Protein 8PK6 (pdb70)

Nearest PDB structures (foldseek):
  8pk6-assembly3_E  TM=1.004E+00  e=4.685E-48  Homo sapiens
  8pk6-assembly1_A  TM=9.580E-01  e=3.543E-36  Homo sapiens
  8pk5-assembly1_A  TM=9.611E-01  e=3.142E-36  Homo sapiens
  6sn1-assembly1_A  TM=9.595E-01  e=9.271E-36  Homo sapiens
  9fa4-assembly1_A  TM=9.586E-01  e=7.289E-36  Homo sapiens

Solvent-accessible surface area: 36187 Å² total; per-residue (Å²): 76,94,128,71,63,15,16,35,8,3,1,0,0,1,0,0,0,10,0,23,68,2,20,111,123,72,28,22,55,71,7,18,72,9,4,20,50,2,5,109,15,0,19,53,24,31,74,117,84,2,15,0,3,18,0,2,0,36,54,18,37,66,11,4,2,9,13,19,83,55,1,22,72,32,106,64,7,85,18,0,32,81,34,27,33,106,5,65,109,217,38,72,103,105,95,17,0,3,0,26,0,4,4,13,0,1,55,9,3,0,42,50,0,60,81,3,91,90,23,89,98,158,77,86,118,42,83,127,44,28,3,4,40,2,4,2,0,0,0,12,29,7,78,35,35,37,12,10,127,19,3,22,72,0,4,56,57,4,5,94,39,16,9,103,51,4,50,133,23,115,115,32,15,86,3,88,44,0,19,1,0,10,4,7,11,54,65,146,88,164,11,58,80,112,71,108,115,111,59,24,125,34,2,20,3,14,8,13,23,21,122,47,41,169,77,9,7,75,66,5,23,70,4,0,37,90,3,12,94,68,132,110,70,83,68,21,78,63,1,14,131,81,8,35,132,69,18,108,129,55,65,163,37,93,43,29,27,23,6,2,0,4,0,3,0,0,0,20,11,30,74,0,31,80,14,50,180,102,136,78,58,29,3,13,59,23,0,20,117,14,3,18,65,6,11,117,53,10,93,93,92,68,55,127,17,20,10,9,8,4,2,1,0,36,67,26,62,74,94,38,26,44,16,43,86,147,65,24,73,27,121,106,14,104,64,40,6,71,87,54,18,110,1,81,112,95,44,89,110,114,79,35,18,15,62,0,8,9,8,0,1,69,10,3,6,110,61,0,59,79,22,96,100,34,96,69,132,77,62,176,40,90,70,206,16,25,21,63,4,8,3,5,0,8,14,34,9,77,25,17,44,28,13,13,30,10,1,66,3,5,25,90,0,2,126,72,8,50,160,56,34,81,104,51,110,167,19,22,22,7,99,87,0,18,1,1,11,12,10,2,40,9,78,60,88,55,32,89,4,18,57,1,17,73,10,80,41,14,119,22,0,29,0,27,4,18,29,20,10,4,33,196,96,8,43,77,73,11,57,102,11,3,105,93,5,64,127,147,56,112,59,26,10,114,35,20,158,149,14,18,152,80,17,144,61,63,180,156,70,95,64,39,40,24,26,6,0,5,0,3,0,0,9,17,5,21,61,80,74,28,31,60,51,4,21,92,6,8,36,66,7,16,119,25,20,26,74,16,62,97,109,41,10,9,5,4,12,1,2,0,28,60,36,40,83,92,36,6,43,11,61,71,138,40,23,65,52,114,67,17,66,67,28,29,78,86,28,29,104,30,90,63,90,89,41,77,104,39,27,15,9,2,23,0,6,11,23,0,1,66,16,0,0,105,42,4,57,67,9,92,120,33,78,112,147,56,86,118,55,50,151,189,37,10,1,100,0,20,6,8,0,11,13,32,9,123,32,42,53,28,12,158,25,10,29,70,0,6,34,94,2,4,95,21,8,23,106,46,6,72,107,42,93,116,55,35,50,2,70,27,5,53,4,13,9,18,8,15,42,63,108,68,134,42,156,9,35,62,150,89,130,112,114,51,19,143,41,2,35,4,52,19,42,9,9,91,17,34,162,60,13,45,77,49,20,46,82,24,11,51,91,18,35,131,114,83,75,58,68,45,19,108,55,26,28,129,114,14,18,128,96,7,119,69,62,59,139,133,106

GO terms:
  GO:0005737 cytoplasm (C, IDA)
  GO:0051642 centrosome localization (P, IMP)
  GO:0090435 protein localization to nuclear envelope (P, IMP)
  GO:0007052 mitotic spindle organization (P, IMP)
  GO:0005634 nucleus (C, IDA)
  GO:0032039 integrator complex (C, IDA)
  GO:0160232 INTAC complex (C, IDA)
  GO:0160240 RNA polymerase II transcription initiation surveillance (P, IDA)
  GO:0140297 DNA-binding transcription factor binding (F, IDA)
  GO:0016180 snRNA processing (P, IMP)
  GO:0005654 nucleoplasm (C, TAS)
  GO:0005515 protein binding (F, IPI)
  GO:0005654 nucleoplasm (C, IDA)
  GO:0016604 nuclear body (C, IDA)
  GO:0034243 regulation of transcription elongation by RNA polymerase II (P, IDA)
  GO:0007346 regulation of mitotic cell cycle (P, IMP)

Organism: Homo sapiens (NCBI:txid9606)

Sequence (759 aa):
LEMKIFSESHKTVFVVDHCPYMAESSLWTCSVESSMEYCRIMYDIFPFKKLVNFIVSDSGAHVLNSWTQEDQNLQELMAALAAVGPPNPRADPECCSILHGLVAAVETLCKITEYQHEARTLLMENAERVGNRGRIICITNAKSDSHVRMLEDCVQETIHEHNKLAANSDHLMQIQKCELVLIHTYPVGLVSDRSKKELSPVLTSEVHSVRAGRHLATKLNILVQQHFDEDRLERLQEILRKFLYLEREFRQMKIFSESHKTVFVVDHCPYMAESCRQHSKSLWTCSVESSMEYCRIMYDIFPFKKLVNFIVSDSGAHVLNSWTQEDQNLQELMAALAAVGPPNPRADPECSILHGLVAAVETLCKITEYQHEARTLLMENAERVGNRGRIICITNAKSDSHVRMLEDCVQETIHEHNKLAANSDHLMQIQKCELVLIHTYPVGEDSLVSDRSKKELSPVLTSEVHSVRAGRHLATKLNILVQQHFDRLERLQEILRKFLYLEREFRQMKIFSESHKTVFVVDHCPYMSLWTCSVESSMEYCRIMYDIFPFKKLVNFIVSDSGAHVLNSWTQEDQNLQELMAALAAVGPPNPRADPECCSILHGLVAAVETLCKITEYQHEARTLLMENAERVGNRGRIICITNAKSDSHVRMLEDCVQETIHEHNKLAANSDHLMQIQKCELVLIHTYPGEDSLVSDRSKKELSPVLTSEVHSVRAGRHLATKLNILVQQHFDEDRLERLQEILRKFLYLEREFRQIT

InterPro domains:
  IPR019355 Cell cycle regulator Mat89Bb [PF10221] (5-692)
  IPR019355 Cell cycle regulator Mat89Bb [PTHR12955] (3-706)

Radius of gyration: 32.18 Å; Cα contacts (8 Å, |Δi|>4): 1326; chains: 6; bounding box: 63×97×80 Å

B-factor: mean 192.71, std 49.73, range [68.37, 444.1]

Structure (mmCIF, N/CA/C/O backbone):
data_8PK6
#
_entry.id   8PK6
#
_cell.length_a   126.997
_cell.length_b   188.103
_cell.length_c   52.757
_cell.angle_alpha   90.000
_cell.angle_beta   90.000
_cell.angle_gamma   90.000
#
_symmetry.space_group_name_H-M   'P 21 21 2'
#
loop_
_entity.id
_entity.type
_entity.pdbx_description
1 polymer 'Integrator complex subunit 13'
2 polymer 'Zinc finger protein 655'
#
loop_
_atom_site.group_PDB
_atom_site.id
_atom_site.type_symbol
_atom_site.label_atom_id
_atom_site.label_alt_id
_atom_site.label_comp_id
_atom_site.label_asym_id
_atom_site.label_entity_id
_atom_site.label_seq_id
_atom_site.pdbx_PDB_ins_code
_atom_site.Cartn_x
_atom_site.Cartn_y
_atom_site.Cartn_z
_atom_site.occupancy
_atom_site.B_iso_or_equiv
_atom_site.auth_seq_id
_atom_site.auth_comp_id
_atom_site.auth_asym_id
_atom_site.auth_atom_id
_atom_site.pdbx_PDB_model_num
ATOM 1 N N . LEU A 1 5 ? 4.51981 43.79554 25.12323 1.000 138.80586 -1 LEU A N 1
ATOM 2 C CA . LEU A 1 5 ? 3.94836 44.60139 24.05078 1.000 152.97193 -1 LEU A CA 1
ATOM 3 C C . LEU A 1 5 ? 5.02481 45.05557 23.07091 1.000 180.22110 -1 LEU A C 1
ATOM 4 O O . LEU A 1 5 ? 4.75131 45.81942 22.14391 1.000 196.43312 -1 LEU A O 1
ATOM 6 N N . GLU A 1 6 ? 6.25510 44.58513 23.28178 1.000 194.32739 0 GLU A N 1
ATOM 7 C CA . GLU A 1 6 ? 7.36622 44.88482 22.37840 1.000 209.67723 0 GLU A CA 1
ATOM 8 C C . GLU A 1 6 ? 7.20895 44.01953 21.13106 1.000 208.78658 0 GLU A C 1
ATOM 9 O O . GLU A 1 6 ? 7.81775 42.95718 20.98105 1.000 198.19629 0 GLU A O 1
ATOM 15 N N . MET A 1 7 ? 6.36859 44.49691 20.21358 1.000 212.67390 1 MET A N 1
ATOM 16 C CA . MET A 1 7 ? 6.06793 43.77356 18.98345 1.000 196.45100 1 MET A CA 1
ATOM 17 C C . MET A 1 7 ? 7.23656 43.73598 18.00464 1.000 202.06964 1 MET A C 1
ATOM 18 O O . MET A 1 7 ? 7.09182 43.15029 16.92554 1.000 190.75462 1 MET A O 1
ATOM 23 N N . LYS A 1 8 ? 8.37819 44.33319 18.34506 1.000 238.24530 2 LYS A N 1
ATOM 24 C CA . LYS A 1 8 ? 9.51240 44.41500 17.43262 1.000 240.19331 2 LYS A CA 1
ATOM 25 C C . LYS A 1 8 ? 10.11871 43.04328 17.15736 1.000 226.24714 2 LYS A C 1
ATOM 26 O O . LYS A 1 8 ? 9.86262 42.44245 16.10798 1.000 245.83506 2 LYS A O 1
ATOM 28 N N . ILE A 1 9 ? 10.93046 42.54477 18.09445 1.000 170.76475 3 ILE A N 1
ATOM 29 C CA . ILE A 1 9 ? 11.57700 41.24802 17.92353 1.000 114.42525 3 ILE A CA 1
ATOM 30 C C . ILE A 1 9 ? 10.57170 40.10401 17.96149 1.000 140.67180 3 ILE A C 1
ATOM 31 O O . ILE A 1 9 ? 10.82830 39.03769 17.39104 1.000 172.96400 3 ILE A O 1
ATOM 36 N N . PHE A 1 10 ? 9.39803 40.31931 18.55556 1.000 145.11550 4 PHE A N 1
ATOM 37 C CA . PHE A 1 10 ? 8.38724 39.27913 18.69384 1.000 140.65966 4 PHE A CA 1
ATOM 38 C C . PHE A 1 10 ? 7.39950 39.26100 17.52831 1.000 158.58645 4 PHE A C 1
ATOM 39 O O . PHE A 1 10 ? 6.22703 38.90164 17.70910 1.000 160.99964 4 PHE A O 1
ATOM 47 N N . SER A 1 11 ? 7.85439 39.62715 16.33212 1.000 155.24716 5 SER A N 1
ATOM 48 C CA . SER A 1 11 ? 7.03706 39.54927 15.13488 1.000 157.71174 5 SER A CA 1
ATOM 49 C C . SER A 1 11 ? 6.94505 38.11074 14.63193 1.000 172.75477 5 SER A C 1
ATOM 50 O O . SER A 1 11 ? 7.69045 37.22350 15.05740 1.000 164.96281 5 SER A O 1
ATOM 53 N N . GLU A 1 12 ? 5.99317 37.88355 13.72146 1.000 163.08630 6 GLU A N 1
ATOM 54 C CA . GLU A 1 12 ? 5.87482 36.57741 13.07759 1.000 125.57202 6 GLU A CA 1
ATOM 55 C C . GLU A 1 12 ? 7.15267 36.17458 12.34830 1.000 142.40758 6 GLU A C 1
ATOM 56 O O . GLU A 1 12 ? 7.38662 34.98177 12.13492 1.000 172.27523 6 GLU A O 1
ATOM 62 N N . SER A 1 13 ? 7.97445 37.14555 11.93444 1.000 151.57702 7 SER A N 1
ATOM 63 C CA . SER A 1 13 ? 9.23982 36.81347 11.28291 1.000 163.69912 7 SER A CA 1
ATOM 64 C C . SER A 1 13 ? 10.20121 36.11800 12.23213 1.000 134.91071 7 SER A C 1
ATOM 65 O O . SER A 1 13 ? 11.06768 35.35400 11.78643 1.000 142.45250 7 SER A O 1
ATOM 68 N N . HIS A 1 14 ? 10.08119 36.38983 13.53214 1.000 84.00048 8 HIS A N 1
ATOM 69 C CA . HIS A 1 14 ? 10.93753 35.72774 14.50636 1.000 137.44759 8 HIS A CA 1
ATOM 70 C C . HIS A 1 14 ? 10.72227 34.22385 14.50256 1.000 155.09852 8 HIS A C 1
ATOM 71 O O . HIS A 1 14 ? 11.64826 33.46277 14.80481 1.000 132.97993 8 HIS A O 1
ATOM 78 N N . LYS A 1 15 ? 9.51766 33.77856 14.16084 1.000 142.75368 9 LYS A N 1
ATOM 79 C CA . LYS A 1 15 ? 9.17722 32.36236 14.13307 1.000 83.15465 9 LYS A CA 1
ATOM 80 C C . LYS A 1 15 ? 8.72045 32.03359 12.72072 1.000 106.04362 9 LYS A C 1
ATOM 81 O O . LYS A 1 15 ? 7.61847 32.41978 12.31906 1.000 110.91227 9 LYS A O 1
ATOM 87 N N . THR A 1 16 ? 9.52494 31.28209 11.97843 1.000 115.42558 10 THR A N 1
ATOM 88 C CA . THR A 1 16 ? 9.12585 30.85779 10.64543 1.000 124.32401 10 THR A CA 1
ATOM 89 C C . THR A 1 16 ? 9.13672 29.34140 10.57048 1.000 143.81312 10 THR A C 1
ATOM 90 O O . THR A 1 16 ? 10.12954 28.70186 10.93201 1.000 155.04390 10 THR A O 1
ATOM 94 N N . VAL A 1 17 ? 8.03360 28.77741 10.09545 1.000 154.36485 11 VAL A N 1
ATOM 95 C CA . VAL A 1 17 ? 7.88206 27.34358 9.91718 1.000 112.33216 11 VAL A CA 1
ATOM 96 C C . VAL A 1 17 ? 7.83748 27.07727 8.42706 1.000 100.95850 11 VAL A C 1
ATOM 97 O O . VAL A 1 17 ? 7.16498 27.80202 7.68496 1.000 120.41842 11 VAL A O 1
ATOM 101 N N . PHE A 1 18 ? 8.55883 26.05906 7.98503 1.000 135.04879 12 PHE A N 1
ATOM 102 C CA . PHE A 1 18 ? 8.44074 25.57716 6.62173 1.000 121.18085 12 PHE A CA 1
ATOM 103 C C . PHE A 1 18 ? 7.96442 24.13484 6.64807 1.000 142.29746 12 PHE A C 1
ATOM 104 O O . PHE A 1 18 ? 8.59585 23.27721 7.27546 1.000 130.55386 12 PHE A O 1
ATOM 112 N N . VAL A 1 19 ? 6.86191 23.87048 5.95846 1.000 138.82671 13 VAL A N 1
ATOM 113 C CA . VAL A 1 19 ? 6.29106 22.54036 5.85775 1.000 99.26576 13 VAL A CA 1
ATOM 114 C C . VAL A 1 19 ? 6.14360 22.26145 4.37244 1.000 124.66254 13 VAL A C 1
ATOM 115 O O . VAL A 1 19 ? 5.47408 23.01845 3.65701 1.000 172.58707 13 VAL A O 1
ATOM 119 N N . VAL A 1 20 ? 6.79385 21.20757 3.90452 1.000 102.81788 14 VAL A N 1
ATOM 120 C CA . VAL A 1 20 ? 6.74440 20.80550 2.50853 1.000 130.65774 14 VAL A CA 1
ATOM 121 C C . VAL A 1 20 ? 6.38393 19.33222 2.49083 1.000 136.07509 14 VAL A C 1
ATOM 122 O O . VAL A 1 20 ? 6.93674 18.54462 3.26566 1.000 167.76684 14 VAL A O 1
ATOM 126 N N . ASP A 1 21 ? 5.47238 18.95267 1.60519 1.000 95.27764 15 ASP A N 1
ATOM 127 C CA . ASP A 1 21 ? 5.06974 17.55807 1.51108 1.000 135.64432 15 ASP A CA 1
ATOM 128 C C . ASP A 1 21 ? 6.07128 16.78961 0.65872 1.000 135.08415 15 ASP A C 1
ATOM 129 O O . ASP A 1 21 ? 6.27174 17.10629 -0.51799 1.000 106.79848 15 ASP A O 1
ATOM 134 N N . HIS A 1 22 ? 6.72057 15.79935 1.26984 1.000 160.90245 16 HIS A N 1
ATOM 135 C CA . HIS A 1 22 ? 7.51656 14.80870 0.56427 1.000 140.11781 16 HIS A CA 1
ATOM 136 C C . HIS A 1 22 ? 6.69007 13.57901 0.20152 1.000 120.39708 16 HIS A C 1
ATOM 137 O O . HIS A 1 22 ? 7.24749 12.50043 -0.01191 1.000 150.69628 16 HIS A O 1
ATOM 144 N N . CYS A 1 23 ? 5.36865 13.71603 0.18198 1.000 120.38744 17 CYS A N 1
ATOM 145 C CA . CYS A 1 23 ? 4.49014 12.66320 -0.29400 1.000 143.62639 17 CYS A CA 1
ATOM 146 C C . CYS A 1 23 ? 4.64167 12.47252 -1.80244 1.000 176.35201 17 CYS A C 1
ATOM 147 O O . CYS A 1 23 ? 4.90406 13.43075 -2.53432 1.000 196.15785 17 CYS A O 1
ATOM 150 N N . PRO A 1 24 ? 4.48316 11.23760 -2.29257 1.000 178.63637 18 PRO A N 1
ATOM 151 C CA . PRO A 1 24 ? 4.97389 10.90891 -3.64282 1.000 162.83304 18 PRO A CA 1
ATOM 152 C C . PRO A 1 24 ? 4.29577 11.68034 -4.76270 1.000 154.82767 18 PRO A C 1
ATOM 153 O O . PRO A 1 24 ? 4.83304 11.69415 -5.88016 1.000 155.05904 18 PRO A O 1
ATOM 157 N N . TYR A 1 25 ? 3.17820 12.36588 -4.50419 1.000 136.07805 19 TYR A N 1
ATOM 158 C CA . TYR A 1 25 ? 2.57591 13.15557 -5.56799 1.000 138.48466 19 TYR A CA 1
ATOM 159 C C . TYR A 1 25 ? 3.35928 14.43132 -5.82743 1.000 148.19522 19 TYR A C 1
ATOM 160 O O . TYR A 1 25 ? 3.07971 15.13035 -6.80865 1.000 163.09518 19 TYR A O 1
ATOM 169 N N . MET A 1 26 ? 4.32535 14.74511 -4.96647 1.000 135.29833 20 MET A N 1
ATOM 170 C CA . MET A 1 26 ? 5.29365 15.80206 -5.19873 1.000 105.97011 20 MET A CA 1
ATOM 171 C C . MET A 1 26 ? 6.51841 15.30232 -5.94652 1.000 169.40721 20 MET A C 1
ATOM 172 O O . MET A 1 26 ? 7.49243 16.04874 -6.08631 1.000 172.77192 20 MET A O 1
ATOM 177 N N . ALA A 1 27 ? 6.49618 14.05244 -6.41105 1.000 250.04900 21 ALA A N 1
ATOM 178 C CA . ALA A 1 27 ? 7.50809 13.55741 -7.33485 1.000 264.63768 21 ALA A CA 1
ATOM 179 C C . ALA A 1 27 ? 6.83717 13.14413 -8.63766 1.000 268.30355 21 ALA A C 1
ATOM 180 O O . ALA A 1 27 ? 7.04305 12.03354 -9.13191 1.000 290.71867 21 ALA A O 1
ATOM 182 N N . GLU A 1 28 ? 6.04176 14.04859 -9.20526 1.000 230.78133 22 GLU A N 1
ATOM 183 C CA . GLU A 1 28 ? 5.16605 13.68327 -10.31315 1.000 214.04867 22 GLU A CA 1
ATOM 184 C C . GLU A 1 28 ? 5.95368 13.41552 -11.59092 1.000 219.61828 22 GLU A C 1
ATOM 185 O O . GLU A 1 28 ? 5.93443 12.30079 -12.12098 1.000 225.98912 22 GLU A O 1
ATOM 191 N N . SER A 1 29 ? 6.64243 14.42421 -12.10962 1.000 224.78252 23 SER A N 1
ATOM 192 C CA . SER A 1 29 ? 7.30169 14.28063 -13.40188 1.000 233.05599 23 SER A CA 1
ATOM 193 C C . SER A 1 29 ? 8.73438 14.79901 -13.38673 1.000 230.88322 23 SER A C 1
ATOM 194 O O . SER A 1 29 ? 9.31876 15.04066 -14.44286 1.000 221.55493 23 SER A O 1
ATOM 197 N N . SER A 1 36 ? 10.35791 15.15186 -8.28915 1.000 194.51518 30 SER A N 1
ATOM 198 C CA . SER A 1 36 ? 11.26866 16.24940 -8.00799 1.000 199.44169 30 SER A CA 1
ATOM 199 C C . SER A 1 36 ? 10.57219 17.61055 -7.94395 1.000 199.73381 30 SER A C 1
ATOM 200 O O . SER A 1 36 ? 11.21030 18.64992 -7.77686 1.000 208.10081 30 SER A O 1
ATOM 203 N N . LEU A 1 37 ? 9.25085 17.62376 -8.08319 1.000 190.11071 31 LEU A N 1
ATOM 204 C CA . LEU A 1 37 ? 8.51809 18.86976 -7.88092 1.000 173.71110 31 LEU A CA 1
ATOM 205 C C . LEU A 1 37 ? 8.78019 19.40039 -6.47679 1.000 192.16296 31 LEU A C 1
ATOM 206 O O . LEU A 1 37 ? 8.92917 20.61387 -6.26115 1.000 196.13914 31 LEU A O 1
ATOM 211 N N . TRP A 1 38 ? 8.83029 18.48942 -5.50096 1.000 205.80731 32 TRP A N 1
ATOM 212 C CA . TRP A 1 38 ? 9.21372 18.86962 -4.15105 1.000 221.24867 32 TRP A CA 1
ATOM 213 C C . TRP A 1 38 ? 10.60131 19.48638 -4.15017 1.000 235.44495 32 TRP A C 1
ATOM 214 O O . TRP A 1 38 ? 10.85082 20.41293 -3.38239 1.000 239.22181 32 TRP A O 1
ATOM 225 N N . THR A 1 39 ? 11.51037 18.99353 -5.00737 1.000 244.48652 33 THR A N 1
ATOM 226 C CA . THR A 1 39 ? 12.85710 19.56995 -5.12083 1.000 240.37093 33 THR A CA 1
ATOM 227 C C . THR A 1 39 ? 12.80074 21.04517 -5.49041 1.000 222.03106 33 THR A C 1
ATOM 228 O O . THR A 1 39 ? 13.54117 21.86491 -4.93597 1.000 222.34387 33 THR A O 1
ATOM 232 N N . CYS A 1 40 ? 11.95526 21.38694 -6.46044 1.000 185.50979 34 CYS A N 1
ATOM 233 C CA . CYS A 1 40 ? 11.75101 22.78053 -6.84608 1.000 187.84896 34 CYS A CA 1
ATOM 234 C C . CYS A 1 40 ? 11.23868 23.59627 -5.66640 1.000 186.81448 34 CYS A C 1
ATOM 235 O O . CYS A 1 40 ? 11.68864 24.73378 -5.41886 1.000 184.63625 34 CYS A O 1
ATOM 238 N N . SER A 1 41 ? 10.25326 23.04005 -4.95541 1.000 195.94955 35 SER A N 1
ATOM 239 C CA . SER A 1 41 ? 9.72303 23.71823 -3.77664 1.000 193.74638 35 SER A CA 1
ATOM 240 C C . SER A 1 41 ? 10.82320 23.93150 -2.74554 1.000 167.96258 35 SER A C 1
ATOM 241 O O . SER A 1 41 ? 10.86585 24.96388 -2.06001 1.000 128.92197 35 SER A O 1
ATOM 244 N N . VAL A 1 42 ? 11.71247 22.94634 -2.62644 1.000 191.11794 36 VAL A N 1
ATOM 245 C CA . VAL A 1 42 ? 12.86855 23.03645 -1.74506 1.000 195.27508 36 VAL A CA 1
ATOM 246 C C . VAL A 1 42 ? 13.76125 24.18319 -2.17216 1.000 198.78868 36 VAL A C 1
ATOM 247 O O . VAL A 1 42 ? 14.24441 24.94905 -1.33709 1.000 185.00193 36 VAL A O 1
ATOM 251 N N . GLU A 1 43 ? 13.98866 24.32567 -3.47691 1.000 219.32159 37 GLU A N 1
ATOM 252 C CA . GLU A 1 43 ? 14.82609 25.42185 -3.95371 1.000 216.68510 37 GLU A CA 1
ATOM 253 C C . GLU A 1 43 ? 14.24222 26.77023 -3.53919 1.000 183.91950 37 GLU A C 1
ATOM 254 O O . GLU A 1 43 ? 14.94339 27.62332 -2.97052 1.000 188.84679 37 GLU A O 1
ATOM 260 N N . SER A 1 44 ? 12.93689 26.95421 -3.76011 1.000 143.91953 38 SER A N 1
ATOM 261 C CA . SER A 1 44 ? 12.31550 28.23798 -3.42446 1.000 150.44602 38 SER A CA 1
ATOM 262 C C . SER A 1 44 ? 12.33504 28.49699 -1.91336 1.000 171.01894 38 SER A C 1
ATOM 263 O O . SER A 1 44 ? 12.71430 29.58992 -1.45291 1.000 166.16174 38 SER A O 1
ATOM 266 N N . SER A 1 45 ? 11.93294 27.49913 -1.12215 1.000 178.90936 39 SER A N 1
ATOM 267 C CA . SER A 1 45 ? 11.90844 27.67006 0.32653 1.000 164.46702 39 SER A CA 1
ATOM 268 C C . SER A 1 45 ? 13.30423 27.90810 0.88127 1.000 152.37607 39 SER A C 1
ATOM 269 O O . SER A 1 45 ? 13.48467 28.70024 1.81388 1.000 155.17704 39 SER A O 1
ATOM 272 N N . MET A 1 46 ? 14.30337 27.22787 0.32199 1.000 155.90502 40 MET A N 1
ATOM 273 C CA . MET A 1 46 ? 15.67776 27.44306 0.73873 1.000 172.03197 40 MET A CA 1
ATOM 274 C C . MET A 1 46 ? 16.11376 28.86607 0.44764 1.000 197.01486 40 MET A C 1
ATOM 275 O O . MET A 1 46 ? 16.84620 29.45684 1.24054 1.000 211.51820 40 MET A O 1
ATOM 280 N N . GLU A 1 47 ? 15.66783 29.44032 -0.67194 1.000 187.39844 41 GLU A N 1
ATOM 281 C CA . GLU A 1 47 ? 16.01609 30.83428 -0.94268 1.000 149.13699 41 GLU A CA 1
ATOM 282 C C . GLU A 1 47 ? 15.39479 31.77147 0.08809 1.000 141.65022 41 GLU A C 1
ATOM 283 O O . GLU A 1 47 ? 16.05199 32.71306 0.56615 1.000 162.76018 41 GLU A O 1
ATOM 289 N N . TYR A 1 48 ? 14.12380 31.53433 0.43319 1.000 116.90067 42 TYR A N 1
ATOM 290 C CA . TYR A 1 48 ? 13.49900 32.31880 1.49857 1.000 116.33434 42 TYR A CA 1
ATOM 291 C C . TYR A 1 48 ? 14.31547 32.21621 2.78683 1.000 133.63290 42 TYR A C 1
ATOM 292 O O . TYR A 1 48 ? 14.57948 33.23142 3.45707 1.000 120.08161 42 TYR A O 1
ATOM 301 N N . CYS A 1 49 ? 14.73400 30.99093 3.13775 1.000 217.66008 43 CYS A N 1
ATOM 302 C CA . CYS A 1 49 ? 15.48938 30.77397 4.36945 1.000 241.51691 43 CYS A CA 1
ATOM 303 C C . CYS A 1 49 ? 16.85778 31.44150 4.30934 1.000 224.54178 43 CYS A C 1
ATOM 304 O O . CYS A 1 49 ? 17.36456 31.92351 5.33151 1.000 241.66128 43 CYS A O 1
ATOM 307 N N . ARG A 1 50 ? 17.47786 31.45926 3.12696 1.000 182.36925 44 ARG A N 1
ATOM 308 C CA . ARG A 1 50 ? 18.69959 32.23162 2.94310 1.000 167.19661 44 ARG A CA 1
ATOM 309 C C . ARG A 1 50 ? 18.46935 33.68084 3.34308 1.000 164.73175 44 ARG A C 1
ATOM 310 O O . ARG A 1 50 ? 19.20165 34.23459 4.17377 1.000 179.27965 44 ARG A O 1
ATOM 318 N N . ILE A 1 51 ? 17.46259 34.31289 2.72673 1.000 154.89141 45 ILE A N 1
ATOM 319 C CA . ILE A 1 51 ? 17.19441 35.73107 2.96687 1.000 175.57855 45 ILE A CA 1
ATOM 320 C C . ILE A 1 51 ? 17.04184 36.00428 4.45799 1.000 151.72762 45 ILE A C 1
ATOM 321 O O . ILE A 1 51 ? 17.64820 36.94180 4.99998 1.000 147.33448 45 ILE A O 1
ATOM 326 N N . MET A 1 52 ? 16.22778 35.19292 5.14049 1.000 147.28749 46 MET A N 1
ATOM 327 C CA . MET A 1 52 ? 15.90812 35.49497 6.53675 1.000 156.15398 46 MET A CA 1
ATOM 328 C C . MET A 1 52 ? 17.15919 35.51799 7.41379 1.000 165.32297 46 MET A C 1
ATOM 329 O O . MET A 1 52 ? 17.35364 36.44074 8.21532 1.000 184.06688 46 MET A O 1
ATOM 334 N N . TYR A 1 53 ? 18.02619 34.51552 7.27380 1.000 169.13009 47 TYR A N 1
ATOM 335 C CA . TYR A 1 53 ? 19.23484 34.49604 8.08970 1.000 179.77069 47 TYR A CA 1
ATOM 336 C C . TYR A 1 53 ? 20.21161 35.58184 7.66993 1.000 177.38385 47 TYR A C 1
ATOM 337 O O . TYR A 1 53 ? 20.94115 36.11670 8.51663 1.000 171.58226 47 TYR A O 1
ATOM 346 N N . ASP A 1 54 ? 20.25434 35.92009 6.37734 1.000 168.88792 48 ASP A N 1
ATOM 347 C CA . ASP A 1 54 ? 21.25029 36.89925 5.95767 1.000 183.27525 48 ASP A CA 1
ATOM 348 C C . ASP A 1 54 ? 20.90808 38.28781 6.47433 1.000 185.56757 48 ASP A C 1
ATOM 349 O O . ASP A 1 54 ? 21.77598 38.98556 7.01426 1.000 155.27920 48 ASP A O 1
ATOM 354 N N . ILE A 1 55 ? 19.64346 38.69085 6.35760 1.000 183.29951 49 ILE A N 1
ATOM 355 C CA . ILE A 1 55 ? 19.24509 40.01278 6.83876 1.000 176.32122 49 ILE A CA 1
ATOM 356 C C . ILE A 1 55 ? 19.31173 40.08731 8.35860 1.000 191.29558 49 ILE A C 1
ATOM 357 O O . ILE A 1 55 ? 19.83991 41.04986 8.92840 1.000 216.50108 49 ILE A O 1
ATOM 362 N N . PHE A 1 56 ? 18.77215 39.07646 9.03714 1.000 176.50222 50 PHE A N 1
ATOM 363 C CA . PHE A 1 56 ? 18.57806 39.09063 10.48263 1.000 169.62681 50 PHE A CA 1
ATOM 364 C C . PHE A 1 56 ? 19.38558 37.91750 11.02194 1.000 180.52349 50 PHE A C 1
ATOM 365 O O . PHE A 1 56 ? 18.84810 36.81273 11.19489 1.000 180.87604 50 PHE A O 1
ATOM 373 N N . PRO A 1 57 ? 20.68637 38.10876 11.26512 1.000 211.26622 51 PRO A N 1
ATOM 374 C CA . PRO A 1 57 ? 21.54100 36.96487 11.63022 1.000 210.27157 51 PRO A CA 1
ATOM 375 C C . PRO A 1 57 ? 21.02854 36.14565 12.80302 1.000 215.65213 51 PRO A C 1
ATOM 376 O O . PRO A 1 57 ? 21.19530 34.91981 12.80636 1.000 237.90997 51 PRO A O 1
ATOM 380 N N . PHE A 1 58 ? 20.40389 36.78005 13.79972 1.000 173.66458 52 PHE A N 1
ATOM 381 C CA . PHE A 1 58 ? 19.91558 36.03566 14.95519 1.000 161.49559 52 PHE A CA 1
ATOM 382 C C . PHE A 1 58 ? 18.57488 36.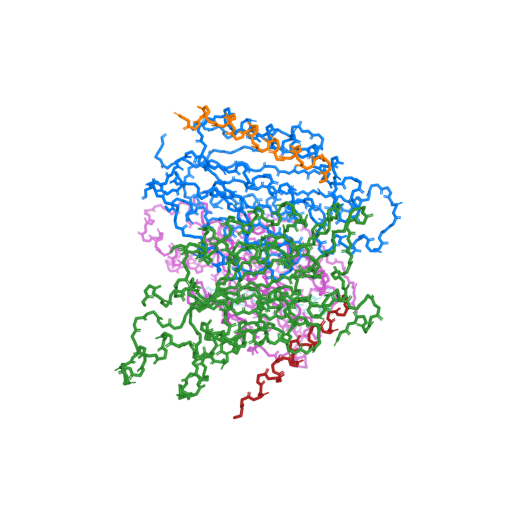56344 15.46521 1.000 155.42143 52 PHE A C 1
ATOM 383 O O . PHE A 1 58 ? 18.19610 36.26174 16.60364 1.000 169.53145 52 PHE A O 1
ATOM 391 N N . LYS A 1 59 ? 17.84070 37.33176 14.65286 1.000 149.89967 53 LYS A N 1
ATOM 392 C CA . LYS A 1 59 ? 16.57501 37.92420 15.06263 1.000 161.11897 53 LYS A CA 1
ATOM 393 C C . LYS A 1 59 ? 15.37622 37.36288 14.30626 1.000 144.92808 53 LYS A C 1
ATOM 394 O O . LYS A 1 59 ? 14.25342 37.43431 14.82147 1.000 121.15629 53 LYS A O 1
ATOM 400 N N . LYS A 1 60 ? 15.58272 36.80932 13.11033 1.000 145.12408 54 LYS A N 1
ATOM 401 C CA . LYS A 1 60 ? 14.53837 36.14616 12.34105 1.000 165.15411 54 LYS A CA 1
ATOM 402 C C . LYS A 1 60 ? 14.96065 34.69075 12.21223 1.000 176.94598 54 LYS A C 1
ATOM 403 O O . LYS A 1 60 ? 16.06288 34.39916 11.72479 1.000 182.52231 54 LYS A O 1
ATOM 405 N N . LEU A 1 61 ? 14.09690 33.78116 12.64588 1.000 147.04999 55 LEU A N 1
ATOM 406 C CA . LEU A 1 61 ? 14.48070 32.38856 12.77292 1.000 118.99615 55 LEU A CA 1
ATOM 407 C C . LEU A 1 61 ? 13.54466 31.51647 11.95423 1.000 134.88645 55 LEU A C 1
ATOM 408 O O . LEU A 1 61 ? 12.37905 31.85885 11.74357 1.000 137.29355 55 LEU A O 1
ATOM 413 N N . VAL A 1 62 ? 14.07209 30.37851 11.50294 1.000 129.70564 56 VAL A N 1
ATOM 414 C CA . VAL A 1 62 ? 13.37664 29.49051 10.57809 1.000 122.26646 56 VAL A CA 1
ATOM 415 C C . VAL A 1 62 ? 13.58599 28.04265 11.00518 1.000 127.98265 56 VAL A C 1
ATOM 416 O O . VAL A 1 62 ? 14.69433 27.65145 11.38613 1.000 116.17943 56 VAL A O 1
ATOM 420 N N . ASN A 1 63 ? 12.51274 27.25023 10.95697 1.000 125.99439 57 ASN A N 1
ATOM 421 C CA . ASN A 1 63 ? 12.58223 25.80531 11.13040 1.000 113.24633 57 ASN A CA 1
ATOM 422 C C . ASN A 1 63 ? 11.80349 25.10757 10.02276 1.000 123.92357 57 ASN A C 1
ATOM 423 O O . ASN A 1 63 ? 10.79901 25.62492 9.52636 1.000 110.89560 57 ASN A O 1
ATOM 428 N N . PHE A 1 64 ? 12.27827 23.92216 9.64658 1.000 150.56560 58 PHE A N 1
ATOM 429 C CA . PHE A 1 64 ? 11.79451 23.18416 8.48712 1.000 146.11024 58 PHE A CA 1
ATOM 430 C C . PHE A 1 64 ? 11.27339 21.81383 8.88768 1.000 120.10081 58 PHE A C 1
ATOM 431 O O . PHE A 1 64 ? 11.83773 21.14795 9.76313 1.000 83.92127 58 PHE A O 1
ATOM 439 N N . ILE A 1 65 ? 10.18542 21.40713 8.23901 1.000 109.77672 59 ILE A N 1
ATOM 440 C CA . ILE A 1 65 ? 9.51481 20.14440 8.51732 1.000 98.32228 59 ILE A CA 1
ATOM 441 C C . ILE A 1 65 ? 9.16105 19.49524 7.18776 1.000 127.60894 59 ILE A C 1
ATOM 442 O O . ILE A 1 65 ? 8.75060 20.17454 6.24017 1.000 152.20152 59 ILE A O 1
ATOM 447 N N . VAL A 1 66 ? 9.31264 18.17669 7.12229 1.000 138.03494 60 VAL A N 1
ATOM 448 C CA . VAL A 1 66 ? 8.90596 17.38847 5.97018 1.000 109.43597 60 VAL A CA 1
ATOM 449 C C . VAL A 1 66 ? 7.83141 16.41765 6.43326 1.000 98.50833 60 VAL A C 1
ATOM 450 O O . VAL A 1 66 ? 7.81156 16.00763 7.59653 1.000 132.43870 60 VAL A O 1
ATOM 454 N N . SER A 1 67 ? 6.91098 16.06476 5.53397 1.000 72.85542 61 SER A N 1
ATOM 455 C CA . SER A 1 67 ? 5.77473 15.22747 5.92151 1.000 128.61845 61 SER A CA 1
ATOM 456 C C . SER A 1 67 ? 5.57693 14.12234 4.88356 1.000 157.01009 61 SER A C 1
ATOM 457 O O . SER A 1 67 ? 4.68047 14.18541 4.03964 1.000 155.15267 61 SER A O 1
ATOM 460 N N . ASP A 1 68 ? 6.43487 13.10258 4.95423 1.000 153.46439 62 ASP A N 1
ATOM 461 C CA . ASP A 1 68 ? 6.23297 11.83174 4.25692 1.000 99.21674 62 ASP A CA 1
ATOM 462 C C . ASP A 1 68 ? 5.55867 10.85074 5.21441 1.000 98.15317 62 ASP A C 1
ATOM 463 O O . ASP A 1 68 ? 6.20585 10.04921 5.89204 1.000 144.71009 62 ASP A O 1
ATOM 468 N N . SER A 1 69 ? 4.23047 10.95985 5.30523 1.000 119.73419 63 SER A N 1
ATOM 469 C CA . SER A 1 69 ? 3.41434 10.14394 6.20428 1.000 154.15907 63 SER A CA 1
ATOM 470 C C . SER A 1 69 ? 3.71758 10.40291 7.67856 1.000 150.34845 63 SER A C 1
ATOM 471 O O . SER A 1 69 ? 3.04369 9.86591 8.56474 1.000 138.05510 63 SER A O 1
ATOM 474 N N . GLY A 1 70 ? 4.72404 11.22246 7.95106 1.000 137.92787 64 GLY A N 1
ATOM 475 C CA . GLY A 1 70 ? 5.08798 11.54884 9.31455 1.000 105.87183 64 GLY A CA 1
ATOM 476 C C . GLY A 1 70 ? 5.95716 12.78072 9.32504 1.000 110.84003 64 GLY A C 1
ATOM 477 O O . GLY A 1 70 ? 6.63345 13.09061 8.33816 1.000 90.70531 64 GLY A O 1
ATOM 478 N N . ALA A 1 71 ? 5.94039 13.49048 10.44916 1.000 107.52751 65 ALA A N 1
ATOM 479 C CA . ALA A 1 71 ? 6.75182 14.69194 10.56052 1.000 94.88383 65 ALA A CA 1
ATOM 480 C C . ALA A 1 71 ? 8.21773 14.32393 10.73459 1.000 90.50514 65 ALA A C 1
ATOM 481 O O . ALA A 1 71 ? 8.57785 13.55082 11.62709 1.000 137.11268 65 ALA A O 1
ATOM 483 N N . HIS A 1 72 ? 9.06118 14.89418 9.87995 1.000 71.05476 66 HIS A N 1
ATOM 484 C CA . HIS A 1 72 ? 10.51001 14.71737 9.91153 1.000 124.51683 66 HIS A CA 1
ATOM 485 C C . HIS A 1 72 ? 11.08443 16.12860 9.96620 1.000 124.84245 66 HIS A C 1
ATOM 486 O O . HIS A 1 72 ? 11.14879 16.82717 8.95037 1.000 137.08192 66 HIS A O 1
ATOM 493 N N . VAL A 1 73 ? 11.41413 16.56868 11.16844 1.000 128.29567 67 VAL A N 1
ATOM 494 C CA . VAL A 1 73 ? 11.95097 17.90078 11.40067 1.000 106.02178 67 VAL A CA 1
ATOM 495 C C . VAL A 1 73 ? 13.46247 17.84944 11.23089 1.000 86.14772 67 VAL A C 1
ATOM 496 O O . VAL A 1 73 ? 14.12641 16.96546 11.78237 1.000 152.08473 67 VAL A O 1
ATOM 500 N N . LEU A 1 74 ? 14.00820 18.78884 10.45823 1.000 74.37539 68 LEU A N 1
ATOM 501 C CA . LEU A 1 74 ? 15.42384 18.77670 10.11064 1.000 93.90199 68 LEU A CA 1
ATOM 502 C C . LEU A 1 74 ? 16.24754 19.80722 10.87425 1.000 130.87860 68 LEU A C 1
ATOM 503 O O . LEU A 1 74 ? 17.47892 19.76289 10.80136 1.000 114.86120 68 LEU A O 1
ATOM 508 N N . ASN A 1 75 ? 15.61179 20.72754 11.59662 1.000 157.46114 69 ASN A N 1
ATOM 509 C CA . ASN A 1 75 ? 16.33301 21.78721 12.29009 1.000 129.01743 69 ASN A CA 1
ATOM 510 C C . ASN A 1 75 ? 15.57051 22.18805 13.54534 1.000 110.77067 69 ASN A C 1
ATOM 511 O O . ASN A 1 75 ? 14.40092 21.84604 13.72653 1.000 76.63864 69 ASN A O 1
ATOM 516 N N . SER A 1 76 ? 16.24752 22.93751 14.40911 1.000 151.48998 70 SER A N 1
ATOM 517 C CA . SER A 1 76 ? 15.65361 23.44320 15.63432 1.000 169.47502 70 SER A CA 1
ATOM 518 C C . SER A 1 76 ? 15.85395 24.94960 15.71155 1.000 182.65222 70 SER A C 1
ATOM 519 O O . SER A 1 76 ? 16.63894 25.53397 14.95983 1.000 215.86556 70 SER A O 1
ATOM 522 N N . TRP A 1 77 ? 15.12206 25.57941 16.63665 1.000 146.73704 71 TRP A N 1
ATOM 523 C CA . TRP A 1 77 ? 15.22560 27.02344 16.82454 1.000 102.20982 71 TRP A CA 1
ATOM 524 C C . TRP A 1 77 ? 16.62851 27.45428 17.22546 1.000 92.15219 71 TRP A C 1
ATOM 525 O O . TRP A 1 77 ? 16.96492 28.63468 17.08510 1.000 137.25300 71 TRP A O 1
ATOM 536 N N . THR A 1 78 ? 17.44357 26.53049 17.72553 1.000 90.59325 72 THR A N 1
ATOM 537 C CA . THR A 1 78 ? 18.75992 26.86654 18.24547 1.000 77.29098 72 THR A CA 1
ATOM 538 C C . THR A 1 78 ? 19.64704 27.48861 17.16975 1.000 99.72426 72 THR A C 1
ATOM 539 O O . THR A 1 78 ? 19.44058 27.31205 15.96761 1.000 123.57049 72 THR A O 1
ATOM 543 N N . GLN A 1 79 ? 20.64808 28.23855 17.63544 1.000 179.94627 73 GLN A N 1
ATOM 544 C CA . GLN A 1 79 ? 21.46157 29.06137 16.74579 1.000 205.54721 73 GLN A CA 1
ATOM 545 C C . GLN A 1 79 ? 22.29569 28.21251 15.79452 1.000 206.77444 73 GLN A C 1
ATOM 546 O O . GLN A 1 79 ? 22.51217 28.59888 14.64042 1.000 221.68233 73 GLN A O 1
ATOM 552 N N . GLU A 1 80 ? 22.77538 27.05714 16.25768 1.000 178.98020 74 GLU A N 1
ATOM 553 C CA . GLU A 1 80 ? 23.64663 26.23324 15.42500 1.000 158.30200 74 GLU A CA 1
ATOM 554 C C . GLU A 1 80 ? 22.89670 25.68941 14.21721 1.000 139.12900 74 GLU A C 1
ATOM 555 O O . GLU A 1 80 ? 23.44121 25.63691 13.10856 1.000 140.04852 74 GLU A O 1
ATOM 561 N N . ASP A 1 81 ? 21.64284 25.27939 14.41462 1.000 126.72556 75 ASP A N 1
ATOM 562 C CA . ASP A 1 81 ? 20.82105 24.80509 13.30869 1.000 131.53931 75 ASP A CA 1
ATOM 563 C C . ASP A 1 81 ? 20.56228 25.88631 12.27604 1.000 149.87535 75 ASP A C 1
ATOM 564 O O . ASP A 1 81 ? 20.30221 25.56678 11.11054 1.000 142.09933 75 ASP A O 1
ATOM 569 N N . GLN A 1 82 ? 20.62821 27.15666 12.66501 1.000 160.74406 76 GLN A N 1
ATOM 570 C CA . GLN A 1 82 ? 20.31338 28.20392 11.70724 1.000 122.07602 76 GLN A CA 1
ATOM 571 C C . GLN A 1 82 ? 21.55194 28.50286 10.87046 1.000 118.32719 76 GLN A C 1
ATOM 572 O O . GLN A 1 82 ? 21.99135 29.65181 10.75713 1.000 158.42169 76 GLN A O 1
ATOM 578 N N . ASN A 1 83 ? 22.09876 27.45234 10.26656 1.000 127.10341 77 ASN A N 1
ATOM 579 C CA . ASN A 1 83 ? 23.15167 27.52658 9.26728 1.000 113.43552 77 ASN A CA 1
ATOM 580 C C . ASN A 1 83 ? 22.71860 26.62927 8.12114 1.000 136.81530 77 ASN A C 1
ATOM 581 O O . ASN A 1 83 ? 22.38124 25.46362 8.34612 1.000 179.06175 77 ASN A O 1
ATOM 586 N N . LEU A 1 84 ? 22.74598 27.16611 6.89879 1.000 138.33174 78 LEU A N 1
ATOM 587 C CA . LEU A 1 84 ? 22.17525 26.45826 5.75543 1.000 160.60613 78 LEU A CA 1
ATOM 588 C C . LEU A 1 84 ? 22.87839 25.13995 5.45129 1.000 159.56797 78 LEU A C 1
ATOM 589 O O . LEU A 1 84 ? 22.22811 24.21145 4.97516 1.000 168.45053 78 LEU A O 1
ATOM 594 N N . GLN A 1 85 ? 24.19000 25.03311 5.68038 1.000 145.28391 79 GLN A N 1
ATOM 595 C CA . GLN A 1 85 ? 24.88094 23.78206 5.35946 1.000 142.02425 79 GLN A CA 1
ATOM 596 C C . GLN A 1 85 ? 24.37294 22.64057 6.23673 1.000 121.08834 79 GLN A C 1
ATOM 597 O O . GLN A 1 85 ? 24.16425 21.50712 5.76353 1.000 144.60348 79 GLN A O 1
ATOM 603 N N . GLU A 1 86 ? 24.19629 22.92219 7.52883 1.000 120.36586 80 GLU A N 1
ATOM 604 C CA . GLU A 1 86 ? 23.62243 21.94086 8.43679 1.000 144.42845 80 GLU A CA 1
ATOM 605 C C . GLU A 1 86 ? 22.25100 21.50839 7.93838 1.000 144.05333 80 GLU A C 1
ATOM 606 O O . GLU A 1 86 ? 21.86675 20.34014 8.06647 1.000 176.61789 80 GLU A O 1
ATOM 612 N N . LEU A 1 87 ? 21.49658 22.45299 7.37462 1.000 117.64778 81 LEU A N 1
ATOM 613 C CA . LEU A 1 87 ? 20.19142 22.14661 6.80173 1.000 132.88868 81 LEU A CA 1
ATOM 614 C C . LEU A 1 87 ? 20.32319 21.25955 5.56952 1.000 146.26568 81 LEU A C 1
ATOM 615 O O . LEU A 1 87 ? 19.57309 20.29162 5.41099 1.000 143.84243 81 LEU A O 1
ATOM 620 N N . MET A 1 88 ? 21.26890 21.58844 4.68559 1.000 156.67762 82 MET A N 1
ATOM 621 C CA . MET A 1 88 ? 21.44249 20.85989 3.43357 1.000 153.52412 82 MET A CA 1
ATOM 622 C C . MET A 1 88 ? 21.82337 19.41130 3.67179 1.000 148.35562 82 MET A C 1
ATOM 623 O O . MET A 1 88 ? 21.46639 18.54115 2.87059 1.000 160.76159 82 MET A O 1
ATOM 628 N N . ALA A 1 89 ? 22.56249 19.12857 4.74296 1.000 139.82832 83 ALA A N 1
ATOM 629 C CA . ALA A 1 89 ? 22.85005 17.72807 5.04142 1.000 140.73110 83 ALA A CA 1
ATOM 630 C C . ALA A 1 89 ? 21.55314 16.95833 5.28011 1.000 148.93757 83 ALA A C 1
ATOM 631 O O . ALA A 1 89 ? 21.32870 15.88327 4.70466 1.000 191.64272 83 ALA A O 1
ATOM 633 N N . ALA A 1 90 ? 20.66505 17.52424 6.09815 1.000 116.78859 84 ALA A N 1
ATOM 634 C CA . ALA A 1 90 ? 19.37439 16.89731 6.35503 1.000 129.71229 84 ALA A CA 1
ATOM 635 C C . ALA A 1 90 ? 18.51015 16.84891 5.10038 1.000 149.33986 84 ALA A C 1
ATOM 636 O O . ALA A 1 90 ? 17.73101 15.90483 4.91547 1.000 167.11170 84 ALA A O 1
ATOM 638 N N . LEU A 1 91 ? 18.61420 17.86794 4.24217 1.000 153.13137 85 LEU A N 1
ATOM 639 C CA . LEU A 1 91 ? 17.86688 17.85900 2.98804 1.000 159.28717 85 LEU A CA 1
ATOM 640 C C . LEU A 1 91 ? 18.31253 16.71395 2.09027 1.000 166.75420 85 LEU A C 1
ATOM 641 O O . LEU A 1 91 ? 17.48255 16.03120 1.47865 1.000 164.95107 85 LEU A O 1
ATOM 646 N N . ALA A 1 92 ? 19.62528 16.50252 1.98527 1.000 167.96522 86 ALA A N 1
ATOM 647 C CA . ALA A 1 92 ? 20.13032 15.39073 1.19305 1.000 165.61717 86 ALA A CA 1
ATOM 648 C C . ALA A 1 92 ? 19.76236 14.05381 1.81477 1.000 163.00468 86 ALA A C 1
ATOM 649 O O . ALA A 1 92 ? 19.63362 13.05497 1.09738 1.000 186.94602 86 ALA A O 1
ATOM 651 N N . ALA A 1 93 ? 19.60347 14.00779 3.13983 1.000 152.09132 87 ALA A N 1
ATOM 652 C CA . ALA A 1 93 ? 19.26659 12.74230 3.78350 1.000 149.16126 87 ALA A CA 1
ATOM 653 C C . ALA A 1 93 ? 17.93633 12.19438 3.27653 1.000 144.94288 87 ALA A C 1
ATOM 654 O O . ALA A 1 93 ? 17.83363 11.01591 2.92090 1.000 141.29048 87 ALA A O 1
ATOM 656 N N . VAL A 1 94 ? 16.90265 13.03321 3.24012 1.000 141.36342 88 VAL A N 1
ATOM 657 C CA . VAL A 1 94 ? 15.61971 12.61579 2.68110 1.000 148.46615 88 VAL A CA 1
ATOM 658 C C . VAL A 1 94 ? 15.76054 12.53531 1.16488 1.000 180.76529 88 VAL A C 1
ATOM 659 O O . VAL A 1 94 ? 16.06374 13.53047 0.49742 1.000 183.73465 88 VAL A O 1
ATOM 663 N N . GLY A 1 95 ? 15.56871 11.34606 0.60479 1.000 203.17301 89 GLY A N 1
ATOM 664 C CA . GLY A 1 95 ? 15.65618 11.21603 -0.83107 1.000 212.35424 89 GLY A CA 1
ATOM 665 C C . GLY A 1 95 ? 14.36387 11.61131 -1.51747 1.000 192.69987 89 GLY A C 1
ATOM 666 O O . GLY A 1 95 ? 13.52526 12.31433 -0.95213 1.000 190.09205 89 GLY A O 1
ATOM 667 N N . PRO A 1 96 ? 14.18050 11.14534 -2.75935 1.000 175.93021 90 PRO A N 1
ATOM 668 C CA . PRO A 1 96 ? 12.90702 11.39911 -3.43631 1.000 151.24828 90 PRO A CA 1
ATOM 669 C C . PRO A 1 96 ? 11.81934 10.47836 -2.87165 1.000 160.76269 90 PRO A C 1
ATOM 670 O O . PRO A 1 96 ? 12.10360 9.36644 -2.44536 1.000 150.38356 90 PRO A O 1
ATOM 674 N N . PRO A 1 97 ? 10.57715 10.96191 -2.85245 1.000 168.12104 91 PRO A N 1
ATOM 675 C CA . PRO A 1 97 ? 9.49951 10.08347 -2.36863 1.000 171.52018 91 PRO A CA 1
ATOM 676 C C . PRO A 1 97 ? 9.32919 8.89145 -3.29318 1.000 197.92047 91 PRO A C 1
ATOM 677 O O . PRO A 1 97 ? 9.39319 9.01679 -4.51859 1.000 222.42817 91 PRO A O 1
ATOM 681 N N . ASN A 1 98 ? 9.12861 7.72686 -2.69601 1.000 204.57908 92 ASN A N 1
ATOM 682 C CA . ASN A 1 98 ? 8.98370 6.51460 -3.48241 1.000 213.84036 92 ASN A CA 1
ATOM 683 C C . ASN A 1 98 ? 7.72545 6.64742 -4.33238 1.000 216.18742 92 ASN A C 1
ATOM 684 O O . ASN A 1 98 ? 6.62773 6.79376 -3.77493 1.000 228.04064 92 ASN A O 1
ATOM 689 N N . PRO A 1 99 ? 7.82732 6.60799 -5.66344 1.000 206.42400 93 PRO A N 1
ATOM 690 C CA . PRO A 1 99 ? 6.62662 6.81374 -6.48944 1.000 206.71082 93 PRO A CA 1
ATOM 691 C C . PRO A 1 99 ? 5.65384 5.65942 -6.41187 1.000 213.42419 93 PRO A C 1
ATOM 692 O O . PRO A 1 99 ? 4.46450 5.84314 -6.69819 1.000 192.65456 93 PRO A O 1
ATOM 696 N N . ARG A 1 100 ? 6.12554 4.47757 -6.03614 1.000 240.74803 94 ARG A N 1
ATOM 697 C CA . ARG A 1 100 ? 5.30858 3.28162 -5.94699 1.000 250.99997 94 ARG A CA 1
ATOM 698 C C . ARG A 1 100 ? 4.82323 3.03966 -4.53015 1.000 252.80378 94 ARG A C 1
ATOM 699 O O . ARG A 1 100 ? 4.09551 2.06993 -4.29269 1.000 277.19067 94 ARG A O 1
ATOM 707 N N . ALA A 1 101 ? 5.19618 3.90435 -3.58946 1.000 203.34986 95 ALA A N 1
ATOM 708 C CA . ALA A 1 101 ? 4.79780 3.71731 -2.20720 1.000 169.36736 95 ALA A CA 1
ATOM 709 C C . ALA A 1 101 ? 3.31805 4.03903 -2.04128 1.000 171.99894 95 ALA A C 1
ATOM 710 O O . ALA A 1 101 ? 2.67891 4.63550 -2.91217 1.000 165.75340 95 ALA A O 1
ATOM 712 N N . ASP A 1 102 ? 2.77944 3.62785 -0.90446 1.000 175.55068 96 ASP A N 1
ATOM 713 C CA . ASP A 1 102 ? 1.37367 3.82977 -0.59290 1.000 179.09786 96 ASP A CA 1
ATOM 714 C C . ASP A 1 102 ? 1.00778 5.31033 -0.62343 1.000 165.43079 96 ASP A C 1
ATOM 715 O O . ASP A 1 102 ? 1.55308 6.09270 0.17181 1.000 151.01717 96 ASP A O 1
ATOM 720 N N . PRO A 1 103 ? 0.11017 5.73883 -1.51690 1.000 179.31315 97 PRO A N 1
ATOM 721 C CA . PRO A 1 103 ? -0.43179 7.10085 -1.40085 1.000 164.00945 97 PRO A CA 1
ATOM 722 C C . PRO A 1 103 ? -1.18089 7.30453 -0.10222 1.000 143.95780 97 PRO A C 1
ATOM 723 O O . PRO A 1 103 ? -1.19967 8.42048 0.43145 1.000 142.12483 97 PRO A O 1
ATOM 727 N N . GLU A 1 104 ? -1.79616 6.24943 0.42562 1.000 157.02592 98 GLU A N 1
ATOM 728 C CA . GLU A 1 104 ? -2.40976 6.31865 1.73926 1.000 179.57405 98 GLU A CA 1
ATOM 729 C C . GLU A 1 104 ? -1.34398 6.58674 2.79683 1.000 165.96345 98 GLU A C 1
ATOM 730 O O . GLU A 1 104 ? -0.14152 6.44307 2.55429 1.000 180.96393 98 GLU A O 1
ATOM 736 N N . CYS A 1 105 ? -1.80339 7.00361 3.97906 1.000 152.20045 99 CYS A N 1
ATOM 737 C CA . CYS A 1 105 ? -0.95026 7.23025 5.14364 1.000 164.14306 99 CYS A CA 1
ATOM 738 C C . CYS A 1 105 ? -0.03579 8.44053 4.97515 1.000 171.22678 99 CYS A C 1
ATOM 739 O O . CYS A 1 105 ? 0.35884 9.05894 5.96918 1.000 167.30189 99 CYS A O 1
ATOM 742 N N . CYS A 1 106 ? 0.31464 8.79065 3.73821 1.000 172.29551 100 CYS A N 1
ATOM 743 C CA . CYS A 1 106 ? 1.17081 9.94664 3.50422 1.000 166.55058 100 CYS A CA 1
ATOM 744 C C . CYS A 1 106 ? 0.31842 11.20853 3.49720 1.000 161.27209 100 CYS A C 1
ATOM 745 O O . CYS A 1 106 ? -0.64771 11.31185 2.72908 1.000 152.34734 100 CYS A O 1
ATOM 748 N N . SER A 1 107 ? 0.69052 12.16918 4.34332 1.000 161.15558 101 SER A N 1
ATOM 749 C CA . SER A 1 107 ? -0.10774 13.36227 4.56409 1.000 145.05159 101 SER A CA 1
ATOM 750 C C . SER A 1 107 ? 0.75881 14.44087 5.18948 1.000 147.40461 101 SER A C 1
ATOM 751 O O . SER A 1 107 ? 1.63760 14.16413 6.01507 1.000 179.75653 101 SER A O 1
ATOM 754 N N . ILE A 1 108 ? 0.50202 15.67906 4.77546 1.000 121.27700 102 ILE A N 1
ATOM 755 C CA . ILE A 1 108 ? 1.18547 16.81718 5.37470 1.000 127.80275 102 ILE A CA 1
ATOM 756 C C . ILE A 1 108 ? 0.72586 17.13635 6.79846 1.000 117.32844 102 ILE A C 1
ATOM 757 O O . ILE A 1 108 ? 1.40300 17.90363 7.49206 1.000 109.18687 102 ILE A O 1
ATOM 762 N N . LEU A 1 109 ? -0.39932 16.57965 7.25344 1.000 90.20004 103 LEU A N 1
ATOM 763 C CA . LEU A 1 109 ? -0.93172 16.93034 8.57134 1.000 73.52778 103 LEU A CA 1
ATOM 764 C C . LEU A 1 109 ? 0.08336 16.70583 9.68754 1.000 93.36512 103 LEU A C 1
ATOM 765 O O . LEU A 1 109 ? 0.13206 17.48630 10.64895 1.000 144.75400 103 LEU A O 1
ATOM 770 N N . HIS A 1 110 ? 0.87725 15.63179 9.60279 1.000 73.06657 104 HIS A N 1
ATOM 771 C CA . HIS A 1 110 ? 1.89339 15.40110 10.62751 1.000 152.12436 104 HIS A CA 1
ATOM 772 C C . HIS A 1 110 ? 2.82219 16.60072 10.73055 1.000 125.08098 104 HIS A C 1
ATOM 773 O O . HIS A 1 110 ? 3.16046 17.05028 11.83609 1.000 102.70525 104 HIS A O 1
ATOM 780 N N . GLY A 1 111 ? 3.19827 17.16264 9.58044 1.000 99.75497 105 GLY A N 1
ATOM 781 C CA . GLY A 1 111 ? 4.04768 18.33770 9.58319 1.000 115.10301 105 GLY A CA 1
ATOM 782 C C . GLY A 1 111 ? 3.36897 19.53981 10.20745 1.000 122.53146 105 GLY A C 1
ATOM 783 O O . GLY A 1 111 ? 3.99830 20.29949 10.93978 1.000 133.42454 105 GLY A O 1
ATOM 784 N N . LEU A 1 112 ? 2.07890 19.72942 9.93160 1.000 123.10899 106 LEU A N 1
ATOM 785 C CA . LEU A 1 112 ? 1.36334 20.87188 10.49520 1.000 104.69923 106 LEU A CA 1
ATOM 786 C C . LEU A 1 112 ? 1.25733 20.77158 12.01600 1.000 97.87822 106 LEU A C 1
ATOM 787 O O . LEU A 1 112 ? 1.47590 21.75856 12.73435 1.000 128.10118 106 LEU A O 1
ATOM 792 N N . VAL A 1 113 ? 0.88973 19.59438 12.52636 1.000 77.39242 107 VAL A N 1
ATOM 793 C CA . VAL A 1 113 ? 0.79590 19.42649 13.97546 1.000 88.89641 107 VAL A CA 1
ATOM 794 C C . VAL A 1 113 ? 2.16469 19.63489 14.61601 1.000 96.20495 107 VAL A C 1
ATOM 795 O O . VAL A 1 113 ? 2.30172 20.32601 15.64229 1.000 90.12927 107 VAL A O 1
ATOM 799 N N . ALA A 1 114 ? 3.20674 19.05744 14.01199 1.000 100.09352 108 ALA A N 1
ATOM 800 C CA . ALA A 1 114 ? 4.54183 19.26179 14.54941 1.000 112.51635 108 ALA A CA 1
ATOM 801 C C . ALA A 1 114 ? 4.93176 20.72828 14.47860 1.000 140.18493 108 ALA A C 1
ATOM 802 O O . ALA A 1 114 ? 5.67445 21.21417 15.32987 1.000 173.04498 108 ALA A O 1
ATOM 804 N N . ALA A 1 115 ? 4.45668 21.43526 13.45419 1.000 138.68535 109 ALA A N 1
ATOM 805 C CA . ALA A 1 115 ? 4.71712 22.86299 13.31579 1.000 108.97739 109 ALA A CA 1
ATOM 806 C C . ALA A 1 115 ? 4.10667 23.65444 14.46286 1.000 95.71944 109 ALA A C 1
ATOM 807 O O . ALA A 1 115 ? 4.71046 24.61327 14.96036 1.000 132.28462 109 ALA A O 1
ATOM 809 N N . VAL A 1 116 ? 2.87876 23.30938 14.85030 1.000 69.95616 110 VAL A N 1
ATOM 810 C CA . VAL A 1 116 ? 2.26957 23.95341 16.01313 1.000 71.71701 110 VAL A CA 1
ATOM 811 C C . VAL A 1 116 ? 3.12174 23.69804 17.25011 1.000 100.44640 110 VAL A C 1
ATOM 812 O O . VAL A 1 116 ? 3.38012 24.60948 18.05625 1.000 148.31472 110 VAL A O 1
ATOM 816 N N . GLU A 1 117 ? 3.56576 22.44830 17.42575 1.000 139.29258 111 GLU A N 1
ATOM 817 C CA . GLU A 1 117 ? 4.42748 22.14870 18.56668 1.000 167.76317 111 GLU A CA 1
ATOM 818 C C . GLU A 1 117 ? 5.71434 22.96945 18.52089 1.000 157.27934 111 GLU A C 1
ATOM 819 O O . GLU A 1 117 ? 6.15127 23.50114 19.54683 1.000 202.24236 111 GLU A O 1
ATOM 825 N N . THR A 1 118 ? 6.33074 23.08835 17.34022 1.000 135.31612 112 THR A N 1
ATOM 826 C CA . THR A 1 118 ? 7.56983 23.85480 17.21620 1.000 132.32057 112 THR A CA 1
ATOM 827 C C . THR A 1 118 ? 7.35295 25.32770 17.54268 1.000 143.64714 112 THR A C 1
ATOM 828 O O . THR A 1 118 ? 8.18751 25.94829 18.20961 1.000 131.52850 112 THR A O 1
ATOM 832 N N . LEU A 1 119 ? 6.24172 25.90862 17.08343 1.000 132.54861 113 LEU A N 1
ATOM 833 C CA . LEU A 1 119 ? 5.95683 27.30098 17.42671 1.000 126.03400 113 LEU A CA 1
ATOM 834 C C . LEU A 1 119 ? 5.73395 27.49301 18.91907 1.000 122.39408 113 LEU A C 1
ATOM 835 O O . LEU A 1 119 ? 6.06200 28.55796 19.45692 1.000 169.70434 113 LEU A O 1
ATOM 840 N N . CYS A 1 120 ? 5.16003 26.50014 19.60357 1.000 133.64287 114 CYS A N 1
ATOM 841 C CA . CYS A 1 120 ? 5.03831 26.63127 21.05375 1.000 120.29131 114 CYS A CA 1
ATOM 842 C C . CYS A 1 120 ? 6.40403 26.69521 21.73133 1.000 122.24814 114 CYS A C 1
ATOM 843 O O . CYS A 1 120 ? 6.52986 27.27158 22.81725 1.000 150.11459 114 CYS A O 1
ATOM 846 N N . LYS A 1 121 ? 7.42797 26.11523 21.11193 1.000 121.58266 115 LYS A N 1
ATOM 847 C CA . LYS A 1 121 ? 8.76244 26.09197 21.69503 1.000 133.72129 115 LYS A CA 1
ATOM 848 C C . LYS A 1 121 ? 9.38945 27.48301 21.70734 1.000 126.85749 115 LYS A C 1
ATOM 849 O O . LYS A 1 121 ? 9.13027 28.31821 20.84025 1.000 103.59140 115 LYS A O 1
ATOM 855 N N . ILE A 1 122 ? 10.22249 27.72184 22.71378 1.000 123.11028 116 ILE A N 1
ATOM 856 C CA . ILE A 1 122 ? 10.79250 29.03566 22.99327 1.000 102.19257 116 ILE A CA 1
ATOM 857 C C . ILE A 1 122 ? 12.05802 29.25340 22.17733 1.000 115.80894 116 ILE A C 1
ATOM 858 O O . ILE A 1 122 ? 12.82014 28.31557 21.91929 1.000 115.09827 116 ILE A O 1
ATOM 863 N N . THR A 1 123 ? 12.27451 30.49496 21.75523 1.000 126.71879 117 THR A N 1
ATOM 864 C CA . THR A 1 123 ? 13.56189 30.88541 21.20502 1.000 92.53824 117 THR A CA 1
ATOM 865 C C . THR A 1 123 ? 14.47330 31.33492 22.34003 1.000 104.62283 117 THR A C 1
ATOM 866 O O . THR A 1 123 ? 14.01929 31.66470 23.43827 1.000 136.65357 117 THR A O 1
ATOM 870 N N . GLU A 1 124 ? 15.77920 31.32244 22.06560 1.000 118.76871 118 GLU A N 1
ATOM 871 C CA . GLU A 1 124 ? 16.75057 31.72939 23.07559 1.000 142.61050 118 GLU A CA 1
ATOM 872 C C . GLU A 1 124 ? 16.54271 33.18132 23.50379 1.000 149.05440 118 GLU A C 1
ATOM 873 O O . GLU A 1 124 ? 16.60466 33.49357 24.69917 1.000 161.20838 118 GLU A O 1
ATOM 879 N N . TYR A 1 125 ? 16.26387 34.07677 22.55138 1.000 136.36760 119 TYR A N 1
ATOM 880 C CA . TYR A 1 125 ? 15.94703 35.45944 22.90880 1.000 141.89756 119 TYR A CA 1
ATOM 881 C C . TYR A 1 125 ? 14.69254 35.55164 23.76625 1.000 161.93342 119 TYR A C 1
ATOM 882 O O . TYR A 1 125 ? 14.63868 36.34923 24.71281 1.000 200.86657 119 TYR A O 1
ATOM 891 N N . GLN A 1 126 ? 13.65791 34.77603 23.43780 1.000 133.29194 120 GLN A N 1
ATOM 892 C CA . GLN A 1 126 ? 12.47997 34.78059 24.29630 1.000 145.74308 120 GLN A CA 1
ATOM 893 C C . GLN A 1 126 ? 12.84185 34.31876 25.69885 1.000 171.00953 120 GLN A C 1
ATOM 894 O O . GLN A 1 126 ? 12.31328 34.83893 26.68641 1.000 157.92864 120 GLN A O 1
ATOM 900 N N . HIS A 1 127 ? 13.76056 33.35689 25.80605 1.000 198.64178 121 HIS A N 1
ATOM 901 C CA . HIS A 1 127 ? 14.20622 32.91240 27.12133 1.000 198.60148 121 HIS A CA 1
ATOM 902 C C . HIS A 1 127 ? 14.90277 34.04252 27.86653 1.000 212.64083 121 HIS A C 1
ATOM 903 O O . HIS A 1 127 ? 14.72958 34.19063 29.08054 1.000 239.27895 121 HIS A O 1
ATOM 910 N N . GLU A 1 128 ? 15.71484 34.83756 27.16342 1.000 184.90901 122 GLU A N 1
ATOM 911 C CA . GLU A 1 128 ? 16.34894 35.97700 27.82318 1.000 151.26975 122 GLU A CA 1
ATOM 912 C C . GLU A 1 128 ? 15.29197 36.95193 28.32854 1.000 137.82073 122 GLU A C 1
ATOM 913 O O . GLU A 1 128 ? 15.39317 37.48656 29.44474 1.000 158.92368 122 GLU A O 1
ATOM 919 N N . ALA A 1 129 ? 14.25785 37.17731 27.51600 1.000 106.98323 123 ALA A N 1
ATOM 920 C CA . ALA A 1 129 ? 13.16500 38.05547 27.91970 1.000 138.02067 123 ALA A CA 1
ATOM 921 C C . ALA A 1 129 ? 12.47597 37.53556 29.17543 1.000 164.89696 123 ALA A C 1
ATOM 922 O O . ALA A 1 129 ? 12.15209 38.31040 30.08410 1.000 180.07458 123 ALA A O 1
ATOM 924 N N . ARG A 1 130 ? 12.23795 36.22350 29.23817 1.000 156.07094 124 ARG A N 1
ATOM 925 C CA . ARG A 1 130 ? 11.68967 35.62774 30.45374 1.000 144.97772 124 ARG A CA 1
ATOM 926 C C . ARG A 1 130 ? 12.63052 35.83488 31.63048 1.000 126.55405 124 ARG A C 1
ATOM 927 O O . ARG A 1 130 ? 12.18556 36.08725 32.75672 1.000 121.40478 124 ARG A O 1
ATOM 935 N N . THR A 1 131 ? 13.93780 35.71463 31.38652 1.000 118.81776 125 THR A N 1
ATOM 936 C CA . THR A 1 131 ? 14.91154 35.87783 32.45755 1.000 124.57305 125 THR A CA 1
ATOM 937 C C . THR A 1 131 ? 14.83373 37.27026 33.06211 1.000 145.36764 125 THR A C 1
ATOM 938 O O . THR A 1 131 ? 14.94924 37.43102 34.28212 1.000 157.85731 125 THR A O 1
ATOM 942 N N . LEU A 1 132 ? 14.65088 38.29454 32.22843 1.000 171.05959 126 LEU A N 1
ATOM 943 C CA . LEU A 1 132 ? 14.52053 39.63446 32.79522 1.000 152.82982 126 LEU A CA 1
ATOM 944 C C . LEU A 1 132 ? 13.10656 39.93407 33.29539 1.000 155.87874 126 LEU A C 1
ATOM 945 O O . LEU A 1 132 ? 12.93266 40.39834 34.42775 1.000 176.39075 126 LEU A O 1
ATOM 950 N N . LEU A 1 133 ? 12.08635 39.67745 32.47692 1.000 143.10645 127 LEU A N 1
ATOM 951 C CA . LEU A 1 133 ? 10.72094 40.03898 32.85044 1.000 150.28875 127 LEU A CA 1
ATOM 952 C C . LEU A 1 133 ? 10.18720 39.14377 33.97205 1.000 189.00429 127 LEU A C 1
ATOM 953 O O . LEU A 1 133 ? 10.66566 38.02774 34.19707 1.000 170.94261 127 LEU A O 1
ATOM 958 N N . MET A 1 134 ? 9.16150 39.64606 34.67209 1.000 259.37891 128 MET A N 1
ATOM 959 C CA . MET A 1 134 ? 8.52348 38.87700 35.74196 1.000 273.70203 128 MET A CA 1
ATOM 960 C C . MET A 1 134 ? 7.11774 39.43340 35.97659 1.000 274.58557 128 MET A C 1
ATOM 961 O O . MET A 1 134 ? 6.96949 40.50226 36.57660 1.000 291.65487 128 MET A O 1
ATOM 963 N N . GLU A 1 135 ? 6.10842 38.70393 35.49019 1.000 245.43266 129 GLU A N 1
ATOM 964 C CA . GLU A 1 135 ? 4.70269 38.95102 35.83464 1.000 228.85367 129 GLU A CA 1
ATOM 965 C C . GLU A 1 135 ? 4.23713 40.35289 35.43350 1.000 250.47246 129 GLU A C 1
ATOM 966 O O . GLU A 1 135 ? 3.67439 41.10254 36.23636 1.000 252.17045 129 GLU A O 1
ATOM 968 N N . ASN A 1 136 ? 4.47049 40.70155 34.17342 1.000 262.66793 130 ASN A N 1
ATOM 969 C CA . ASN A 1 136 ? 4.07576 41.99154 33.62819 1.000 273.93051 130 ASN A CA 1
ATOM 970 C C . ASN A 1 136 ? 2.88747 41.81412 32.69220 1.000 266.49158 130 ASN A C 1
ATOM 971 O O . ASN A 1 136 ? 2.81426 40.83280 31.94498 1.000 271.71612 130 ASN A O 1
ATOM 973 N N . ALA A 1 137 ? 1.95161 42.76057 32.74107 1.000 237.04740 131 ALA A N 1
ATOM 974 C CA . ALA A 1 137 ? 0.84472 42.74492 31.79624 1.000 203.31766 131 ALA A CA 1
ATOM 975 C C . ALA A 1 137 ? 1.35793 42.98946 30.37700 1.000 218.66759 131 ALA A C 1
ATOM 976 O O . ALA A 1 137 ? 2.45920 43.49929 30.16983 1.000 219.50297 131 ALA A O 1
ATOM 978 N N . GLU A 1 138 ? 0.51904 42.63852 29.39895 1.000 245.26233 132 GLU A N 1
ATOM 979 C CA . GLU A 1 138 ? 0.86004 42.61969 27.97481 1.000 237.79199 132 GLU A CA 1
ATOM 980 C C . GLU A 1 138 ? 2.29352 42.12203 27.78454 1.000 252.88999 132 GLU A C 1
ATOM 981 O O . GLU A 1 138 ? 3.11552 42.72615 27.09479 1.000 253.34906 132 GLU A O 1
ATOM 987 N N . ARG A 1 139 ? 2.59263 40.98705 28.40956 1.000 262.34221 133 ARG A N 1
ATOM 988 C CA . ARG A 1 139 ? 3.94755 40.44701 28.48927 1.000 251.09546 133 ARG A CA 1
ATOM 989 C C . ARG A 1 139 ? 4.36579 39.95776 27.10535 1.000 236.14539 133 ARG A C 1
ATOM 990 O O . ARG A 1 139 ? 3.68417 40.16866 26.09670 1.000 243.59702 133 ARG A O 1
ATOM 992 N N . VAL A 1 140 ? 5.50341 39.26469 27.06002 1.000 196.41946 134 VAL A N 1
ATOM 993 C CA . VAL A 1 140 ? 6.03821 38.74316 25.80741 1.000 173.17239 134 VAL A CA 1
ATOM 994 C C . VAL A 1 140 ? 4.98804 37.91229 25.09163 1.000 188.64002 134 VAL A C 1
ATOM 995 O O . VAL A 1 140 ? 4.40829 36.99493 25.68197 1.000 198.23567 134 VAL A O 1
ATOM 999 N N . GLY A 1 141 ? 4.74954 38.21339 23.81243 1.000 188.47136 135 GLY A N 1
ATOM 1000 C CA . GLY A 1 141 ? 3.85127 37.43081 22.99619 1.000 158.60609 135 GLY A CA 1
ATOM 1001 C C . GLY A 1 141 ? 4.59155 36.39680 22.16698 1.000 145.48995 135 GLY A C 1
ATOM 1002 O O . GLY A 1 141 ? 5.80951 36.43424 22.02221 1.000 118.39016 135 GLY A O 1
ATOM 1003 N N . ASN A 1 142 ? 3.82290 35.44394 21.62751 1.000 173.61948 136 ASN A N 1
ATOM 1004 C CA . ASN A 1 142 ? 4.37942 34.31679 20.86248 1.000 156.46066 136 ASN A CA 1
ATOM 1005 C C . ASN A 1 142 ? 3.62972 34.24051 19.53762 1.000 160.33525 136 ASN A C 1
ATOM 1006 O O . ASN A 1 142 ? 2.82670 33.33770 19.30414 1.000 175.77955 136 ASN A O 1
ATOM 1011 N N . ARG A 1 143 ? 3.91657 35.19654 18.66646 1.000 140.05499 137 ARG A N 1
ATOM 1012 C CA . ARG A 1 143 ? 3.36643 35.21146 17.32256 1.000 148.23196 137 ARG A CA 1
ATOM 1013 C C . ARG A 1 143 ? 4.35638 34.59274 16.34854 1.000 132.24115 137 ARG A C 1
ATOM 1014 O O . ARG A 1 143 ? 5.56705 34.81215 16.44598 1.000 137.36712 137 ARG A O 1
ATOM 1022 N N . GLY A 1 144 ? 3.82280 33.82090 15.40493 1.000 107.95434 138 GLY A N 1
ATOM 1023 C CA . GLY A 1 144 ? 4.65158 33.05631 14.49385 1.000 84.39964 138 GLY A CA 1
ATOM 1024 C C . GLY A 1 144 ? 3.99087 32.93247 13.14202 1.000 115.64748 138 GLY A C 1
ATOM 1025 O O . GLY A 1 144 ? 2.83794 33.31699 12.95646 1.000 117.42593 138 GLY A O 1
ATOM 1026 N N . ARG A 1 145 ? 4.74646 32.40435 12.18472 1.000 117.27496 139 ARG A N 1
ATOM 1027 C CA . ARG A 1 145 ? 4.25622 32.23787 10.82841 1.000 114.15001 139 ARG A CA 1
ATOM 1028 C C . ARG A 1 145 ? 4.56211 30.83196 10.34449 1.000 131.70120 139 ARG A C 1
ATOM 1029 O O . ARG A 1 145 ? 5.63785 30.28956 10.61535 1.000 132.67018 139 ARG A O 1
ATOM 1037 N N . ILE A 1 146 ? 3.60060 30.24320 9.64845 1.000 160.53071 140 ILE A N 1
ATOM 1038 C CA . ILE A 1 146 ? 3.72005 28.91046 9.08570 1.000 170.79946 140 ILE A CA 1
ATOM 1039 C C . ILE A 1 146 ? 3.63205 29.07413 7.57963 1.000 170.11417 140 ILE A C 1
ATOM 1040 O O . ILE A 1 146 ? 2.81830 29.86017 7.08489 1.000 187.61508 140 ILE A O 1
ATOM 1045 N N . ILE A 1 147 ? 4.48045 28.35601 6.85432 1.000 148.80849 141 ILE A N 1
ATOM 1046 C CA . ILE A 1 147 ? 4.47389 28.34806 5.40101 1.000 132.49178 141 ILE A CA 1
ATOM 1047 C C . ILE A 1 147 ? 4.33739 26.89847 4.98718 1.000 137.71859 141 ILE A C 1
ATOM 1048 O O . ILE A 1 147 ? 5.24223 26.09654 5.24083 1.000 141.05467 141 ILE A O 1
ATOM 1053 N N . CYS A 1 148 ? 3.24267 26.57368 4.31033 1.000 155.52564 142 CYS A N 1
ATOM 1054 C CA . CYS A 1 148 ? 2.99633 25.23082 3.81650 1.000 158.28848 142 CYS A CA 1
ATOM 1055 C C . CYS A 1 148 ? 2.99563 25.24820 2.29976 1.000 134.15255 142 CYS A C 1
ATOM 1056 O O . CYS A 1 148 ? 2.35476 26.10804 1.68932 1.000 139.36827 142 CYS A O 1
ATOM 1059 N N . ILE A 1 149 ? 3.72909 24.31382 1.70293 1.000 110.32802 143 ILE A N 1
ATOM 1060 C CA . ILE A 1 149 ? 3.77338 24.12998 0.25864 1.000 120.36176 143 ILE A CA 1
ATOM 1061 C C . ILE A 1 149 ? 3.33212 22.70191 -0.00773 1.000 153.21176 143 ILE A C 1
ATOM 1062 O O . ILE A 1 149 ? 3.88594 21.76451 0.57904 1.000 159.20571 143 ILE A O 1
ATOM 1067 N N . THR A 1 150 ? 2.35792 22.52704 -0.89648 1.000 184.74421 144 THR A N 1
ATOM 1068 C CA . THR A 1 150 ? 1.84882 21.18089 -1.11870 1.000 194.12708 144 THR A CA 1
ATOM 1069 C C . THR A 1 150 ? 1.05790 21.12562 -2.41385 1.000 174.27532 144 THR A C 1
ATOM 1070 O O . THR A 1 150 ? 0.73297 22.15044 -3.01855 1.000 186.46758 144 THR A O 1
ATOM 1074 N N . ASN A 1 151 ? 0.76553 19.89695 -2.83749 1.000 128.57238 145 ASN A N 1
ATOM 1075 C CA . ASN A 1 151 ? -0.20337 19.64888 -3.89682 1.000 123.92931 145 ASN A CA 1
ATOM 1076 C C . ASN A 1 151 ? -1.55298 19.36688 -3.24841 1.000 133.68266 145 ASN A C 1
ATOM 1077 O O . ASN A 1 151 ? -1.74038 18.32608 -2.60681 1.000 158.25763 145 ASN A O 1
ATOM 1082 N N . ALA A 1 152 ? -2.49017 20.28918 -3.42890 1.000 132.07909 146 ALA A N 1
ATOM 1083 C CA . ALA A 1 152 ? -3.81585 20.20506 -2.84296 1.000 131.75119 146 ALA A CA 1
ATOM 1084 C C . ALA A 1 152 ? -4.76857 19.53098 -3.81929 1.000 114.39468 146 ALA A C 1
ATOM 1085 O O . ALA A 1 152 ? -4.56172 19.53825 -5.03517 1.000 116.50531 146 ALA A O 1
ATOM 1087 N N . LYS A 1 153 ? -5.82949 18.94617 -3.27168 1.000 119.61905 147 LYS A N 1
ATOM 1088 C CA . LYS A 1 153 ? -6.81568 18.25318 -4.08765 1.000 158.26708 147 LYS A CA 1
ATOM 1089 C C . LYS A 1 153 ? -8.03820 19.13000 -4.33870 1.000 158.44389 147 LYS A C 1
ATOM 1090 O O . LYS A 1 153 ? -8.41952 19.36183 -5.48950 1.000 187.15908 147 LYS A O 1
ATOM 1096 N N . SER A 1 154 ? -8.66129 19.61607 -3.26842 1.000 150.55680 148 SER A N 1
ATOM 1097 C CA . SER A 1 154 ? -9.85211 20.44980 -3.32793 1.000 141.00945 148 SER A CA 1
ATOM 1098 C C . SER A 1 154 ? -9.66798 21.66621 -2.43048 1.000 146.94021 148 SER A C 1
ATOM 1099 O O . SER A 1 154 ? -8.81915 21.68026 -1.53684 1.000 139.88892 148 SER A O 1
ATOM 1102 N N . ASP A 1 155 ? -10.45276 22.71185 -2.69965 1.000 183.18642 149 ASP A N 1
ATOM 1103 C CA . ASP A 1 155 ? -10.49795 23.83502 -1.76932 1.000 196.69926 149 ASP A CA 1
ATOM 1104 C C . ASP A 1 155 ? -11.01751 23.38349 -0.41028 1.000 194.85214 149 ASP A C 1
ATOM 1105 O O . ASP A 1 155 ? -10.55401 23.86155 0.63218 1.000 191.10833 149 ASP A O 1
ATOM 1110 N N . SER A 1 156 ? -11.99190 22.46832 -0.40593 1.000 180.23871 150 SER A N 1
ATOM 1111 C CA . SER A 1 156 ? -12.47767 21.89422 0.84391 1.000 148.85080 150 SER A CA 1
ATOM 1112 C C . SER A 1 156 ? -11.36175 21.19138 1.59895 1.000 118.40319 150 SER A C 1
ATOM 1113 O O . SER A 1 156 ? -11.35791 21.18311 2.83489 1.000 148.42150 150 SER A O 1
ATOM 1116 N N . HIS A 1 157 ? -10.41598 20.59275 0.87421 1.000 104.87342 151 HIS A N 1
ATOM 1117 C CA . HIS A 1 157 ? -9.23114 20.02661 1.50888 1.000 124.96455 151 HIS A CA 1
ATOM 1118 C C . HIS A 1 157 ? -8.48572 21.09224 2.30251 1.000 144.57744 151 HIS A C 1
ATOM 1119 O O . HIS A 1 157 ? -8.15429 20.89582 3.47913 1.000 154.26693 151 HIS A O 1
ATOM 1126 N N . VAL A 1 158 ? -8.28510 22.26116 1.69203 1.000 135.49812 152 VAL A N 1
ATOM 1127 C CA . VAL A 1 158 ? -7.58037 23.35143 2.35780 1.000 118.40479 152 VAL A CA 1
ATOM 1128 C C . VAL A 1 158 ? -8.37207 23.85187 3.56040 1.000 127.48038 152 VAL A C 1
ATOM 1129 O O . VAL A 1 158 ? -7.80350 24.13082 4.62354 1.000 140.54227 152 VAL A O 1
ATOM 1133 N N . ARG A 1 159 ? -9.69399 23.96698 3.41538 1.000 140.82467 153 ARG A N 1
ATOM 1134 C CA . ARG A 1 159 ? -10.52393 24.44667 4.51773 1.000 157.12338 153 ARG A CA 1
ATOM 1135 C C . ARG A 1 159 ? -10.47213 23.48775 5.70181 1.000 149.64324 153 ARG A C 1
ATOM 1136 O O . ARG A 1 159 ? -10.39239 23.91226 6.86372 1.000 142.65479 153 ARG A O 1
ATOM 1144 N N . MET A 1 160 ? -10.50316 22.18644 5.42723 1.000 144.95443 154 MET A N 1
ATOM 1145 C CA . MET A 1 160 ? -10.37517 21.21558 6.50509 1.000 153.22172 154 MET A CA 1
ATOM 1146 C C . MET A 1 160 ? -8.99980 21.30134 7.15469 1.000 151.47669 154 MET A C 1
ATOM 1147 O O . MET A 1 160 ? -8.86316 21.09165 8.36624 1.000 172.34520 154 MET A O 1
ATOM 1152 N N . LEU A 1 161 ? -7.95988 21.57487 6.36248 1.000 122.01675 155 LEU A N 1
ATOM 1153 C CA . LEU A 1 161 ? -6.64391 21.79274 6.96132 1.000 125.64015 155 LEU A CA 1
ATOM 1154 C C . LEU A 1 161 ? -6.67062 22.99010 7.90730 1.000 133.15394 155 LEU A C 1
ATOM 1155 O O . LEU A 1 161 ? -6.05010 22.96496 8.97937 1.000 129.11207 155 LEU A O 1
ATOM 1160 N N . GLU A 1 162 ? -7.36883 24.05898 7.51487 1.000 142.63041 156 GLU A N 1
ATOM 1161 C CA . GLU A 1 162 ? -7.48465 25.22160 8.39507 1.000 151.73653 156 GLU A CA 1
ATOM 1162 C C . GLU A 1 162 ? -8.17534 24.84952 9.69730 1.000 140.53849 156 GLU A C 1
ATOM 1163 O O . GLU A 1 162 ? -7.75695 25.27144 10.78500 1.000 131.50754 156 GLU A O 1
ATOM 1169 N N . ASP A 1 163 ? -9.24146 24.05580 9.59885 1.000 153.63285 157 ASP A N 1
ATOM 1170 C CA . ASP A 1 163 ? -9.94919 23.61393 10.79737 1.000 164.07662 157 ASP A CA 1
ATOM 1171 C C . ASP A 1 163 ? -9.03547 22.79545 11.70068 1.000 169.67908 157 ASP A C 1
ATOM 1172 O O . ASP A 1 163 ? -9.03179 22.96789 12.93128 1.000 165.72632 157 ASP A O 1
ATOM 1177 N N . CYS A 1 164 ? -8.25622 21.89380 11.09836 1.000 177.87474 158 CYS A N 1
ATOM 1178 C CA . CYS A 1 164 ? -7.32872 21.06981 11.86258 1.000 172.43158 158 CYS A CA 1
ATOM 1179 C C . CYS A 1 164 ? -6.31726 21.92965 12.60220 1.000 154.83171 158 CYS A C 1
ATOM 1180 O O . CYS A 1 164 ? -6.05371 21.71372 13.79121 1.000 162.69444 158 CYS A O 1
ATOM 1183 N N . VAL A 1 165 ? -5.74647 22.91992 11.91143 1.000 117.83155 159 VAL A N 1
ATOM 1184 C CA . VAL A 1 165 ? -4.75298 23.78498 12.54230 1.000 80.00223 159 VAL A CA 1
ATOM 1185 C C . VAL A 1 165 ? -5.38806 24.57050 13.68471 1.000 101.57339 159 VAL A C 1
ATOM 1186 O O . VAL A 1 165 ? -4.77873 24.75605 14.74502 1.000 106.06801 159 VAL A O 1
ATOM 1190 N N . GLN A 1 166 ? -6.62459 25.04253 13.49331 1.000 120.77247 160 GLN A N 1
ATOM 1191 C CA . GLN A 1 166 ? -7.26110 25.86282 14.52165 1.000 134.34568 160 GLN A CA 1
ATOM 1192 C C . GLN A 1 166 ? -7.49793 25.04738 15.78928 1.000 137.00582 160 GLN A C 1
ATOM 1193 O O . GLN A 1 166 ? -7.17420 25.48979 16.90151 1.000 172.14776 160 GLN A O 1
ATOM 1199 N N . GLU A 1 167 ? -8.06408 23.84333 15.63925 1.000 156.63091 161 GLU A N 1
ATOM 1200 C CA . GLU A 1 167 ? -8.32677 23.01846 16.81668 1.000 162.30903 161 GLU A CA 1
ATOM 1201 C C . GLU A 1 167 ? -7.02347 22.57667 17.47304 1.000 135.88358 161 GLU A C 1
ATOM 1202 O O . GLU A 1 167 ? -6.93027 22.50026 18.70960 1.000 141.69289 161 GLU A O 1
ATOM 1208 N N . THR A 1 168 ? -6.00413 22.28715 16.65779 1.000 107.25678 162 THR A N 1
ATOM 1209 C CA . THR A 1 168 ? -4.69055 21.95077 17.19226 1.000 124.48462 162 THR A CA 1
ATOM 1210 C C . THR A 1 168 ? -4.14540 23.07938 18.05295 1.000 145.12442 162 THR A C 1
ATOM 1211 O O . THR A 1 168 ? -3.64673 22.84385 19.15613 1.000 170.78486 162 THR A O 1
ATOM 1215 N N . ILE A 1 169 ? -4.23411 24.31729 17.56322 1.000 127.22403 163 ILE A N 1
ATOM 1216 C CA . ILE A 1 169 ? -3.73277 25.45416 18.33124 1.000 137.46658 163 ILE A CA 1
ATOM 1217 C C . ILE A 1 169 ? -4.52764 25.62623 19.61798 1.000 119.83954 163 ILE A C 1
ATOM 1218 O O . ILE A 1 169 ? -3.95909 25.90869 20.67694 1.000 129.35620 163 ILE A O 1
ATOM 1223 N N . HIS A 1 170 ? -5.85161 25.47348 19.54813 1.000 100.26839 164 HIS A N 1
ATOM 1224 C CA . HIS A 1 170 ? -6.67428 25.64822 20.74339 1.000 95.24041 164 HIS A CA 1
ATOM 1225 C C . HIS A 1 170 ? -6.25952 24.66610 21.83597 1.000 141.34420 164 HIS A C 1
ATOM 1226 O O . HIS A 1 170 ? -5.90795 25.06804 22.95646 1.000 147.61755 164 HIS A O 1
ATOM 1233 N N . GLU A 1 171 ? -6.25323 23.36966 21.51328 1.000 156.88155 165 GLU A N 1
ATOM 1234 C CA . GLU A 1 171 ? -5.89072 22.37574 22.52130 1.000 157.80262 165 GLU A CA 1
ATOM 1235 C C . GLU A 1 171 ? -4.42250 22.48524 22.93332 1.000 133.46686 165 GLU A C 1
ATOM 1236 O O . GLU A 1 171 ? -4.08874 22.26228 24.10452 1.000 159.55289 165 GLU A O 1
ATOM 1242 N N . HIS A 1 172 ? -3.53499 22.85806 22.00642 1.000 89.89787 166 HIS A N 1
ATOM 1243 C CA . HIS A 1 172 ? -2.11681 22.95427 22.33067 1.000 117.45227 166 HIS A CA 1
ATOM 1244 C C . HIS A 1 172 ? -1.84291 24.13010 23.25731 1.000 183.29092 166 HIS A C 1
ATOM 1245 O O . HIS A 1 172 ? -1.00496 24.03075 24.15863 1.000 200.33796 166 HIS A O 1
ATOM 1252 N N . ASN A 1 173 ? -2.53855 25.25174 23.05676 1.000 194.66796 167 ASN A N 1
ATOM 1253 C CA . ASN A 1 173 ? -2.41706 26.36418 23.99060 1.000 174.70922 167 ASN A CA 1
ATOM 1254 C C . ASN A 1 173 ? -3.01584 26.00354 25.34151 1.000 188.96517 167 ASN A C 1
ATOM 1255 O O . ASN A 1 173 ? -2.47984 26.39404 26.38563 1.000 218.05329 167 ASN A O 1
ATOM 1260 N N . LYS A 1 174 ? -4.12041 25.24821 25.34353 1.000 140.72126 168 LYS A N 1
ATOM 1261 C CA . LYS A 1 174 ? -4.65951 24.75334 26.60791 1.000 125.79712 168 LYS A CA 1
ATOM 1262 C C . LYS A 1 174 ? -3.61999 23.94141 27.37024 1.000 140.94293 168 LYS A C 1
ATOM 1263 O O . LYS A 1 174 ? -3.49488 24.06845 28.59347 1.000 143.06077 168 LYS A O 1
ATOM 1269 N N . LEU A 1 175 ? -2.86997 23.09473 26.66372 1.000 171.36878 169 LEU A N 1
ATOM 1270 C CA . LEU A 1 175 ? -1.83922 22.29989 27.32812 1.000 194.53014 169 LEU A CA 1
ATOM 1271 C C . LEU A 1 175 ? -0.65749 23.16083 27.76561 1.000 173.69802 169 LEU A C 1
ATOM 1272 O O . LEU A 1 175 ? -0.12475 22.97817 28.86650 1.000 195.76920 169 LEU A O 1
ATOM 1277 N N . ALA A 1 176 ? -0.23480 24.10280 26.92109 1.000 95.58502 170 ALA A N 1
ATOM 1278 C CA . ALA A 1 176 ? 0.99410 24.84812 27.16446 1.000 109.80619 170 ALA A CA 1
ATOM 1279 C C . ALA A 1 176 ? 0.81387 25.99050 28.15740 1.000 150.19989 170 ALA A C 1
ATOM 1280 O O . ALA A 1 176 ? 1.81255 26.50134 28.67813 1.000 162.16060 170 ALA A O 1
ATOM 1282 N N . ALA A 1 177 ? -0.42670 26.40494 28.43177 1.000 164.05003 171 ALA A N 1
ATOM 1283 C CA . ALA A 1 177 ? -0.64212 27.49489 29.37753 1.000 172.49536 171 ALA A CA 1
ATOM 1284 C C . ALA A 1 177 ? -0.16979 27.11947 30.77321 1.000 189.91080 171 ALA A C 1
ATOM 1285 O O . ALA A 1 177 ? 0.44838 27.93370 31.46969 1.000 212.59009 171 ALA A O 1
ATOM 1287 N N . ASN A 1 178 ? -0.45702 25.89034 31.20113 1.000 185.34920 172 ASN A N 1
ATOM 1288 C CA . ASN A 1 178 ? 0.01335 25.42613 32.49950 1.000 185.35551 172 ASN A CA 1
ATOM 1289 C C . ASN A 1 178 ? 1.49726 25.09366 32.49263 1.000 188.24326 172 ASN A C 1
ATOM 1290 O O . ASN A 1 178 ? 2.12389 25.09869 33.55672 1.000 205.79568 172 ASN A O 1
ATOM 1295 N N . SER A 1 179 ? 2.06567 24.81001 31.32635 1.000 179.78239 173 SER A N 1
ATOM 1296 C CA . SER A 1 179 ? 3.48859 24.51989 31.21155 1.000 177.38306 173 SER A CA 1
ATOM 1297 C C . SER A 1 179 ? 4.27224 25.82644 31.20543 1.000 178.75619 173 SER A C 1
ATOM 1298 O O . SER A 1 179 ? 4.01030 26.70885 30.38238 1.000 194.17484 173 SER A O 1
ATOM 1301 N N . ASP A 1 180 ? 5.23134 25.95389 32.12276 1.000 192.15996 174 ASP A N 1
ATOM 1302 C CA . ASP A 1 180 ? 6.01883 27.17266 32.26735 1.000 204.37729 174 ASP A CA 1
ATOM 1303 C C . ASP A 1 180 ? 7.44510 27.00676 31.74979 1.000 195.98899 174 ASP A C 1
ATOM 1304 O O . ASP A 1 180 ? 8.36474 27.69019 32.20869 1.000 206.49565 174 ASP A O 1
ATOM 1309 N N . HIS A 1 181 ? 7.64082 26.08822 30.80457 1.000 185.32187 175 HIS A N 1
ATOM 1310 C CA . HIS A 1 181 ? 8.85056 26.03823 29.99830 1.000 185.49182 175 HIS A CA 1
ATOM 1311 C C . HIS A 1 181 ? 8.54018 26.16479 28.51415 1.000 170.48367 175 HIS A C 1
ATOM 1312 O O . HIS A 1 181 ? 9.45722 26.08268 27.68851 1.000 141.61037 175 HIS A O 1
ATOM 1319 N N . LEU A 1 182 ? 7.27229 26.37146 28.16532 1.000 164.29128 176 LEU A N 1
ATOM 1320 C CA . LEU A 1 182 ? 6.79824 26.57707 26.80704 1.000 153.77530 176 LEU A CA 1
ATOM 1321 C C . LEU A 1 182 ? 5.71668 27.64043 26.90904 1.000 179.16169 176 LEU A C 1
ATOM 1322 O O . LEU A 1 182 ? 5.27060 27.98551 28.00631 1.000 201.28809 176 LEU A O 1
ATOM 1327 N N . MET A 1 183 ? 5.28741 28.17319 25.77264 1.000 166.07628 177 MET A N 1
ATOM 1328 C CA . MET A 1 183 ? 4.39425 29.31977 25.79256 1.000 160.25091 177 MET A CA 1
ATOM 1329 C C . MET A 1 183 ? 3.17724 29.08618 24.91542 1.000 107.16474 177 MET A C 1
ATOM 1330 O O . MET A 1 183 ? 3.15810 28.20892 24.04834 1.000 127.41762 177 MET A O 1
ATOM 1335 N N . GLN A 1 184 ? 2.15805 29.90128 25.16682 1.000 142.46545 178 GLN A N 1
ATOM 1336 C CA . GLN A 1 184 ? 0.97713 29.93052 24.32985 1.000 137.89102 178 GLN A CA 1
ATOM 1337 C C . GLN A 1 184 ? 1.27157 30.79792 23.11895 1.000 148.05491 178 GLN A C 1
ATOM 1338 O O . GLN A 1 184 ? 2.18064 31.62664 23.13263 1.000 177.62660 178 GLN A O 1
ATOM 1344 N N . ILE A 1 185 ? 0.47259 30.63139 22.07639 1.000 134.02201 179 ILE A N 1
ATOM 1345 C CA . ILE A 1 185 ? 0.62413 31.41718 20.85953 1.000 150.30840 179 ILE A CA 1
ATOM 1346 C C . ILE A 1 185 ? -0.37620 32.56112 20.89325 1.000 173.52221 179 ILE A C 1
ATOM 1347 O O . ILE A 1 185 ? -1.59136 32.33737 20.94111 1.000 194.07902 179 ILE A O 1
ATOM 1352 N N . GLN A 1 186 ? 0.13986 33.79069 20.87358 1.000 139.16665 180 GLN A N 1
ATOM 1353 C CA . GLN A 1 186 ? -0.72798 34.95878 20.77980 1.000 153.98005 180 GLN A CA 1
ATOM 1354 C C . GLN A 1 186 ? -1.37923 35.04509 19.40793 1.000 153.18036 180 GLN A C 1
ATOM 1355 O O . GLN A 1 186 ? -2.60635 35.15477 19.29898 1.000 160.07252 180 GLN A O 1
ATOM 1361 N N . LYS A 1 187 ? -0.57395 35.00543 18.34768 1.000 150.97145 181 LYS A N 1
ATOM 1362 C CA . LYS A 1 187 ? -1.11125 35.05965 16.99360 1.000 160.82567 181 LYS A CA 1
ATOM 1363 C C . LYS A 1 187 ? -0.22284 34.24438 16.06771 1.000 137.79372 181 LYS A C 1
ATOM 1364 O O . LYS A 1 187 ? 0.98690 34.48479 15.96853 1.000 135.89957 181 LYS A O 1
ATOM 1370 N N . CYS A 1 188 ? -0.81891 33.27233 15.40101 1.000 138.99107 182 CYS A N 1
ATOM 1371 C CA . CYS A 1 188 ? -0.14819 32.58930 14.31205 1.000 158.08705 182 CYS A CA 1
ATOM 1372 C C . CYS A 1 188 ? -0.59679 33.19815 12.99415 1.000 145.23457 182 CYS A C 1
ATOM 1373 O O . CYS A 1 188 ? -1.63620 33.85229 12.90450 1.000 127.59646 182 CYS A O 1
ATOM 1376 N N . GLU A 1 189 ? 0.20639 32.95988 11.96932 1.000 129.89292 183 GLU A N 1
ATOM 1377 C CA . GLU A 1 189 ? -0.05452 33.39950 10.61101 1.000 114.59609 183 GLU A CA 1
ATOM 1378 C C . GLU A 1 189 ? 0.07792 32.15199 9.76006 1.000 129.88575 183 GLU A C 1
ATOM 1379 O O . GLU A 1 189 ? 1.00886 31.36773 9.95743 1.000 122.46034 183 GLU A O 1
ATOM 1385 N N . LEU A 1 190 ? -0.85600 31.94202 8.84275 1.000 146.84306 184 LEU A N 1
ATOM 1386 C CA . LEU A 1 190 ? -0.86254 30.72804 8.04133 1.000 146.58221 184 LEU A CA 1
ATOM 1387 C C . LEU A 1 190 ? -0.71163 31.10815 6.57986 1.000 160.05852 184 LEU A C 1
ATOM 1388 O O . LEU A 1 190 ? -1.50883 31.88957 6.05276 1.000 176.87898 184 LEU A O 1
ATOM 1393 N N . VAL A 1 191 ? 0.30215 30.54735 5.93092 1.000 151.55355 185 VAL A N 1
ATOM 1394 C CA . VAL A 1 191 ? 0.55810 30.73912 4.51342 1.000 131.73920 185 VAL A CA 1
ATOM 1395 C C . VAL A 1 191 ? 0.32246 29.39570 3.84775 1.000 140.11214 185 VAL A C 1
ATOM 1396 O O . VAL A 1 191 ? 1.03038 28.42241 4.13257 1.000 142.29881 185 VAL A O 1
ATOM 1400 N N . LEU A 1 192 ? -0.69067 29.32360 2.99508 1.000 162.94882 186 LEU A N 1
ATOM 1401 C CA . LEU A 1 192 ? -1.04102 28.09193 2.30673 1.000 181.34596 186 LEU A CA 1
ATOM 1402 C C . LEU A 1 192 ? -0.68015 28.23377 0.83512 1.000 165.17663 186 LEU A C 1
ATOM 1403 O O . LEU A 1 192 ? -1.12217 29.17978 0.17056 1.000 178.76421 186 LEU A O 1
ATOM 1408 N N . ILE A 1 193 ? 0.12520 27.30324 0.32828 1.000 125.20060 187 ILE A N 1
ATOM 1409 C CA . ILE A 1 193 ? 0.64410 27.36922 -1.02783 1.000 151.17465 187 ILE A CA 1
ATOM 1410 C C . ILE A 1 193 ? 0.33820 26.03944 -1.69765 1.000 145.00229 187 ILE A C 1
ATOM 1411 O O . ILE A 1 193 ? 0.73041 24.97628 -1.19506 1.000 174.39989 187 ILE A O 1
ATOM 1416 N N . HIS A 1 194 ? -0.33061 26.10452 -2.84334 1.000 120.67436 188 HIS A N 1
ATOM 1417 C CA . HIS A 1 194 ? -0.70612 24.93077 -3.61203 1.000 111.95054 188 HIS A CA 1
ATOM 1418 C C . HIS A 1 194 ? 0.03164 24.95804 -4.93983 1.000 110.55386 188 HIS A C 1
ATOM 1419 O O . HIS A 1 194 ? 0.21876 26.02410 -5.53072 1.000 157.78397 188 HIS A O 1
ATOM 1426 N N . THR A 1 195 ? 0.46428 23.78655 -5.39724 1.000 120.10847 189 THR A N 1
ATOM 1427 C CA . THR A 1 195 ? 1.18753 23.66102 -6.65730 1.000 137.14501 189 THR A CA 1
ATOM 1428 C C . THR A 1 195 ? 0.47383 22.70192 -7.60003 1.000 168.24496 189 THR A C 1
ATOM 1429 O O . THR A 1 195 ? 0.27683 21.52983 -7.26128 1.000 194.40945 189 THR A O 1
ATOM 1433 N N . TYR A 1 196 ? 0.08336 23.19889 -8.77795 1.000 180.21529 190 TYR A N 1
ATOM 1434 C CA . TYR A 1 196 ? -0.34744 22.34766 -9.88059 1.000 181.77856 190 TYR A CA 1
ATOM 1435 C C . TYR A 1 196 ? 0.70366 22.37968 -10.98326 1.000 197.02330 190 TYR A C 1
ATOM 1436 O O . TYR A 1 196 ? 1.11774 23.47092 -11.39646 1.000 214.08590 190 TYR A O 1
ATOM 1445 N N . PRO A 1 197 ? 1.16322 21.23012 -11.48663 1.000 191.83108 191 PRO A N 1
ATOM 1446 C CA . PRO A 1 197 ? 2.16448 21.25150 -12.56409 1.000 196.73750 191 PRO A CA 1
ATOM 1447 C C . PRO A 1 197 ? 1.60154 21.51584 -13.95519 1.000 220.83413 191 PRO A C 1
ATOM 1448 O O . PRO A 1 197 ? 2.16590 22.31723 -14.70865 1.000 217.31129 191 PRO A O 1
ATOM 1452 N N . VAL A 1 198 ? 0.49753 20.85776 -14.30841 1.000 237.13987 192 VAL A N 1
ATOM 1453 C CA . VAL A 1 198 ? 0.00891 20.86438 -15.68443 1.000 236.19472 192 VAL A CA 1
ATOM 1454 C C . VAL A 1 198 ? -0.92659 22.04259 -15.92206 1.000 237.88011 192 VAL A C 1
ATOM 1455 O O . VAL A 1 198 ? -0.61073 22.95697 -16.69221 1.000 245.62364 192 VAL A O 1
ATOM 1459 N N . GLY A 1 199 ? -2.08345 22.02574 -15.27017 1.000 232.74915 193 GLY A N 1
ATOM 1460 C CA . GLY A 1 199 ? -3.06515 23.08108 -15.43735 1.000 230.30165 193 GLY A CA 1
ATOM 1461 C C . GLY A 1 199 ? -4.47970 22.57065 -15.63443 1.000 230.22831 193 GLY A C 1
ATOM 1462 O O . GLY A 1 199 ? -5.28045 22.55846 -14.69916 1.000 226.66910 193 GLY A O 1
ATOM 1463 N N . LEU A 1 203 ? -7.05245 24.22625 -8.84164 1.000 217.30404 197 LEU A N 1
ATOM 1464 C CA . LEU A 1 203 ? -8.44592 24.29708 -8.43698 1.000 217.80454 197 LEU A CA 1
ATOM 1465 C C . LEU A 1 203 ? -8.58390 25.14065 -7.17535 1.000 204.52384 197 LEU A C 1
ATOM 1466 O O . LEU A 1 203 ? -9.60772 25.79324 -6.95114 1.000 220.35913 197 LEU A O 1
ATOM 1471 N N . VAL A 1 204 ? -7.52977 25.11828 -6.35596 1.000 172.89026 198 VAL A N 1
ATOM 1472 C CA . VAL A 1 204 ? -7.47437 25.98198 -5.18619 1.000 176.67628 198 VAL A CA 1
ATOM 1473 C C . VAL A 1 204 ? -7.59797 27.42771 -5.63081 1.000 189.47512 198 VAL A C 1
ATOM 1474 O O . VAL A 1 204 ? -7.14723 27.80469 -6.71949 1.000 168.31383 198 VAL A O 1
ATOM 1478 N N . SER A 1 205 ? -8.27326 28.23118 -4.82192 1.000 197.22329 199 SER A N 1
ATOM 1479 C CA . SER A 1 205 ? -8.47768 29.63649 -5.12732 1.000 176.54230 199 SER A CA 1
ATOM 1480 C C . SER A 1 205 ? -7.50227 30.46360 -4.30352 1.000 190.02218 199 SER A C 1
ATOM 1481 O O . SER A 1 205 ? -7.27279 30.16743 -3.12974 1.000 205.14950 199 SER A O 1
ATOM 1484 N N . ASP A 1 206 ? -6.91656 31.49135 -4.91944 1.000 202.50508 200 ASP A N 1
ATOM 1485 C CA . ASP A 1 206 ? -6.02804 32.38531 -4.18660 1.000 213.83279 200 ASP A CA 1
ATOM 1486 C C . ASP A 1 206 ? -6.84864 33.17222 -3.16982 1.000 226.62313 200 ASP A C 1
ATOM 1487 O O . ASP A 1 206 ? -6.95124 34.40214 -3.24567 1.000 254.60949 200 ASP A O 1
ATOM 1492 N N . ARG A 1 207 ? -7.44026 32.45529 -2.21759 1.000 207.91553 201 ARG A N 1
ATOM 1493 C CA . ARG A 1 207 ? -8.38415 33.05245 -1.28762 1.000 210.45593 201 ARG A CA 1
ATOM 1494 C C . ARG A 1 207 ? -7.68745 34.08218 -0.41046 1.000 214.53253 201 ARG A C 1
ATOM 1495 O O . ARG A 1 207 ? -6.55177 33.88499 0.03212 1.000 216.53750 201 ARG A O 1
ATOM 1503 N N . SER A 1 208 ? -8.37652 35.19519 -0.17651 1.000 218.89003 202 SER A N 1
ATOM 1504 C CA . SER A 1 208 ? -7.82848 36.27784 0.61978 1.000 210.16726 202 SER A CA 1
ATOM 1505 C C . SER A 1 208 ? -7.54119 35.80915 2.04276 1.000 191.71273 202 SER A C 1
ATOM 1506 O O . SER A 1 208 ? -7.93742 34.72182 2.46796 1.000 210.51476 202 SER A O 1
ATOM 1509 N N . LYS A 1 209 ? -6.83798 36.66058 2.78210 1.000 166.25852 203 LYS A N 1
ATOM 1510 C CA . LYS A 1 209 ? -6.57798 36.39164 4.18787 1.000 148.51848 203 LYS A CA 1
ATOM 1511 C C . LYS A 1 209 ? -7.88364 36.38283 4.97341 1.000 165.35004 203 LYS A C 1
ATOM 1512 O O . LYS A 1 209 ? -8.71283 37.28743 4.83362 1.000 185.75747 203 LYS A O 1
ATOM 1518 N N . LYS A 1 210 ? -8.06258 35.35926 5.80922 1.000 166.62965 204 LYS A N 1
ATOM 1519 C CA . LYS A 1 210 ? -9.24004 35.24082 6.67450 1.000 160.68894 204 LYS A CA 1
ATOM 1520 C C . LYS A 1 210 ? -8.75198 34.72382 8.02642 1.000 171.53059 204 LYS A C 1
ATOM 1521 O O . LYS A 1 210 ? -8.71220 33.51433 8.25954 1.000 194.52988 204 LYS A O 1
ATOM 1527 N N . GLU A 1 211 ? -8.37733 35.64685 8.91419 1.000 181.52825 205 GLU A N 1
ATOM 1528 C CA . GLU A 1 211 ? -7.91201 35.25439 10.23917 1.000 202.09647 205 GLU A CA 1
ATOM 1529 C C . GLU A 1 211 ? -9.06843 34.62909 11.00682 1.000 211.41467 205 GLU A C 1
ATOM 1530 O O . GLU A 1 211 ? -10.03807 35.30663 11.35896 1.000 231.89683 205 GLU A O 1
ATOM 1536 N N . LEU A 1 212 ? -8.96487 33.32441 11.26073 1.000 187.23192 206 LEU A N 1
ATOM 1537 C CA . LEU A 1 212 ? -10.11552 32.53714 11.68325 1.000 179.19670 206 LEU A CA 1
ATOM 1538 C C . LEU A 1 212 ? -10.38189 32.62480 13.18007 1.000 189.95297 206 LEU A C 1
ATOM 1539 O O . LEU A 1 212 ? -11.52169 32.41738 13.60847 1.000 194.40131 206 LEU A O 1
ATOM 1544 N N . SER A 1 213 ? -9.37023 32.93777 13.98895 1.000 210.20881 207 SER A N 1
ATOM 1545 C CA . SER A 1 213 ? -9.58285 32.97137 15.42936 1.000 222.17273 207 SER A CA 1
ATOM 1546 C C . SER A 1 213 ? -8.79663 34.10325 16.07886 1.000 216.00602 207 SER A C 1
ATOM 1547 O O . SER A 1 213 ? -7.95448 34.73049 15.42022 1.000 242.43066 207 SER A O 1
ATOM 1550 N N . PRO A 1 214 ? -9.06259 34.41551 17.35496 1.000 161.85879 208 PRO A N 1
ATOM 1551 C CA . PRO A 1 214 ? -8.22260 35.40462 18.05227 1.000 159.96917 208 PRO A CA 1
ATOM 1552 C C . PRO A 1 214 ? -6.74444 35.07515 18.01458 1.000 151.20573 208 PRO A C 1
ATOM 1553 O O . PRO A 1 214 ? -5.91151 35.98833 17.98187 1.000 193.83551 208 PRO A O 1
ATOM 1557 N N . VAL A 1 215 ? -6.39232 33.79486 18.03783 1.000 140.87326 209 VAL A N 1
ATOM 1558 C CA . VAL A 1 215 ? -5.00371 33.38622 17.87186 1.000 140.42423 209 VAL A CA 1
ATOM 1559 C C . VAL A 1 215 ? -4.66521 33.16955 16.39779 1.000 142.80429 209 VAL A C 1
ATOM 1560 O O . VAL A 1 215 ? -3.55291 33.48421 15.96240 1.000 109.82948 209 VAL A O 1
ATOM 1564 N N . LEU A 1 216 ? -5.61411 32.66792 15.61125 1.000 146.86457 210 LEU A N 1
ATOM 1565 C CA . LEU A 1 216 ? -5.34177 32.18918 14.26415 1.000 132.52332 210 LEU A CA 1
ATOM 1566 C C . LEU A 1 216 ? -5.46540 33.29552 13.22524 1.000 129.20565 210 LEU A C 1
ATOM 1567 O O . LEU A 1 216 ? -6.35648 34.14652 13.29154 1.000 160.39913 210 LEU A O 1
ATOM 1572 N N . THR A 1 217 ? -4.55619 33.26236 12.26154 1.000 98.75671 211 THR A N 1
ATOM 1573 C CA . THR A 1 217 ? -4.62044 34.06044 11.05025 1.000 149.46079 211 THR A CA 1
ATOM 1574 C C . THR A 1 217 ? -4.37577 33.09664 9.90828 1.000 162.38615 211 THR A C 1
ATOM 1575 O O . THR A 1 217 ? -3.58178 32.16129 10.04159 1.000 130.87009 211 THR A O 1
ATOM 1579 N N . SER A 1 218 ? -5.05847 33.31169 8.79238 1.000 199.79381 212 SER A N 1
ATOM 1580 C CA . SER A 1 218 ? -5.00729 32.34830 7.71230 1.000 211.03869 212 SER A CA 1
ATOM 1581 C C . SER A 1 218 ? -4.95967 33.08630 6.39009 1.000 209.25665 212 SER A C 1
ATOM 1582 O O . SER A 1 218 ? -5.52556 34.17138 6.23158 1.000 220.61818 212 SER A O 1
ATOM 1585 N N . GLU A 1 219 ? -4.26417 32.46715 5.44614 1.000 161.93647 213 GLU A N 1
ATOM 1586 C CA . GLU A 1 219 ? -4.05841 33.01269 4.12128 1.000 146.24187 213 GLU A CA 1
ATOM 1587 C C . GLU A 1 219 ? -4.04815 31.83851 3.16089 1.000 149.34494 213 GLU A C 1
ATOM 1588 O O . GLU A 1 219 ? -3.70318 30.71551 3.53825 1.000 165.16690 213 GLU A O 1
ATOM 1594 N N . VAL A 1 220 ? -4.41862 32.10029 1.91696 1.000 141.09331 214 VAL A N 1
ATOM 1595 C CA . VAL A 1 220 ? -4.50458 31.05270 0.91118 1.000 130.66588 214 VAL A CA 1
ATOM 1596 C C . VAL A 1 220 ? -3.91224 31.60642 -0.37044 1.000 158.57144 214 VAL A C 1
ATOM 1597 O O . VAL A 1 220 ? -4.06890 32.79255 -0.67707 1.000 159.23154 214 VAL A O 1
ATOM 1601 N N . HIS A 1 221 ? -3.23544 30.74929 -1.12196 1.000 171.36349 215 HIS A N 1
ATOM 1602 C CA . HIS A 1 221 ? -2.73269 31.13045 -2.42645 1.000 166.15928 215 HIS A CA 1
ATOM 1603 C C . HIS A 1 221 ? -2.91337 29.96566 -3.38217 1.000 175.29013 215 HIS A C 1
ATOM 1604 O O . HIS A 1 221 ? -3.11774 28.82097 -2.97229 1.000 193.07693 215 HIS A O 1
ATOM 1611 N N . SER A 1 222 ? -2.84675 30.27542 -4.67150 1.000 195.75677 216 SER A N 1
ATOM 1612 C CA . SER A 1 222 ? -2.98936 29.24845 -5.69552 1.000 218.67408 216 SER A CA 1
ATOM 1613 C C . SER A 1 222 ? -2.14453 29.71093 -6.87581 1.000 221.13743 216 SER A C 1
ATOM 1614 O O . SER A 1 222 ? -2.55652 30.59695 -7.63263 1.000 226.34552 216 SER A O 1
ATOM 1617 N N . VAL A 1 223 ? -0.97852 29.09216 -7.03096 1.000 200.76873 217 VAL A N 1
ATOM 1618 C CA . VAL A 1 223 ? -0.03098 29.44798 -8.07399 1.000 185.40970 217 VAL A CA 1
ATOM 1619 C C . VAL A 1 223 ? 0.64591 28.17127 -8.54757 1.000 165.45074 217 VAL A C 1
ATOM 1620 O O . VAL A 1 223 ? 0.78443 27.19877 -7.80000 1.000 146.73133 217 VAL A O 1
ATOM 1624 N N . ARG A 1 224 ? 1.08810 28.18868 -9.79546 1.000 188.67817 218 ARG A N 1
ATOM 1625 C CA . ARG A 1 224 ? 1.73996 27.04013 -10.40202 1.000 183.15274 218 ARG A CA 1
ATOM 1626 C C . ARG A 1 224 ? 3.21935 26.99403 -10.02392 1.000 171.08135 218 ARG A C 1
ATOM 1627 O O . ARG A 1 224 ? 3.73999 27.85741 -9.31375 1.000 119.98004 218 ARG A O 1
ATOM 1635 N N . ALA A 1 225 ? 3.88610 25.93356 -10.46792 1.000 193.22391 219 ALA A N 1
ATOM 1636 C CA . ALA A 1 225 ? 5.30614 25.74801 -10.22543 1.000 209.40168 219 ALA A CA 1
ATOM 1637 C C . ALA A 1 225 ? 6.12873 26.77928 -10.99630 1.000 243.02499 219 ALA A C 1
ATOM 1638 O O . ALA A 1 225 ? 5.66753 27.38684 -11.96392 1.000 265.75715 219 ALA A O 1
ATOM 1640 N N . GLY A 1 226 ? 7.35556 26.98132 -10.54009 1.000 238.28887 220 GLY A N 1
ATOM 1641 C CA . GLY A 1 226 ? 8.29460 27.91927 -11.12471 1.000 245.14428 220 GLY A CA 1
ATOM 1642 C C . GLY A 1 226 ? 8.47472 29.17224 -10.28419 1.000 255.74652 220 GLY A C 1
ATOM 1643 O O . GLY A 1 226 ? 7.59124 29.58232 -9.52003 1.000 218.12486 220 GLY A O 1
ATOM 1644 N N . ARG A 1 227 ? 9.64776 29.79170 -10.43102 1.000 309.96366 221 ARG A N 1
ATOM 1645 C CA . ARG A 1 227 ? 10.13893 30.77114 -9.47046 1.000 325.86800 221 ARG A CA 1
ATOM 1646 C C . ARG A 1 227 ? 9.38197 32.08902 -9.52305 1.000 318.41016 221 ARG A C 1
ATOM 1647 O O . ARG A 1 227 ? 9.76359 33.03403 -8.82059 1.000 318.98622 221 ARG A O 1
ATOM 1655 N N . HIS A 1 228 ? 8.32736 32.18579 -10.33724 1.000 314.63465 222 HIS A N 1
ATOM 1656 C CA . HIS A 1 228 ? 7.30463 33.18025 -10.04971 1.000 304.91910 222 HIS A CA 1
ATOM 1657 C C . HIS A 1 228 ? 6.72281 32.92941 -8.67196 1.000 283.75818 222 HIS A C 1
ATOM 1658 O O . HIS A 1 228 ? 6.28035 33.86421 -8.00038 1.000 298.49898 222 HIS A O 1
ATOM 1665 N N . LEU A 1 229 ? 6.70277 31.66403 -8.24742 1.000 231.77670 223 LEU A N 1
ATOM 1666 C CA . LEU A 1 229 ? 6.45439 31.35111 -6.84730 1.000 183.50672 223 LEU A CA 1
ATOM 1667 C C . LEU A 1 229 ? 7.58253 31.86930 -5.97111 1.000 166.74030 223 LEU A C 1
ATOM 1668 O O . LEU A 1 229 ? 7.33980 32.30600 -4.84761 1.000 139.43691 223 LEU A O 1
ATOM 1673 N N . ALA A 1 230 ? 8.82919 31.77188 -6.43684 1.000 179.06051 224 ALA A N 1
ATOM 1674 C CA . ALA A 1 230 ? 9.93121 32.34019 -5.66591 1.000 173.32633 224 ALA A CA 1
ATOM 1675 C C . ALA A 1 230 ? 9.81926 33.85759 -5.59503 1.000 189.55455 224 ALA A C 1
ATOM 1676 O O . ALA A 1 230 ? 10.14008 34.45757 -4.56828 1.000 197.73804 224 ALA A O 1
ATOM 1678 N N . THR A 1 231 ? 9.38552 34.49988 -6.68116 1.000 198.88865 225 THR A N 1
ATOM 1679 C CA . THR A 1 231 ? 9.12917 35.93916 -6.63434 1.000 194.55359 225 THR A CA 1
ATOM 1680 C C . THR A 1 231 ? 7.97726 36.26625 -5.68257 1.000 184.53617 225 THR A C 1
ATOM 1681 O O . THR A 1 231 ? 8.03644 37.25429 -4.94419 1.000 140.90526 225 THR A O 1
ATOM 1685 N N . LYS A 1 232 ? 6.89456 35.48551 -5.73520 1.000 227.72372 226 LYS A N 1
ATOM 1686 C CA . LYS A 1 232 ? 5.78928 35.65388 -4.79384 1.000 241.38700 226 LYS A CA 1
ATOM 1687 C C . LYS A 1 232 ? 6.27179 35.47142 -3.36173 1.000 231.83222 226 LYS A C 1
ATOM 1688 O O . LYS A 1 232 ? 5.90511 36.23729 -2.46026 1.000 235.87552 226 LYS A O 1
ATOM 1694 N N . LEU A 1 233 ? 7.08536 34.44127 -3.13917 1.000 205.83015 227 LEU A N 1
ATOM 1695 C CA . LEU A 1 233 ? 7.81802 34.29051 -1.89485 1.000 184.88629 227 LEU A CA 1
ATOM 1696 C C . LEU A 1 233 ? 8.55727 35.56776 -1.55316 1.000 154.87391 227 LEU A C 1
ATOM 1697 O O . LEU A 1 233 ? 8.49764 36.02761 -0.41997 1.000 112.20646 227 LEU A O 1
ATOM 1702 N N . ASN A 1 234 ? 9.26237 36.14899 -2.52793 1.000 174.22647 228 ASN A N 1
ATOM 1703 C CA . ASN A 1 234 ? 10.02677 37.36619 -2.27936 1.000 193.22228 228 ASN A CA 1
ATOM 1704 C C . ASN A 1 234 ? 9.11679 38.49647 -1.83055 1.000 180.51517 228 ASN A C 1
ATOM 1705 O O . ASN A 1 234 ? 9.46955 39.25348 -0.93072 1.000 168.46563 228 ASN A O 1
ATOM 1710 N N . ILE A 1 235 ? 7.94840 38.63344 -2.45763 1.000 164.80475 229 ILE A N 1
ATOM 1711 C CA . ILE A 1 235 ? 6.96916 39.61748 -1.99923 1.000 136.00363 229 ILE A CA 1
ATOM 1712 C C . ILE A 1 235 ? 6.59045 39.32628 -0.55490 1.000 151.19059 229 ILE A C 1
ATOM 1713 O O . ILE A 1 235 ? 6.46072 40.23628 0.28061 1.000 129.21435 229 ILE A O 1
ATOM 1718 N N . LEU A 1 236 ? 6.43209 38.04502 -0.23153 1.000 166.46099 230 LEU A N 1
ATOM 1719 C CA . LEU A 1 236 ? 6.13053 37.68600 1.14503 1.000 150.78500 230 LEU A CA 1
ATOM 1720 C C . LEU A 1 236 ? 7.28773 38.07045 2.05538 1.000 144.73763 230 LEU A C 1
ATOM 1721 O O . LEU A 1 236 ? 7.08235 38.70990 3.08056 1.000 154.28314 230 LEU A O 1
ATOM 1726 N N . VAL A 1 237 ? 8.51769 37.74998 1.65028 1.000 160.73681 231 VAL A N 1
ATOM 1727 C CA . VAL A 1 237 ? 9.71995 38.10721 2.40073 1.000 177.30209 231 VAL A CA 1
ATOM 1728 C C . VAL A 1 237 ? 9.79094 39.61180 2.58240 1.000 196.50824 231 VAL A C 1
ATOM 1729 O O . VAL A 1 237 ? 10.35601 40.10115 3.55763 1.000 214.10635 231 VAL A O 1
ATOM 1733 N N . GLN A 1 238 ? 9.29465 40.36299 1.60999 1.000 180.79962 232 GLN A N 1
ATOM 1734 C CA . GLN A 1 238 ? 9.27998 41.81586 1.70115 1.000 192.23953 232 GLN A CA 1
ATOM 1735 C C . GLN A 1 238 ? 8.32305 42.27710 2.78610 1.000 176.22756 232 GLN A C 1
ATOM 1736 O O . GLN A 1 238 ? 8.64210 43.17960 3.56880 1.000 152.59818 232 GLN A O 1
ATOM 1742 N N . GLN A 1 239 ? 7.14167 41.66546 2.84290 1.000 169.02834 233 GLN A N 1
ATOM 1743 C CA . GLN A 1 239 ? 6.26684 41.88596 3.99043 1.000 168.59519 233 GLN A CA 1
ATOM 1744 C C . GLN A 1 239 ? 6.89389 41.34567 5.27209 1.000 173.10614 233 GLN A C 1
ATOM 1745 O O . GLN A 1 239 ? 6.56920 41.80956 6.37270 1.000 154.40047 233 GLN A O 1
ATOM 1751 N N . HIS A 1 240 ? 7.78939 40.36575 5.14255 1.000 194.71121 234 HIS A N 1
ATOM 1752 C CA . HIS A 1 240 ? 8.30838 39.58684 6.25488 1.000 205.84810 234 HIS A CA 1
ATOM 1753 C C . HIS A 1 240 ? 9.62316 40.15031 6.76826 1.000 225.95664 234 HIS A C 1
ATOM 1754 O O . HIS A 1 240 ? 10.18229 39.60826 7.72781 1.000 244.85533 234 HIS A O 1
ATOM 1761 N N . PHE A 1 241 ? 10.15098 41.18703 6.10509 1.000 179.50616 235 PHE A N 1
ATOM 1762 C CA . PHE A 1 241 ? 11.23825 41.97281 6.66879 1.000 175.00496 235 PHE A CA 1
ATOM 1763 C C . PHE A 1 241 ? 10.76908 42.66994 7.93244 1.000 198.20141 235 PHE A C 1
ATOM 1764 O O . PHE A 1 241 ? 11.55924 42.87278 8.86004 1.000 197.54136 235 PHE A O 1
ATOM 1772 N N . ASP A 1 242 ? 9.48759 43.04525 7.96124 1.000 256.91589 236 ASP A N 1
ATOM 1773 C CA . ASP A 1 242 ? 8.74302 43.56148 9.11146 1.000 289.24054 236 ASP A CA 1
ATOM 1774 C C . ASP A 1 242 ? 9.55266 43.86631 10.37108 1.000 298.36323 236 ASP A C 1
ATOM 1775 O O . ASP A 1 242 ? 9.01203 44.34339 11.36694 1.000 304.07330 236 ASP A O 1
ATOM 1780 N N . GLU B 2 4 ? 0.74539 15.10643 27.88069 1.000 178.19918 93 GLU B N 1
ATOM 1781 C CA . GLU B 2 4 ? 0.18187 14.91006 29.20916 1.000 178.95629 93 GLU B CA 1
ATOM 1782 C C . GLU B 2 4 ? -1.10989 14.11358 29.13099 1.000 186.97357 93 GLU B C 1
ATOM 1783 O O . GLU B 2 4 ? -1.25669 13.22206 28.29640 1.000 151.32696 93 GLU B O 1
ATOM 1785 N N . ASP B 2 5 ? -2.05032 14.45271 30.01358 1.000 216.10545 94 ASP B N 1
ATOM 1786 C CA . ASP B 2 5 ? -3.37138 13.83926 29.97329 1.000 231.30232 94 ASP B CA 1
ATOM 1787 C C . ASP B 2 5 ? -4.12217 14.18570 28.69353 1.000 210.24121 94 ASP B C 1
ATOM 1788 O O . ASP B 2 5 ? -5.01035 13.42913 28.28136 1.000 217.70545 94 ASP B O 1
ATOM 1793 N N . ARG B 2 6 ? -3.77333 15.29425 28.03946 1.000 179.73818 95 ARG B N 1
ATOM 1794 C CA . ARG B 2 6 ? -4.51794 15.75214 26.87313 1.000 179.41569 95 ARG B CA 1
ATOM 1795 C C . ARG B 2 6 ? -3.68216 15.87991 25.60670 1.000 183.81229 95 ARG B C 1
ATOM 1796 O O . ARG B 2 6 ? -4.20828 16.33461 24.58479 1.000 199.82029 95 ARG B O 1
ATOM 1804 N N . LEU B 2 7 ? -2.39410 15.52497 25.64296 1.000 165.08724 96 LEU B N 1
ATOM 1805 C CA . LEU B 2 7 ? -1.63322 15.40207 24.40239 1.000 140.02683 96 LEU B CA 1
ATOM 1806 C C . LEU B 2 7 ? -2.18024 14.26718 23.54814 1.000 115.38071 96 LEU B C 1
ATOM 1807 O O . LEU B 2 7 ? -2.07351 14.30034 22.31063 1.000 113.54791 96 LEU B O 1
ATOM 1812 N N . GLU B 2 8 ? -2.74339 13.24260 24.19683 1.000 150.41341 97 GLU B N 1
ATOM 1813 C CA . GLU B 2 8 ? -3.50775 12.23383 23.47832 1.000 176.58073 97 GLU B CA 1
ATOM 1814 C C . GLU B 2 8 ? -4.61497 12.86894 22.65054 1.000 170.75986 97 GLU B C 1
ATOM 1815 O O . GLU B 2 8 ? -4.95991 12.34864 21.59044 1.000 216.11357 97 GLU B O 1
ATOM 1821 N N . ARG B 2 9 ? -5.15626 14.00882 23.09083 1.000 98.85622 98 ARG B N 1
ATOM 1822 C CA . ARG B 2 9 ? -6.10116 14.73445 22.24650 1.000 97.41014 98 ARG B CA 1
ATOM 1823 C C . ARG B 2 9 ? -5.41167 15.34895 21.03058 1.000 112.76683 98 ARG B C 1
ATOM 1824 O O . ARG B 2 9 ? -6.02181 15.44647 19.96149 1.000 116.86448 98 ARG B O 1
ATOM 1832 N N . LEU B 2 10 ? -4.14753 15.75937 21.16255 1.000 126.44120 99 LEU B N 1
ATOM 1833 C CA . LEU B 2 10 ? -3.38121 16.16851 19.98791 1.000 131.85328 99 LEU B CA 1
ATOM 1834 C C . LEU B 2 10 ? -3.27940 15.02449 18.98249 1.000 126.04859 99 LEU B C 1
ATOM 1835 O O . LEU B 2 10 ? -3.51120 15.21184 17.77613 1.000 128.79594 99 LEU B O 1
ATOM 1840 N N . GLN B 2 11 ? -2.92440 13.82565 19.46088 1.000 123.04704 100 GLN B N 1
ATOM 1841 C CA . GLN B 2 11 ? -2.85632 12.69098 18.54089 1.000 94.02963 100 GLN B CA 1
ATOM 1842 C C . GLN B 2 11 ? -4.23518 12.35039 17.97673 1.000 100.18740 100 GLN B C 1
ATOM 1843 O O . GLN B 2 11 ? -4.35674 11.97778 16.80295 1.000 113.00880 100 GLN B O 1
ATOM 1849 N N . GLU B 2 12 ? -5.28613 12.50286 18.78919 1.000 80.31285 101 GLU B N 1
ATOM 1850 C CA . GLU B 2 12 ? -6.65345 12.29266 18.31909 1.000 101.33568 101 GLU B CA 1
ATOM 1851 C C . GLU B 2 12 ? -6.99895 13.24884 17.18700 1.000 120.40585 101 GLU B C 1
ATOM 1852 O O . GLU B 2 12 ? -7.63231 12.85705 16.20524 1.000 186.42375 101 GLU B O 1
ATOM 1858 N N . ILE B 2 13 ? -6.60956 14.51864 17.32391 1.000 126.58401 102 ILE B N 1
ATOM 1859 C CA . ILE B 2 13 ? -6.88392 15.51659 16.28979 1.000 148.68911 102 ILE B CA 1
ATOM 1860 C C . ILE B 2 13 ? -6.14252 15.16650 15.00924 1.000 132.00451 102 ILE B C 1
ATOM 1861 O O . ILE B 2 13 ? -6.70226 15.21700 13.90210 1.000 97.46639 102 ILE B O 1
ATOM 1866 N N . LEU B 2 14 ? -4.85931 14.83106 15.14125 1.000 116.48337 103 LEU B N 1
ATOM 1867 C CA . LEU B 2 14 ? -4.08348 14.44829 13.96963 1.000 94.06669 103 LEU B CA 1
ATOM 1868 C C . LEU B 2 14 ? -4.74844 13.29236 13.23624 1.000 101.34677 103 LEU B C 1
ATOM 1869 O O . LEU B 2 14 ? -4.95230 13.34732 12.01523 1.000 99.02352 103 LEU B O 1
ATOM 1874 N N . ARG B 2 15 ? -5.12953 12.24929 13.97872 1.000 118.12728 104 ARG B N 1
ATOM 1875 C CA . ARG B 2 15 ? -5.71621 11.07627 13.34426 1.000 124.58437 104 ARG B CA 1
ATOM 1876 C C . ARG B 2 15 ? -7.06760 11.40584 12.72587 1.000 149.03444 104 ARG B C 1
ATOM 1877 O O . ARG B 2 15 ? -7.31405 11.08669 11.55652 1.000 193.11973 104 ARG B O 1
ATOM 1885 N N . LYS B 2 16 ? -7.98738 11.94507 13.53210 1.000 112.28680 105 LYS B N 1
ATOM 1886 C CA . LYS B 2 16 ? -9.24661 12.52944 13.08808 1.000 121.51021 105 LYS B CA 1
ATOM 1887 C C . LYS B 2 16 ? -9.13967 13.16815 11.70827 1.000 129.06608 105 LYS B C 1
ATOM 1888 O O . LYS B 2 16 ? -9.77693 12.71179 10.74602 1.000 127.18787 105 LYS B O 1
ATOM 1894 N N . PHE B 2 17 ? -8.32957 14.22348 11.59396 1.000 154.62498 106 PHE B N 1
ATOM 1895 C CA . PHE B 2 17 ? -8.25086 14.90381 10.30766 1.000 172.52280 106 PHE B CA 1
ATOM 1896 C C . PHE B 2 17 ? -7.50298 14.08079 9.26511 1.000 153.17056 106 PHE B C 1
ATOM 1897 O O . PHE B 2 17 ? -7.72376 14.27930 8.06708 1.000 148.97536 106 PHE B O 1
ATOM 1905 N N . LEU B 2 18 ? -6.66963 13.12549 9.68496 1.000 131.22716 107 LEU B N 1
ATOM 1906 C CA . LEU B 2 18 ? -6.04998 12.22076 8.72281 1.000 115.82388 107 LEU B CA 1
ATOM 1907 C C . LEU B 2 18 ? -7.08870 11.34919 8.03473 1.000 122.47680 107 LEU B C 1
ATOM 1908 O O . LEU B 2 18 ? -7.02289 11.13385 6.81949 1.000 125.31929 107 LEU B O 1
ATOM 1913 N N . TYR B 2 19 ? -8.03751 10.81593 8.80299 1.000 101.39539 108 TYR B N 1
ATOM 1914 C CA . TYR B 2 19 ? -9.13233 10.07290 8.18893 1.000 112.16341 108 TYR B CA 1
ATOM 1915 C C . TYR B 2 19 ? -9.97373 10.99289 7.32181 1.000 110.96812 108 TYR B C 1
ATOM 1916 O O . TYR B 2 19 ? -10.33286 10.63678 6.19040 1.000 125.60250 108 TYR B O 1
ATOM 1925 N N . LEU B 2 20 ? -10.29532 12.18677 7.83375 1.000 107.11837 109 LEU B N 1
ATOM 1926 C CA . LEU B 2 20 ? -11.11188 13.10435 7.04386 1.000 120.39397 109 LEU B CA 1
ATOM 1927 C C . LEU B 2 20 ? -10.43736 13.46825 5.72353 1.000 136.38693 109 LEU B C 1
ATOM 1928 O O . LEU B 2 20 ? -11.11834 13.77324 4.73739 1.000 140.21313 109 LEU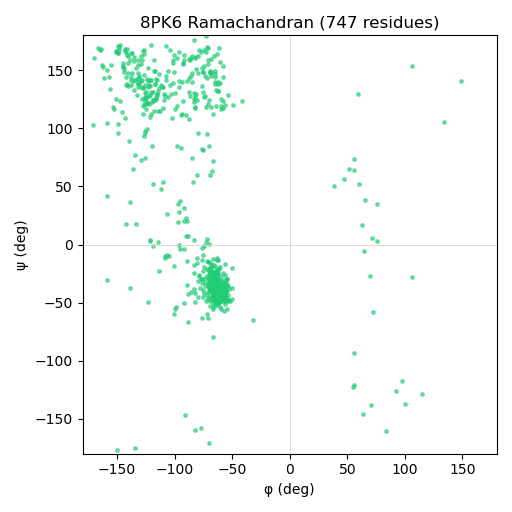 B O 1
ATOM 1933 N N . GLU B 2 21 ? -9.10600 13.42361 5.68118 1.000 122.40946 110 GLU B N 1
ATOM 1934 C CA . GLU B 2 21 ? -8.37507 13.77106 4.46830 1.000 106.26215 110 GLU B CA 1
ATOM 1935 C C . GLU B 2 21 ? -8.56470 12.74722 3.35188 1.000 122.35923 110 GLU B C 1
ATOM 1936 O O . GLU B 2 21 ? -8.34671 13.07588 2.17735 1.000 125.43824 110 GLU B O 1
ATOM 1942 N N . ARG B 2 22 ? -8.97459 11.52050 3.68570 1.000 137.07559 111 ARG B N 1
ATOM 1943 C CA . ARG B 2 22 ? -9.03291 10.45533 2.68789 1.000 144.86438 111 ARG B CA 1
ATOM 1944 C C . ARG B 2 22 ? -10.03876 10.75050 1.58591 1.000 152.87069 111 ARG B C 1
ATOM 1945 O O . ARG B 2 22 ? -9.81327 10.39036 0.42594 1.000 167.08389 111 ARG B O 1
ATOM 1953 N N . GLU B 2 23 ? -11.15364 11.39665 1.93005 1.000 142.63819 112 GLU B N 1
ATOM 1954 C CA . GLU B 2 23 ? -12.18430 11.69783 0.94100 1.000 160.17026 112 GLU B CA 1
ATOM 1955 C C . GLU B 2 23 ? -11.62022 12.48181 -0.23751 1.000 173.16281 112 GLU B C 1
ATOM 1956 O O . GLU B 2 23 ? -11.97349 12.22115 -1.39372 1.000 187.43438 112 GLU B O 1
ATOM 1962 N N . PHE B 2 24 ? -10.74793 13.45236 0.03565 1.000 181.64307 113 PHE B N 1
ATOM 1963 C CA . PHE B 2 24 ? -10.05367 14.15349 -1.03802 1.000 203.00208 113 PHE B CA 1
ATOM 1964 C C . PHE B 2 24 ? -8.88525 13.33785 -1.57277 1.000 214.69297 113 PHE B C 1
ATOM 1965 O O . PHE B 2 24 ? -8.55408 13.43872 -2.76002 1.000 214.90866 113 PHE B O 1
ATOM 1973 N N . ARG B 2 25 ? -8.25331 12.52752 -0.71843 1.000 210.96338 114 ARG B N 1
ATOM 1974 C CA . ARG B 2 25 ? -7.14329 11.69774 -1.17772 1.000 212.46398 114 ARG B CA 1
ATOM 1975 C C . ARG B 2 25 ? -7.60335 10.68869 -2.22200 1.000 227.37935 114 ARG B C 1
ATOM 1976 O O . ARG B 2 25 ? -6.92675 10.47980 -3.23610 1.000 246.46699 114 ARG B O 1
ATOM 1978 N N . GLN B 2 26 ? -8.75252 10.06092 -1.99734 1.000 216.38513 115 GLN B N 1
ATOM 1979 C CA . GLN B 2 26 ? -9.28315 9.07871 -2.93631 1.000 200.33971 115 GLN B CA 1
ATOM 1980 C C . GLN B 2 26 ? -9.68356 9.73846 -4.25139 1.000 202.40240 115 GLN B C 1
ATOM 1981 O O . GLN B 2 26 ? -10.14424 9.07005 -5.17851 1.000 196.22764 115 GLN B O 1
ATOM 1987 N N . MET C 1 7 ? 29.48894 -6.38701 1.92168 1.000 245.38179 1 MET C N 1
ATOM 1988 C CA . MET C 1 7 ? 28.74217 -7.61285 2.10866 1.000 240.41268 1 MET C CA 1
ATOM 1989 C C . MET C 1 7 ? 27.49412 -7.34443 2.93664 1.000 231.36279 1 MET C C 1
ATOM 1990 O O . MET C 1 7 ? 27.51238 -6.48196 3.81424 1.000 261.41328 1 MET C O 1
ATOM 1992 N N . LYS C 1 8 ? 26.39961 -8.06803 2.65707 1.000 177.25772 2 LYS C N 1
ATOM 1993 C CA . LYS C 1 8 ? 25.20214 -7.90832 3.47897 1.000 165.78084 2 LYS C CA 1
ATOM 1994 C C . LYS C 1 8 ? 25.52470 -8.17894 4.94000 1.000 187.10420 2 LYS C C 1
ATOM 1995 O O . LYS C 1 8 ? 24.91638 -7.58322 5.83741 1.000 178.82995 2 LYS C O 1
ATOM 1997 N N . ILE C 1 9 ? 26.46865 -9.08708 5.19786 1.000 219.32475 3 ILE C N 1
ATOM 1998 C CA . ILE C 1 9 ? 26.87365 -9.36388 6.56818 1.000 237.89822 3 ILE C CA 1
ATOM 1999 C C . ILE C 1 9 ? 27.63831 -8.19557 7.16966 1.000 244.11305 3 ILE C C 1
ATOM 2000 O O . ILE C 1 9 ? 27.71106 -8.08228 8.39609 1.000 220.11302 3 ILE C O 1
ATOM 2002 N N . PHE C 1 10 ? 28.23531 -7.33403 6.34125 1.000 275.82706 4 PHE C N 1
ATOM 2003 C CA . PHE C 1 10 ? 28.95919 -6.16573 6.82635 1.000 286.66731 4 PHE C CA 1
ATOM 2004 C C . PHE C 1 10 ? 28.09367 -4.90776 6.81621 1.000 265.76705 4 PHE C C 1
ATOM 2005 O O . PHE C 1 10 ? 28.62052 -3.79728 6.67970 1.000 276.58072 4 PHE C O 1
ATOM 2013 N N . SER C 1 11 ? 26.77848 -5.05707 6.95487 1.000 235.45460 5 SER C N 1
ATOM 2014 C CA . SER C 1 11 ? 25.88539 -3.91289 7.03522 1.000 218.30523 5 SER C CA 1
ATOM 2015 C C . SER C 1 11 ? 25.90215 -3.30052 8.43289 1.000 233.48727 5 SER C C 1
ATOM 2016 O O . SER C 1 11 ? 26.43200 -3.87222 9.38984 1.000 215.29218 5 SER C O 1
ATOM 2019 N N . GLU C 1 12 ? 25.32599 -2.09818 8.53597 1.000 253.11779 6 GLU C N 1
ATOM 2020 C CA . GLU C 1 12 ? 25.17314 -1.46062 9.83994 1.000 259.82228 6 GLU C CA 1
ATOM 2021 C C . GLU C 1 12 ? 24.40132 -2.35066 10.80872 1.000 251.43552 6 GLU C C 1
ATOM 2022 O O . GLU C 1 12 ? 24.56897 -2.23629 12.02748 1.000 235.50698 6 GLU C O 1
ATOM 2028 N N . SER C 1 13 ? 23.55345 -3.24118 10.28407 1.000 243.30596 7 SER C N 1
ATOM 2029 C CA . SER C 1 13 ? 22.80262 -4.16971 11.12473 1.000 216.43691 7 SER C CA 1
ATOM 2030 C C . SER C 1 13 ? 23.70922 -5.17572 11.82463 1.000 207.27600 7 SER C C 1
ATOM 2031 O O . SER C 1 13 ? 23.33464 -5.72082 12.86808 1.000 215.88636 7 SER C O 1
ATOM 2034 N N . HIS C 1 14 ? 24.88785 -5.44698 11.25977 1.000 158.76990 8 HIS C N 1
ATOM 2035 C CA . HIS C 1 14 ? 25.77636 -6.46715 11.81376 1.000 149.06300 8 HIS C CA 1
ATOM 2036 C C . HIS C 1 14 ? 26.20000 -6.12852 13.23517 1.000 143.97329 8 HIS C C 1
ATOM 2037 O O . HIS C 1 14 ? 26.04645 -6.94389 14.15221 1.000 188.74304 8 HIS C O 1
ATOM 2044 N N . LYS C 1 15 ? 26.74145 -4.93103 13.43484 1.000 169.62753 9 LYS C N 1
ATOM 2045 C CA . LYS C 1 15 ? 27.28556 -4.51325 14.71908 1.000 180.91863 9 LYS C CA 1
ATOM 2046 C C . LYS C 1 15 ? 26.50422 -3.31499 15.23156 1.000 180.73125 9 LYS C C 1
ATOM 2047 O O . LYS C 1 15 ? 26.52394 -2.23904 14.61776 1.000 189.96635 9 LYS C O 1
ATOM 2053 N N . THR C 1 16 ? 25.81459 -3.50546 16.34830 1.000 153.98770 10 THR C N 1
ATOM 2054 C CA . THR C 1 16 ? 25.09540 -2.42219 16.99755 1.000 131.37427 10 THR C CA 1
ATOM 2055 C C . THR C 1 16 ? 25.67134 -2.22090 18.38921 1.000 139.41125 10 THR C C 1
ATOM 2056 O O . THR C 1 16 ? 25.86051 -3.18786 19.13788 1.000 164.49548 10 THR C O 1
ATOM 2060 N N . VAL C 1 17 ? 25.97334 -0.96876 18.71645 1.000 165.71682 11 VAL C N 1
ATOM 2061 C CA . VAL C 1 17 ? 26.52209 -0.59824 20.01064 1.000 175.54369 11 VAL C CA 1
ATOM 2062 C C . VAL C 1 17 ? 25.45213 0.17096 20.76747 1.000 187.35293 11 VAL C C 1
ATOM 2063 O O . VAL C 1 17 ? 24.77731 1.04019 20.20233 1.000 206.02370 11 VAL C O 1
ATOM 2067 N N . PHE C 1 18 ? 25.29505 -0.15838 22.04314 1.000 162.17845 12 PHE C N 1
ATOM 2068 C CA . PHE C 1 18 ? 24.40122 0.55096 22.94723 1.000 148.43199 12 PHE C CA 1
ATOM 2069 C C . PHE C 1 18 ? 25.23284 1.20870 24.03432 1.000 165.78416 12 PHE C C 1
ATOM 2070 O O . PHE C 1 18 ? 26.06443 0.54657 24.65355 1.000 179.11311 12 PHE C O 1
ATOM 2078 N N . VAL C 1 19 ? 25.02790 2.50701 24.24356 1.000 150.51792 13 VAL C N 1
ATOM 2079 C CA . VAL C 1 19 ? 25.75470 3.28561 25.24047 1.000 134.35929 13 VAL C CA 1
ATOM 2080 C C . VAL C 1 19 ? 24.73829 3.96596 26.14649 1.000 129.69167 13 VAL C C 1
ATOM 2081 O O . VAL C 1 19 ? 23.84727 4.68163 25.66497 1.000 153.50477 13 VAL C O 1
ATOM 2085 N N . VAL C 1 20 ? 24.85835 3.72409 27.45144 1.000 146.63849 14 VAL C N 1
ATOM 2086 C CA . VAL C 1 20 ? 23.93422 4.28936 28.42959 1.000 173.31655 14 VAL C CA 1
ATOM 2087 C C . VAL C 1 20 ? 24.72026 4.96795 29.54885 1.000 191.08571 14 VAL C C 1
ATOM 2088 O O . VAL C 1 20 ? 25.77315 4.47783 29.97352 1.000 185.82771 14 VAL C O 1
ATOM 2092 N N . ASP C 1 21 ? 24.21737 6.11776 30.00048 1.000 190.58802 15 ASP C N 1
ATOM 2093 C CA . ASP C 1 21 ? 24.82848 6.88339 31.08193 1.000 194.53398 15 ASP C CA 1
ATOM 2094 C C . ASP C 1 21 ? 24.40314 6.33379 32.43939 1.000 185.66217 15 ASP C C 1
ATOM 2095 O O . ASP C 1 21 ? 23.20759 6.27748 32.74892 1.000 195.72543 15 ASP C O 1
ATOM 2100 N N . HIS C 1 22 ? 25.38480 5.94629 33.25370 1.000 196.55195 16 HIS C N 1
ATOM 2101 C CA . HIS C 1 22 ? 25.16653 5.60337 34.65148 1.000 216.63084 16 HIS C CA 1
ATOM 2102 C C . HIS C 1 22 ? 25.28887 6.82622 35.56489 1.000 232.67556 16 HIS C C 1
ATOM 2103 O O . HIS C 1 22 ? 25.50539 6.67954 36.77220 1.000 251.07883 16 HIS C O 1
ATOM 2110 N N . CYS C 1 23 ? 25.16072 8.02586 34.99841 1.000 221.96563 17 CYS C N 1
ATOM 2111 C CA . CYS C 1 23 ? 25.12451 9.26673 35.75836 1.000 210.99436 17 CYS C CA 1
ATOM 2112 C C . CYS C 1 23 ? 23.83878 9.37879 36.58563 1.000 215.11277 17 CYS C C 1
ATOM 2113 O O . CYS C 1 23 ? 22.77442 8.91751 36.16505 1.000 215.64277 17 CYS C O 1
ATOM 2116 N N . PRO C 1 24 ? 23.91940 9.98380 37.77786 1.000 241.99643 18 PRO C N 1
ATOM 2117 C CA . PRO C 1 24 ? 22.84893 9.82013 38.78205 1.000 255.69677 18 PRO C CA 1
ATOM 2118 C C . PRO C 1 24 ? 21.50151 10.43561 38.42282 1.000 246.92966 18 PRO C C 1
ATOM 2119 O O . PRO C 1 24 ? 20.50699 10.09821 39.08661 1.000 264.02857 18 PRO C O 1
ATOM 2123 N N . TYR C 1 25 ? 21.40625 11.27203 37.38686 1.000 211.40375 19 TYR C N 1
ATOM 2124 C CA . TYR C 1 25 ? 20.11344 11.87216 37.07500 1.000 193.54604 19 TYR C CA 1
ATOM 2125 C C . TYR C 1 25 ? 19.15688 10.89253 36.41769 1.000 194.19055 19 TYR C C 1
ATOM 2126 O O . TYR C 1 25 ? 18.01521 11.26516 36.12296 1.000 197.22002 19 TYR C O 1
ATOM 2135 N N . MET C 1 26 ? 19.59563 9.65952 36.17952 1.000 177.60708 20 MET C N 1
ATOM 2136 C CA . MET C 1 26 ? 18.69418 8.59479 35.77456 1.000 166.18167 20 MET C CA 1
ATOM 2137 C C . MET C 1 26 ? 17.95557 7.98585 36.95719 1.000 173.67924 20 MET C C 1
ATOM 2138 O O . MET C 1 26 ? 17.00054 7.23081 36.74747 1.000 182.37420 20 MET C O 1
ATOM 2143 N N . ALA C 1 27 ? 18.36736 8.29625 38.19127 1.000 181.47186 21 ALA C N 1
ATOM 2144 C CA . ALA C 1 27 ? 17.71900 7.70012 39.35376 1.000 200.30370 21 ALA C CA 1
ATOM 2145 C C . ALA C 1 27 ? 16.30360 8.22114 39.55861 1.000 231.51738 21 ALA C C 1
ATOM 2146 O O . ALA C 1 27 ? 15.53815 7.61589 40.31719 1.000 217.92619 21 ALA C O 1
ATOM 2148 N N . GLU C 1 28 ? 15.94058 9.31949 38.90136 1.000 269.84499 22 GLU C N 1
ATOM 2149 C CA . GLU C 1 28 ? 14.61765 9.89774 39.07316 1.000 276.05799 22 GLU C CA 1
ATOM 2150 C C . GLU C 1 28 ? 13.55418 9.02144 38.42131 1.000 266.48076 22 GLU C C 1
ATOM 2151 O O . GLU C 1 28 ? 13.82337 8.25526 37.49301 1.000 258.80588 22 GLU C O 1
ATOM 2157 N N . SER C 1 29 ? 12.33323 9.14180 38.92746 1.000 251.48972 23 SER C N 1
ATOM 2158 C CA . SER C 1 29 ? 11.18739 8.41969 38.40872 1.000 243.35871 23 SER C CA 1
ATOM 2159 C C . SER C 1 29 ? 9.99683 9.36117 38.32908 1.000 252.19656 23 SER C C 1
ATOM 2160 O O . SER C 1 29 ? 9.99774 10.44603 38.91685 1.000 267.51021 23 SER C O 1
ATOM 2163 N N . CYS C 1 30 ? 8.97493 8.93434 37.58209 1.000 253.60166 24 CYS C N 1
ATOM 2164 C CA . CYS C 1 30 ? 7.67421 9.57905 37.69666 1.000 263.23681 24 CYS C CA 1
ATOM 2165 C C . CYS C 1 30 ? 7.09882 9.40566 39.09488 1.000 271.40830 24 CYS C C 1
ATOM 2166 O O . CYS C 1 30 ? 6.09162 10.03665 39.41961 1.000 286.24988 24 CYS C O 1
ATOM 2169 N N . ARG C 1 31 ? 7.69835 8.53205 39.90333 1.000 240.98543 25 ARG C N 1
ATOM 2170 C CA . ARG C 1 31 ? 7.63285 8.60132 41.35860 1.000 243.58448 25 ARG C CA 1
ATOM 2171 C C . ARG C 1 31 ? 6.21530 8.36839 41.88458 1.000 251.91952 25 ARG C C 1
ATOM 2172 O O . ARG C 1 31 ? 5.76777 9.00904 42.84112 1.000 264.71591 25 ARG C O 1
ATOM 2180 N N . GLN C 1 32 ? 5.50347 7.44280 41.24393 1.000 247.92228 26 GLN C N 1
ATOM 2181 C CA . GLN C 1 32 ? 4.36208 6.73795 41.81457 1.000 229.80716 26 GLN C CA 1
ATOM 2182 C C . GLN C 1 32 ? 4.59489 5.23814 41.76201 1.000 232.62416 26 GLN C C 1
ATOM 2183 O O . GLN C 1 32 ? 4.41490 4.54408 42.76881 1.000 235.29015 26 GLN C O 1
ATOM 2185 N N . HIS C 1 33 ? 4.98620 4.72307 40.60073 1.000 260.54477 27 HIS C N 1
ATOM 2186 C CA . HIS C 1 33 ? 5.68984 3.45935 40.46032 1.000 268.23042 27 HIS C CA 1
ATOM 2187 C C . HIS C 1 33 ? 7.13978 3.76194 40.09319 1.000 264.59103 27 HIS C C 1
ATOM 2188 O O . HIS C 1 33 ? 7.50245 4.90639 39.80738 1.000 274.27830 27 HIS C O 1
ATOM 2195 N N . SER C 1 34 ? 7.98291 2.73489 40.11315 1.000 242.64882 28 SER C N 1
ATOM 2196 C CA . SER C 1 34 ? 9.40111 2.93562 39.82134 1.000 210.22780 28 SER C CA 1
ATOM 2197 C C . SER C 1 34 ? 9.57644 3.21870 38.33456 1.000 201.66957 28 SER C C 1
ATOM 2198 O O . SER C 1 34 ? 9.65784 2.30035 37.51532 1.000 158.13464 28 SER C O 1
ATOM 2201 N N . LYS C 1 35 ? 9.62991 4.50217 37.97658 1.000 216.93817 29 LYS C N 1
ATOM 2202 C CA . LYS C 1 35 ? 10.02095 4.92206 36.63673 1.000 213.40242 29 LYS C CA 1
ATOM 2203 C C . LYS C 1 35 ? 11.49270 5.30933 36.56767 1.000 210.45880 29 LYS C C 1
ATOM 2204 O O . LYS C 1 35 ? 11.84808 6.24566 35.84138 1.000 217.66144 29 LYS C O 1
ATOM 2210 N N . SER C 1 36 ? 12.34532 4.62438 37.33324 1.000 210.64399 30 SER C N 1
ATOM 2211 C CA . SER C 1 36 ? 13.78371 4.85270 37.27465 1.000 212.43566 30 SER C CA 1
ATOM 2212 C C . SER C 1 36 ? 14.25163 4.82713 35.83100 1.000 205.51799 30 SER C C 1
ATOM 2213 O O . SER C 1 36 ? 14.08600 3.82315 35.13685 1.000 233.48386 30 SER C O 1
ATOM 2216 N N . LEU C 1 37 ? 14.83492 5.94509 35.38848 1.000 196.44438 31 LEU C N 1
ATOM 2217 C CA . LEU C 1 37 ? 15.26816 6.06253 34.00051 1.000 179.58287 31 LEU C CA 1
ATOM 2218 C C . LEU C 1 37 ? 16.24973 4.96007 33.62730 1.000 181.01082 31 LEU C C 1
ATOM 2219 O O . LEU C 1 37 ? 16.15658 4.37649 32.54125 1.000 206.50559 31 LEU C O 1
ATOM 2224 N N . TRP C 1 38 ? 17.18833 4.64771 34.52370 1.000 186.69661 32 TRP C N 1
ATOM 2225 C CA . TRP C 1 38 ? 18.12637 3.55946 34.26307 1.000 197.56765 32 TRP C CA 1
ATOM 2226 C C . TRP C 1 38 ? 17.40380 2.22775 34.11548 1.000 224.80224 32 TRP C C 1
ATOM 2227 O O . TRP C 1 38 ? 17.67902 1.46503 33.18364 1.000 235.31666 32 TRP C O 1
ATOM 2238 N N . THR C 1 39 ? 16.42049 1.97110 34.97713 1.000 224.61454 33 THR C N 1
ATOM 2239 C CA . THR C 1 39 ? 15.64957 0.73335 34.89584 1.000 213.86634 33 THR C CA 1
ATOM 2240 C C . THR C 1 39 ? 14.87650 0.63057 33.58434 1.000 209.74863 33 THR C C 1
ATOM 2241 O O . THR C 1 39 ? 14.97503 -0.37427 32.86085 1.000 228.25675 33 THR C O 1
ATOM 2245 N N . CYS C 1 40 ? 14.10549 1.67030 33.26095 1.000 195.18835 34 CYS C N 1
ATOM 2246 C CA . CYS C 1 40 ? 13.29624 1.64944 32.04683 1.000 162.62730 34 CYS C CA 1
ATOM 2247 C C . CYS C 1 40 ? 14.15818 1.53467 30.79646 1.000 172.29110 34 CYS C C 1
ATOM 2248 O O . CYS C 1 40 ? 13.88598 0.70936 29.91384 1.000 211.79639 34 CYS C O 1
ATOM 2251 N N . SER C 1 41 ? 15.20397 2.35483 30.70597 1.000 153.76063 35 SER C N 1
ATOM 2252 C CA . SER C 1 41 ? 16.08482 2.31064 29.54539 1.000 161.05958 35 SER C CA 1
ATOM 2253 C C . SER C 1 41 ? 16.77782 0.95921 29.40113 1.000 197.12411 35 SER C C 1
ATOM 2254 O O . SER C 1 41 ? 16.89209 0.43282 28.28579 1.000 214.23011 35 SER C O 1
ATOM 2257 N N . VAL C 1 42 ? 17.23760 0.37134 30.51139 1.000 208.18393 36 VAL C N 1
ATOM 2258 C CA . VAL C 1 42 ? 17.90040 -0.92874 30.43098 1.000 183.82615 36 VAL C CA 1
ATOM 2259 C C . VAL C 1 42 ? 16.93493 -1.99644 29.93103 1.000 174.20512 36 VAL C C 1
ATOM 2260 O O . VAL C 1 42 ? 17.26361 -2.77688 29.02719 1.000 173.38652 36 VAL C O 1
ATOM 2264 N N . GLU C 1 43 ? 15.72213 -2.03981 30.49321 1.000 156.71252 37 GLU C N 1
ATOM 2265 C CA . GLU C 1 43 ? 14.75747 -3.03565 30.02781 1.000 161.52178 37 GLU C CA 1
ATOM 2266 C C . GLU C 1 43 ? 14.41928 -2.83435 28.55678 1.000 151.82549 37 GLU C C 1
ATOM 2267 O O . GLU C 1 43 ? 14.31860 -3.80405 27.79448 1.000 150.16466 37 GLU C O 1
ATOM 2273 N N . SER C 1 44 ? 14.23586 -1.58262 28.14018 1.000 169.54704 38 SER C N 1
ATOM 2274 C CA . SER C 1 44 ? 13.86999 -1.30858 26.75662 1.000 157.60036 38 SER C CA 1
ATOM 2275 C C . SER C 1 44 ? 14.97363 -1.74778 25.79424 1.000 151.61397 38 SER C C 1
ATOM 2276 O O . SER C 1 44 ? 14.71034 -2.42673 24.78950 1.000 130.18888 38 SER C O 1
ATOM 2279 N N . SER C 1 45 ? 16.22363 -1.38161 26.09420 1.000 138.58565 39 SER C N 1
ATOM 2280 C CA . SER C 1 45 ? 17.33607 -1.76901 25.23022 1.000 149.75357 39 SER C CA 1
ATOM 2281 C C . SER C 1 45 ? 17.50482 -3.28346 25.18130 1.000 173.59919 39 SER C C 1
ATOM 2282 O O . SER C 1 45 ? 17.77323 -3.85520 24.11408 1.000 197.67346 39 SER C O 1
ATOM 2285 N N . MET C 1 46 ? 17.34910 -3.95279 26.32670 1.000 159.63802 40 MET C N 1
ATOM 2286 C CA . MET C 1 46 ? 17.46402 -5.40563 26.34526 1.000 143.69295 40 MET C CA 1
ATOM 2287 C C . MET C 1 46 ? 16.34184 -6.06814 25.55810 1.000 138.50886 40 MET C C 1
ATOM 2288 O O . MET C 1 46 ? 16.55512 -7.12266 24.95293 1.000 171.02633 40 MET C O 1
ATOM 2293 N N . GLU C 1 47 ? 15.14887 -5.47070 25.54400 1.000 146.54794 41 GLU C N 1
ATOM 2294 C CA . GLU C 1 47 ? 14.07863 -6.00775 24.70912 1.000 137.23804 41 GLU C CA 1
ATOM 2295 C C . GLU C 1 47 ? 14.41159 -5.85309 23.23187 1.000 151.30267 41 GLU C C 1
ATOM 2296 O O . GLU C 1 47 ? 14.15429 -6.76227 22.42817 1.000 161.84074 41 GLU C O 1
ATOM 2302 N N . TYR C 1 48 ? 14.97026 -4.69792 22.85980 1.000 169.14773 42 TYR C N 1
ATOM 2303 C CA . TYR C 1 48 ? 15.45330 -4.50753 21.49468 1.000 131.35413 42 TYR C CA 1
ATOM 2304 C C . TYR C 1 48 ? 16.42144 -5.61874 21.11338 1.000 143.66340 42 TYR C C 1
ATOM 2305 O O . TYR C 1 48 ? 16.29436 -6.24572 20.05017 1.000 172.58174 42 TYR C O 1
ATOM 2314 N N . CYS C 1 49 ? 17.37931 -5.89652 22.00201 1.000 148.60532 43 CYS C N 1
ATOM 2315 C CA . CYS C 1 49 ? 18.38669 -6.91161 21.71540 1.000 150.70051 43 CYS C CA 1
ATOM 2316 C C . CYS C 1 49 ? 17.76574 -8.29895 21.62621 1.000 140.36894 43 CYS C C 1
ATOM 2317 O O . CYS C 1 49 ? 18.13856 -9.09050 20.75579 1.000 142.43784 43 CYS C O 1
ATOM 2320 N N . ARG C 1 50 ? 16.80647 -8.60175 22.50464 1.000 141.44891 44 ARG C N 1
ATOM 2321 C CA . ARG C 1 50 ? 16.16018 -9.91040 22.49637 1.000 145.13727 44 ARG C CA 1
ATOM 2322 C C . ARG C 1 50 ? 15.41634 -10.14822 21.18684 1.000 159.97786 44 ARG C C 1
ATOM 2323 O O . ARG C 1 50 ? 15.55233 -11.21019 20.56438 1.000 196.04493 44 ARG C O 1
ATOM 2331 N N . ILE C 1 51 ? 14.62157 -9.16803 20.74806 1.000 142.97007 45 ILE C N 1
ATOM 2332 C CA . ILE C 1 51 ? 13.85546 -9.36550 19.52082 1.000 143.99911 45 ILE C CA 1
ATOM 2333 C C . ILE C 1 51 ? 14.78192 -9.46378 18.31424 1.000 144.11764 45 ILE C C 1
ATOM 2334 O O . ILE C 1 51 ? 14.60315 -10.33815 17.45329 1.000 147.27915 45 ILE C O 1
ATOM 2339 N N . MET C 1 52 ? 15.79461 -8.59229 18.23273 1.000 141.22859 46 MET C N 1
ATOM 2340 C CA . MET C 1 52 ? 16.71821 -8.68218 17.10483 1.000 164.27160 46 MET C CA 1
ATOM 2341 C C . MET C 1 52 ? 17.46154 -10.01346 17.10753 1.000 163.51381 46 MET C C 1
ATOM 2342 O O . MET C 1 52 ? 17.69809 -10.60379 16.04714 1.000 183.43948 46 MET C O 1
ATOM 2347 N N . TYR C 1 53 ? 17.82484 -10.51078 18.29160 1.000 157.43971 47 TYR C N 1
ATOM 2348 C CA . TYR C 1 53 ? 18.49348 -11.80214 18.38334 1.000 161.79828 47 TYR C CA 1
ATOM 2349 C C . TYR C 1 53 ? 17.57082 -12.93416 17.95454 1.000 155.16794 47 TYR C C 1
ATOM 2350 O O . TYR C 1 53 ? 18.03389 -13.94199 17.41721 1.000 159.24411 47 TYR C O 1
ATOM 2359 N N . ASP C 1 54 ? 16.26953 -12.80485 18.20265 1.000 166.42845 48 ASP C N 1
ATOM 2360 C CA . ASP C 1 54 ? 15.35071 -13.82799 17.71537 1.000 164.70802 48 ASP C CA 1
ATOM 2361 C C . ASP C 1 54 ? 15.24044 -13.77741 16.19820 1.000 174.73804 48 ASP C C 1
ATOM 2362 O O . ASP C 1 54 ? 15.19862 -14.82417 15.54132 1.000 221.25078 48 ASP C O 1
ATOM 2367 N N . ILE C 1 55 ? 15.20915 -12.57560 15.61762 1.000 168.38741 49 ILE C N 1
ATOM 2368 C CA . ILE C 1 55 ? 15.14061 -12.48465 14.16043 1.000 157.21655 49 ILE C CA 1
ATOM 2369 C C . ILE C 1 55 ? 16.42601 -13.01411 13.52847 1.000 159.54217 49 ILE C C 1
ATOM 2370 O O . ILE C 1 55 ? 16.39085 -13.89774 12.66674 1.000 164.15082 49 ILE C O 1
ATOM 2375 N N . PHE C 1 56 ? 17.58105 -12.48941 13.94582 1.000 156.96776 50 PHE C N 1
ATOM 2376 C CA . PHE C 1 56 ? 18.87867 -12.83403 13.35683 1.000 171.11801 50 PHE C CA 1
ATOM 2377 C C . PHE C 1 56 ? 19.81873 -13.28828 14.46373 1.000 186.91056 50 PHE C C 1
ATOM 2378 O O . PHE C 1 56 ? 20.71371 -12.54296 14.88783 1.000 180.98461 50 PHE C O 1
ATOM 2386 N N . PRO C 1 57 ? 19.61886 -14.50153 14.98435 1.000 199.90118 51 PRO C N 1
ATOM 2387 C CA . PRO C 1 57 ? 20.49233 -14.95924 16.07954 1.000 190.45177 51 PRO C CA 1
ATOM 2388 C C . PRO C 1 57 ? 21.93766 -15.04968 15.64727 1.000 186.81214 51 PRO C C 1
ATOM 2389 O O . PRO C 1 57 ? 22.84642 -14.55127 16.33018 1.000 190.68305 51 PRO C O 1
ATOM 2393 N N . PHE C 1 58 ? 22.14683 -15.68261 14.49657 1.000 182.93099 52 PHE C N 1
ATOM 2394 C CA . PHE C 1 58 ? 23.42180 -15.70860 13.79111 1.000 198.03861 52 PHE C CA 1
ATOM 2395 C C . PHE C 1 58 ? 23.81649 -14.31237 13.31463 1.000 197.18610 52 PHE C C 1
ATOM 2396 O O . PHE C 1 58 ? 22.96163 -13.45476 13.07968 1.000 187.44083 52 PHE C O 1
ATOM 2404 N N . LYS C 1 59 ? 25.13505 -14.07408 13.25209 1.000 169.74266 53 LYS C N 1
ATOM 2405 C CA . LYS C 1 59 ? 25.75662 -12.95797 12.53464 1.000 167.13452 53 LYS C CA 1
ATOM 2406 C C . LYS C 1 59 ? 25.58069 -11.57047 13.15952 1.000 222.40604 53 LYS C C 1
ATOM 2407 O O . LYS C 1 59 ? 26.56672 -10.88456 13.45329 1.000 214.95458 53 LYS C O 1
ATOM 2409 N N . LYS C 1 60 ? 24.34404 -11.13529 13.35765 1.000 200.07383 54 LYS C N 1
ATOM 2410 C CA . LYS C 1 60 ? 24.08770 -9.81371 13.92344 1.000 151.77892 54 LYS C CA 1
ATOM 2411 C C . LYS C 1 60 ? 24.46512 -9.77640 15.40378 1.000 150.97996 54 LYS C C 1
ATOM 2412 O O . LYS C 1 60 ? 23.91544 -10.53382 16.21547 1.000 152.29024 54 LYS C O 1
ATOM 2418 N N . LEU C 1 61 ? 25.39051 -8.87768 15.75379 1.000 154.61991 55 LEU C N 1
ATOM 2419 C CA . LEU C 1 61 ? 25.98973 -8.81512 17.08097 1.000 156.88101 55 LEU C CA 1
ATOM 2420 C C . LEU C 1 61 ? 25.91029 -7.40566 17.66311 1.000 157.16999 55 LEU C C 1
ATOM 2421 O O . LEU C 1 61 ? 25.76883 -6.40427 16.94784 1.000 158.67761 55 LEU C O 1
ATOM 2426 N N . VAL C 1 62 ? 26.01954 -7.35080 18.99075 1.000 145.36769 56 VAL C N 1
ATOM 2427 C CA . VAL C 1 62 ? 25.82662 -6.13718 19.77450 1.000 141.61190 56 VAL C CA 1
ATOM 2428 C C . VAL C 1 62 ? 26.95185 -6.02155 20.79388 1.000 143.80103 56 VAL C C 1
ATOM 2429 O O . VAL C 1 62 ? 27.39621 -7.02366 21.36627 1.000 179.64750 56 VAL C O 1
ATOM 2433 N N . ASN C 1 63 ? 27.41685 -4.79386 21.00724 1.000 156.16877 57 ASN C N 1
ATOM 2434 C CA . ASN C 1 63 ? 28.32640 -4.47730 22.09759 1.000 148.52310 57 ASN C CA 1
ATOM 2435 C C . ASN C 1 63 ? 27.69216 -3.38469 22.94286 1.000 152.49900 57 ASN C C 1
ATOM 2436 O O . ASN C 1 63 ? 27.05847 -2.46514 22.41290 1.000 183.82499 57 ASN C O 1
ATOM 2441 N N . PHE C 1 64 ? 27.85214 -3.49684 24.25984 1.000 142.99871 58 PHE C N 1
ATOM 2442 C CA . PHE C 1 64 ? 27.11260 -2.65255 25.18453 1.000 157.82649 58 PHE C CA 1
ATOM 2443 C C . PHE C 1 64 ? 28.10004 -1.98561 26.13428 1.000 192.62075 58 PHE C C 1
ATOM 2444 O O . PHE C 1 64 ? 28.99769 -2.64734 26.66572 1.000 199.68793 58 PHE C O 1
ATOM 2452 N N . ILE C 1 65 ? 27.93078 -0.68329 26.35360 1.000 189.92086 59 ILE C N 1
ATOM 2453 C CA . ILE C 1 65 ? 28.81346 0.10335 27.20591 1.000 178.65278 59 ILE C CA 1
ATOM 2454 C C . ILE C 1 65 ? 27.96515 1.08958 28.00109 1.000 179.88078 59 ILE C C 1
ATOM 2455 O O . ILE C 1 65 ? 27.04647 1.72152 27.46062 1.000 187.72755 59 ILE C O 1
ATOM 2460 N N . VAL C 1 66 ? 28.26850 1.22075 29.29105 1.000 168.72860 60 VAL C N 1
ATOM 2461 C CA . VAL C 1 66 ? 27.67147 2.25184 30.12676 1.000 168.89560 60 VAL C CA 1
ATOM 2462 C C . VAL C 1 66 ? 28.78922 3.07903 30.74595 1.000 191.87595 60 VAL C C 1
ATOM 2463 O O . VAL C 1 66 ? 29.84308 2.54322 31.10672 1.000 188.65818 60 VAL C O 1
ATOM 2467 N N . SER C 1 67 ? 28.56414 4.38673 30.85735 1.000 215.93495 61 SER C N 1
ATOM 2468 C CA . SER C 1 67 ? 29.60462 5.29808 31.33438 1.000 233.39166 61 SER C CA 1
ATOM 2469 C C . SER C 1 67 ? 29.02722 6.41008 32.19840 1.000 225.21007 61 SER C C 1
ATOM 2470 O O . SER C 1 67 ? 28.34113 7.29682 31.68096 1.000 220.57160 61 SER C O 1
ATOM 2473 N N . ASP C 1 68 ? 29.28468 6.35556 33.50621 1.000 237.45329 62 ASP C N 1
ATOM 2474 C CA . ASP C 1 68 ? 29.10958 7.51650 34.37520 1.000 260.24466 62 ASP C CA 1
ATOM 2475 C C . ASP C 1 68 ? 30.38919 8.33710 34.49672 1.000 241.20413 62 ASP C C 1
ATOM 2476 O O . ASP C 1 68 ? 30.36915 9.55046 34.29274 1.000 248.60892 62 ASP C O 1
ATOM 2481 N N . SER C 1 69 ? 31.50760 7.67835 34.79805 1.000 214.85588 63 SER C N 1
ATOM 2482 C CA . SER C 1 69 ? 32.80645 8.30582 35.03324 1.000 208.48013 63 SER C CA 1
ATOM 2483 C C . SER C 1 69 ? 33.95722 7.53580 34.39849 1.000 224.13435 63 SER C C 1
ATOM 2484 O O . SER C 1 69 ? 34.91963 8.16864 33.94398 1.000 209.05215 63 SER C O 1
ATOM 2487 N N . GLY C 1 70 ? 33.92328 6.20357 34.40584 1.000 277.06188 64 GLY C N 1
ATOM 2488 C CA . GLY C 1 70 ? 34.94051 5.40687 33.75760 1.000 289.73806 64 GLY C CA 1
ATOM 2489 C C . GLY C 1 70 ? 34.30801 4.58919 32.65159 1.000 289.15367 64 GLY C C 1
ATOM 2490 O O . GLY C 1 70 ? 33.09101 4.40133 32.61491 1.000 283.85830 64 GLY C O 1
ATOM 2491 N N . ALA C 1 71 ? 35.14527 4.15642 31.71043 1.000 288.91188 65 ALA C N 1
ATOM 2492 C CA . ALA C 1 71 ? 34.64577 3.30705 30.64043 1.000 276.64303 65 ALA C CA 1
ATOM 2493 C C . ALA C 1 71 ? 34.38086 1.92913 31.21938 1.000 276.75277 65 ALA C C 1
ATOM 2494 O O . ALA C 1 71 ? 35.25482 1.34490 31.86423 1.000 300.11962 65 ALA C O 1
ATOM 2496 N N . HIS C 1 72 ? 33.17386 1.41027 31.00187 1.000 232.51960 66 HIS C N 1
ATOM 2497 C CA . HIS C 1 72 ? 32.78857 0.08729 31.49284 1.000 191.77526 66 HIS C CA 1
ATOM 2498 C C . HIS C 1 72 ? 32.29388 -0.72344 30.30306 1.000 181.59007 66 HIS C C 1
ATOM 2499 O O . HIS C 1 72 ? 31.12529 -0.62608 29.91863 1.000 166.00849 66 HIS C O 1
ATOM 2506 N N . VAL C 1 73 ? 33.17733 -1.52469 29.72383 1.000 198.40228 67 VAL C N 1
ATOM 2507 C CA . VAL C 1 73 ? 32.81236 -2.36065 28.59129 1.000 208.94488 67 VAL C CA 1
ATOM 2508 C C . VAL C 1 73 ? 32.23597 -3.65822 29.13306 1.000 240.69152 67 VAL C C 1
ATOM 2509 O O . VAL C 1 73 ? 32.85278 -4.33018 29.96800 1.000 274.74090 67 VAL C O 1
ATOM 2513 N N . LEU C 1 74 ? 31.05023 -4.01153 28.65172 1.000 223.89120 68 LEU C N 1
ATOM 2514 C CA . LEU C 1 74 ? 30.28127 -5.11781 29.19735 1.000 223.54132 68 LEU C CA 1
ATOM 2515 C C . LEU C 1 74 ? 30.25985 -6.34885 28.30484 1.000 206.69659 68 LEU C C 1
ATOM 2516 O O . LEU C 1 74 ? 29.78793 -7.40228 28.74337 1.000 209.11623 68 LEU C O 1
ATOM 2521 N N . ASN C 1 75 ? 30.75982 -6.25268 27.07688 1.000 182.53876 69 ASN C N 1
ATOM 2522 C CA . ASN C 1 75 ? 30.66830 -7.36061 26.14011 1.000 161.83814 69 ASN C CA 1
ATOM 2523 C C . ASN C 1 75 ? 31.87537 -7.34048 25.21080 1.000 203.39443 69 ASN C C 1
ATOM 2524 O O . ASN C 1 75 ? 32.59824 -6.34452 25.12443 1.000 234.68087 69 ASN C O 1
ATOM 2529 N N . SER C 1 76 ? 32.08713 -8.46090 24.51710 1.000 235.57373 70 SER C N 1
ATOM 2530 C CA . SER C 1 76 ? 33.13060 -8.59043 23.51140 1.000 253.56715 70 SER C CA 1
ATOM 2531 C C . SER C 1 76 ? 32.50502 -9.08099 22.21190 1.000 249.03285 70 SER C C 1
ATOM 2532 O O . SER C 1 76 ? 31.38282 -9.59091 22.19649 1.000 250.86153 70 SER C O 1
ATOM 2535 N N . TRP C 1 77 ? 33.25533 -8.93977 21.11443 1.000 168.65747 71 TRP C N 1
ATOM 2536 C CA . TRP C 1 77 ? 32.72845 -9.31602 19.80313 1.000 167.47441 71 TRP C CA 1
ATOM 2537 C C . TRP C 1 77 ? 32.42553 -10.80633 19.68397 1.000 226.28073 71 TRP C C 1
ATOM 2538 O O . TRP C 1 77 ? 31.57546 -11.19600 18.87560 1.000 220.01338 71 TRP C O 1
ATOM 2549 N N . THR C 1 78 ? 33.09531 -11.64981 20.46558 1.000 239.36831 72 THR C N 1
ATOM 2550 C CA . THR C 1 78 ? 32.91588 -13.09212 20.33797 1.000 223.14566 72 THR C CA 1
ATOM 2551 C C . THR C 1 78 ? 31.49631 -13.51064 20.70637 1.000 210.28912 72 THR C C 1
ATOM 2552 O O . THR C 1 78 ? 30.88119 -12.94587 21.61453 1.000 194.17180 72 THR C O 1
ATOM 2556 N N . GLN C 1 79 ? 30.97695 -14.51254 19.98650 1.000 233.83079 73 GLN C N 1
ATOM 2557 C CA . GLN C 1 79 ? 29.70391 -15.11433 20.36836 1.000 226.19421 73 GLN C CA 1
ATOM 2558 C C . GLN C 1 79 ? 29.77610 -15.70025 21.76936 1.000 227.29730 73 GLN C C 1
ATOM 2559 O O . GLN C 1 79 ? 28.77052 -15.72040 22.48932 1.000 228.06630 73 GLN C O 1
ATOM 2565 N N . GLU C 1 80 ? 30.95081 -16.19274 22.16841 1.000 192.89230 74 GLU C N 1
ATOM 2566 C CA . GLU C 1 80 ? 31.10051 -16.73807 23.51273 1.000 193.57181 74 GLU C CA 1
ATOM 2567 C C . GLU C 1 80 ? 30.86189 -15.66783 24.57131 1.000 187.93679 74 GLU C C 1
ATOM 2568 O O . GLU C 1 80 ? 30.25283 -15.93779 25.61354 1.000 195.71410 74 GLU C O 1
ATOM 2574 N N . ASP C 1 81 ? 31.32515 -14.44283 24.31805 1.000 250.11376 75 ASP C N 1
ATOM 2575 C CA . ASP C 1 81 ? 31.10038 -13.35767 25.26417 1.000 268.76502 75 ASP C CA 1
ATOM 2576 C C . ASP C 1 81 ? 29.69131 -12.78915 25.14966 1.000 266.51244 75 ASP C C 1
ATOM 2577 O O . ASP C 1 81 ? 29.16414 -12.24756 26.12839 1.000 265.60173 75 ASP C O 1
ATOM 2582 N N . GLN C 1 82 ? 29.07393 -12.89417 23.97380 1.000 253.32899 76 GLN C N 1
ATOM 2583 C CA . GLN C 1 82 ? 27.73103 -12.37083 23.73820 1.000 218.15453 76 GLN C CA 1
ATOM 2584 C C . GLN C 1 82 ? 26.70134 -13.42805 24.13204 1.000 231.57634 76 GLN C C 1
ATOM 2585 O O . GLN C 1 82 ? 26.55396 -14.45136 23.45231 1.000 253.42820 76 GLN C O 1
ATOM 2591 N N . ASN C 1 83 ? 26.00746 -13.19247 25.24474 1.000 214.32973 77 ASN C N 1
ATOM 2592 C CA . ASN C 1 83 ? 24.85974 -14.00812 25.62180 1.000 218.07753 77 ASN C CA 1
ATOM 2593 C C . ASN C 1 83 ? 23.99218 -13.16061 26.54096 1.000 203.99356 77 ASN C C 1
ATOM 2594 O O . ASN C 1 83 ? 24.50723 -12.53277 27.47135 1.000 210.63096 77 ASN C O 1
ATOM 2599 N N . LEU C 1 84 ? 22.68086 -13.16487 26.28744 1.000 192.17249 78 LEU C N 1
ATOM 2600 C CA . LEU C 1 84 ? 21.77615 -12.20690 26.92067 1.000 198.02398 78 LEU C CA 1
ATOM 2601 C C . LEU C 1 84 ? 21.77721 -12.30539 28.44750 1.000 204.75114 78 LEU C C 1
ATOM 2602 O O . LEU C 1 84 ? 21.70036 -11.28135 29.13995 1.000 212.45083 78 LEU C O 1
ATOM 2607 N N . GLN C 1 85 ? 21.87379 -13.51817 28.99374 1.000 190.24655 79 GLN C N 1
ATOM 2608 C CA . GLN C 1 85 ? 21.76194 -13.68409 30.44325 1.000 197.21991 79 GLN C CA 1
ATOM 2609 C C . GLN C 1 85 ? 22.95728 -13.09052 31.18611 1.000 201.90253 79 GLN C C 1
ATOM 2610 O O . GLN C 1 85 ? 22.79044 -12.35292 32.17261 1.000 207.02892 79 GLN C O 1
ATOM 2616 N N . GLU C 1 86 ? 24.17373 -13.41236 30.73728 1.000 214.03073 80 GLU C N 1
ATOM 2617 C CA . GLU C 1 86 ? 25.35655 -12.82994 31.36175 1.000 231.86616 80 GLU C CA 1
ATOM 2618 C C . GLU C 1 86 ? 25.33813 -11.31521 31.25588 1.000 204.03248 80 GLU C C 1
ATOM 2619 O O . GLU C 1 86 ? 25.75193 -10.61070 32.18647 1.000 209.07107 80 GLU C O 1
ATOM 2625 N N . LEU C 1 87 ? 24.85180 -10.79631 30.12816 1.000 201.26862 81 LEU C N 1
ATOM 2626 C CA . LEU C 1 87 ? 24.78528 -9.35211 29.95654 1.000 221.60518 81 LEU C CA 1
ATOM 2627 C C . LEU C 1 87 ? 23.81617 -8.72532 30.94491 1.000 197.74835 81 LEU C C 1
ATOM 2628 O O . LEU C 1 87 ? 24.12690 -7.69888 31.55243 1.000 182.32986 81 LEU C O 1
ATOM 2633 N N . MET C 1 88 ? 22.62834 -9.31077 31.10983 1.000 182.05651 82 MET C N 1
ATOM 2634 C CA . MET C 1 88 ? 21.67506 -8.71246 32.04027 1.000 176.71582 82 MET C CA 1
ATOM 2635 C C . MET C 1 88 ? 22.19736 -8.76839 33.47279 1.000 203.89761 82 MET C C 1
ATOM 2636 O O . MET C 1 88 ? 22.02350 -7.81471 34.24490 1.000 178.59375 82 MET C O 1
ATOM 2641 N N . ALA C 1 89 ? 22.89304 -9.85132 33.83099 1.000 217.77538 83 ALA C N 1
ATOM 2642 C CA . ALA C 1 89 ? 23.48940 -9.92603 35.16402 1.000 182.18659 83 ALA C CA 1
ATOM 2643 C C . ALA C 1 89 ? 24.55922 -8.85130 35.35471 1.000 203.22039 83 ALA C C 1
ATOM 2644 O O . ALA C 1 89 ? 24.58010 -8.14114 36.37332 1.000 215.73088 83 ALA C O 1
ATOM 2646 N N . ALA C 1 90 ? 25.45437 -8.70704 34.37116 1.000 213.29727 84 ALA C N 1
ATOM 2647 C CA . ALA C 1 90 ? 26.49627 -7.69106 34.47062 1.000 189.12122 84 ALA C CA 1
ATOM 2648 C C . ALA C 1 90 ? 25.90913 -6.28644 34.50431 1.000 183.39832 84 ALA C C 1
ATOM 2649 O O . ALA C 1 90 ? 26.47176 -5.39667 35.15219 1.000 168.06054 84 ALA C O 1
ATOM 2651 N N . LEU C 1 91 ? 24.79978 -6.05800 33.79694 1.000 201.66178 85 LEU C N 1
ATOM 2652 C CA . LEU C 1 91 ? 24.11618 -4.77298 33.90380 1.000 200.18538 85 LEU C CA 1
ATOM 2653 C C . LEU C 1 91 ? 23.59478 -4.56632 35.31677 1.000 176.94730 85 LEU C C 1
ATOM 2654 O O . LEU C 1 91 ? 23.66677 -3.46051 35.86315 1.000 161.53439 85 LEU C O 1
ATOM 2659 N N . ALA C 1 92 ? 23.06174 -5.62832 35.92170 1.000 164.44325 86 ALA C N 1
ATOM 2660 C CA . ALA C 1 92 ? 22.59340 -5.55096 37.29848 1.000 178.91852 86 ALA C CA 1
ATOM 2661 C C . ALA C 1 92 ? 23.72265 -5.26347 38.27767 1.000 212.71178 86 ALA C C 1
ATOM 2662 O O . ALA C 1 92 ? 23.45784 -4.75607 39.37338 1.000 210.77657 86 ALA C O 1
ATOM 2664 N N . ALA C 1 93 ? 24.96828 -5.58971 37.91733 1.000 270.68520 87 ALA C N 1
ATOM 2665 C CA . ALA C 1 93 ? 26.08308 -5.38841 38.84485 1.000 280.82322 87 ALA C CA 1
ATOM 2666 C C . ALA C 1 93 ? 26.19511 -3.93263 39.30138 1.000 281.60988 87 ALA C C 1
ATOM 2667 O O . ALA C 1 93 ? 26.36660 -3.66171 40.49627 1.000 299.61052 87 ALA C O 1
ATOM 2669 N N . VAL C 1 94 ? 26.10583 -2.97822 38.36795 1.000 260.71398 88 VAL C N 1
ATOM 2670 C CA . VAL C 1 94 ? 26.14321 -1.57017 38.76459 1.000 244.10892 88 VAL C CA 1
ATOM 2671 C C . VAL C 1 94 ? 24.85822 -1.16244 39.47234 1.000 228.97405 88 VAL C C 1
ATOM 2672 O O . VAL C 1 94 ? 24.86404 -0.23366 40.28632 1.000 239.75923 88 VAL C O 1
ATOM 2676 N N . GLY C 1 95 ? 23.74483 -1.82577 39.17185 1.000 203.00333 89 GLY C N 1
ATOM 2677 C CA . GLY C 1 95 ? 22.47757 -1.53724 39.79802 1.000 197.78670 89 GLY C CA 1
ATOM 2678 C C . GLY C 1 95 ? 22.01955 -0.13065 39.47606 1.000 204.92030 89 GLY C C 1
ATOM 2679 O O . GLY C 1 95 ? 22.25862 0.38081 38.37804 1.000 224.21860 89 GLY C O 1
ATOM 2680 N N . PRO C 1 96 ? 21.33918 0.51447 40.42202 1.000 246.33839 90 PRO C N 1
ATOM 2681 C CA . PRO C 1 96 ? 20.95858 1.91342 40.22735 1.000 236.88188 90 PRO C CA 1
ATOM 2682 C C . PRO C 1 96 ? 22.16888 2.82034 40.35930 1.000 226.46017 90 PRO C C 1
ATOM 2683 O O . PRO C 1 96 ? 23.07046 2.54818 41.16294 1.000 257.77131 90 PRO C O 1
ATOM 2687 N N . PRO C 1 97 ? 22.22329 3.90713 39.58579 1.000 187.25336 91 PRO C N 1
ATOM 2688 C CA . PRO C 1 97 ? 23.32287 4.86263 39.75085 1.000 187.90534 91 PRO C CA 1
ATOM 2689 C C . PRO C 1 97 ? 23.26523 5.52668 41.11707 1.000 185.03235 91 PRO C C 1
ATOM 2690 O O . PRO C 1 97 ? 22.19144 5.73669 41.68573 1.000 188.10320 91 PRO C O 1
ATOM 2694 N N . ASN C 1 98 ? 24.44084 5.83022 41.65545 1.000 206.55264 92 ASN C N 1
ATOM 2695 C CA . ASN C 1 98 ? 24.54610 6.39123 42.99327 1.000 227.41763 92 ASN C CA 1
ATOM 2696 C C . ASN C 1 98 ? 23.71353 7.66436 43.05139 1.000 233.32847 92 ASN C C 1
ATOM 2697 O O . ASN C 1 98 ? 23.98595 8.60851 42.29857 1.000 232.27112 92 ASN C O 1
ATOM 2702 N N . PRO C 1 99 ? 22.71212 7.74014 43.93133 1.000 249.01661 93 PRO C N 1
ATOM 2703 C CA . PRO C 1 99 ? 21.81891 8.90768 43.92939 1.000 247.65649 93 PRO C CA 1
ATOM 2704 C C . PRO C 1 99 ? 22.47798 10.18869 44.40017 1.000 256.26927 93 PRO C C 1
ATOM 2705 O O . PRO C 1 99 ? 21.96343 11.26909 44.08854 1.000 276.33922 93 PRO C O 1
ATOM 2709 N N . ARG C 1 100 ? 23.58853 10.11908 45.13431 1.000 219.71378 94 ARG C N 1
ATOM 2710 C CA . ARG C 1 100 ? 24.19771 11.32138 45.69267 1.000 227.63214 94 ARG C CA 1
ATOM 2711 C C . ARG C 1 100 ? 25.72015 11.27106 45.57528 1.000 273.81043 94 ARG C C 1
ATOM 2712 O O . ARG C 1 100 ? 26.44699 11.72773 46.46459 1.000 264.60026 94 ARG C O 1
ATOM 2714 N N . ALA C 1 101 ? 26.23051 10.71818 44.47440 1.000 338.91906 95 ALA C N 1
ATOM 2715 C CA . ALA C 1 101 ? 27.67390 10.70069 44.26356 1.000 355.01140 95 ALA C CA 1
ATOM 2716 C C . ALA C 1 101 ? 28.13696 12.07953 43.81453 1.000 347.28264 95 ALA C C 1
ATOM 2717 O O . ALA C 1 101 ? 27.46377 13.08039 44.08061 1.000 353.29011 95 ALA C O 1
ATOM 2719 N N . ASP C 1 102 ? 29.28862 12.14943 43.16382 1.000 303.37920 96 ASP C N 1
ATOM 2720 C CA . ASP C 1 102 ? 29.74076 13.41228 42.60561 1.000 289.40742 96 ASP C CA 1
ATOM 2721 C C . ASP C 1 102 ? 28.69309 13.88035 41.60112 1.000 279.07906 96 ASP C C 1
ATOM 2722 O O . ASP C 1 102 ? 28.46409 13.18761 40.59818 1.000 284.54698 96 ASP C O 1
ATOM 2727 N N . PRO C 1 103 ? 28.02909 15.01981 41.82851 1.000 261.10322 97 PRO C N 1
ATOM 2728 C CA . PRO C 1 103 ? 26.89814 15.40326 40.96140 1.000 232.12704 97 PRO C CA 1
ATOM 2729 C C . PRO C 1 103 ? 27.24757 15.47856 39.48681 1.000 244.70906 97 PRO C C 1
ATOM 2730 O O . PRO C 1 103 ? 26.33908 15.46272 38.64729 1.000 256.74711 97 PRO C O 1
ATOM 2734 N N . GLU C 1 104 ? 28.53028 15.54703 39.14688 1.000 243.63326 98 GLU C N 1
ATOM 2735 C CA . GLU C 1 104 ? 28.97735 15.56462 37.76451 1.000 227.86106 98 GLU C CA 1
ATOM 2736 C C . GLU C 1 104 ? 30.35377 14.91618 37.70731 1.000 246.84595 98 GLU C C 1
ATOM 2737 O O . GLU C 1 104 ? 30.87655 14.43710 38.71827 1.000 248.24008 98 GLU C O 1
ATOM 2743 N N . CYS C 1 105 ? 30.93679 14.90413 36.51114 1.000 255.83235 99 CYS C N 1
ATOM 2744 C CA . CYS C 1 105 ? 32.29138 14.39728 36.30214 1.000 257.98630 99 CYS C CA 1
ATOM 2745 C C . CYS C 1 105 ? 32.43453 12.95745 36.79345 1.000 253.74842 99 CYS C C 1
ATOM 2746 O O . CYS C 1 105 ? 33.45207 12.30529 36.56092 1.000 248.55544 99 CYS C O 1
ATOM 2749 N N . SER C 1 107 ? 30.06428 11.36812 33.29926 1.000 244.79962 101 SER C N 1
ATOM 2750 C CA . SER C 1 107 ? 29.89730 11.86279 31.93634 1.000 249.69631 101 SER C CA 1
ATOM 2751 C C . SER C 1 107 ? 29.69114 10.68032 30.98917 1.000 245.94690 101 SER C C 1
ATOM 2752 O O . SER C 1 107 ? 30.30923 9.63324 31.17435 1.000 258.95745 101 SER C O 1
ATOM 2755 N N . ILE C 1 108 ? 28.79010 10.83821 30.01328 1.000 232.47500 102 ILE C N 1
ATOM 2756 C CA . ILE C 1 108 ? 28.61044 9.84954 28.95249 1.000 229.06425 102 ILE C CA 1
ATOM 2757 C C . ILE C 1 108 ? 29.71877 9.90839 27.91652 1.000 225.57036 102 ILE C C 1
ATOM 2758 O O . ILE C 1 108 ? 29.85748 8.98860 27.09708 1.000 244.33989 102 ILE C O 1
ATOM 2763 N N . LEU C 1 109 ? 30.50659 10.98196 27.94208 1.000 195.52076 103 LEU C N 1
ATOM 2764 C CA . LEU C 1 109 ? 31.52888 11.20827 26.92662 1.000 189.98778 103 LEU C CA 1
ATOM 2765 C C . LEU C 1 109 ? 32.49771 10.03342 26.82020 1.000 208.55511 103 LEU C C 1
ATOM 2766 O O . LEU C 1 109 ? 32.91797 9.66437 25.71470 1.000 197.34955 103 LEU C O 1
ATOM 2771 N N . HIS C 1 110 ? 32.87642 9.44376 27.95795 1.000 226.39089 104 HIS C N 1
ATOM 2772 C CA . HIS C 1 110 ? 33.79442 8.31069 27.93171 1.000 213.21398 104 HIS C CA 1
ATOM 2773 C C . HIS C 1 110 ? 33.21047 7.16506 27.12000 1.000 191.10982 104 HIS C C 1
ATOM 2774 O O . HIS C 1 110 ? 33.88701 6.58118 26.26515 1.000 177.33730 104 HIS C O 1
ATOM 2781 N N . GLY C 1 111 ? 31.93225 6.85976 27.35288 1.000 188.29029 105 GLY C N 1
ATOM 2782 C CA . GLY C 1 111 ? 31.29337 5.78249 26.62161 1.000 189.86948 105 GLY C CA 1
ATOM 2783 C C . GLY C 1 111 ? 31.15004 6.09355 25.14879 1.000 192.01819 105 GLY C C 1
ATOM 2784 O O . GLY C 1 111 ? 31.35774 5.22349 24.30006 1.000 207.57404 105 GLY C O 1
ATOM 2785 N N . LEU C 1 112 ? 30.79627 7.33589 24.82185 1.000 184.77367 106 LEU C N 1
ATOM 2786 C CA . LEU C 1 112 ? 30.63410 7.69129 23.41619 1.000 188.73202 106 LEU C CA 1
ATOM 2787 C C . LEU C 1 112 ? 31.95521 7.56832 22.66667 1.000 216.24965 106 LEU C C 1
ATOM 2788 O O . LEU C 1 112 ? 32.00676 7.01769 21.55971 1.000 230.81904 106 LEU C O 1
ATOM 2793 N N . VAL C 1 113 ? 33.03484 8.09374 23.24854 1.000 228.20595 107 VAL C N 1
ATOM 2794 C CA . VAL C 1 113 ? 34.34359 7.98688 22.60816 1.000 242.71751 107 VAL C CA 1
ATOM 2795 C C . VAL C 1 113 ? 34.77538 6.52614 22.50791 1.000 251.41382 107 VAL C C 1
ATOM 2796 O O . VAL C 1 113 ? 35.30445 6.08743 21.47852 1.000 252.52567 107 VAL C O 1
ATOM 2800 N N . ALA C 1 114 ? 34.56332 5.75010 23.57547 1.000 251.80727 108 ALA C N 1
ATOM 2801 C CA . ALA C 1 114 ? 34.93672 4.33940 23.56182 1.000 247.86132 108 ALA C CA 1
ATOM 2802 C C . ALA C 1 114 ? 34.15881 3.55882 22.51234 1.000 229.31017 108 ALA C C 1
ATOM 2803 O O . ALA C 1 114 ? 34.64638 2.53983 22.00857 1.000 236.34492 108 ALA C O 1
ATOM 2805 N N . ALA C 1 115 ? 32.92603 3.97938 22.22220 1.000 200.75620 109 ALA C N 1
ATOM 2806 C CA . ALA C 1 115 ? 32.14423 3.31169 21.18864 1.000 174.16317 109 ALA C CA 1
ATOM 2807 C C . ALA C 1 115 ? 32.86455 3.36357 19.85051 1.000 186.61411 109 ALA C C 1
ATOM 2808 O O . ALA C 1 115 ? 32.84066 2.39221 19.08663 1.000 195.64283 109 ALA C O 1
ATOM 2810 N N . VAL C 1 116 ? 33.48732 4.50231 19.53837 1.000 190.90784 110 VAL C N 1
ATOM 2811 C CA . VAL C 1 116 ? 34.28198 4.60436 18.31892 1.000 216.12403 110 VAL C CA 1
ATOM 2812 C C . VAL C 1 116 ? 35.39192 3.56135 18.32674 1.000 234.49871 110 VAL C C 1
ATOM 2813 O O . VAL C 1 116 ? 35.64199 2.89200 17.31630 1.000 236.49947 110 VAL C O 1
ATOM 2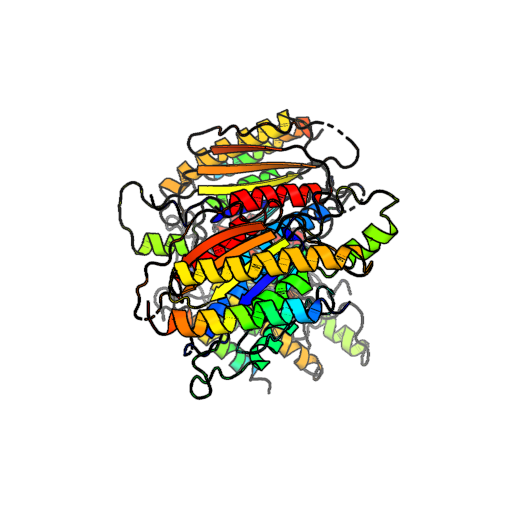817 N N . GLU C 1 117 ? 36.07597 3.40666 19.46597 1.000 254.72619 111 GLU C N 1
ATOM 2818 C CA . GLU C 1 117 ? 37.13491 2.40716 19.56204 1.000 267.79070 111 GLU C CA 1
ATOM 2819 C C . GLU C 1 117 ? 36.58429 1.01628 19.28959 1.000 283.92528 111 GLU C C 1
ATOM 2820 O O . GLU C 1 117 ? 37.16067 0.24568 18.51641 1.000 305.41859 111 GLU C O 1
ATOM 2826 N N . THR C 1 118 ? 35.44319 0.69400 19.90048 1.000 243.19158 112 THR C N 1
ATOM 2827 C CA . THR C 1 118 ? 34.84829 -0.62710 19.71767 1.000 207.57542 112 THR C CA 1
ATOM 2828 C C . THR C 1 118 ? 34.45272 -0.85866 18.26704 1.000 196.30391 112 THR C C 1
ATOM 2829 O O . THR C 1 118 ? 34.66266 -1.95046 17.72805 1.000 233.69571 112 THR C O 1
ATOM 2833 N N . LEU C 1 119 ? 33.89620 0.16019 17.61181 1.000 175.59308 113 LEU C N 1
ATOM 2834 C CA . LEU C 1 119 ? 33.58256 0.02388 16.19430 1.000 171.47310 113 LEU C CA 1
ATOM 2835 C C . LEU C 1 119 ? 34.85376 -0.20664 15.38949 1.000 192.59401 113 LEU C C 1
ATOM 2836 O O . LEU C 1 119 ? 34.84730 -0.93745 14.39104 1.000 151.22137 113 LEU C O 1
ATOM 2841 N N . CYS C 1 120 ? 35.95466 0.41706 15.81162 1.000 252.90640 114 CYS C N 1
ATOM 2842 C CA . CYS C 1 120 ? 37.24054 0.17777 15.16986 1.000 269.66059 114 CYS C CA 1
ATOM 2843 C C . CYS C 1 120 ? 37.74120 -1.24723 15.38787 1.000 270.59270 114 CYS C C 1
ATOM 2844 O O . CYS C 1 120 ? 38.48096 -1.77376 14.54981 1.000 281.12000 114 CYS C O 1
ATOM 2847 N N . LYS C 1 121 ? 37.36173 -1.88400 16.49182 1.000 254.13560 115 LYS C N 1
ATOM 2848 C CA . LYS C 1 121 ? 37.82730 -3.23710 16.76719 1.000 229.51585 115 LYS C CA 1
ATOM 2849 C C . LYS C 1 121 ? 37.20413 -4.23517 15.79680 1.000 210.93767 115 LYS C C 1
ATOM 2850 O O . LYS C 1 121 ? 36.07971 -4.05864 15.32288 1.000 183.59889 115 LYS C O 1
ATOM 2856 N N . ILE C 1 122 ? 37.95416 -5.29360 15.50305 1.000 229.55438 116 ILE C N 1
ATOM 2857 C CA . ILE C 1 122 ? 37.58128 -6.26162 14.47722 1.000 230.39162 116 ILE C CA 1
ATOM 2858 C C . ILE C 1 122 ? 36.64831 -7.30525 15.07625 1.000 234.70605 116 ILE C C 1
ATOM 2859 O O . ILE C 1 122 ? 36.83799 -7.74739 16.21662 1.000 279.22231 116 ILE C O 1
ATOM 2864 N N . THR C 1 123 ? 35.63366 -7.70284 14.30944 1.000 208.05765 117 THR C N 1
ATOM 2865 C CA . THR C 1 123 ? 34.80213 -8.84260 14.66819 1.000 219.36090 117 THR C CA 1
ATOM 2866 C C . THR C 1 123 ? 35.35048 -10.12360 14.03824 1.000 251.66026 117 THR C C 1
ATOM 2867 O O . THR C 1 123 ? 36.10012 -10.09483 13.06045 1.000 267.34078 117 THR C O 1
ATOM 2871 N N . GLU C 1 124 ? 34.96212 -11.25791 14.62553 1.000 251.19373 118 GLU C N 1
ATOM 2872 C CA . GLU C 1 124 ? 35.43963 -12.56238 14.16704 1.000 265.36082 118 GLU C CA 1
ATOM 2873 C C . GLU C 1 124 ? 34.99724 -12.90334 12.74459 1.000 266.20232 118 GLU C C 1
ATOM 2874 O O . GLU C 1 124 ? 35.78060 -13.47299 11.97618 1.000 278.56598 118 GLU C O 1
ATOM 2880 N N . TYR C 1 125 ? 33.75486 -12.58562 12.37052 1.000 257.93797 119 TYR C N 1
ATOM 2881 C CA . TYR C 1 125 ? 33.32466 -12.87257 11.00231 1.000 261.37679 119 TYR C CA 1
ATOM 2882 C C . TYR C 1 125 ? 34.17750 -12.10500 9.99672 1.000 267.98070 119 TYR C C 1
ATOM 2883 O O . TYR C 1 125 ? 34.72668 -12.68259 9.04354 1.000 250.33206 119 TYR C O 1
ATOM 2892 N N . GLN C 1 126 ? 34.33500 -10.79829 10.22545 1.000 287.35695 120 GLN C N 1
ATOM 2893 C CA . GLN C 1 126 ? 35.19236 -9.98928 9.36672 1.000 294.73923 120 GLN C CA 1
ATOM 2894 C C . GLN C 1 126 ? 36.64060 -10.43947 9.45982 1.000 306.84335 120 GLN C C 1
ATOM 2895 O O . GLN C 1 126 ? 37.38237 -10.37326 8.47575 1.000 319.84913 120 GLN C O 1
ATOM 2901 N N . HIS C 1 127 ? 37.06736 -10.88460 10.64166 1.000 302.90546 121 HIS C N 1
ATOM 2902 C CA . HIS C 1 127 ? 38.44104 -11.34815 10.79333 1.000 305.27719 121 HIS C CA 1
ATOM 2903 C C . HIS C 1 127 ? 38.72828 -12.56043 9.92033 1.000 291.65944 121 HIS C C 1
ATOM 2904 O O . HIS C 1 127 ? 39.76187 -12.61430 9.24782 1.000 287.71139 121 HIS C O 1
ATOM 2911 N N . GLU C 1 128 ? 37.84047 -13.55627 9.92838 1.000 286.19645 122 GLU C N 1
ATOM 2912 C CA . GLU C 1 128 ? 38.07755 -14.71160 9.06820 1.000 290.66023 122 GLU C CA 1
ATOM 2913 C C . GLU C 1 128 ? 37.99767 -14.32403 7.59947 1.000 281.68150 122 GLU C C 1
ATOM 2914 O O . GLU C 1 128 ? 38.84248 -14.74249 6.79227 1.000 284.20823 122 GLU C O 1
ATOM 2920 N N . ALA C 1 129 ? 37.02286 -13.48199 7.24198 1.000 272.85135 123 ALA C N 1
ATOM 2921 C CA . ALA C 1 129 ? 36.93024 -13.04449 5.85370 1.000 276.41876 123 ALA C CA 1
ATOM 2922 C C . ALA C 1 129 ? 38.20481 -12.33056 5.41601 1.000 256.83713 123 ALA C C 1
ATOM 2923 O O . ALA C 1 129 ? 38.67551 -12.51790 4.28985 1.000 262.08999 123 ALA C O 1
ATOM 2925 N N . ARG C 1 130 ? 38.79721 -11.53751 6.30942 1.000 227.12975 124 ARG C N 1
ATOM 2926 C CA . ARG C 1 130 ? 39.99044 -10.76691 5.97411 1.000 221.09163 124 ARG C CA 1
ATOM 2927 C C . ARG C 1 130 ? 41.22855 -11.65213 5.91090 1.000 225.48759 124 ARG C C 1
ATOM 2928 O O . ARG C 1 130 ? 42.04194 -11.52992 4.98950 1.000 224.49895 124 ARG C O 1
ATOM 2936 N N . THR C 1 131 ? 41.39505 -12.54173 6.89204 1.000 249.50843 125 THR C N 1
ATOM 2937 C CA . THR C 1 131 ? 42.49035 -13.50695 6.85628 1.000 265.79010 125 THR C CA 1
ATOM 2938 C C . THR C 1 131 ? 42.47158 -14.30688 5.56195 1.000 294.20584 125 THR C C 1
ATOM 2939 O O . THR C 1 131 ? 43.52769 -14.64278 5.01513 1.000 296.49302 125 THR C O 1
ATOM 2943 N N . LEU C 1 132 ? 41.27971 -14.61802 5.04779 1.000 323.80061 126 LEU C N 1
ATOM 2944 C CA . LEU C 1 132 ? 41.23087 -15.29524 3.75421 1.000 326.17863 126 LEU C CA 1
ATOM 2945 C C . LEU C 1 132 ? 41.54575 -14.32659 2.62162 1.000 302.98858 126 LEU C C 1
ATOM 2946 O O . LEU C 1 132 ? 42.26190 -14.68134 1.67788 1.000 316.48716 126 LEU C O 1
ATOM 2951 N N . LEU C 1 133 ? 41.01301 -13.10486 2.68900 1.000 273.73806 127 LEU C N 1
ATOM 2952 C CA . LEU C 1 133 ? 41.28393 -12.12929 1.63973 1.000 263.87003 127 LEU C CA 1
ATOM 2953 C C . LEU C 1 133 ? 42.75391 -11.72998 1.62554 1.000 264.74825 127 LEU C C 1
ATOM 2954 O O . LEU C 1 133 ? 43.28013 -11.34597 0.57374 1.000 259.24512 127 LEU C O 1
ATOM 2959 N N . MET C 1 134 ? 43.42386 -11.82051 2.77850 1.000 271.11001 128 MET C N 1
ATOM 2960 C CA . MET C 1 134 ? 44.83485 -11.47926 2.92487 1.000 280.89147 128 MET C CA 1
ATOM 2961 C C . MET C 1 134 ? 45.10594 -10.05286 2.47323 1.000 282.30011 128 MET C C 1
ATOM 2962 O O . MET C 1 134 ? 44.97110 -9.10213 3.25124 1.000 279.35179 128 MET C O 1
ATOM 2964 N N . GLU C 1 135 ? 45.48732 -9.90102 1.21035 1.000 290.09362 129 GLU C N 1
ATOM 2965 C CA . GLU C 1 135 ? 45.80115 -8.59791 0.65146 1.000 287.78602 129 GLU C CA 1
ATOM 2966 C C . GLU C 1 135 ? 44.58808 -7.91949 0.03100 1.000 273.94386 129 GLU C C 1
ATOM 2967 O O . GLU C 1 135 ? 44.74052 -6.87803 -0.61094 1.000 272.04648 129 GLU C O 1
ATOM 2973 N N . ASN C 1 136 ? 43.39538 -8.48567 0.20106 1.000 262.98809 130 ASN C N 1
ATOM 2974 C CA . ASN C 1 136 ? 42.16450 -7.95276 -0.36748 1.000 244.51163 130 ASN C CA 1
ATOM 2975 C C . ASN C 1 136 ? 41.29176 -7.33101 0.71662 1.000 236.55670 130 ASN C C 1
ATOM 2976 O O . ASN C 1 136 ? 41.25162 -7.81470 1.85434 1.000 223.06175 130 ASN C O 1
ATOM 2978 N N . ALA C 1 137 ? 40.59941 -6.24911 0.35558 1.000 259.27953 131 ALA C N 1
ATOM 2979 C CA . ALA C 1 137 ? 39.61689 -5.62875 1.24333 1.000 245.14372 131 ALA C CA 1
ATOM 2980 C C . ALA C 1 137 ? 38.54294 -5.02039 0.34566 1.000 240.68914 131 ALA C C 1
ATOM 2981 O O . ALA C 1 137 ? 38.70650 -3.90214 -0.15341 1.000 245.89908 131 ALA C O 1
ATOM 2983 N N . GLU C 1 138 ? 37.45921 -5.75976 0.14040 1.000 227.26298 132 GLU C N 1
ATOM 2984 C CA . GLU C 1 138 ? 36.47267 -5.40967 -0.86835 1.000 215.20836 132 GLU C CA 1
ATOM 2985 C C . GLU C 1 138 ? 35.09730 -5.18835 -0.24505 1.000 218.34080 132 GLU C C 1
ATOM 2986 O O . GLU C 1 138 ? 34.87730 -5.43545 0.94258 1.000 196.25180 132 GLU C O 1
ATOM 2988 N N . ARG C 1 139 ? 34.17690 -4.69891 -1.08421 1.000 246.90824 133 ARG C N 1
ATOM 2989 C CA . ARG C 1 139 ? 32.74780 -4.56689 -0.79944 1.000 242.86919 133 ARG C CA 1
ATOM 2990 C C . ARG C 1 139 ? 32.46585 -3.47897 0.22994 1.000 245.31739 133 ARG C C 1
ATOM 2991 O O . ARG C 1 139 ? 33.04104 -2.38808 0.17756 1.000 250.33182 133 ARG C O 1
ATOM 2999 N N . VAL C 1 140 ? 31.55602 -3.76228 1.15877 1.000 235.84915 134 VAL C N 1
ATOM 3000 C CA . VAL C 1 140 ? 31.05464 -2.71954 2.04674 1.000 212.06346 134 VAL C CA 1
ATOM 3001 C C . VAL C 1 140 ? 32.11339 -2.32914 3.06625 1.000 204.80691 134 VAL C C 1
ATOM 3002 O O . VAL C 1 140 ? 32.36894 -1.14233 3.29641 1.000 185.61946 134 VAL C O 1
ATOM 3004 N N . GLY C 1 141 ? 32.71421 -3.31559 3.71715 1.000 213.38077 135 GLY C N 1
ATOM 3005 C CA . GLY C 1 141 ? 33.67929 -3.03947 4.76153 1.000 214.81525 135 GLY C CA 1
ATOM 3006 C C . GLY C 1 141 ? 32.99670 -2.78491 6.09383 1.000 215.66536 135 GLY C C 1
ATOM 3007 O O . GLY C 1 141 ? 31.83708 -3.15048 6.31560 1.000 218.77556 135 GLY C O 1
ATOM 3008 N N . ASN C 1 142 ? 33.73986 -2.14472 6.99323 1.000 212.87626 136 ASN C N 1
ATOM 3009 C CA . ASN C 1 142 ? 33.25824 -1.91071 8.34703 1.000 198.70694 136 ASN C CA 1
ATOM 3010 C C . ASN C 1 142 ? 32.11112 -0.91618 8.33072 1.000 178.45960 136 ASN C C 1
ATOM 3011 O O . ASN C 1 142 ? 32.29425 0.23930 7.93396 1.000 193.97544 136 ASN C O 1
ATOM 3016 N N . ARG C 1 143 ? 30.93618 -1.35999 8.77513 1.000 162.87801 137 ARG C N 1
ATOM 3017 C CA . ARG C 1 143 ? 29.78460 -0.49136 8.96138 1.000 141.01874 137 ARG C CA 1
ATOM 3018 C C . ARG C 1 143 ? 29.06000 -0.91717 10.23098 1.000 173.46598 137 ARG C C 1
ATOM 3019 O O . ARG C 1 143 ? 28.89387 -2.11366 10.48500 1.000 182.58586 137 ARG C O 1
ATOM 3027 N N . GLY C 1 144 ? 28.62617 0.06525 11.02426 1.000 205.11294 138 GLY C N 1
ATOM 3028 C CA . GLY C 1 144 ? 28.00803 -0.21313 12.30586 1.000 203.05256 138 GLY C CA 1
ATOM 3029 C C . GLY C 1 144 ? 26.98836 0.84896 12.65511 1.000 191.98543 138 GLY C C 1
ATOM 3030 O O . GLY C 1 144 ? 26.87550 1.87681 11.98331 1.000 189.29815 138 GLY C O 1
ATOM 3031 N N . ARG C 1 145 ? 26.22813 0.58229 13.71836 1.000 163.28418 139 ARG C N 1
ATOM 3032 C CA . ARG C 1 145 ? 25.20612 1.51302 14.18414 1.000 133.74100 139 ARG C CA 1
ATOM 3033 C C . ARG C 1 145 ? 25.32210 1.71379 15.69062 1.000 124.30453 139 ARG C C 1
ATOM 3034 O O . ARG C 1 145 ? 25.55018 0.75610 16.43680 1.000 126.07019 139 ARG C O 1
ATOM 3042 N N . ILE C 1 146 ? 25.18404 2.96917 16.12479 1.000 140.31373 140 ILE C N 1
ATOM 3043 C CA . ILE C 1 146 ? 25.33914 3.35962 17.52138 1.000 154.58294 140 ILE C CA 1
ATOM 3044 C C . ILE C 1 146 ? 24.01933 3.91037 18.04309 1.000 158.90310 140 ILE C C 1
ATOM 3045 O O . ILE C 1 146 ? 23.32778 4.66092 17.34428 1.000 127.84924 140 ILE C O 1
ATOM 3050 N N . ILE C 1 147 ? 23.67015 3.52522 19.27101 1.000 156.41556 141 ILE C N 1
ATOM 3051 C CA . ILE C 1 147 ? 22.50921 4.04033 19.98798 1.000 119.39726 141 ILE C CA 1
ATOM 3052 C C . ILE C 1 147 ? 22.98484 4.52310 21.35061 1.000 136.56939 141 ILE C C 1
ATOM 3053 O O . ILE C 1 147 ? 23.48705 3.72253 22.14772 1.000 173.69796 141 ILE C O 1
ATOM 3058 N N . CYS C 1 148 ? 22.80176 5.81320 21.62669 1.000 142.32737 142 CYS C N 1
ATOM 3059 C CA . CYS C 1 148 ? 23.12044 6.40839 22.91915 1.000 150.50486 142 CYS C CA 1
ATOM 3060 C C . CYS C 1 148 ? 21.83305 6.86726 23.58697 1.000 147.69849 142 CYS C C 1
ATOM 3061 O O . CYS C 1 148 ? 20.98898 7.49835 22.94147 1.000 140.31039 142 CYS C O 1
ATOM 3064 N N . ILE C 1 149 ? 21.68664 6.55859 24.87569 1.000 161.68671 143 ILE C N 1
ATOM 3065 C CA . ILE C 1 149 ? 20.48876 6.90884 25.63389 1.000 167.26376 143 ILE C CA 1
ATOM 3066 C C . ILE C 1 149 ? 20.86883 7.80324 26.80611 1.000 174.54774 143 ILE C C 1
ATOM 3067 O O . ILE C 1 149 ? 21.81052 7.49844 27.54831 1.000 182.33144 143 ILE C O 1
ATOM 3072 N N . THR C 1 150 ? 20.14124 8.90849 26.96056 1.000 156.13916 144 THR C N 1
ATOM 3073 C CA . THR C 1 150 ? 20.40105 9.86877 28.02495 1.000 141.08729 144 THR C CA 1
ATOM 3074 C C . THR C 1 150 ? 19.20209 10.79888 28.16536 1.000 150.12386 144 THR C C 1
ATOM 3075 O O . THR C 1 150 ? 18.31036 10.83756 27.31371 1.000 125.77988 144 THR C O 1
ATOM 3079 N N . ASN C 1 151 ? 19.20139 11.54864 29.26403 1.000 183.60513 145 ASN C N 1
ATOM 3080 C CA . ASN C 1 151 ? 18.32417 12.69660 29.45596 1.000 131.99761 145 ASN C CA 1
ATOM 3081 C C . ASN C 1 151 ? 19.09891 13.92100 28.99308 1.000 132.06015 145 ASN C C 1
ATOM 3082 O O . ASN C 1 151 ? 20.19325 14.19092 29.49943 1.000 147.91322 145 ASN C O 1
ATOM 3087 N N . ALA C 1 152 ? 18.54492 14.66125 28.04251 1.000 134.25339 146 ALA C N 1
ATOM 3088 C CA . ALA C 1 152 ? 19.33529 15.69754 27.40424 1.000 130.13988 146 ALA C CA 1
ATOM 3089 C C . ALA C 1 152 ? 19.38249 16.97642 28.22936 1.000 153.41339 146 ALA C C 1
ATOM 3090 O O . ALA C 1 152 ? 18.46510 17.30310 28.98752 1.000 162.94566 146 ALA C O 1
ATOM 3092 N N . LYS C 1 153 ? 20.49369 17.69395 28.06770 1.000 154.09098 147 LYS C N 1
ATOM 3093 C CA . LYS C 1 153 ? 20.76361 18.96497 28.72875 1.000 164.45079 147 LYS C CA 1
ATOM 3094 C C . LYS C 1 153 ? 20.51224 20.15912 27.81797 1.000 198.33017 147 LYS C C 1
ATOM 3095 O O . LYS C 1 153 ? 19.69219 21.02703 28.12962 1.000 219.87143 147 LYS C O 1
ATOM 3101 N N . SER C 1 154 ? 21.22757 20.22792 26.70334 1.000 197.79865 148 SER C N 1
ATOM 3102 C CA . SER C 1 154 ? 21.07284 21.31033 25.75023 1.000 135.71932 148 SER C CA 1
ATOM 3103 C C . SER C 1 154 ? 20.98487 20.72790 24.35355 1.000 131.55960 148 SER C C 1
ATOM 3104 O O . SER C 1 154 ? 21.53091 19.65822 24.07821 1.000 166.52463 148 SER C O 1
ATOM 3107 N N . ASP C 1 155 ? 20.29312 21.44402 23.47018 1.000 135.15720 149 ASP C N 1
ATOM 3108 C CA . ASP C 1 155 ? 20.35401 21.08389 22.06157 1.000 134.37961 149 ASP C CA 1
ATOM 3109 C C . ASP C 1 155 ? 21.76342 21.30283 21.52508 1.000 146.30031 149 ASP C C 1
ATOM 3110 O O . ASP C 1 155 ? 22.28723 20.47533 20.76629 1.000 125.59584 149 ASP C O 1
ATOM 3115 N N . SER C 1 156 ? 22.39703 22.40989 21.93047 1.000 168.93998 150 SER C N 1
ATOM 3116 C CA . SER C 1 156 ? 23.79070 22.65045 21.57488 1.000 193.11313 150 SER C CA 1
ATOM 3117 C C . SER C 1 156 ? 24.69734 21.57177 22.14531 1.000 218.23349 150 SER C C 1
ATOM 3118 O O . SER C 1 156 ? 25.68669 21.18872 21.51499 1.000 236.21097 150 SER C O 1
ATOM 3121 N N . HIS C 1 157 ? 24.38465 21.07815 23.34572 1.000 209.25484 151 HIS C N 1
ATOM 3122 C CA . HIS C 1 157 ? 25.13132 19.94984 23.89289 1.000 177.91128 151 HIS C CA 1
ATOM 3123 C C . HIS C 1 157 ? 24.99891 18.72156 23.00099 1.000 157.34112 151 HIS C C 1
ATOM 3124 O O . HIS C 1 157 ? 25.96997 17.98623 22.79780 1.000 174.13633 151 HIS C O 1
ATOM 3131 N N . VAL C 1 158 ? 23.79381 18.46324 22.48781 1.000 148.76939 152 VAL C N 1
ATOM 3132 C CA . VAL C 1 158 ? 23.58809 17.31202 21.60895 1.000 130.38172 152 VAL C CA 1
ATOM 3133 C C . VAL C 1 158 ? 24.39642 17.47214 20.32735 1.000 154.96107 152 VAL C C 1
ATOM 3134 O O . VAL C 1 158 ? 25.05670 16.53357 19.85828 1.000 121.71165 152 VAL C O 1
ATOM 3138 N N . ARG C 1 159 ? 24.35587 18.66783 19.74138 1.000 146.03723 153 ARG C N 1
ATOM 3139 C CA . ARG C 1 159 ? 25.16243 18.91843 18.55444 1.000 137.24168 153 ARG C CA 1
ATOM 3140 C C . ARG C 1 159 ? 26.64485 18.77815 18.86576 1.000 139.99615 153 ARG C C 1
ATOM 3141 O O . ARG C 1 159 ? 27.41411 18.30621 18.02517 1.000 141.75729 153 ARG C O 1
ATOM 3149 N N . MET C 1 160 ? 27.05726 19.14665 20.07798 1.000 134.78116 154 MET C N 1
ATOM 3150 C CA . MET C 1 160 ? 28.44791 18.96143 20.47199 1.000 168.09133 154 MET C CA 1
ATOM 3151 C C . MET C 1 160 ? 28.79967 17.48663 20.58376 1.000 184.24602 154 MET C C 1
ATOM 3152 O O . MET C 1 160 ? 29.91071 17.08217 20.23133 1.000 198.03363 154 MET C O 1
ATOM 3157 N N . LEU C 1 161 ? 27.87939 16.67088 21.09395 1.000 169.06170 155 LEU C N 1
ATOM 3158 C CA . LEU C 1 161 ? 28.13791 15.23575 21.13869 1.000 153.36881 155 LEU C CA 1
ATOM 3159 C C . LEU C 1 161 ? 28.30642 14.67585 19.73360 1.000 149.50473 155 LEU C C 1
ATOM 3160 O O . LEU C 1 161 ? 29.20606 13.86325 19.47758 1.000 164.11214 155 LEU C O 1
ATOM 3165 N N . GLU C 1 162 ? 27.44676 15.10164 18.80728 1.000 122.74608 156 GLU C N 1
ATOM 3166 C CA . GLU C 1 162 ? 27.59001 14.64902 17.42599 1.000 138.00608 156 GLU C CA 1
ATOM 3167 C C . GLU C 1 162 ? 28.91230 15.11380 16.82696 1.000 182.00036 156 GLU C C 1
ATOM 3168 O O . GLU C 1 162 ? 29.57712 14.35857 16.10739 1.000 191.73801 156 GLU C O 1
ATOM 3174 N N . ASP C 1 163 ? 29.30871 16.35740 17.10940 1.000 207.32874 157 ASP C N 1
ATOM 3175 C CA . ASP C 1 163 ? 30.59674 16.85432 16.62949 1.000 213.24569 157 ASP C CA 1
ATOM 3176 C C . ASP C 1 163 ? 31.75628 16.04826 17.20257 1.000 200.35670 157 ASP C C 1
ATOM 3177 O O . ASP C 1 163 ? 32.72356 15.75309 16.49385 1.000 214.50069 157 ASP C O 1
ATOM 3182 N N . CYS C 1 164 ? 31.69771 15.71986 18.49376 1.000 140.55351 158 CYS C N 1
ATOM 3183 C CA . CYS C 1 164 ? 32.74274 14.90630 19.10499 1.000 169.36176 158 CYS C CA 1
ATOM 3184 C C . CYS C 1 164 ? 32.83584 13.54552 18.43175 1.000 186.10756 158 CYS C C 1
ATOM 3185 O O . CYS C 1 164 ? 33.93386 13.06958 18.11073 1.000 181.68201 158 CYS C O 1
ATOM 3188 N N . VAL C 1 165 ? 31.68666 12.90619 18.19997 1.000 195.39006 159 VAL C N 1
ATOM 3189 C CA . VAL C 1 165 ? 31.70811 11.60211 17.54571 1.000 197.59375 159 VAL C CA 1
ATOM 3190 C C . VAL C 1 165 ? 32.30369 11.73633 16.15193 1.000 195.57261 159 VAL C C 1
ATOM 3191 O O . VAL C 1 165 ? 33.11343 10.90495 15.71754 1.000 205.05811 159 VAL C O 1
ATOM 3195 N N . GLN C 1 166 ? 31.94150 12.80917 15.44739 1.000 181.46498 160 GLN C N 1
ATOM 3196 C CA . GLN C 1 166 ? 32.39662 12.99120 14.07524 1.000 168.57557 160 GLN C CA 1
ATOM 3197 C C . GLN C 1 166 ? 33.90563 13.20542 14.03999 1.000 176.93113 160 GLN C C 1
ATOM 3198 O O . GLN C 1 166 ? 34.61235 12.60649 13.22888 1.000 177.93235 160 GLN C O 1
ATOM 3204 N N . GLU C 1 167 ? 34.42344 14.07196 14.91081 1.000 196.52351 161 GLU C N 1
ATOM 3205 C CA . GLU C 1 167 ? 35.85402 14.35338 14.90148 1.000 219.91993 161 GLU C CA 1
ATOM 3206 C C . GLU C 1 167 ? 36.65895 13.13225 15.32427 1.000 214.52916 161 GLU C C 1
ATOM 3207 O O . GLU C 1 167 ? 37.71252 12.85493 14.74299 1.000 214.12762 161 GLU C O 1
ATOM 3213 N N . THR C 1 168 ? 36.17459 12.37861 16.31703 1.000 215.27568 162 THR C N 1
ATOM 3214 C CA . THR C 1 168 ? 36.85968 11.14719 16.70237 1.000 219.54417 162 THR C CA 1
ATOM 3215 C C . THR C 1 168 ? 36.89290 10.14223 15.55364 1.000 206.43414 162 THR C C 1
ATOM 3216 O O . THR C 1 168 ? 37.94850 9.58578 15.23431 1.000 217.95817 162 THR C O 1
ATOM 3220 N N . ILE C 1 169 ? 35.74807 9.91201 14.90316 1.000 180.81905 163 ILE C N 1
ATOM 3221 C CA . ILE C 1 169 ? 35.69499 8.94040 13.81195 1.000 156.01212 163 ILE C CA 1
ATOM 3222 C C . ILE C 1 169 ? 36.56136 9.39772 12.64335 1.000 174.42423 163 ILE C C 1
ATOM 3223 O O . ILE C 1 169 ? 37.26667 8.59078 12.01930 1.000 197.60713 163 ILE C O 1
ATOM 3228 N N . HIS C 1 170 ? 36.50089 10.69041 12.31231 1.000 173.94091 164 HIS C N 1
ATOM 3229 C CA . HIS C 1 170 ? 37.31049 11.23941 11.23062 1.000 174.76361 164 HIS C CA 1
ATOM 3230 C C . HIS C 1 170 ? 38.79496 11.05860 11.50257 1.000 191.32636 164 HIS C C 1
ATOM 3231 O O . HIS C 1 170 ? 39.54659 10.60249 10.63394 1.000 194.33122 164 HIS C O 1
ATOM 3238 N N . GLU C 1 171 ? 39.24000 11.42703 12.70230 1.000 202.07918 165 GLU C N 1
ATOM 3239 C CA . GLU C 1 171 ? 40.64417 11.25681 13.04148 1.000 219.56574 165 GLU C CA 1
ATOM 3240 C C . GLU C 1 171 ? 41.03593 9.78321 13.09282 1.000 222.36795 165 GLU C C 1
ATOM 3241 O O . GLU C 1 171 ? 42.19477 9.44416 12.82415 1.000 233.54753 165 GLU C O 1
ATOM 3247 N N . HIS C 1 172 ? 40.09606 8.89137 13.42390 1.000 221.83378 166 HIS C N 1
ATOM 3248 C CA . HIS C 1 172 ? 40.44305 7.48849 13.61408 1.000 213.12229 166 HIS C CA 1
ATOM 3249 C C . HIS C 1 172 ? 40.35212 6.65776 12.34452 1.000 193.18618 166 HIS C C 1
ATOM 3250 O O . HIS C 1 172 ? 40.84418 5.52488 12.33089 1.000 216.63247 166 HIS C O 1
ATOM 3257 N N . ASN C 1 173 ? 39.72271 7.17020 11.28712 1.000 187.06127 167 ASN C N 1
ATOM 3258 C CA . ASN C 1 173 ? 39.89077 6.51809 9.99268 1.000 194.48637 167 ASN C CA 1
ATOM 3259 C C . ASN C 1 173 ? 41.34933 6.53565 9.55065 1.000 220.97626 167 ASN C C 1
ATOM 3260 O O . ASN C 1 173 ? 41.74977 5.71651 8.71502 1.000 237.53000 167 ASN C O 1
ATOM 3265 N N . LYS C 1 174 ? 42.15176 7.44964 10.10295 1.000 233.86891 168 LYS C N 1
ATOM 3266 C CA . LYS C 1 174 ? 43.58759 7.43135 9.85333 1.000 246.63159 168 LYS C CA 1
ATOM 3267 C C . LYS C 1 174 ? 44.24770 6.23874 10.53101 1.000 254.82273 168 LYS C C 1
ATOM 3268 O O . LYS C 1 174 ? 45.25386 5.71994 10.03449 1.000 265.46870 168 LYS C O 1
ATOM 3274 N N . LEU C 1 175 ? 43.68288 5.77740 11.64892 1.000 247.22131 169 LEU C N 1
ATOM 3275 C CA . LEU C 1 175 ? 44.18729 4.59448 12.33671 1.000 242.48093 169 LEU C CA 1
ATOM 3276 C C . LEU C 1 175 ? 44.09628 3.34046 11.47739 1.000 257.49578 169 LEU C C 1
ATOM 3277 O O . LEU C 1 175 ? 44.73220 2.33166 11.80858 1.000 283.83450 169 LEU C O 1
ATOM 3282 N N . ALA C 1 176 ? 43.35028 3.39289 10.36879 1.000 241.24122 170 ALA C N 1
ATOM 3283 C CA . ALA C 1 176 ? 43.16064 2.21825 9.52361 1.000 237.73544 170 ALA C CA 1
ATOM 3284 C C . ALA C 1 176 ? 44.45145 1.73880 8.88000 1.000 253.10702 170 ALA C C 1
ATOM 3285 O O . ALA C 1 176 ? 44.56234 0.55119 8.55632 1.000 274.59891 170 ALA C O 1
ATOM 3287 N N . ALA C 1 177 ? 45.40981 2.63852 8.63688 1.000 250.53703 171 ALA C N 1
ATOM 3288 C CA . ALA C 1 177 ? 46.62950 2.23162 7.94397 1.000 261.90398 171 ALA C CA 1
ATOM 3289 C C . ALA C 1 177 ? 47.31774 1.09317 8.68872 1.000 297.27263 171 ALA C C 1
ATOM 3290 O O . ALA C 1 177 ? 47.74847 0.10437 8.08212 1.000 301.99596 171 ALA C O 1
ATOM 3292 N N . ASN C 1 178 ? 47.42406 1.21488 10.01186 1.000 322.90952 172 ASN C N 1
ATOM 3293 C CA . ASN C 1 178 ? 47.91030 0.13125 10.86370 1.000 327.71717 172 ASN C CA 1
ATOM 3294 C C . ASN C 1 178 ? 46.78398 -0.87444 11.12304 1.000 308.13997 172 ASN C C 1
ATOM 3295 O O . ASN C 1 178 ? 46.37256 -1.12048 12.25658 1.000 296.32328 172 ASN C O 1
ATOM 3300 N N . SER C 1 179 ? 46.27458 -1.45479 10.03325 1.000 274.92293 173 SER C N 1
ATOM 3301 C CA . SER C 1 179 ? 45.12898 -2.35482 10.12729 1.000 248.40080 173 SER C CA 1
ATOM 3302 C C . SER C 1 179 ? 45.47480 -3.70534 10.74027 1.000 259.88868 173 SER C C 1
ATOM 3303 O O . SER C 1 179 ? 44.58855 -4.56082 10.84596 1.000 239.12354 173 SER C O 1
ATOM 3306 N N . ASP C 1 180 ? 46.72339 -3.91473 11.15816 1.000 292.23478 174 ASP C N 1
ATOM 3307 C CA . ASP C 1 180 ? 47.11066 -5.21461 11.69429 1.000 305.27384 174 ASP C CA 1
ATOM 3308 C C . ASP C 1 180 ? 46.43840 -5.48847 13.03472 1.000 290.21973 174 ASP C C 1
ATOM 3309 O O . ASP C 1 180 ? 46.05002 -6.62879 13.31758 1.000 291.16690 174 ASP C O 1
ATOM 3314 N N . HIS C 1 181 ? 46.29018 -4.46164 13.87482 1.000 242.62364 175 HIS C N 1
ATOM 3315 C CA . HIS C 1 181 ? 45.64682 -4.62670 15.16888 1.000 210.79670 175 HIS C CA 1
ATOM 3316 C C . HIS C 1 181 ? 44.38557 -3.78819 15.33933 1.000 207.68457 175 HIS C C 1
ATOM 3317 O O . HIS C 1 181 ? 43.75319 -3.86981 16.39877 1.000 195.52716 175 HIS C O 1
ATOM 3324 N N . LEU C 1 182 ? 44.00006 -2.98770 14.34541 1.000 246.16482 176 LEU C N 1
ATOM 3325 C CA . LEU C 1 182 ? 42.78818 -2.18410 14.43727 1.000 241.72503 176 LEU C CA 1
ATOM 3326 C C . LEU C 1 182 ? 42.17985 -2.02297 13.05090 1.000 222.67123 176 LEU C C 1
ATOM 3327 O O . LEU C 1 182 ? 42.79154 -2.36664 12.03909 1.000 231.47155 176 LEU C O 1
ATOM 3329 N N . MET C 1 183 ? 40.94116 -1.53322 13.01799 1.000 176.25544 177 MET C N 1
ATOM 3330 C CA . MET C 1 183 ? 40.22726 -1.29658 11.76959 1.000 173.15463 177 MET C CA 1
ATOM 3331 C C . MET C 1 183 ? 39.55640 0.07054 11.84891 1.000 224.86898 177 MET C C 1
ATOM 3332 O O . MET C 1 183 ? 39.34251 0.60769 12.93522 1.000 225.91061 177 MET C O 1
ATOM 3334 N N . GLN C 1 184 ? 39.26184 0.65331 10.68906 1.000 207.78691 178 GLN C N 1
ATOM 3335 C CA . GLN C 1 184 ? 38.49889 1.89356 10.61952 1.000 174.43406 178 GLN C CA 1
ATOM 3336 C C . GLN C 1 184 ? 37.00690 1.61406 10.48151 1.000 185.26458 178 GLN C C 1
ATOM 3337 O O . GLN C 1 184 ? 36.58707 0.50676 10.14234 1.000 211.87881 178 GLN C O 1
ATOM 3339 N N . ILE C 1 185 ? 36.20481 2.64412 10.75370 1.000 176.02754 179 ILE C N 1
ATOM 3340 C CA . ILE C 1 185 ? 34.75966 2.59103 10.56536 1.000 156.57876 179 ILE C CA 1
ATOM 3341 C C . ILE C 1 185 ? 34.40879 3.30195 9.26487 1.000 163.23115 179 ILE C C 1
ATOM 3342 O O . ILE C 1 185 ? 35.07924 4.25503 8.84999 1.000 157.68253 179 ILE C O 1
ATOM 3344 N N . GLN C 1 186 ? 33.35075 2.83223 8.60758 1.000 182.63946 180 GLN C N 1
ATOM 3345 C CA . GLN C 1 186 ? 32.82972 3.48093 7.41285 1.000 181.49024 180 GLN C CA 1
ATOM 3346 C C . GLN C 1 186 ? 31.31328 3.35796 7.41208 1.000 174.25936 180 GLN C C 1
ATOM 3347 O O . GLN C 1 186 ? 30.75917 2.40906 7.96806 1.000 205.67718 180 GLN C O 1
ATOM 3353 N N . LYS C 1 187 ? 30.64818 4.33138 6.78866 1.000 169.87457 181 LYS C N 1
ATOM 3354 C CA . LYS C 1 187 ? 29.18717 4.37563 6.71292 1.000 181.50809 181 LYS C CA 1
ATOM 3355 C C . LYS C 1 187 ? 28.56781 4.11493 8.08652 1.000 193.41213 181 LYS C C 1
ATOM 3356 O O . LYS C 1 187 ? 27.78039 3.18699 8.28444 1.000 206.35750 181 LYS C O 1
ATOM 3362 N N . CYS C 1 188 ? 28.95583 4.93423 9.05705 1.000 202.74848 182 CYS C N 1
ATOM 3363 C CA . CYS C 1 188 ? 28.42911 4.77037 10.39983 1.000 180.63038 182 CYS C CA 1
ATOM 3364 C C . CYS C 1 188 ? 27.11596 5.52927 10.55309 1.000 167.85960 182 CYS C C 1
ATOM 3365 O O . CYS C 1 188 ? 26.80348 6.45026 9.79570 1.000 192.01099 182 CYS C O 1
ATOM 3368 N N . GLU C 1 189 ? 26.34006 5.11884 11.54978 1.000 122.94962 183 GLU C N 1
ATOM 3369 C CA . GLU C 1 189 ? 25.08738 5.76970 11.89945 1.000 125.31255 183 GLU C CA 1
ATOM 3370 C C . GLU C 1 189 ? 25.04585 6.00841 13.39711 1.000 119.31372 183 GLU C C 1
ATOM 3371 O O . GLU C 1 189 ? 25.39602 5.12319 14.18195 1.000 120.33852 183 GLU C O 1
ATOM 3377 N N . LEU C 1 190 ? 24.61866 7.20493 13.78802 1.000 137.54860 184 LEU C N 1
ATOM 3378 C CA . LEU C 1 190 ? 24.49783 7.56421 15.19198 1.000 153.08373 184 LEU C CA 1
ATOM 3379 C C . LEU C 1 190 ? 23.04348 7.91035 15.46351 1.000 163.57678 184 LEU C C 1
ATOM 3380 O O . LEU C 1 190 ? 22.47611 8.78815 14.80460 1.000 136.65429 184 LEU C O 1
ATOM 3385 N N . VAL C 1 191 ? 22.44176 7.20734 16.41403 1.000 176.49639 185 VAL C N 1
ATOM 3386 C CA . VAL C 1 191 ? 21.07997 7.47204 16.85600 1.000 158.61732 185 VAL C CA 1
ATOM 3387 C C . VAL C 1 191 ? 21.15744 7.93617 18.30121 1.000 161.57303 185 VAL C C 1
ATOM 3388 O O . VAL C 1 191 ? 21.55848 7.17280 19.18718 1.000 174.41682 185 VAL C O 1
ATOM 3392 N N . LEU C 1 192 ? 20.78821 9.18602 18.54360 1.000 149.94375 186 LEU C N 1
ATOM 3393 C CA . LEU C 1 192 ? 20.81877 9.77497 19.87190 1.000 135.86434 186 LEU C CA 1
ATOM 3394 C C . LEU C 1 192 ? 19.38368 9.93033 20.35032 1.000 121.96181 186 LEU C C 1
ATOM 3395 O O . LEU C 1 192 ? 18.54328 10.49847 19.64195 1.000 114.81439 186 LEU C O 1
ATOM 3400 N N . ILE C 1 193 ? 19.10502 9.41113 21.53930 1.000 116.44242 187 ILE C N 1
ATOM 3401 C CA . ILE C 1 193 ? 17.74994 9.29434 22.05371 1.000 125.94977 187 ILE C CA 1
ATOM 3402 C C . ILE C 1 193 ? 17.67879 9.98191 23.40709 1.000 157.37004 187 ILE C C 1
ATOM 3403 O O . ILE C 1 193 ? 18.52137 9.73987 24.28199 1.000 161.10837 187 ILE C O 1
ATOM 3408 N N . HIS C 1 194 ? 16.67256 10.83407 23.57357 1.000 156.01678 188 HIS C N 1
ATOM 3409 C CA . HIS C 1 194 ? 16.41359 11.52789 24.81987 1.000 122.58600 188 HIS C CA 1
ATOM 3410 C C . HIS C 1 194 ? 15.11903 10.99136 25.40387 1.000 137.99029 188 HIS C C 1
ATOM 3411 O O . HIS C 1 194 ? 14.14346 10.77391 24.68078 1.000 122.34777 188 HIS C O 1
ATOM 3418 N N . THR C 1 195 ? 15.11655 10.75923 26.70977 1.000 146.58405 189 THR C N 1
ATOM 3419 C CA . THR C 1 195 ? 13.92405 10.29864 27.40317 1.000 127.10040 189 THR C CA 1
ATOM 3420 C C . THR C 1 195 ? 13.60066 11.27392 28.52600 1.000 181.58046 189 THR C C 1
ATOM 3421 O O . THR C 1 195 ? 14.44025 11.53723 29.39328 1.000 180.75285 189 THR C O 1
ATOM 3425 N N . TYR C 1 196 ? 12.42580 11.82803 28.48356 1.000 197.92546 190 TYR C N 1
ATOM 3426 C CA . TYR C 1 196 ? 12.02246 12.62562 29.62057 1.000 167.69551 190 TYR C CA 1
ATOM 3427 C C . TYR C 1 196 ? 11.06596 11.84769 30.50667 1.000 171.48975 190 TYR C C 1
ATOM 3428 O O . TYR C 1 196 ? 10.45146 10.86859 30.07399 1.000 164.89409 190 TYR C O 1
ATOM 3437 N N . PRO C 1 197 ? 10.93517 12.24077 31.76928 1.000 158.84631 191 PRO C N 1
ATOM 3438 C CA . PRO C 1 197 ? 9.96552 11.58115 32.64733 1.000 161.04371 191 PRO C CA 1
ATOM 3439 C C . PRO C 1 197 ? 8.54523 12.01340 32.33032 1.000 169.01206 191 PRO C C 1
ATOM 3440 O O . PRO C 1 197 ? 8.28857 13.14815 31.92607 1.000 147.28801 191 PRO C O 1
ATOM 3444 N N . VAL C 1 198 ? 7.61323 11.08551 32.54453 1.000 187.89872 192 VAL C N 1
ATOM 3445 C CA . VAL C 1 198 ? 6.21919 11.30657 32.16873 1.000 188.46435 192 VAL C CA 1
ATOM 3446 C C . VAL C 1 198 ? 5.68083 12.54642 32.86750 1.000 203.07980 192 VAL C C 1
ATOM 3447 O O . VAL C 1 198 ? 5.71527 12.65187 34.09899 1.000 210.87835 192 VAL C O 1
ATOM 3451 N N . GLY C 1 199 ? 5.18222 13.49712 32.07589 1.000 199.37194 193 GLY C N 1
ATOM 3452 C CA . GLY C 1 199 ? 4.69372 14.76021 32.56635 1.000 194.08329 193 GLY C CA 1
ATOM 3453 C C . GLY C 1 199 ? 5.61164 15.93483 32.27986 1.000 169.25623 193 GLY C C 1
ATOM 3454 O O . GLY C 1 199 ? 5.13022 17.06785 32.16683 1.000 208.61908 193 GLY C O 1
ATOM 3455 N N . GLU C 1 200 ? 6.91860 15.69508 32.16844 1.000 154.12807 194 GLU C N 1
ATOM 3456 C CA . GLU C 1 200 ? 7.86155 16.75567 31.85175 1.000 173.11407 194 GLU C CA 1
ATOM 3457 C C . GLU C 1 200 ? 7.75711 17.12701 30.37586 1.000 195.42360 194 GLU C C 1
ATOM 3458 O O . GLU C 1 200 ? 7.12803 16.43494 29.57281 1.000 189.96043 194 GLU C O 1
ATOM 3464 N N . ASP C 1 201 ? 8.38069 18.24466 30.02590 1.000 182.77715 195 ASP C N 1
ATOM 3465 C CA . ASP C 1 201 ? 8.41533 18.73715 28.66061 1.000 163.59001 195 ASP C CA 1
ATOM 3466 C C . ASP C 1 201 ? 9.79451 18.49598 28.06430 1.000 156.70928 195 ASP C C 1
ATOM 3467 O O . ASP C 1 201 ? 10.80375 18.49904 28.77478 1.000 160.41983 195 ASP C O 1
ATOM 3472 N N . SER C 1 202 ? 9.82586 18.29521 26.74859 1.000 148.95004 196 SER C N 1
ATOM 3473 C CA . SER C 1 202 ? 11.05791 17.95493 26.05196 1.000 160.61075 196 SER C CA 1
ATOM 3474 C C . SER C 1 202 ? 11.87938 19.20367 25.76482 1.000 194.94923 196 SER C C 1
ATOM 3475 O O . SER C 1 202 ? 11.36627 20.18583 25.22053 1.000 211.75589 196 SER C O 1
ATOM 3478 N N . LEU C 1 203 ? 13.16234 19.15660 26.12484 1.000 181.72175 197 LEU C N 1
ATOM 3479 C CA . LEU C 1 203 ? 14.07871 20.23569 25.77933 1.000 178.03328 197 LEU C CA 1
ATOM 3480 C C . LEU C 1 203 ? 14.50614 20.17657 24.32178 1.000 205.78095 197 LEU C C 1
ATOM 3481 O O . LEU C 1 203 ? 14.78954 21.22025 23.72468 1.000 237.51418 197 LEU C O 1
ATOM 3486 N N . VAL C 1 204 ? 14.55879 18.98157 23.73731 1.000 176.20402 198 VAL C N 1
ATOM 3487 C CA . VAL C 1 204 ? 15.13588 18.77326 22.41527 1.000 169.05866 198 VAL C CA 1
ATOM 3488 C C . VAL C 1 204 ? 14.08459 18.19289 21.47731 1.000 168.66197 198 VAL C C 1
ATOM 3489 O O . VAL C 1 204 ? 13.26817 17.35435 21.87657 1.000 168.77535 198 VAL C O 1
ATOM 3493 N N . SER C 1 205 ? 14.10576 18.64913 20.22931 1.000 159.28244 199 SER C N 1
ATOM 3494 C CA . SER C 1 205 ? 13.19628 18.19217 19.19022 1.000 159.99665 199 SER C CA 1
ATOM 3495 C C . SER C 1 205 ? 13.93730 17.25055 18.24767 1.000 142.52364 199 SER C C 1
ATOM 3496 O O . SER C 1 205 ? 15.16810 17.15026 18.27074 1.000 142.88448 199 SER C O 1
ATOM 3499 N N . ASP C 1 206 ? 13.17445 16.55419 17.40872 1.000 158.01046 200 ASP C N 1
ATOM 3500 C CA . ASP C 1 206 ? 13.76829 15.66177 16.42081 1.000 174.42536 200 ASP C CA 1
ATOM 3501 C C . ASP C 1 206 ? 14.48362 16.44643 15.32627 1.000 168.79691 200 ASP C C 1
ATOM 3502 O O . ASP C 1 206 ? 13.89201 17.31518 14.67930 1.000 176.81842 200 ASP C O 1
ATOM 3507 N N . ARG C 1 207 ? 15.76124 16.14650 15.13528 1.000 126.70919 201 ARG C N 1
ATOM 3508 C CA . ARG C 1 207 ? 16.47733 16.44502 13.90345 1.000 141.01414 201 ARG C CA 1
ATOM 3509 C C . ARG C 1 207 ? 16.51672 15.14377 13.11105 1.000 116.11680 201 ARG C C 1
ATOM 3510 O O . ARG C 1 207 ? 17.10855 14.15616 13.56551 1.000 115.04901 201 ARG C O 1
ATOM 3518 N N . SER C 1 208 ? 15.88145 15.14211 11.93644 1.000 122.67766 202 SER C N 1
ATOM 3519 C CA . SER C 1 208 ? 15.53061 13.88222 11.28592 1.000 118.01890 202 SER C CA 1
ATOM 3520 C C . SER C 1 208 ? 16.76569 13.08511 10.88015 1.000 137.94374 202 SER C C 1
ATOM 3521 O O . SER C 1 208 ? 16.84956 11.88373 11.14441 1.000 176.42952 202 SER C O 1
ATOM 3524 N N . LYS C 1 209 ? 17.72111 13.72796 10.21579 1.000 133.58661 203 LYS C N 1
ATOM 3525 C CA . LYS C 1 209 ? 18.93725 13.06866 9.75592 1.000 135.71245 203 LYS C CA 1
ATOM 3526 C C . LYS C 1 209 ? 19.95818 14.14949 9.44634 1.000 163.55390 203 LYS C C 1
ATOM 3527 O O . LYS C 1 209 ? 19.58847 15.27701 9.12373 1.000 197.37586 203 LYS C O 1
ATOM 3533 N N . LYS C 1 210 ? 21.24124 13.80477 9.55025 1.000 141.69483 204 LYS C N 1
ATOM 3534 C CA . LYS C 1 210 ? 22.29974 14.77479 9.27622 1.000 139.10755 204 LYS C CA 1
ATOM 3535 C C . LYS C 1 210 ? 23.56248 14.06056 8.82304 1.000 118.12948 204 LYS C C 1
ATOM 3536 O O . LYS C 1 210 ? 24.13266 13.25657 9.56772 1.000 117.72165 204 LYS C O 1
ATOM 3542 N N . GLU C 1 211 ? 23.98495 14.36023 7.59548 1.000 136.51617 205 GLU C N 1
ATOM 3543 C CA . GLU C 1 211 ? 25.25641 13.89392 7.04804 1.000 148.59270 205 GLU C CA 1
ATOM 3544 C C . GLU C 1 211 ? 26.37616 14.71524 7.68548 1.000 139.70072 205 GLU C C 1
ATOM 3545 O O . GLU C 1 211 ? 26.87113 15.69351 7.12272 1.000 154.61253 205 GLU C O 1
ATOM 3551 N N . LEU C 1 212 ? 26.76818 14.32060 8.90368 1.000 120.97337 206 LEU C N 1
ATOM 3552 C CA . LEU C 1 212 ? 27.88093 14.98566 9.58071 1.000 122.05381 206 LEU C CA 1
ATOM 3553 C C . LEU C 1 212 ? 29.19033 14.74118 8.84474 1.000 169.41218 206 LEU C C 1
ATOM 3554 O O . LEU C 1 212 ? 30.09494 15.58325 8.88081 1.000 204.99114 206 LEU C O 1
ATOM 3559 N N . SER C 1 213 ? 29.30411 13.60199 8.17638 1.000 153.85814 207 SER C N 1
ATOM 3560 C CA . SER C 1 213 ? 30.45954 13.26724 7.36425 1.000 158.81415 207 SER C CA 1
ATOM 3561 C C . SER C 1 213 ? 29.98343 12.39618 6.22996 1.000 156.87402 207 SER C C 1
ATOM 3562 O O . SER C 1 213 ? 28.85935 11.85930 6.27881 1.000 150.13502 207 SER C O 1
ATOM 3565 N N . PRO C 1 214 ? 30.78489 12.20695 5.18085 1.000 166.12090 208 PRO C N 1
ATOM 3566 C CA . PRO C 1 214 ? 30.46139 11.16591 4.19766 1.000 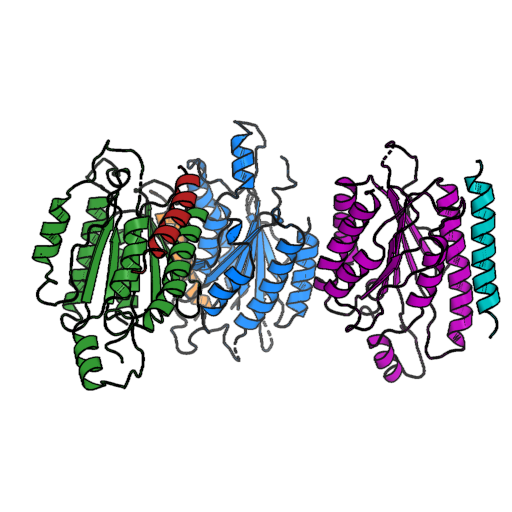180.33481 208 PRO C CA 1
ATOM 3567 C C . PRO C 1 214 ? 30.27808 9.79587 4.82978 1.000 181.99998 208 PRO C C 1
ATOM 3568 O O . PRO C 1 214 ? 29.50770 8.97492 4.31816 1.000 177.51534 208 PRO C O 1
ATOM 3572 N N . VAL C 1 215 ? 30.97212 9.52925 5.93456 1.000 190.03201 209 VAL C N 1
ATOM 3573 C CA . VAL C 1 215 ? 30.81469 8.26935 6.65210 1.000 179.10718 209 VAL C CA 1
ATOM 3574 C C . VAL C 1 215 ? 29.65309 8.33093 7.63861 1.000 165.64788 209 VAL C C 1
ATOM 3575 O O . VAL C 1 215 ? 28.88295 7.37178 7.76424 1.000 163.83197 209 VAL C O 1
ATOM 3579 N N . LEU C 1 216 ? 29.49020 9.45037 8.33872 1.000 149.28137 210 LEU C N 1
ATOM 3580 C CA . LEU C 1 216 ? 28.55044 9.51929 9.44970 1.000 124.13824 210 LEU C CA 1
ATOM 3581 C C . LEU C 1 216 ? 27.18545 10.03425 9.00562 1.000 122.19776 210 LEU C C 1
ATOM 3582 O O . LEU C 1 216 ? 27.07802 10.95218 8.18718 1.000 122.50281 210 LEU C O 1
ATOM 3587 N N . THR C 1 217 ? 26.14503 9.42418 9.55867 1.000 123.74688 211 THR C N 1
ATOM 3588 C CA . THR C 1 217 ? 24.77015 9.88362 9.45536 1.000 124.70819 211 THR C CA 1
ATOM 3589 C C . THR C 1 217 ? 24.20529 9.83907 10.86369 1.000 127.49845 211 THR C C 1
ATOM 3590 O O . THR C 1 217 ? 24.52207 8.92432 11.62891 1.000 137.01630 211 THR C O 1
ATOM 3594 N N . SER C 1 218 ? 23.37380 10.81473 11.21492 1.000 152.42919 212 SER C N 1
ATOM 3595 C CA . SER C 1 218 ? 22.95110 10.93686 12.59879 1.000 150.70201 212 SER C CA 1
ATOM 3596 C C . SER C 1 218 ? 21.50880 11.40349 12.68196 1.000 144.85355 212 SER C C 1
ATOM 3597 O O . SER C 1 218 ? 21.02106 12.15538 11.83537 1.000 114.58866 212 SER C O 1
ATOM 3600 N N . GLU C 1 219 ? 20.84716 10.94541 13.74070 1.000 141.21494 213 GLU C N 1
ATOM 3601 C CA . GLU C 1 219 ? 19.44915 11.23197 14.01480 1.000 158.22549 213 GLU C CA 1
ATOM 3602 C C . GLU C 1 219 ? 19.26802 11.35030 15.51839 1.000 136.73693 213 GLU C C 1
ATOM 3603 O O . GLU C 1 219 ? 20.04572 10.80166 16.30134 1.000 157.56705 213 GLU C O 1
ATOM 3609 N N . VAL C 1 220 ? 18.22731 12.07486 15.91582 1.000 150.17165 214 VAL C N 1
ATOM 3610 C CA . VAL C 1 220 ? 17.93635 12.30611 17.32208 1.000 130.28953 214 VAL C CA 1
ATOM 3611 C C . VAL C 1 220 ? 16.43531 12.15151 17.51353 1.000 125.97280 214 VAL C C 1
ATOM 3612 O O . VAL C 1 220 ? 15.63632 12.45660 16.62197 1.000 115.09028 214 VAL C O 1
ATOM 3616 N N . HIS C 1 221 ? 16.05913 11.66089 18.68849 1.000 119.74548 215 HIS C N 1
ATOM 3617 C CA . HIS C 1 221 ? 14.65917 11.54058 19.06082 1.000 117.55560 215 HIS C CA 1
ATOM 3618 C C . HIS C 1 221 ? 14.48425 11.97860 20.50429 1.000 130.28010 215 HIS C C 1
ATOM 3619 O O . HIS C 1 221 ? 15.43985 12.05700 21.27876 1.000 151.06992 215 HIS C O 1
ATOM 3626 N N . SER C 1 222 ? 13.22810 12.21745 20.86512 1.000 119.34073 216 SER C N 1
ATOM 3627 C CA . SER C 1 222 ? 12.86558 12.71347 22.18760 1.000 131.05647 216 SER C CA 1
ATOM 3628 C C . SER C 1 222 ? 11.52857 12.07433 22.52099 1.000 167.41854 216 SER C C 1
ATOM 3629 O O . SER C 1 222 ? 10.51994 12.35627 21.86600 1.000 164.73328 216 SER C O 1
ATOM 3632 N N . VAL C 1 223 ? 11.52520 11.21495 23.53348 1.000 170.93544 217 VAL C N 1
ATOM 3633 C CA . VAL C 1 223 ? 10.36094 10.41516 23.87400 1.000 134.03644 217 VAL C CA 1
ATOM 3634 C C . VAL C 1 223 ? 10.24357 10.34450 25.38971 1.000 140.15562 217 VAL C C 1
ATOM 3635 O O . VAL C 1 223 ? 11.21188 10.58543 26.11906 1.000 167.67922 217 VAL C O 1
ATOM 3639 N N . ARG C 1 224 ? 9.03013 10.09623 25.87027 1.000 130.36003 218 ARG C N 1
ATOM 3640 C CA . ARG C 1 224 ? 8.85438 9.94178 27.30196 1.000 134.82619 218 ARG C CA 1
ATOM 3641 C C . ARG C 1 224 ? 9.21310 8.51571 27.70019 1.000 144.18601 218 ARG C C 1
ATOM 3642 O O . ARG C 1 224 ? 9.23443 7.60677 26.86537 1.000 160.62686 218 ARG C O 1
ATOM 3644 N N . ALA C 1 225 ? 9.48683 8.32329 28.98812 1.000 156.82900 219 ALA C N 1
ATOM 3645 C CA . ALA C 1 225 ? 9.81442 6.99592 29.48539 1.000 157.88716 219 ALA C CA 1
ATOM 3646 C C . ALA C 1 225 ? 8.56181 6.13388 29.56306 1.000 185.65408 219 ALA C C 1
ATOM 3647 O O . ALA C 1 225 ? 7.44576 6.63535 29.71849 1.000 195.76028 219 ALA C O 1
ATOM 3649 N N . GLY C 1 226 ? 8.76073 4.82015 29.46892 1.000 192.33706 220 GLY C N 1
ATOM 3650 C CA . GLY C 1 226 ? 7.65422 3.88549 29.52746 1.000 165.82231 220 GLY C CA 1
ATOM 3651 C C . GLY C 1 226 ? 7.20955 3.38026 28.16873 1.000 151.39898 220 GLY C C 1
ATOM 3652 O O . GLY C 1 226 ? 8.03738 3.06191 27.30853 1.000 134.78111 220 GLY C O 1
ATOM 3653 N N . ARG C 1 227 ? 5.89004 3.31872 27.96948 1.000 184.64034 221 ARG C N 1
ATOM 3654 C CA . ARG C 1 227 ? 5.32768 2.69932 26.77245 1.000 200.54957 221 ARG C CA 1
ATOM 3655 C C . ARG C 1 227 ? 5.86015 3.33464 25.49770 1.000 198.36348 221 ARG C C 1
ATOM 3656 O O . ARG C 1 227 ? 6.18255 2.63208 24.53105 1.000 208.72114 221 ARG C O 1
ATOM 3664 N N . HIS C 1 228 ? 5.94607 4.66524 25.47161 1.000 179.86319 222 HIS C N 1
ATOM 3665 C CA . HIS C 1 228 ? 6.35055 5.34941 24.24977 1.000 172.93729 222 HIS C CA 1
ATOM 3666 C C . HIS C 1 228 ? 7.76933 4.96580 23.84758 1.000 175.06721 222 HIS C C 1
ATOM 3667 O O . HIS C 1 228 ? 8.05878 4.79023 22.65972 1.000 201.45529 222 HIS C O 1
ATOM 3674 N N . LEU C 1 229 ? 8.66125 4.79716 24.82503 1.000 143.40190 223 LEU C N 1
ATOM 3675 C CA . LEU C 1 229 ? 10.03779 4.42874 24.50596 1.000 160.38374 223 LEU C CA 1
ATOM 3676 C C . LEU C 1 229 ? 10.11828 3.03375 23.89201 1.000 184.33350 223 LEU C C 1
ATOM 3677 O O . LEU C 1 229 ? 10.82480 2.82600 22.89776 1.000 176.70685 223 LEU C O 1
ATOM 3682 N N . ALA C 1 230 ? 9.38961 2.06906 24.45879 1.000 129.55702 224 ALA C N 1
ATOM 3683 C CA . ALA C 1 230 ? 9.40962 0.70916 23.92409 1.000 130.33551 224 ALA C CA 1
ATOM 3684 C C . ALA C 1 230 ? 8.76686 0.63175 22.54313 1.000 148.90643 224 ALA C C 1
ATOM 3685 O O . ALA C 1 230 ? 9.26291 -0.07919 21.65714 1.000 191.53837 224 ALA C O 1
ATOM 3687 N N . THR C 1 231 ? 7.67033 1.36060 22.33363 1.000 131.55401 225 THR C N 1
ATOM 3688 C CA . THR C 1 231 ? 7.05655 1.39307 21.00904 1.000 132.18921 225 THR C CA 1
ATOM 3689 C C . THR C 1 231 ? 8.00005 2.01010 19.98271 1.000 136.35057 225 THR C C 1
ATOM 3690 O O . THR C 1 231 ? 8.18383 1.47580 18.87523 1.000 169.72472 225 THR C O 1
ATOM 3694 N N . LYS C 1 232 ? 8.61133 3.14204 20.33802 1.000 147.80304 226 LYS C N 1
ATOM 3695 C CA . LYS C 1 232 ? 9.53275 3.79133 19.42140 1.000 151.45114 226 LYS C CA 1
ATOM 3696 C C . LYS C 1 232 ? 10.70340 2.88314 19.09164 1.000 137.42739 226 LYS C C 1
ATOM 3697 O O . LYS C 1 232 ? 11.09577 2.77606 17.93039 1.000 156.45487 226 LYS C O 1
ATOM 3703 N N . LEU C 1 233 ? 11.25666 2.19698 20.09215 1.000 123.86455 227 LEU C N 1
ATOM 3704 C CA . LEU C 1 233 ? 12.40868 1.34449 19.82630 1.000 145.12972 227 LEU C CA 1
ATOM 3705 C C . LEU C 1 233 ? 12.02823 0.12341 19.00547 1.000 167.88810 227 LEU C C 1
ATOM 3706 O O . LEU C 1 233 ? 12.85757 -0.38739 18.24807 1.000 154.63871 227 LEU C O 1
ATOM 3711 N N . ASN C 1 234 ? 10.79955 -0.37671 19.15007 1.000 175.16553 228 ASN C N 1
ATOM 3712 C CA . ASN C 1 234 ? 10.38510 -1.48166 18.29432 1.000 166.27212 228 ASN C CA 1
ATOM 3713 C C . ASN C 1 234 ? 10.29066 -1.02248 16.84396 1.000 166.87180 228 ASN C C 1
ATOM 3714 O O . ASN C 1 234 ? 10.76430 -1.71100 15.92849 1.000 173.08222 228 ASN C O 1
ATOM 3719 N N . ILE C 1 235 ? 9.71422 0.15982 16.61765 1.000 131.39882 229 ILE C N 1
ATOM 3720 C CA . ILE C 1 235 ? 9.70262 0.71513 15.26441 1.000 129.02959 229 ILE C CA 1
ATOM 3721 C C . ILE C 1 235 ? 11.13037 0.94084 14.76181 1.000 126.77770 229 ILE C C 1
ATOM 3722 O O . ILE C 1 235 ? 11.44841 0.68653 13.58884 1.000 134.49932 229 ILE C O 1
ATOM 3727 N N . LEU C 1 236 ? 12.01795 1.40489 15.64464 1.000 124.35622 230 LEU C N 1
ATOM 3728 C CA . LEU C 1 236 ? 13.40031 1.65388 15.24905 1.000 129.85380 230 LEU C CA 1
ATOM 3729 C C . LEU C 1 236 ? 14.10318 0.36533 14.84934 1.000 124.09007 230 LEU C C 1
ATOM 3730 O O . LEU C 1 236 ? 14.80557 0.32794 13.84071 1.000 154.20020 230 LEU C O 1
ATOM 3735 N N . VAL C 1 237 ? 13.95523 -0.69503 15.64374 1.000 139.76613 231 VAL C N 1
ATOM 3736 C CA . VAL C 1 237 ? 14.56407 -1.97055 15.27361 1.000 151.25429 231 VAL C CA 1
ATOM 3737 C C . VAL C 1 237 ? 13.98734 -2.47837 13.95782 1.000 130.01319 231 VAL C C 1
ATOM 3738 O O . VAL C 1 237 ? 14.70548 -3.08310 13.14964 1.000 142.21624 231 VAL C O 1
ATOM 3742 N N . GLN C 1 238 ? 12.68469 -2.26330 13.71634 1.000 164.85961 232 GLN C N 1
ATOM 3743 C CA . GLN C 1 238 ? 12.15876 -2.73261 12.43634 1.000 199.24836 232 GLN C CA 1
ATOM 3744 C C . GLN C 1 238 ? 12.71431 -1.92285 11.27291 1.000 209.86175 232 GLN C C 1
ATOM 3745 O O . GLN C 1 238 ? 12.75776 -2.42047 10.14284 1.000 216.19410 232 GLN C O 1
ATOM 3751 N N . GLN C 1 239 ? 13.12495 -0.67993 11.51886 1.000 199.15526 233 GLN C N 1
ATOM 3752 C CA . GLN C 1 239 ? 13.90500 0.02728 10.50513 1.000 196.45702 233 GLN C CA 1
ATOM 3753 C C . GLN C 1 239 ? 15.35529 -0.45305 10.46124 1.000 215.57946 233 GLN C C 1
ATOM 3754 O O . GLN C 1 239 ? 15.98409 -0.42918 9.39584 1.000 224.30178 233 GLN C O 1
ATOM 3760 N 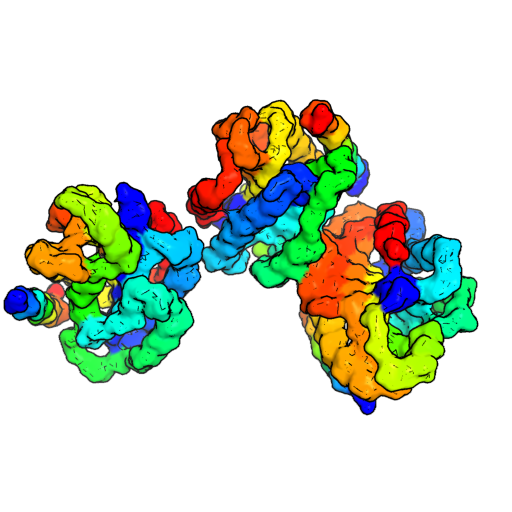N . HIS C 1 240 ? 15.88652 -0.91329 11.59504 1.000 232.64828 234 HIS C N 1
ATOM 3761 C CA . HIS C 1 240 ? 17.32101 -1.13249 11.73932 1.000 217.10484 234 HIS C CA 1
ATOM 3762 C C . HIS C 1 240 ? 17.77104 -2.47227 11.17186 1.000 246.65959 234 HIS C C 1
ATOM 3763 O O . HIS C 1 240 ? 18.82724 -2.54388 10.53582 1.000 271.16646 234 HIS C O 1
ATOM 3770 N N . PHE C 1 241 ? 17.01291 -3.54932 11.39947 1.000 225.65811 235 PHE C N 1
ATOM 3771 C CA . PHE C 1 241 ? 17.47101 -4.83845 10.88805 1.000 202.14815 235 PHE C CA 1
ATOM 3772 C C . PHE C 1 241 ? 17.44974 -4.89992 9.36440 1.000 218.58711 235 PHE C C 1
ATOM 3773 O O . PHE C 1 241 ? 18.11594 -5.76783 8.78804 1.000 238.94471 235 PHE C O 1
ATOM 3781 N N . ASP C 1 242 ? 16.71826 -3.98732 8.72001 1.000 208.41095 236 ASP C N 1
ATOM 3782 C CA . ASP C 1 242 ? 16.52616 -3.89461 7.26370 1.000 210.80802 236 ASP C CA 1
ATOM 3783 C C . ASP C 1 242 ? 17.04189 -5.06992 6.43238 1.000 218.45523 236 ASP C C 1
ATOM 3784 O O . ASP C 1 242 ? 18.16940 -5.05977 5.94110 1.000 221.44569 236 ASP C O 1
ATOM 3789 N N . ARG D 2 6 ? 50.68776 4.22810 19.77860 1.000 233.89491 95 ARG D N 1
ATOM 3790 C CA . ARG D 2 6 ? 50.08488 4.57710 21.06071 1.000 235.21269 95 ARG D CA 1
ATOM 3791 C C . ARG D 2 6 ? 48.65660 5.07344 20.87050 1.000 221.94702 95 ARG D C 1
ATOM 3792 O O . ARG D 2 6 ? 47.71056 4.48572 21.39926 1.000 225.73636 95 ARG D O 1
ATOM 3794 N N . LEU D 2 7 ? 48.51831 6.16308 20.11347 1.000 209.65685 96 LEU D N 1
ATOM 3795 C CA . LEU D 2 7 ? 47.22509 6.76166 19.78826 1.000 214.70386 96 LEU D CA 1
ATOM 3796 C C . LEU D 2 7 ? 46.43664 7.09335 21.05743 1.000 241.15619 96 LEU D C 1
ATOM 3797 O O . LEU D 2 7 ? 45.37685 6.52802 21.33347 1.000 225.71401 96 LEU D O 1
ATOM 3799 N N . GLU D 2 8 ? 46.98678 8.02061 21.84037 1.000 272.61311 97 GLU D N 1
ATOM 3800 C CA . GLU D 2 8 ? 46.28949 8.58467 22.98867 1.000 278.17504 97 GLU D CA 1
ATOM 3801 C C . GLU D 2 8 ? 45.99173 10.06810 22.81971 1.000 265.10921 97 GLU D C 1
ATOM 3802 O O . GLU D 2 8 ? 45.43937 10.68670 23.73486 1.000 256.51440 97 GLU D O 1
ATOM 3808 N N . ARG D 2 9 ? 46.34059 10.65377 21.67097 1.000 262.40985 98 ARG D N 1
ATOM 3809 C CA . ARG D 2 9 ? 45.86734 11.99322 21.34389 1.000 264.96968 98 ARG D CA 1
ATOM 3810 C C . ARG D 2 9 ? 44.35554 12.01639 21.18920 1.000 260.19119 98 ARG D C 1
ATOM 3811 O O . ARG D 2 9 ? 43.73348 13.07337 21.34950 1.000 265.66459 98 ARG D O 1
ATOM 3813 N N . LEU D 2 10 ? 43.75004 10.86468 20.89152 1.000 220.69918 99 LEU D N 1
ATOM 3814 C CA . LEU D 2 10 ? 42.29729 10.76762 20.94894 1.000 204.69383 99 LEU D CA 1
ATOM 3815 C C . LEU D 2 10 ? 41.79076 11.04853 22.35357 1.000 199.32805 99 LEU D C 1
ATOM 3816 O O . LEU D 2 10 ? 40.70797 11.61822 22.52578 1.000 175.85071 99 LEU D O 1
ATOM 3821 N N . GLN D 2 11 ? 42.56136 10.66031 23.37073 1.000 226.02705 100 GLN D N 1
ATOM 3822 C CA . GLN D 2 11 ? 42.20435 11.03358 24.73012 1.000 225.85437 100 GLN D CA 1
ATOM 3823 C C . GLN D 2 11 ? 42.26791 12.53939 24.91201 1.000 229.14654 100 GLN D C 1
ATOM 3824 O O . GLN D 2 11 ? 41.47953 13.09718 25.67153 1.000 232.39186 100 GLN D O 1
ATOM 3826 N N . GLU D 2 12 ? 43.17484 13.21911 24.20532 1.000 216.29066 101 GLU D N 1
ATOM 3827 C CA . GLU D 2 12 ? 43.20660 14.67709 24.26799 1.000 204.02699 101 GLU D CA 1
ATOM 3828 C C . GLU D 2 12 ? 42.01339 15.28856 23.54756 1.000 206.62357 101 GLU D C 1
ATOM 3829 O O . GLU D 2 12 ? 41.49862 16.32710 23.97323 1.000 210.79039 101 GLU D O 1
ATOM 3835 N N . ILE D 2 13 ? 41.56429 14.66455 22.45691 1.000 202.76277 102 ILE D N 1
ATOM 3836 C CA . ILE D 2 13 ? 40.30297 15.06873 21.83775 1.000 205.76067 102 ILE D CA 1
ATOM 3837 C C . ILE D 2 13 ? 39.15868 14.90167 22.82933 1.000 205.18456 102 ILE D C 1
ATOM 3838 O O . ILE D 2 13 ? 38.26158 15.75280 22.92864 1.000 216.50591 102 ILE D O 1
ATOM 3843 N N . LEU D 2 14 ? 39.17630 13.79872 23.57877 1.000 197.33801 103 LEU D N 1
ATOM 3844 C CA . LEU D 2 14 ? 38.17061 13.58304 24.61068 1.000 195.05317 103 LEU D CA 1
ATOM 3845 C C . LEU D 2 14 ? 38.26900 14.63139 25.71125 1.000 200.18219 103 LEU D C 1
ATOM 3846 O O . LEU D 2 14 ? 37.24697 15.07204 26.23458 1.000 197.08530 103 LEU D O 1
ATOM 3848 N N . ARG D 2 15 ? 39.48706 15.05381 26.06669 1.000 210.20949 104 ARG D N 1
ATOM 3849 C CA . ARG D 2 15 ? 39.64025 16.12406 27.04868 1.000 209.78562 104 ARG D CA 1
ATOM 3850 C C . ARG D 2 15 ? 39.14300 17.45065 26.49666 1.000 207.15178 104 ARG D C 1
ATOM 3851 O O . ARG D 2 15 ? 38.60652 18.26132 27.24709 1.000 212.92595 104 ARG D O 1
ATOM 3859 N N . LYS D 2 16 ? 39.30370 17.68743 25.19433 1.000 196.52843 105 LYS D N 1
ATOM 3860 C CA . LYS D 2 16 ? 38.77552 18.90840 24.58913 1.000 189.20137 105 LYS D CA 1
ATOM 3861 C C . LYS D 2 16 ? 37.25492 18.93729 24.65988 1.000 184.32574 105 LYS D C 1
ATOM 3862 O O . LYS D 2 16 ? 36.65215 19.91681 25.12023 1.000 177.90646 105 LYS D O 1
ATOM 3868 N N . PHE D 2 17 ? 36.61450 17.86325 24.20206 1.000 195.32274 106 PHE D N 1
ATOM 3869 C CA . PHE D 2 17 ? 35.15644 17.83475 24.22858 1.000 201.68960 106 PHE D CA 1
ATOM 3870 C C . PHE D 2 17 ? 34.62129 17.71526 25.65112 1.000 199.72136 106 PHE D C 1
ATOM 3871 O O . PHE D 2 17 ? 33.51247 18.17854 25.93322 1.000 184.91341 106 PHE D O 1
ATOM 3879 N N . LEU D 2 18 ? 35.40755 17.15777 26.57356 1.000 211.85266 107 LEU D N 1
ATOM 3880 C CA . LEU D 2 18 ? 35.02117 17.17585 27.97629 1.000 210.94726 107 LEU D CA 1
ATOM 3881 C C . LEU D 2 18 ? 35.19153 18.56312 28.56970 1.000 224.84461 107 LEU D C 1
ATOM 3882 O O . LEU D 2 18 ? 34.42582 18.95140 29.44765 1.000 227.20970 107 LEU D O 1
ATOM 3884 N N . TYR D 2 19 ? 36.18042 19.32229 28.09947 1.000 241.22062 108 TYR D N 1
ATOM 3885 C CA . TYR D 2 19 ? 36.30858 20.71830 28.49237 1.000 249.44994 108 TYR D CA 1
ATOM 3886 C C . TYR D 2 19 ? 35.10492 21.51358 28.02276 1.000 236.05425 108 TYR D C 1
ATOM 3887 O O . TYR D 2 19 ? 34.57609 22.34611 28.76221 1.000 248.24775 108 TYR D O 1
ATOM 3896 N N . LEU D 2 20 ? 34.62966 21.23580 26.81118 1.000 209.72442 109 LEU D N 1
ATOM 3897 C CA . LEU D 2 20 ? 33.44682 21.93947 26.32264 1.000 197.78321 109 LEU D CA 1
ATOM 3898 C C . LEU D 2 20 ? 32.18326 21.49967 27.06914 1.000 203.67849 109 LEU D C 1
ATOM 3899 O O . LEU D 2 20 ? 31.30494 22.32278 27.35962 1.000 206.84684 109 LEU D O 1
ATOM 3904 N N . GLU D 2 21 ? 32.07760 20.20889 27.40272 1.000 200.40010 110 GLU D N 1
ATOM 3905 C CA . GLU D 2 21 ? 30.91917 19.72006 28.14973 1.000 189.68378 110 GLU D CA 1
ATOM 3906 C C . GLU D 2 21 ? 30.93765 20.19710 29.59960 1.000 194.51270 110 GLU D C 1
ATOM 3907 O O . GLU D 2 21 ? 29.87754 20.43139 30.19018 1.000 189.24316 110 GLU D O 1
ATOM 3909 N N . ARG D 2 22 ? 32.12426 20.33306 30.19257 1.000 203.21876 111 ARG D N 1
ATOM 3910 C CA . ARG D 2 22 ? 32.24352 20.98091 31.49223 1.000 210.55292 111 ARG D CA 1
ATOM 3911 C C . ARG D 2 22 ? 31.96938 22.47172 31.37499 1.000 214.94710 111 ARG D C 1
ATOM 3912 O O . ARG D 2 22 ? 31.52390 23.10314 32.33953 1.000 205.69272 111 ARG D O 1
ATOM 3920 N N . GLU D 2 23 ? 32.24024 23.04982 30.20352 1.000 240.79950 112 GLU D N 1
ATOM 3921 C CA . GLU D 2 23 ? 31.88592 24.44018 29.96586 1.000 242.33433 112 GLU D CA 1
ATOM 3922 C C . GLU D 2 23 ? 30.38089 24.60804 29.88981 1.000 222.56420 112 GLU D C 1
ATOM 3923 O O . GLU D 2 23 ? 29.86214 25.68677 30.19932 1.000 231.02736 112 GLU D O 1
ATOM 3925 N N . PHE D 2 24 ? 29.66700 23.56149 29.47404 1.000 191.89857 113 PHE D N 1
ATOM 3926 C CA . PHE D 2 24 ? 28.22037 23.56568 29.64591 1.000 163.16988 113 PHE D CA 1
ATOM 3927 C C . PHE D 2 24 ? 27.86276 23.74596 31.11627 1.000 163.58470 113 PHE D C 1
ATOM 3928 O O . PHE D 2 24 ? 27.15783 24.69242 31.48406 1.000 169.20063 113 PHE D O 1
ATOM 3936 N N . ARG D 2 25 ? 28.35839 22.84990 31.97149 1.000 175.80473 114 ARG D N 1
ATOM 3937 C CA . ARG D 2 25 ? 28.24990 22.97084 33.42611 1.000 180.14880 114 ARG D CA 1
ATOM 3938 C C . ARG D 2 25 ? 26.80404 23.22677 33.84916 1.000 201.79970 114 ARG D C 1
ATOM 3939 O O . ARG D 2 25 ? 26.45789 24.28381 34.38224 1.000 223.04416 114 ARG D O 1
ATOM 3947 N N . GLN D 2 26 ? 25.96014 22.23051 33.58871 1.000 202.41246 115 GLN D N 1
ATOM 3948 C CA . GLN D 2 26 ? 24.51788 22.33739 33.79760 1.000 196.50695 115 GLN D CA 1
ATOM 3949 C C . GLN D 2 26 ? 23.94132 23.49281 32.98029 1.000 191.91580 115 GLN D C 1
ATOM 3950 O O . GLN D 2 26 ? 24.52551 23.92466 31.98584 1.000 180.47427 115 GLN D O 1
ATOM 3956 N N . MET E 1 7 ? 9.23597 47.24321 -19.48878 1.000 256.36565 1 MET E N 1
ATOM 3957 C CA . MET E 1 7 ? 10.56047 46.72898 -19.16402 1.000 253.77488 1 MET E CA 1
ATOM 3958 C C . MET E 1 7 ? 10.87261 46.93893 -17.68454 1.000 243.63012 1 MET E C 1
ATOM 3959 O O . MET E 1 7 ? 11.76388 47.70687 -17.32648 1.000 229.11464 1 MET E O 1
ATOM 3961 N N . LYS E 1 8 ? 10.11919 46.23672 -16.83326 1.000 237.71729 2 LYS E N 1
ATOM 3962 C CA . LYS E 1 8 ? 10.28382 46.37014 -15.38900 1.000 175.89595 2 LYS E CA 1
ATOM 3963 C C . LYS E 1 8 ? 11.65721 45.90307 -14.92328 1.000 163.95779 2 LYS E C 1
ATOM 3964 O O . LYS E 1 8 ? 12.16838 46.39911 -13.91253 1.000 161.70599 2 LYS E O 1
ATOM 3966 N N . ILE E 1 9 ? 12.26545 44.94602 -15.62941 1.000 183.85675 3 ILE E N 1
ATOM 3967 C CA . ILE E 1 9 ? 13.56007 44.42545 -15.19811 1.000 175.98518 3 ILE E CA 1
ATOM 3968 C C . ILE E 1 9 ? 14.65579 45.48071 -15.28093 1.000 170.13174 3 ILE E C 1
ATOM 3969 O O . ILE E 1 9 ? 15.66499 45.37488 -14.57703 1.000 154.52447 3 ILE E O 1
ATOM 3971 N N . PHE E 1 10 ? 14.48722 46.49830 -16.12081 1.000 179.69840 4 PHE E N 1
ATOM 3972 C CA . PHE E 1 10 ? 15.42355 47.61776 -16.21244 1.000 206.42900 4 PHE E CA 1
ATOM 3973 C C . PHE E 1 10 ? 14.98678 48.80600 -15.36557 1.000 240.12961 4 PHE E C 1
ATOM 3974 O O . PHE E 1 10 ? 15.15563 49.96563 -15.75613 1.000 256.54439 4 PHE E O 1
ATOM 3982 N N . SER E 1 11 ? 14.41895 48.53459 -14.19333 1.000 239.93911 5 SER E N 1
ATOM 3983 C CA . SER E 1 11 ? 14.08429 49.58307 -13.24599 1.000 233.58233 5 SER E CA 1
ATOM 3984 C C . SER E 1 11 ? 15.36590 50.13082 -12.62078 1.000 270.53383 5 SER E C 1
ATOM 3985 O O . SER E 1 11 ? 16.45089 49.56440 -12.76891 1.000 262.90878 5 SER E O 1
ATOM 3988 N N . GLU E 1 12 ? 15.22762 51.24267 -11.89458 1.000 320.97908 6 GLU E N 1
ATOM 3989 C CA . GLU E 1 12 ? 16.37397 51.89030 -11.25757 1.000 302.49638 6 GLU E CA 1
ATOM 3990 C C . GLU E 1 12 ? 17.23749 50.93661 -10.43710 1.000 280.99005 6 GLU E C 1
ATOM 3991 O O . GLU E 1 12 ? 18.40057 51.25166 -10.16626 1.000 289.06063 6 GLU E O 1
ATOM 3997 N N . SER E 1 13 ? 16.70111 49.78563 -10.02795 1.000 233.21337 7 SER E N 1
ATOM 3998 C CA . SER E 1 13 ? 17.49055 48.81403 -9.27868 1.000 229.82777 7 SER E CA 1
ATOM 3999 C C . SER E 1 13 ? 18.66071 48.24818 -10.07874 1.000 214.86585 7 SER E C 1
ATOM 4000 O O . SER E 1 13 ? 19.61816 47.75449 -9.47411 1.000 208.21838 7 SER E O 1
ATOM 4003 N N . HIS E 1 14 ? 18.61971 48.30739 -11.41521 1.000 211.91965 8 HIS E N 1
ATOM 4004 C CA . HIS E 1 14 ? 19.61438 47.57161 -12.19463 1.000 225.03468 8 HIS E CA 1
ATOM 4005 C C . HIS E 1 14 ? 20.99028 48.23006 -12.13909 1.000 220.88805 8 HIS E C 1
ATOM 4006 O O . HIS E 1 14 ? 22.00838 47.53552 -12.24718 1.000 242.23681 8 HIS E O 1
ATOM 4013 N N . LYS E 1 15 ? 21.05222 49.55001 -11.96938 1.000 211.00712 9 LYS E N 1
ATOM 4014 C CA . LYS E 1 15 ? 22.31345 50.24649 -11.72464 1.000 194.57624 9 LYS E CA 1
ATOM 4015 C C . LYS E 1 15 ? 22.17597 51.09886 -10.47399 1.000 191.43234 9 LYS E C 1
ATOM 4016 O O . LYS E 1 15 ? 21.42916 52.08311 -10.46496 1.000 205.46044 9 LYS E O 1
ATOM 4022 N N . THR E 1 16 ? 22.90616 50.72283 -9.43166 1.000 164.15549 10 THR E N 1
ATOM 4023 C CA . THR E 1 16 ? 22.98834 51.47549 -8.19103 1.000 158.06460 10 THR E CA 1
ATOM 4024 C C . THR E 1 16 ? 24.44550 51.82852 -7.93396 1.000 159.89727 10 THR E C 1
ATOM 4025 O O . THR E 1 16 ? 25.34147 51.00539 -8.13683 1.000 133.10714 10 THR E O 1
ATOM 4029 N N . VAL E 1 17 ? 24.67439 53.05635 -7.51681 1.000 173.57985 11 VAL E N 1
ATOM 4030 C CA . VAL E 1 17 ? 26.01316 53.55894 -7.25060 1.000 160.08451 11 VAL E CA 1
ATOM 4031 C C . VAL E 1 17 ? 26.20324 53.60292 -5.74976 1.000 157.25028 11 VAL E C 1
ATOM 4032 O O . VAL E 1 17 ? 25.28760 53.97094 -5.01186 1.000 169.89989 11 VAL E O 1
ATOM 4036 N N . PHE E 1 18 ? 27.37065 53.18121 -5.29007 1.000 159.10173 12 PHE E N 1
ATOM 4037 C CA . PHE E 1 18 ? 27.76491 53.37724 -3.90730 1.000 161.04709 12 PHE E CA 1
ATOM 4038 C C . PHE E 1 18 ? 28.97519 54.29578 -3.91603 1.000 171.87468 12 PHE E C 1
ATOM 4039 O O . PHE E 1 18 ? 29.97064 54.01082 -4.58762 1.000 162.70641 12 PHE E O 1
ATOM 4041 N N . VAL E 1 19 ? 28.88651 55.39153 -3.17208 1.000 196.43078 13 VAL E N 1
ATOM 4042 C CA . VAL E 1 19 ? 29.92829 56.40462 -3.11684 1.000 189.66640 13 VAL E CA 1
ATOM 4043 C C . VAL E 1 19 ? 30.30288 56.60660 -1.66074 1.000 192.09899 13 VAL E C 1
ATOM 4044 O O . VAL E 1 19 ? 29.43258 56.86116 -0.82243 1.000 193.01906 13 VAL E O 1
ATOM 4048 N N . VAL E 1 20 ? 31.58676 56.48449 -1.35839 1.000 194.96478 14 VAL E N 1
ATOM 4049 C CA . VAL E 1 20 ? 32.08985 56.66124 -0.00559 1.000 186.31567 14 VAL E CA 1
ATOM 4050 C C . VAL E 1 20 ? 33.18691 57.70625 -0.04467 1.000 183.94541 14 VAL E C 1
ATOM 4051 O O . VAL E 1 20 ? 34.03293 57.70472 -0.94637 1.000 198.27192 14 VAL E O 1
ATOM 4055 N N . ASP E 1 21 ? 33.16766 58.60257 0.93127 1.000 138.63194 15 ASP E N 1
ATOM 4056 C CA . ASP E 1 21 ? 34.19411 59.62153 1.02027 1.000 165.18684 15 ASP E CA 1
ATOM 4057 C C . ASP E 1 21 ? 35.41555 59.02417 1.69505 1.000 152.37523 15 ASP E C 1
ATOM 4058 O O . ASP E 1 21 ? 35.34997 58.60560 2.85575 1.000 162.52982 15 ASP E O 1
ATOM 4063 N N . HIS E 1 22 ? 36.52778 58.97213 0.97561 1.000 142.95734 16 HIS E N 1
ATOM 4064 C CA . HIS E 1 22 ? 37.79751 58.76627 1.64050 1.000 170.14159 16 HIS E CA 1
ATOM 4065 C C . HIS E 1 22 ? 38.41823 60.09792 2.01002 1.000 190.05582 16 HIS E C 1
ATOM 4066 O O . HIS E 1 22 ? 39.63904 60.19277 2.18471 1.000 184.99401 16 HIS E O 1
ATOM 4073 N N . CYS E 1 23 ? 37.59356 61.13449 2.12304 1.000 226.15569 17 CYS E N 1
ATOM 4074 C CA . CYS E 1 23 ? 38.09446 62.38706 2.63433 1.000 241.12790 17 CYS E CA 1
ATOM 4075 C C . CYS E 1 23 ? 38.54970 62.10404 4.05747 1.000 260.83088 17 CYS E C 1
ATOM 4076 O O . CYS E 1 23 ? 37.80659 61.48240 4.83015 1.000 273.04401 17 CYS E O 1
ATOM 4079 N N . PRO E 1 24 ? 39.72673 62.53142 4.43684 1.000 253.31018 18 PRO E N 1
ATOM 4080 C CA . PRO E 1 24 ? 40.38694 61.92949 5.60212 1.000 256.81304 18 PRO E CA 1
ATOM 4081 C C . PRO E 1 24 ? 39.75178 62.22690 6.95100 1.000 259.37757 18 PRO E C 1
ATOM 4082 O O . PRO E 1 24 ? 40.38834 62.81768 7.82959 1.000 252.08314 18 PRO E O 1
ATOM 4086 N N . TYR E 1 25 ? 38.49433 61.83119 7.11924 1.000 268.93841 19 TYR E N 1
ATOM 4087 C CA . TYR E 1 25 ? 37.79528 61.97696 8.39310 1.000 258.51838 19 TYR E CA 1
ATOM 4088 C C . TYR E 1 25 ? 38.23710 60.83945 9.30685 1.000 237.54885 19 TYR E C 1
ATOM 4089 O O . TYR E 1 25 ? 37.71329 59.72505 9.23235 1.000 235.60742 19 TYR E O 1
ATOM 4098 N N . MET E 1 26 ? 39.21489 61.11119 10.16396 1.000 216.67957 20 MET E N 1
ATOM 4099 C CA . MET E 1 26 ? 39.73913 60.09363 11.06576 1.000 208.23162 20 MET E CA 1
ATOM 4100 C C . MET E 1 26 ? 38.86375 59.95217 12.30738 1.000 204.21834 20 MET E C 1
ATOM 4101 O O . MET E 1 26 ? 37.76945 59.39049 12.24778 1.000 191.94806 20 MET E O 1
ATOM 4103 N N . SER E 1 36 ? 38.63664 53.98551 11.03759 1.000 264.16008 30 SER E N 1
ATOM 4104 C CA . SER E 1 36 ? 37.84218 54.80244 11.94812 1.000 256.32902 30 SER E CA 1
ATOM 4105 C C . SER E 1 36 ? 36.38829 54.85307 11.49748 1.000 245.13826 30 SER E C 1
ATOM 4106 O O . SER E 1 36 ? 35.76325 53.81589 11.27055 1.000 245.02899 30 SER E O 1
ATOM 4109 N N . LEU E 1 37 ? 35.84820 56.07010 11.39501 1.000 240.13069 31 LEU E N 1
ATOM 4110 C CA . LEU E 1 37 ? 34.46874 56.23781 10.94744 1.000 233.64088 31 LEU E CA 1
ATOM 4111 C C . LEU E 1 37 ? 34.26997 55.66315 9.55291 1.000 230.99443 31 LEU E C 1
ATOM 4112 O O . LEU E 1 37 ? 33.25289 55.01140 9.27524 1.000 246.01008 31 LEU E O 1
ATOM 4117 N N . TRP E 1 38 ? 35.23566 55.89899 8.66258 1.000 220.70229 32 TRP E N 1
ATOM 4118 C CA . TRP E 1 38 ? 35.13965 55.36774 7.31092 1.000 243.44270 32 TRP E CA 1
ATOM 4119 C C . TRP E 1 38 ? 35.07738 53.85094 7.33824 1.000 253.71374 32 TRP E C 1
ATOM 4120 O O . TRP E 1 38 ? 34.40826 53.24266 6.50348 1.000 260.37636 32 TRP E O 1
ATOM 4131 N N . THR E 1 39 ? 35.79177 53.22208 8.27371 1.000 251.32379 33 THR E N 1
ATOM 4132 C CA . THR E 1 39 ? 35.71103 51.77255 8.41872 1.000 229.75107 33 THR E CA 1
ATOM 4133 C C . THR E 1 39 ? 34.27991 51.33133 8.71175 1.000 207.22385 33 THR E C 1
ATOM 4134 O O . THR E 1 39 ? 33.77574 50.38214 8.10129 1.000 217.23659 33 THR E O 1
ATOM 4138 N N . CYS E 1 40 ? 33.61989 51.99237 9.66441 1.000 177.91348 34 CYS E N 1
ATOM 4139 C CA . CYS E 1 40 ? 32.23538 51.64738 9.97744 1.000 194.75307 34 CYS E CA 1
ATOM 4140 C C . CYS E 1 40 ? 31.32572 51.84656 8.76974 1.000 195.47904 34 CYS E C 1
ATOM 4141 O O . CYS E 1 40 ? 30.46456 50.99924 8.47830 1.000 180.82422 34 CYS E O 1
ATOM 4144 N N . SER E 1 41 ? 31.47906 52.97590 8.07442 1.000 220.27952 35 SER E N 1
ATOM 4145 C CA . SER E 1 41 ? 30.67134 53.20915 6.88106 1.000 237.35494 35 SER E CA 1
ATOM 4146 C C . SER E 1 41 ? 30.91695 52.12570 5.83629 1.000 253.16573 35 SER E C 1
ATOM 4147 O O . SER E 1 41 ? 29.98025 51.65704 5.17388 1.000 265.74472 35 SER E O 1
ATOM 4150 N N . VAL E 1 42 ? 32.17492 51.71026 5.68800 1.000 219.51789 36 VAL E N 1
ATOM 4151 C CA . VAL E 1 42 ? 32.52270 50.62932 4.77361 1.000 188.00012 36 VAL E CA 1
ATOM 4152 C C . VAL E 1 42 ? 31.83698 49.33989 5.19561 1.000 227.94247 36 VAL E C 1
ATOM 4153 O O . VAL E 1 42 ? 31.33335 48.59090 4.35708 1.000 220.28199 36 VAL E O 1
ATOM 4157 N N . GLU E 1 43 ? 31.82608 49.04956 6.49731 1.000 283.48638 37 GLU E N 1
ATOM 4158 C CA . GLU E 1 43 ? 31.15517 47.84547 6.97955 1.000 293.95523 37 GLU E CA 1
ATOM 4159 C C . GLU E 1 43 ? 29.67305 47.87227 6.63642 1.000 288.42614 37 GLU E C 1
ATOM 4160 O O . GLU E 1 43 ? 29.10935 46.86009 6.20170 1.000 308.05868 37 GLU E O 1
ATOM 4166 N N . SER E 1 44 ? 29.02085 49.01873 6.83649 1.000 197.20515 38 SER E N 1
ATOM 4167 C CA . SER E 1 44 ? 27.59363 49.09543 6.54289 1.000 148.50578 38 SER E CA 1
ATOM 4168 C C . SER E 1 44 ? 27.34238 48.89208 5.05422 1.000 173.10604 38 SER E C 1
ATOM 4169 O O . SER E 1 44 ? 26.52249 48.05373 4.65686 1.000 209.56068 38 SER E O 1
ATOM 4172 N N . SER E 1 45 ? 28.08351 49.61772 4.21221 1.000 190.41015 39 SER E N 1
ATOM 4173 C CA . SER E 1 45 ? 27.90909 49.47451 2.77091 1.000 216.31396 39 SER E CA 1
ATOM 4174 C C . SER E 1 45 ? 28.25577 48.06547 2.30985 1.000 231.53963 39 SER E C 1
ATOM 4175 O O . SER E 1 45 ? 27.63440 47.54297 1.38114 1.000 189.97756 39 SER E O 1
ATOM 4178 N N . MET E 1 46 ? 29.20764 47.41561 2.97698 1.000 288.96750 40 MET E N 1
ATOM 4179 C CA . MET E 1 46 ? 29.65799 46.09028 2.57622 1.000 304.97502 40 MET E CA 1
ATOM 4180 C C . MET E 1 46 ? 28.64394 45.02170 2.95220 1.000 328.56338 40 MET E C 1
ATOM 4181 O O . MET E 1 46 ? 28.43776 44.07435 2.19423 1.000 339.36544 40 MET E O 1
ATOM 4186 N N . GLU E 1 47 ? 28.01263 45.13891 4.12116 1.000 336.38080 41 GLU E N 1
ATOM 4187 C CA . GLU E 1 47 ? 26.92089 44.22455 4.44353 1.000 347.81073 41 GLU E CA 1
ATOM 4188 C C . GLU E 1 47 ? 25.74361 44.44491 3.50327 1.000 323.86906 41 GLU E C 1
ATOM 4189 O O . GLU E 1 47 ? 25.09254 43.48072 3.06397 1.000 340.62394 41 GLU E O 1
ATOM 4195 N N . TYR E 1 48 ? 25.45806 45.71086 3.18872 1.000 255.95251 42 TYR E N 1
ATOM 4196 C CA . TYR E 1 48 ? 24.45491 46.01494 2.17865 1.000 223.02472 42 TYR E CA 1
ATOM 4197 C C . TYR E 1 48 ? 24.75660 45.28814 0.87634 1.000 242.44507 42 TYR E C 1
ATOM 4198 O O . TYR E 1 48 ? 23.87162 44.66167 0.28661 1.000 226.85606 42 TYR E O 1
ATOM 4207 N N . CYS E 1 49 ? 26.01070 45.35332 0.42108 1.000 298.66639 43 CYS E N 1
ATOM 4208 C CA . CYS E 1 49 ? 26.39422 44.66410 -0.80698 1.000 340.33762 43 CYS E CA 1
ATOM 4209 C C . CYS E 1 49 ? 26.34581 43.15134 -0.63579 1.000 343.10049 43 CYS E C 1
ATOM 4210 O O . CYS E 1 49 ? 26.05182 42.42587 -1.59164 1.000 342.41244 43 CYS E O 1
ATOM 4213 N N . ARG E 1 50 ? 26.61943 42.66909 0.57448 1.000 343.40347 44 ARG E N 1
ATOM 4214 C CA . ARG E 1 50 ? 26.62362 41.23823 0.84102 1.000 341.22920 44 ARG E CA 1
ATOM 4215 C C . ARG E 1 50 ? 25.23405 40.64637 0.66757 1.000 308.39483 44 ARG E C 1
ATOM 4216 O O . ARG E 1 50 ? 25.08637 39.51161 0.19171 1.000 306.13196 44 ARG E O 1
ATOM 4224 N N . ILE E 1 51 ? 24.20132 41.39829 1.04507 1.000 255.13288 45 ILE E N 1
ATOM 4225 C CA . ILE E 1 51 ? 22.84810 40.85442 0.96977 1.000 217.29786 45 ILE E CA 1
ATOM 4226 C C . ILE E 1 51 ? 22.06365 41.33259 -0.25472 1.000 177.01916 45 ILE E C 1
ATOM 4227 O O . ILE E 1 51 ? 21.08305 40.67756 -0.64284 1.000 193.20423 45 ILE E O 1
ATOM 4232 N N . MET E 1 52 ? 22.48334 42.41860 -0.90200 1.000 151.28888 46 MET E N 1
ATOM 4233 C CA . MET E 1 52 ? 21.60771 43.05111 -1.88249 1.000 170.33817 46 MET E CA 1
ATOM 4234 C C . MET E 1 52 ? 21.47626 42.22257 -3.15509 1.000 187.18846 46 MET E C 1
ATOM 4235 O O . MET E 1 52 ? 20.37215 42.07170 -3.68981 1.000 183.52186 46 MET E O 1
ATOM 4240 N N . TYR E 1 53 ? 22.58887 41.68606 -3.66439 1.000 197.31774 47 TYR E N 1
ATOM 4241 C CA . TYR E 1 53 ? 22.52684 40.89809 -4.89045 1.000 169.37205 47 TYR E CA 1
ATOM 4242 C C . TYR E 1 53 ? 21.76222 39.60032 -4.68245 1.000 155.33484 47 TYR E C 1
ATOM 4243 O O . TYR E 1 53 ? 21.20530 39.04952 -5.63903 1.000 162.38454 47 TYR E O 1
ATOM 4252 N N . ASP E 1 54 ? 21.73417 39.10208 -3.44534 1.000 174.41287 48 ASP E N 1
ATOM 4253 C CA . ASP E 1 54 ? 21.01238 37.87142 -3.13660 1.000 183.40544 48 ASP E CA 1
ATOM 4254 C C . ASP E 1 54 ? 19.53678 37.97086 -3.50854 1.000 188.60163 48 ASP E C 1
ATOM 4255 O O . ASP E 1 54 ? 18.93107 36.98084 -3.93695 1.000 204.26269 48 ASP E O 1
ATOM 4260 N N . ILE E 1 55 ? 18.93655 39.14921 -3.33287 1.000 195.28947 49 ILE E N 1
ATOM 4261 C CA . ILE E 1 55 ? 17.51617 39.31425 -3.63553 1.000 194.34908 49 ILE E CA 1
ATOM 4262 C C . ILE E 1 55 ? 17.26438 39.05545 -5.11449 1.000 202.24064 49 ILE E C 1
ATOM 4263 O O . ILE E 1 55 ? 16.37709 38.28059 -5.49453 1.000 195.71963 49 ILE E O 1
ATOM 4268 N N . PHE E 1 56 ? 18.04275 39.70958 -5.96899 1.000 222.00416 50 PHE E N 1
ATOM 4269 C CA . PHE E 1 56 ? 17.86352 39.65528 -7.41644 1.000 222.85945 50 PHE E CA 1
ATOM 4270 C C . PHE E 1 56 ? 19.20686 39.25407 -8.01096 1.000 217.26694 50 PHE E C 1
ATOM 4271 O O . PHE E 1 56 ? 20.06652 40.12816 -8.22390 1.000 238.81578 50 PHE E O 1
ATOM 4279 N N . PRO E 1 57 ? 19.45145 37.95592 -8.24504 1.000 184.50928 51 PRO E N 1
ATOM 4280 C CA . PRO E 1 57 ? 20.79414 37.54097 -8.70108 1.000 174.39908 51 PRO E CA 1
ATOM 4281 C C . PRO E 1 57 ? 21.28877 38.35434 -9.87824 1.000 185.79001 51 PRO E C 1
ATOM 4282 O O . PRO E 1 57 ? 22.47363 38.69716 -9.94428 1.000 164.92517 51 PRO E O 1
ATOM 4286 N N . PHE E 1 58 ? 20.39137 38.70682 -10.78686 1.000 237.66940 52 PHE E N 1
ATOM 4287 C CA . PHE E 1 58 ? 20.65164 39.66586 -11.84305 1.000 253.97080 52 PHE E CA 1
ATOM 4288 C C . PHE E 1 58 ? 19.46621 40.62072 -11.89858 1.000 251.51526 52 PHE E C 1
ATOM 4289 O O . PHE E 1 58 ? 18.55238 40.54519 -11.07096 1.000 271.99119 52 PHE E O 1
ATOM 4297 N N . LYS E 1 59 ? 19.48110 41.52061 -12.88327 1.000 203.34814 53 LYS E N 1
ATOM 4298 C CA . LYS E 1 59 ? 18.53883 42.62912 -13.03263 1.000 220.37768 53 LYS E CA 1
ATOM 4299 C C . LYS E 1 59 ? 18.75505 43.71709 -11.99036 1.000 210.24603 53 LYS E C 1
ATOM 4300 O O . LYS E 1 59 ? 17.95315 44.65927 -11.91298 1.000 180.86079 53 LYS E O 1
ATOM 4302 N N . LYS E 1 60 ? 19.80010 43.60657 -11.17036 1.000 199.07565 54 LYS E N 1
ATOM 4303 C CA . LYS E 1 60 ? 20.14110 44.65567 -10.21518 1.000 170.88787 54 LYS E CA 1
ATOM 4304 C C . LYS E 1 60 ? 21.63699 44.59907 -9.93975 1.000 186.92319 54 LYS E C 1
ATOM 4305 O O . LYS E 1 60 ? 22.13374 43.60182 -9.40607 1.000 183.19924 54 LYS E O 1
ATOM 4307 N N . LEU E 1 61 ? 22.35153 45.66640 -10.30027 1.000 181.72539 55 LEU E N 1
ATOM 4308 C CA . LEU E 1 61 ? 23.80453 45.71033 -10.19843 1.000 161.43494 55 LEU E CA 1
ATOM 4309 C C . LEU E 1 61 ? 24.24757 47.00011 -9.52051 1.000 159.80317 55 LEU E C 1
ATOM 4310 O O . LEU E 1 61 ? 23.53775 48.00958 -9.55049 1.000 153.28725 55 LEU E O 1
ATOM 4315 N N . VAL E 1 62 ? 25.43046 46.95487 -8.90331 1.000 180.72012 56 VAL E N 1
ATOM 4316 C CA . VAL E 1 62 ? 25.95377 48.06063 -8.10383 1.000 197.71959 56 VAL E CA 1
ATOM 4317 C C . VAL E 1 62 ? 27.43929 48.23913 -8.39760 1.000 181.71281 56 VAL E C 1
ATOM 4318 O O . VAL E 1 62 ? 28.16799 47.25768 -8.57475 1.000 163.54539 56 VAL E O 1
ATOM 4322 N N . ASN E 1 63 ? 27.88787 49.49522 -8.45854 1.000 161.00484 57 ASN E N 1
ATOM 4323 C CA . ASN E 1 63 ? 29.30434 49.81497 -8.56232 1.000 136.41538 57 ASN E CA 1
ATOM 4324 C C . ASN E 1 63 ? 29.71178 50.78488 -7.46205 1.000 134.25673 57 ASN E C 1
ATOM 4325 O O . ASN E 1 63 ? 28.93505 51.64721 -7.04852 1.000 142.21465 57 ASN E O 1
ATOM 4330 N N . PHE E 1 64 ? 30.94794 50.62896 -6.99630 1.000 149.77228 58 PHE E N 1
ATOM 4331 C CA . PHE E 1 64 ? 31.45344 51.27824 -5.79288 1.000 165.56113 58 PHE E CA 1
ATOM 4332 C C . PHE E 1 64 ? 32.69186 52.10547 -6.11374 1.000 170.02860 58 PHE E C 1
ATOM 4333 O O . PHE E 1 64 ? 33.57403 51.65603 -6.85523 1.000 189.69053 58 PHE E O 1
ATOM 4341 N N . ILE E 1 65 ? 32.74016 53.32418 -5.56227 1.000 192.65154 59 ILE E N 1
ATOM 4342 C CA . ILE E 1 65 ? 33.81335 54.28152 -5.80458 1.000 195.94626 59 ILE E CA 1
ATOM 4343 C C . ILE E 1 65 ? 34.12594 55.02561 -4.51257 1.000 194.87413 59 ILE E C 1
ATOM 4344 O O . ILE E 1 65 ? 33.23613 55.33042 -3.71062 1.000 165.82352 59 ILE E O 1
ATOM 4349 N N . VAL E 1 66 ? 35.40667 55.32356 -4.32382 1.000 200.10824 60 VAL E N 1
ATOM 4350 C CA . VAL E 1 66 ? 35.87286 56.18028 -3.24251 1.000 201.03389 60 VAL E CA 1
ATOM 4351 C C . VAL E 1 66 ? 36.42890 57.43588 -3.88696 1.000 214.24319 60 VAL E C 1
ATOM 4352 O O . VAL E 1 66 ? 36.98459 57.39822 -4.98832 1.000 221.29440 60 VAL E O 1
ATOM 4356 N N . SER E 1 67 ? 36.27257 58.55396 -3.19498 1.000 209.51989 61 SER E N 1
ATOM 4357 C CA . SER E 1 67 ? 36.58511 59.85321 -3.75658 1.000 206.55335 61 SER E CA 1
ATOM 4358 C C . SER E 1 67 ? 37.34565 60.72286 -2.77400 1.000 178.76203 61 SER E C 1
ATOM 4359 O O . SER E 1 67 ? 36.89971 61.80580 -2.38804 1.000 182.50379 61 SER E O 1
ATOM 4362 N N . ASP E 1 68 ? 38.55739 60.29634 -2.43427 1.000 161.17549 62 ASP E N 1
ATOM 4363 C CA . ASP E 1 68 ? 39.53218 61.15256 -1.77080 1.000 158.93637 62 ASP E CA 1
ATOM 4364 C C . ASP E 1 68 ? 40.32108 61.81504 -2.88233 1.000 163.37059 62 ASP E C 1
ATOM 4365 O O . ASP E 1 68 ? 41.08846 61.15024 -3.59864 1.000 177.45386 62 ASP E O 1
ATOM 4370 N N . SER E 1 69 ? 40.13092 63.12253 -3.03531 1.000 168.58261 63 SER E N 1
ATOM 4371 C CA . SER E 1 69 ? 40.67724 63.79945 -4.19723 1.000 187.75762 63 SER E CA 1
ATOM 4372 C C . SER E 1 69 ? 40.14308 63.03338 -5.39418 1.000 205.95992 63 SER E C 1
ATOM 4373 O O . SER E 1 69 ? 38.93143 62.82948 -5.49528 1.000 215.83200 63 SER E O 1
ATOM 4376 N N . GLY E 1 70 ? 41.03776 62.51715 -6.23526 1.000 204.79798 64 GLY E N 1
ATOM 4377 C CA . GLY E 1 70 ? 40.60103 61.82244 -7.43391 1.000 198.37217 64 GLY E CA 1
ATOM 4378 C C . GLY E 1 70 ? 39.69594 60.63615 -7.14145 1.000 192.34492 64 GLY E C 1
ATOM 4379 O O . GLY E 1 70 ? 39.74922 60.01201 -6.07200 1.000 197.35841 64 GLY E O 1
ATOM 4380 N N . ALA E 1 71 ? 38.85380 60.32228 -8.13092 1.000 168.74994 65 ALA E N 1
ATOM 4381 C CA . ALA E 1 71 ? 37.92329 59.19630 -8.06745 1.000 143.40128 65 ALA E CA 1
ATOM 4382 C C . ALA E 1 71 ? 38.64547 57.87555 -8.29887 1.000 180.54341 65 ALA E C 1
ATOM 4383 O O . ALA E 1 71 ?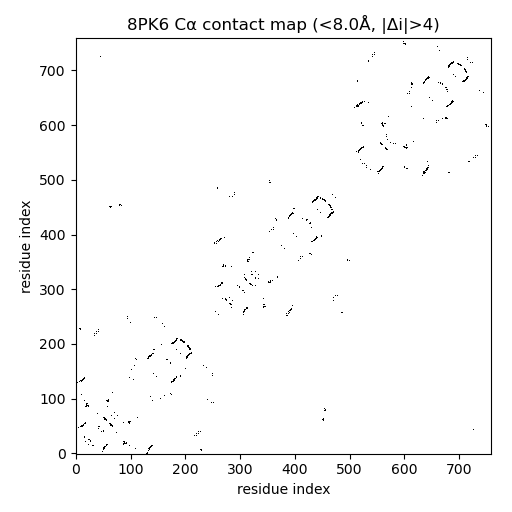 39.47957 57.76364 -9.19829 1.000 194.33109 65 ALA E O 1
ATOM 4385 N N . HIS E 1 72 ? 38.32036 56.87247 -7.48302 1.000 186.21902 66 HIS E N 1
ATOM 4386 C CA . HIS E 1 72 ? 38.91798 55.53817 -7.56043 1.000 171.56696 66 HIS E CA 1
ATOM 4387 C C . HIS E 1 72 ? 37.79681 54.51388 -7.73496 1.000 162.14810 66 HIS E C 1
ATOM 4388 O O . HIS E 1 72 ? 37.14314 54.13373 -6.75847 1.000 165.45937 66 HIS E O 1
ATOM 4395 N N . VAL E 1 73 ? 37.57380 54.06622 -8.97105 1.000 154.73911 67 VAL E N 1
ATOM 4396 C CA . VAL E 1 73 ? 36.50724 53.11166 -9.26958 1.000 141.87475 67 VAL E CA 1
ATOM 4397 C C . VAL E 1 73 ? 36.99078 51.69473 -8.97566 1.000 169.15455 67 VAL E C 1
ATOM 4398 O O . VAL E 1 73 ? 38.07587 51.28709 -9.40149 1.000 188.35631 67 VAL E O 1
ATOM 4402 N N . LEU E 1 74 ? 36.19567 50.93336 -8.23330 1.000 169.17829 68 LEU E N 1
ATOM 4403 C CA . LEU E 1 74 ? 36.65702 49.63178 -7.77157 1.000 155.47391 68 LEU E CA 1
ATOM 4404 C C . LEU E 1 74 ? 35.99815 48.44034 -8.46505 1.000 168.81257 68 LEU E C 1
ATOM 4405 O O . LEU E 1 74 ? 36.44905 47.30778 -8.26521 1.000 178.28373 68 LEU E O 1
ATOM 4410 N N . ASN E 1 75 ? 34.92435 48.64172 -9.22671 1.000 176.12788 69 ASN E N 1
ATOM 4411 C CA . ASN E 1 75 ? 34.26359 47.52457 -9.89469 1.000 177.79112 69 ASN E CA 1
ATOM 4412 C C . ASN E 1 75 ? 33.60425 48.01084 -11.17946 1.000 199.10487 69 ASN E C 1
ATOM 4413 O O . ASN E 1 75 ? 33.45985 49.21246 -11.41476 1.000 212.74111 69 ASN E O 1
ATOM 4418 N N . SER E 1 76 ? 33.21278 47.05255 -12.01883 1.000 197.07250 70 SER E N 1
ATOM 4419 C CA . SER E 1 76 ? 32.49467 47.32268 -13.25593 1.000 178.80165 70 SER E CA 1
ATOM 4420 C C . SER E 1 76 ? 31.22598 46.48173 -13.27571 1.000 133.95737 70 SER E C 1
ATOM 4421 O O . SER E 1 76 ? 31.04803 45.57172 -12.46238 1.000 134.96399 70 SER E O 1
ATOM 4424 N N . TRP E 1 77 ? 30.32838 46.80518 -14.21189 1.000 138.97525 71 TRP E N 1
ATOM 4425 C CA . TRP E 1 77 ? 29.06132 46.08829 -14.31038 1.000 151.34392 71 TRP E CA 1
ATOM 4426 C C . TRP E 1 77 ? 29.26271 44.60858 -14.61856 1.000 197.19849 71 TRP E C 1
ATOM 4427 O O . TRP E 1 77 ? 28.35650 43.80546 -14.36922 1.000 226.17875 71 TRP E O 1
ATOM 4438 N N . THR E 1 78 ? 30.41766 44.23574 -15.17153 1.000 190.31402 72 THR E N 1
ATOM 4439 C CA . THR E 1 78 ? 30.66479 42.84814 -15.54234 1.000 190.77270 72 THR E CA 1
ATOM 4440 C C . THR E 1 78 ? 30.63881 41.95041 -14.31084 1.000 200.74472 72 THR E C 1
ATOM 4441 O O . THR E 1 78 ? 31.16926 42.30182 -13.25424 1.000 221.15858 72 THR E O 1
ATOM 4445 N N . GLN E 1 79 ? 30.01388 40.77742 -14.45914 1.000 170.05739 73 GLN E N 1
ATOM 4446 C CA . GLN E 1 79 ? 29.87344 39.85547 -13.33543 1.000 166.10425 73 GLN E CA 1
ATOM 4447 C C . GLN E 1 79 ? 31.22803 39.38979 -12.82710 1.000 188.58373 73 GLN E C 1
ATOM 4448 O O . GLN E 1 79 ? 31.39164 39.14554 -11.62571 1.000 203.55551 73 GLN E O 1
ATOM 4454 N N . GLU E 1 80 ? 32.20540 39.25028 -13.72400 1.000 221.75667 74 GLU E N 1
ATOM 4455 C CA . GLU E 1 80 ? 33.55676 38.91478 -13.29053 1.000 240.70633 74 GLU E CA 1
ATOM 4456 C C . GLU E 1 80 ? 34.09316 39.96684 -12.32766 1.000 227.59689 74 GLU E C 1
ATOM 4457 O O . GLU E 1 80 ? 34.77997 39.63740 -11.35397 1.000 225.91226 74 GLU E O 1
ATOM 4463 N N . ASP E 1 81 ? 33.78348 41.23940 -12.57825 1.000 198.60250 75 ASP E N 1
ATOM 4464 C CA . ASP E 1 81 ? 34.18561 42.28892 -11.65313 1.000 198.02090 75 ASP E CA 1
ATOM 4465 C C . ASP E 1 81 ? 33.26311 42.33147 -10.45142 1.000 185.47481 75 ASP E C 1
ATOM 4466 O O . ASP E 1 81 ? 33.66476 42.77571 -9.37233 1.000 166.46925 75 ASP E O 1
ATOM 4471 N N . GLN E 1 82 ? 32.02743 41.87705 -10.61672 1.000 183.31106 76 GLN E N 1
ATOM 4472 C CA . GLN E 1 82 ? 31.07868 41.84867 -9.51272 1.000 175.68586 76 GLN E CA 1
ATOM 4473 C C . GLN E 1 82 ? 31.27553 40.56900 -8.69940 1.000 187.22319 76 GLN E C 1
ATOM 4474 O O . GLN E 1 82 ? 30.44468 39.65375 -8.69001 1.000 218.01116 76 GLN E O 1
ATOM 4480 N N . ASN E 1 83 ? 32.35394 40.57366 -7.92431 1.000 175.65236 77 ASN E N 1
ATOM 4481 C CA . ASN E 1 83 ? 32.61678 39.52829 -6.94892 1.000 188.90346 77 ASN E CA 1
ATOM 4482 C C . ASN E 1 83 ? 32.78449 40.25333 -5.63193 1.000 174.17726 77 ASN E C 1
ATOM 4483 O O . ASN E 1 83 ? 33.62383 41.15920 -5.51155 1.000 143.24000 77 ASN E O 1
ATOM 4488 N N . LEU E 1 84 ? 31.95942 39.87387 -4.66235 1.000 183.02038 78 LEU E N 1
ATOM 4489 C CA . LEU E 1 84 ? 31.92570 40.60116 -3.40779 1.000 168.35588 78 LEU E CA 1
ATOM 4490 C C . LEU E 1 84 ? 33.26448 40.47138 -2.70266 1.000 170.91901 78 LEU E C 1
ATOM 4491 O O . LEU E 1 84 ? 33.71724 41.40945 -2.03582 1.000 145.19152 78 LEU E O 1
ATOM 4496 N N . GLN E 1 85 ? 33.91687 39.31637 -2.85854 1.000 202.62602 79 GLN E N 1
ATOM 4497 C CA . GLN E 1 85 ? 35.22389 39.10678 -2.25201 1.000 222.78424 79 GLN E CA 1
ATOM 4498 C C . GLN E 1 85 ? 36.26501 40.02169 -2.88037 1.000 198.19036 79 GLN E C 1
ATOM 4499 O O . GLN E 1 85 ? 37.11163 40.58093 -2.17402 1.000 197.95443 79 GLN E O 1
ATOM 4505 N N . GLU E 1 86 ? 36.24927 40.14841 -4.21226 1.000 175.52309 80 GLU E N 1
ATOM 4506 C CA . GLU E 1 86 ? 37.13928 41.10710 -4.85836 1.000 172.81546 80 GLU E CA 1
ATOM 4507 C C . GLU E 1 86 ? 36.88072 42.51103 -4.33885 1.000 201.54074 80 GLU E C 1
ATOM 4508 O O . GLU E 1 86 ? 37.81749 43.29329 -4.15253 1.000 220.31336 80 GLU E O 1
ATOM 4514 N N . LEU E 1 87 ? 35.61555 42.84567 -4.08070 1.000 219.04880 81 LEU E N 1
ATOM 4515 C CA . LEU E 1 87 ? 35.31220 44.17467 -3.56484 1.000 217.21711 81 LEU E CA 1
ATOM 4516 C C . LEU E 1 87 ? 35.90610 44.37128 -2.17578 1.000 239.84071 81 LEU E C 1
ATOM 4517 O O . LEU E 1 87 ? 36.54775 45.39334 -1.90865 1.000 246.13809 81 LEU E O 1
ATOM 4522 N N . MET E 1 88 ? 35.71328 43.40114 -1.27840 1.000 258.78077 82 MET E N 1
ATOM 4523 C CA . MET E 1 88 ? 36.26242 43.55592 0.06519 1.000 262.02595 82 MET E CA 1
ATOM 4524 C C . MET E 1 88 ? 37.78597 43.57113 0.04872 1.000 241.80944 82 MET E C 1
ATOM 4525 O O . MET E 1 88 ? 38.40559 44.27697 0.85232 1.000 227.31787 82 MET E O 1
ATOM 4530 N N . ALA E 1 89 ? 38.40431 42.80145 -0.84741 1.000 235.10629 83 ALA E N 1
ATOM 4531 C CA . ALA E 1 89 ? 39.85463 42.85324 -0.99246 1.000 227.90441 83 ALA E CA 1
ATOM 4532 C C . ALA E 1 89 ? 40.30779 44.22605 -1.47356 1.000 199.45138 83 ALA E C 1
ATOM 4533 O O . ALA E 1 89 ? 41.27908 44.78856 -0.95477 1.000 199.80246 83 ALA E O 1
ATOM 4535 N N . ALA E 1 90 ? 39.61839 44.77216 -2.47759 1.000 192.02634 84 ALA E N 1
ATOM 4536 C CA . ALA E 1 90 ? 39.93887 46.09553 -2.99833 1.000 195.69553 84 ALA E CA 1
ATOM 4537 C C . ALA E 1 90 ? 39.74455 47.17941 -1.94713 1.000 226.26777 84 ALA E C 1
ATOM 4538 O O . ALA E 1 90 ? 40.38868 48.23087 -2.01563 1.000 232.48015 84 ALA E O 1
ATOM 4540 N N . LEU E 1 91 ? 38.83716 46.96501 -0.99462 1.000 247.60530 85 LEU E N 1
ATOM 4541 C CA . LEU E 1 91 ? 38.65334 47.95251 0.06628 1.000 240.39621 85 LEU E CA 1
ATOM 4542 C C . LEU E 1 91 ? 39.94748 48.17968 0.84229 1.000 224.23399 85 LEU E C 1
ATOM 4543 O O . LEU E 1 91 ? 40.25197 49.30984 1.23815 1.000 221.73196 85 LEU E O 1
ATOM 4548 N N . ALA E 1 92 ? 40.71740 47.11620 1.07893 1.000 214.51669 86 ALA E N 1
ATOM 4549 C CA . ALA E 1 92 ? 41.99784 47.25112 1.76647 1.000 212.31447 86 ALA E CA 1
ATOM 4550 C C . ALA E 1 92 ? 42.98989 48.09601 0.97512 1.000 231.86536 86 ALA E C 1
ATOM 4551 O O . ALA E 1 92 ? 43.92429 48.65441 1.56334 1.000 241.14640 86 ALA E O 1
ATOM 4553 N N . ALA E 1 93 ? 42.82337 48.17763 -0.34736 1.000 240.55682 87 ALA E N 1
ATOM 4554 C CA . ALA E 1 93 ? 43.74548 48.95300 -1.17395 1.000 245.54732 87 ALA E CA 1
ATOM 4555 C C . ALA E 1 93 ? 43.81858 50.40570 -0.71599 1.000 248.48256 87 ALA E C 1
ATOM 4556 O O . ALA E 1 93 ? 44.89198 51.02111 -0.74326 1.000 247.95959 87 ALA E O 1
ATOM 4558 N N . VAL E 1 94 ? 42.68346 50.97773 -0.30670 1.000 251.58509 88 VAL E N 1
ATOM 4559 C CA . VAL E 1 94 ? 42.69100 52.35634 0.16974 1.000 252.79240 88 VAL E CA 1
ATOM 4560 C C . VAL E 1 94 ? 43.51682 52.46803 1.44194 1.000 250.65491 88 VAL E C 1
ATOM 4561 O O . VAL E 1 94 ? 44.12002 53.51435 1.71102 1.000 249.18945 88 VAL E O 1
ATOM 4565 N N . GLY E 1 95 ? 43.57180 51.39874 2.23244 1.000 248.44598 89 GLY E N 1
ATOM 4566 C CA . GLY E 1 95 ? 44.43734 51.33633 3.38627 1.000 236.35485 89 GLY E CA 1
ATOM 4567 C C . GLY E 1 95 ? 44.26595 52.43675 4.41407 1.000 219.50656 89 GLY E C 1
ATOM 4568 O O . GLY E 1 95 ? 43.19884 52.61131 5.00901 1.000 208.69762 89 GLY E O 1
ATOM 4569 N N . PRO E 1 96 ? 45.33904 53.18514 4.65805 1.000 221.98872 90 PRO E N 1
ATOM 4570 C CA . PRO E 1 96 ? 45.28582 54.28625 5.62925 1.000 241.83382 90 PRO E CA 1
ATOM 4571 C C . PRO E 1 96 ? 44.48494 55.46754 5.11279 1.000 260.60501 90 PRO E C 1
ATOM 4572 O O . PRO E 1 96 ? 44.51707 55.78038 3.91382 1.000 285.78787 90 PRO E O 1
ATOM 4576 N N . PRO E 1 97 ? 43.74398 56.14171 5.99635 1.000 243.88479 91 PRO E N 1
ATOM 4577 C CA . PRO E 1 97 ? 43.05076 57.37590 5.61045 1.000 236.42032 91 PRO E CA 1
ATOM 4578 C C . PRO E 1 97 ? 43.68471 58.58453 6.28344 1.000 237.85359 91 PRO E C 1
ATOM 4579 O O . PRO E 1 97 ? 42.99777 59.37043 6.94416 1.000 225.34399 91 PRO E O 1
ATOM 4583 N N . ASN E 1 98 ? 44.99306 58.73516 6.12126 1.000 261.90884 92 ASN E N 1
ATOM 4584 C CA . ASN E 1 98 ? 45.76285 59.75394 6.82969 1.000 265.67858 92 ASN E CA 1
ATOM 4585 C C . ASN E 1 98 ? 45.29469 61.17897 6.53800 1.000 269.77077 92 ASN E C 1
ATOM 4586 O O . ASN E 1 98 ? 45.32843 61.61239 5.37551 1.000 278.07683 92 ASN E O 1
ATOM 4591 N N . PRO E 1 99 ? 44.85442 61.93306 7.55240 1.000 263.37659 93 PRO E N 1
ATOM 4592 C CA . PRO E 1 99 ? 44.39565 63.31367 7.31235 1.000 257.44781 93 PRO E CA 1
ATOM 4593 C C . PRO E 1 99 ? 45.50258 64.32148 7.05670 1.000 266.66209 93 PRO E C 1
ATOM 4594 O O . PRO E 1 99 ? 45.20917 65.40071 6.53069 1.000 267.57124 93 PRO E O 1
ATOM 4598 N N . ARG E 1 100 ? 46.74527 64.02643 7.44147 1.000 273.56865 94 ARG E N 1
ATOM 4599 C CA . ARG E 1 100 ? 47.82387 65.01031 7.35656 1.000 278.44538 94 ARG E CA 1
ATOM 4600 C C . ARG E 1 100 ? 47.97963 65.59655 5.95599 1.000 279.64276 94 ARG E C 1
ATOM 4601 O O . ARG E 1 100 ? 48.10075 66.81589 5.79555 1.000 283.11636 94 ARG E O 1
ATOM 4603 N N . ALA E 1 101 ? 47.96913 64.74812 4.92834 1.000 275.46747 95 ALA E N 1
ATOM 4604 C CA . ALA E 1 101 ? 48.16244 65.21033 3.55713 1.000 279.79394 95 ALA E CA 1
ATOM 4605 C C . ALA E 1 101 ? 46.94003 65.89279 2.95608 1.000 284.15502 95 ALA E C 1
ATOM 4606 O O . ALA E 1 101 ? 47.02310 66.36505 1.81882 1.000 283.19648 95 ALA E O 1
ATOM 4608 N N . ASP E 1 102 ? 45.82457 65.95551 3.67000 1.000 284.92024 96 ASP E N 1
ATOM 4609 C CA . ASP E 1 102 ? 44.61617 66.59793 3.16183 1.000 279.53023 96 ASP E CA 1
ATOM 4610 C C . ASP E 1 102 ? 44.82998 68.06946 2.82967 1.000 253.39624 96 ASP E C 1
ATOM 4611 O O . ASP E 1 102 ? 45.26785 68.83533 3.69961 1.000 253.96637 96 ASP E O 1
ATOM 4613 N N . PRO E 1 103 ? 44.52564 68.50723 1.61187 1.000 242.18535 97 PRO E N 1
ATOM 4614 C CA . PRO E 1 103 ? 44.21957 69.92381 1.39293 1.000 225.83310 97 PRO E CA 1
ATOM 4615 C C . PRO E 1 103 ? 42.86769 70.25864 2.00327 1.000 223.86086 97 PRO E C 1
ATOM 4616 O O . PRO E 1 103 ? 42.10154 69.38126 2.40471 1.000 223.15279 97 PRO E O 1
ATOM 4620 N N . GLU E 1 104 ? 42.57399 71.55944 2.07413 1.000 221.82257 98 GLU E N 1
ATOM 4621 C CA . GLU E 1 104 ? 41.22339 71.97189 2.44133 1.000 213.15999 98 GLU E CA 1
ATOM 4622 C C . GLU E 1 104 ? 40.21463 71.48319 1.41461 1.000 216.45732 98 GLU E C 1
ATOM 4623 O O . GLU E 1 104 ? 39.03473 71.29734 1.73433 1.000 236.12668 98 GLU E O 1
ATOM 4625 N N . CYS E 1 105 ? 40.66801 71.25062 0.18555 1.000 212.30102 99 CYS E N 1
ATOM 4626 C CA . CYS E 1 105 ? 39.83673 70.71400 -0.88807 1.000 215.49027 99 CYS E CA 1
ATOM 4627 C C . CYS E 1 105 ? 40.06355 69.20841 -0.99873 1.000 209.14418 99 CYS E C 1
ATOM 4628 O O . CYS E 1 105 ? 40.87705 68.73448 -1.79431 1.000 189.00350 99 CYS E O 1
ATOM 4631 N N . CYS E 1 106 ? 39.33618 68.45904 -0.17622 1.000 214.90226 100 CYS E N 1
ATOM 4632 C CA . CYS E 1 106 ? 39.12823 67.02478 -0.34691 1.000 218.87718 100 CYS E CA 1
ATOM 4633 C C . CYS E 1 106 ? 37.62449 66.83790 -0.47190 1.000 202.46688 100 CYS E C 1
ATOM 4634 O O . CYS E 1 106 ? 36.88381 67.09083 0.48596 1.000 222.21211 100 CYS E O 1
ATOM 4637 N N . SER E 1 107 ? 37.17410 66.43901 -1.65605 1.000 174.72277 101 SER E N 1
ATOM 4638 C CA . SER E 1 107 ? 35.76150 66.47474 -1.99736 1.000 157.75386 101 SER E CA 1
ATOM 4639 C C . SER E 1 107 ? 35.28929 65.12686 -2.52202 1.000 171.58929 101 SER E C 1
ATOM 4640 O O . SER E 1 107 ? 36.00438 64.45236 -3.27242 1.000 166.96121 101 SER E O 1
ATOM 4643 N N . ILE E 1 108 ? 34.06465 64.75611 -2.13779 1.000 187.12747 102 ILE E N 1
ATOM 4644 C CA . ILE E 1 108 ? 33.42341 63.59004 -2.71842 1.000 179.30487 102 ILE E CA 1
ATOM 4645 C C . ILE E 1 108 ? 33.02889 63.85026 -4.16270 1.000 187.60537 102 ILE E C 1
ATOM 4646 O O . ILE E 1 108 ? 32.78045 62.90263 -4.92070 1.000 201.82061 102 ILE E O 1
ATOM 4651 N N . LEU E 1 109 ? 33.03337 65.12346 -4.57461 1.000 196.47715 103 LEU E N 1
ATOM 4652 C CA . LEU E 1 109 ? 32.56117 65.50848 -5.90344 1.000 193.46048 103 LEU E CA 1
ATOM 4653 C C . LEU E 1 109 ? 33.28856 64.75833 -7.01211 1.000 191.32419 103 LEU E C 1
ATOM 4654 O O . LEU E 1 109 ? 32.66464 64.33574 -7.99529 1.000 188.09736 103 LEU E O 1
ATOM 4659 N N . HIS E 1 110 ? 34.60308 64.56265 -6.86141 1.000 187.07623 104 HIS E N 1
ATOM 4660 C CA . HIS E 1 110 ? 35.36324 63.86568 -7.89472 1.000 180.10075 104 HIS E CA 1
ATOM 4661 C C . HIS E 1 110 ? 34.76389 62.49554 -8.17027 1.000 198.05992 104 HIS E C 1
ATOM 4662 O O . HIS E 1 110 ? 34.64629 62.07873 -9.32993 1.000 209.26795 104 HIS E O 1
ATOM 4669 N N . GLY E 1 111 ? 34.38860 61.77402 -7.11463 1.000 194.84425 105 GLY E N 1
ATOM 4670 C CA . GLY E 1 111 ? 33.74146 60.49187 -7.31761 1.000 180.31781 105 GLY E CA 1
ATOM 4671 C C . GLY E 1 111 ? 32.35636 60.63774 -7.91459 1.000 172.85626 105 GLY E C 1
ATOM 4672 O O . GLY E 1 111 ? 31.99784 59.92139 -8.85689 1.000 203.64068 105 GLY E O 1
ATOM 4673 N N . LEU E 1 112 ? 31.60284 61.64007 -7.45175 1.000 160.34833 106 LEU E N 1
ATOM 4674 C CA . LEU E 1 112 ? 30.20988 61.77072 -7.86623 1.000 154.28604 106 LEU E CA 1
ATOM 4675 C C . LEU E 1 112 ? 30.09953 61.92052 -9.37449 1.000 170.29960 106 LEU E C 1
ATOM 4676 O O . LEU E 1 112 ? 29.33352 61.19961 -10.02801 1.000 153.94346 106 LEU E O 1
ATOM 4681 N N . VAL E 1 113 ? 30.91460 62.80033 -9.95403 1.000 204.38087 107 VAL E N 1
ATOM 4682 C CA . VAL E 1 113 ? 30.86067 62.99617 -11.39658 1.000 223.15425 107 VAL E CA 1
ATOM 4683 C C . VAL E 1 113 ? 31.17328 61.68976 -12.10904 1.000 231.10685 107 VAL E C 1
ATOM 4684 O O . VAL E 1 113 ? 30.43974 61.26573 -13.01435 1.000 238.65117 107 VAL E O 1
ATOM 4688 N N . ALA E 1 114 ? 32.20563 60.97942 -11.64620 1.000 221.35432 108 ALA E N 1
ATOM 4689 C CA . ALA E 1 114 ? 32.55586 59.72911 -12.30339 1.000 197.32098 108 ALA E CA 1
ATOM 4690 C C . ALA E 1 114 ? 31.41276 58.73600 -12.21292 1.000 154.90763 108 ALA E C 1
ATOM 4691 O O . ALA E 1 114 ? 31.14692 58.00218 -13.17565 1.000 162.15248 108 ALA E O 1
ATOM 4693 N N . ALA E 1 115 ? 30.66713 58.77096 -11.10478 1.000 145.84652 109 ALA E N 1
ATOM 4694 C CA . ALA E 1 115 ? 29.54863 57.85405 -10.95019 1.000 144.53845 109 ALA E CA 1
ATOM 4695 C C . ALA E 1 115 ? 28.54625 58.03435 -12.07591 1.000 144.76090 109 ALA E C 1
ATOM 4696 O O . ALA E 1 115 ? 28.08446 57.04840 -12.66765 1.000 150.04947 109 ALA E O 1
ATOM 4698 N N . VAL E 1 116 ? 28.26679 59.28723 -12.44722 1.000 138.64212 110 VAL E N 1
ATOM 4699 C CA . VAL E 1 116 ? 27.32533 59.52491 -13.53512 1.000 163.17763 110 VAL E CA 1
ATOM 4700 C C . VAL E 1 116 ? 27.79747 58.81297 -14.79446 1.000 156.37346 110 VAL E C 1
ATOM 4701 O O . VAL E 1 116 ? 27.03920 58.06395 -15.42601 1.000 178.20969 110 VAL E O 1
ATOM 4705 N N . GLU E 1 117 ? 29.08878 58.94917 -15.11481 1.000 136.47211 111 GLU E N 1
ATOM 4706 C CA . GLU E 1 117 ? 29.61110 58.29659 -16.30870 1.000 155.54941 111 GLU E CA 1
ATOM 4707 C C . GLU E 1 117 ? 29.40149 56.79243 -16.23155 1.00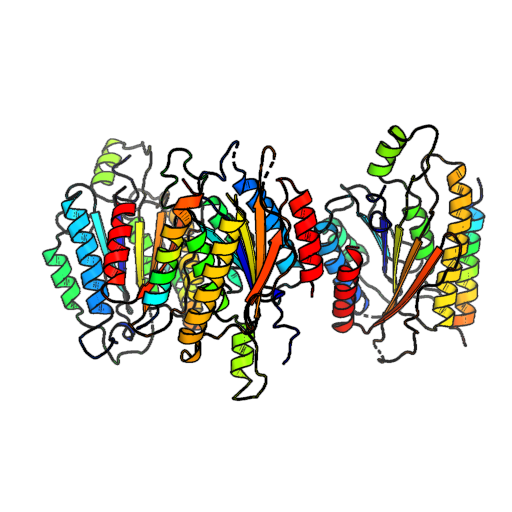0 179.36439 111 GLU E C 1
ATOM 4708 O O . GLU E 1 117 ? 28.95635 56.16837 -17.20328 1.000 177.23041 111 GLU E O 1
ATOM 4714 N N . THR E 1 118 ? 29.65389 56.20451 -15.05954 1.000 179.76078 112 THR E N 1
ATOM 4715 C CA . THR E 1 118 ? 29.48559 54.76455 -14.91280 1.000 168.02809 112 THR E CA 1
ATOM 4716 C C . THR E 1 118 ? 28.03973 54.35707 -15.15629 1.000 183.35582 112 THR E C 1
ATOM 4717 O O . THR E 1 118 ? 27.77857 53.31117 -15.76200 1.000 216.46212 112 THR E O 1
ATOM 4721 N N . LEU E 1 119 ? 27.08411 55.16516 -14.68676 1.000 130.86849 113 LEU E N 1
ATOM 4722 C CA . LEU E 1 119 ? 25.68409 54.85567 -14.95815 1.000 144.81172 113 LEU E CA 1
ATOM 4723 C C . LEU E 1 119 ? 25.36216 54.94649 -16.44244 1.000 156.09164 113 LEU E C 1
ATOM 4724 O O . LEU E 1 119 ? 24.50929 54.19958 -16.93647 1.000 166.48862 113 LEU E O 1
ATOM 4729 N N . CYS E 1 120 ? 26.01768 55.85764 -17.16323 1.000 191.85826 114 CYS E N 1
ATOM 4730 C CA . CYS E 1 120 ? 25.79718 55.94547 -18.60182 1.000 200.74803 114 CYS E CA 1
ATOM 4731 C C . CYS E 1 120 ? 26.26440 54.68721 -19.32734 1.000 203.73209 114 CYS E C 1
ATOM 4732 O O . CYS E 1 120 ? 25.75365 54.37279 -20.40679 1.000 209.58459 114 CYS E O 1
ATOM 4735 N N . LYS E 1 121 ? 27.21876 53.95377 -18.76130 1.000 199.59949 115 LYS E N 1
ATOM 4736 C CA . LYS E 1 121 ? 27.72796 52.75425 -19.41706 1.000 182.87922 115 LYS E CA 1
ATOM 4737 C C . LYS E 1 121 ? 26.65847 51.66291 -19.47095 1.000 167.28704 115 LYS E C 1
ATOM 4738 O O . LYS E 1 121 ? 25.80145 51.56502 -18.59598 1.000 155.78213 115 LYS E O 1
ATOM 4744 N N . ILE E 1 122 ? 26.70873 50.84090 -20.51749 1.000 168.17785 116 ILE E N 1
ATOM 4745 C CA . ILE E 1 122 ? 25.67776 49.84204 -20.78439 1.000 173.45999 116 ILE E CA 1
ATOM 4746 C C . ILE E 1 122 ? 25.98460 48.58112 -19.99866 1.000 177.27870 116 ILE E C 1
ATOM 4747 O O . ILE E 1 122 ? 27.14708 48.24276 -19.76382 1.000 173.77166 116 ILE E O 1
ATOM 4752 N N . THR E 1 123 ? 24.93733 47.88255 -19.58102 1.000 185.41360 117 THR E N 1
ATOM 4753 C CA . THR E 1 123 ? 25.11473 46.55286 -19.02531 1.000 189.97785 117 THR E CA 1
ATOM 4754 C C . THR E 1 123 ? 25.13653 45.52910 -20.14890 1.000 219.54773 117 THR E C 1
ATOM 4755 O O . THR E 1 123 ? 24.69465 45.78707 -21.27113 1.000 226.71050 117 THR E O 1
ATOM 4759 N N . GLU E 1 124 ? 25.68560 44.35801 -19.83538 1.000 233.93290 118 GLU E N 1
ATOM 4760 C CA . GLU E 1 124 ? 25.66794 43.26414 -20.79479 1.000 248.55439 118 GLU E CA 1
ATOM 4761 C C . GLU E 1 124 ? 24.23337 42.92321 -21.15013 1.000 253.93447 118 GLU E C 1
ATOM 4762 O O . GLU E 1 124 ? 23.92396 42.60828 -22.30337 1.000 279.78181 118 GLU E O 1
ATOM 4768 N N . TYR E 1 125 ? 23.34411 42.99744 -20.16047 1.000 194.70993 119 TYR E N 1
ATOM 4769 C CA . TYR E 1 125 ? 21.92425 42.79950 -20.40506 1.000 156.67019 119 TYR E CA 1
ATOM 4770 C C . TYR E 1 125 ? 21.41411 43.85590 -21.37115 1.000 166.35041 119 TYR E C 1
ATOM 4771 O O . TYR E 1 125 ? 20.67105 43.54911 -22.30732 1.000 151.12880 119 TYR E O 1
ATOM 4780 N N . GLN E 1 126 ? 21.79912 45.11461 -21.15112 1.000 197.36015 120 GLN E N 1
ATOM 4781 C CA . GLN E 1 126 ? 21.45182 46.16607 -22.09948 1.000 197.24410 120 GLN E CA 1
ATOM 4782 C C . GLN E 1 126 ? 22.11079 45.94259 -23.45474 1.000 179.93915 120 GLN E C 1
ATOM 4783 O O . GLN E 1 126 ? 21.53895 46.30624 -24.48430 1.000 163.21356 120 GLN E O 1
ATOM 4789 N N . HIS E 1 127 ? 23.31872 45.37580 -23.47900 1.000 184.97551 121 HIS E N 1
ATOM 4790 C CA . HIS E 1 127 ? 23.97605 45.09518 -24.75438 1.000 178.88751 121 HIS E CA 1
ATOM 4791 C C . HIS E 1 127 ? 23.17176 44.09103 -25.57464 1.000 160.82871 121 HIS E C 1
ATOM 4792 O O . HIS E 1 127 ? 22.90210 44.30742 -26.76566 1.000 159.09697 121 HIS E O 1
ATOM 4799 N N . GLU E 1 128 ? 22.75601 42.99305 -24.94085 1.000 179.11077 122 GLU E N 1
ATOM 4800 C CA . GLU E 1 128 ? 21.91826 42.01518 -25.62819 1.000 187.93360 122 GLU E CA 1
ATOM 4801 C C . GLU E 1 128 ? 20.55617 42.59925 -25.97395 1.000 184.32272 122 GLU E C 1
ATOM 4802 O O . GLU E 1 128 ? 19.99338 42.28883 -27.02840 1.000 217.66870 122 GLU E O 1
ATOM 4808 N N . ALA E 1 129 ? 19.99445 43.41628 -25.08223 1.000 156.59113 123 ALA E N 1
ATOM 4809 C CA . ALA E 1 129 ? 18.72163 44.06649 -25.36665 1.000 155.83222 123 ALA E CA 1
ATOM 4810 C C . ALA E 1 129 ? 18.82239 44.97171 -26.58837 1.000 174.90044 123 ALA E C 1
ATOM 4811 O O . ALA E 1 129 ? 17.89774 45.02687 -27.40420 1.000 157.48602 123 ALA E O 1
ATOM 4813 N N . ARG E 1 130 ? 19.93559 45.69847 -26.72355 1.000 207.35519 124 ARG E N 1
ATOM 4814 C CA . ARG E 1 130 ? 20.14082 46.55189 -27.88882 1.000 210.16600 124 ARG E CA 1
ATOM 4815 C C . ARG E 1 130 ? 20.29119 45.72226 -29.15373 1.000 209.32054 124 ARG E C 1
ATOM 4816 O O . ARG E 1 130 ? 19.74541 46.08183 -30.20409 1.000 209.81754 124 ARG E O 1
ATOM 4824 N N . THR E 1 131 ? 21.04028 44.61722 -29.07629 1.000 201.66805 125 THR E N 1
ATOM 4825 C CA . THR E 1 131 ? 21.03371 43.65458 -30.17444 1.000 203.58805 125 THR E CA 1
ATOM 4826 C C . THR E 1 131 ? 19.60618 43.24145 -30.51288 1.000 189.28759 125 THR E C 1
ATOM 4827 O O . THR E 1 131 ? 19.25922 43.05685 -31.68465 1.000 196.83830 125 THR E O 1
ATOM 4831 N N . LEU E 1 132 ? 18.77062 43.08566 -29.48658 1.000 170.46105 126 LEU E N 1
ATOM 4832 C CA . LEU E 1 132 ? 17.34916 42.80361 -29.64713 1.000 166.23432 126 LEU E CA 1
ATOM 4833 C C . LEU E 1 132 ? 16.56769 44.06268 -30.00519 1.000 163.94518 126 LEU E C 1
ATOM 4834 O O . LEU E 1 132 ? 15.61127 44.00132 -30.78338 1.000 167.06520 126 LEU E O 1
ATOM 4839 N N . LEU E 1 133 ? 16.94491 45.20294 -29.43125 1.000 167.97827 127 LEU E N 1
ATOM 4840 C CA . LEU E 1 133 ? 16.17625 46.43050 -29.60275 1.000 190.81443 127 LEU E CA 1
ATOM 4841 C C . LEU E 1 133 ? 16.13757 46.85298 -31.06506 1.000 181.81007 127 LEU E C 1
ATOM 4842 O O . LEU E 1 133 ? 17.16731 46.89800 -31.74704 1.000 170.66254 127 LEU E O 1
ATOM 4847 N N . MET E 1 134 ? 14.93651 47.17330 -31.54102 1.000 166.93269 128 MET E N 1
ATOM 4848 C CA . MET E 1 134 ? 14.73361 47.46957 -32.95115 1.000 169.13346 128 MET E CA 1
ATOM 4849 C C . MET E 1 134 ? 14.88813 48.95592 -33.23294 1.000 222.06675 128 MET E C 1
ATOM 4850 O O . MET E 1 134 ? 15.69571 49.63333 -32.59128 1.000 240.32947 128 MET E O 1
ATOM 4852 N N . GLU E 1 135 ? 14.11760 49.46519 -34.19806 1.000 232.43739 129 GLU E N 1
ATOM 4853 C CA . GLU E 1 135 ? 14.24909 50.86190 -34.59919 1.000 245.90183 129 GLU E CA 1
ATOM 4854 C C . GLU E 1 135 ? 13.79625 51.80168 -33.49202 1.000 231.51830 129 GLU E C 1
ATOM 4855 O O . GLU E 1 135 ? 14.23637 52.95553 -33.43572 1.000 224.63607 129 GLU E O 1
ATOM 4857 N N . ASN E 1 136 ? 12.93885 51.32252 -32.59633 1.000 227.82912 130 ASN E N 1
ATOM 4858 C CA . ASN E 1 136 ? 12.41923 52.10735 -31.48701 1.000 222.66840 130 ASN E CA 1
ATOM 4859 C C . ASN E 1 136 ? 13.08541 51.65547 -30.19662 1.000 230.58013 130 ASN E C 1
ATOM 4860 O O . ASN E 1 136 ? 13.08399 50.46143 -29.87604 1.000 231.93314 130 ASN E O 1
ATOM 4862 N N . ALA E 1 137 ? 13.64712 52.61072 -29.46074 1.000 229.75292 131 ALA E N 1
ATOM 4863 C CA . ALA E 1 137 ? 14.28154 52.33888 -28.17885 1.000 204.85590 131 ALA E CA 1
ATOM 4864 C C . ALA E 1 137 ? 13.32690 52.48103 -27.00320 1.000 212.54693 131 ALA E C 1
ATOM 4865 O O . ALA E 1 137 ? 13.72798 52.20773 -25.87175 1.000 160.56077 131 ALA E O 1
ATOM 4867 N N . GLU E 1 138 ? 12.08873 52.90626 -27.24686 1.000 260.22639 132 GLU E N 1
ATOM 4868 C CA . GLU E 1 138 ? 11.08863 53.13277 -26.20839 1.000 270.81146 132 GLU E CA 1
ATOM 4869 C C . GLU E 1 138 ? 11.11314 52.02529 -25.16133 1.000 274.02621 132 GLU E C 1
ATOM 4870 O O . GLU E 1 138 ? 10.99274 50.83869 -25.49260 1.000 281.73897 132 GLU E O 1
ATOM 4876 N N . ARG E 1 139 ? 11.29815 52.42818 -23.89571 1.000 271.76605 133 ARG E N 1
ATOM 4877 C CA . ARG E 1 139 ? 11.58439 51.56083 -22.75010 1.000 260.93057 133 ARG E CA 1
ATOM 4878 C C . ARG E 1 139 ? 13.02896 51.07226 -22.76570 1.000 272.36962 133 ARG E C 1
ATOM 4879 O O . ARG E 1 139 ? 13.30714 49.94369 -22.34834 1.000 268.12740 133 ARG E O 1
ATOM 4887 N N . VAL E 1 140 ? 13.95631 51.91410 -23.23266 1.000 279.38948 134 VAL E N 1
ATOM 4888 C CA . VAL E 1 140 ? 15.35527 51.49878 -23.30418 1.000 280.85925 134 VAL E CA 1
ATOM 4889 C C . VAL E 1 140 ? 15.95760 51.36920 -21.91079 1.000 287.64311 134 VAL E C 1
ATOM 4890 O O . VAL E 1 140 ? 16.87378 50.56381 -21.69627 1.000 303.42155 134 VAL E O 1
ATOM 4894 N N . GLY E 1 141 ? 15.46929 52.13874 -20.94535 1.000 272.22481 135 GLY E N 1
ATOM 4895 C CA . GLY E 1 141 ? 15.83958 51.91912 -19.55777 1.000 255.93091 135 GLY E CA 1
ATOM 4896 C C . GLY E 1 141 ? 17.03909 52.75105 -19.14510 1.000 245.40857 135 GLY E C 1
ATOM 4897 O O . GLY E 1 141 ? 17.04147 53.97185 -19.31063 1.000 208.98407 135 GLY E O 1
ATOM 4898 N N . ASN E 1 142 ? 18.05938 52.07973 -18.60560 1.000 263.30280 136 ASN E N 1
ATOM 4899 C CA . ASN E 1 142 ? 19.23071 52.69709 -17.98765 1.000 261.46603 136 ASN E CA 1
ATOM 4900 C C . ASN E 1 142 ? 18.85679 53.52397 -16.76633 1.000 255.54602 136 ASN E C 1
ATOM 4901 O O . ASN E 1 142 ? 19.64164 54.36387 -16.31583 1.000 256.76914 136 ASN E O 1
ATOM 4906 N N . ARG E 1 143 ? 17.65715 53.29367 -16.23709 1.000 236.27457 137 ARG E N 1
ATOM 4907 C CA . ARG E 1 143 ? 17.22778 53.90935 -14.99103 1.000 199.48550 137 ARG E CA 1
ATOM 4908 C C . ARG E 1 143 ? 18.12814 53.45306 -13.85199 1.000 180.87557 137 ARG E C 1
ATOM 4909 O O . ARG E 1 143 ? 18.51314 52.28406 -13.78112 1.000 164.96656 137 ARG E O 1
ATOM 4917 N N . GLY E 1 144 ? 18.46598 54.37669 -12.95007 1.000 198.90540 138 GLY E N 1
ATOM 4918 C CA . GLY E 1 144 ? 19.40083 54.03877 -11.89593 1.000 205.40828 138 GLY E CA 1
ATOM 4919 C C . GLY E 1 144 ? 19.15330 54.78811 -10.60448 1.000 205.01531 138 GLY E C 1
ATOM 4920 O O . GLY E 1 144 ? 18.35195 55.72214 -10.53411 1.000 215.16352 138 GLY E O 1
ATOM 4921 N N . ARG E 1 145 ? 19.86438 54.34148 -9.56961 1.000 187.41778 139 ARG E N 1
ATOM 4922 C CA . ARG E 1 145 ? 19.82988 54.91969 -8.23299 1.000 172.36305 139 ARG E CA 1
ATOM 4923 C C . ARG E 1 145 ? 21.25902 55.13452 -7.75225 1.000 172.13443 139 ARG E C 1
ATOM 4924 O O . ARG E 1 145 ? 22.13414 54.29738 -7.98701 1.000 144.70264 139 ARG E O 1
ATOM 4932 N N . ILE E 1 146 ? 21.49693 56.27384 -7.10723 1.000 191.44706 140 ILE E N 1
ATOM 4933 C CA . ILE E 1 146 ? 22.82027 56.66796 -6.63990 1.000 177.39720 140 ILE E CA 1
ATOM 4934 C C . ILE E 1 146 ? 22.78535 56.75115 -5.12136 1.000 169.38802 140 ILE E C 1
ATOM 4935 O O . ILE E 1 146 ? 21.77051 57.14046 -4.53797 1.000 175.95150 140 ILE E O 1
ATOM 4940 N N . ILE E 1 147 ? 23.87635 56.33959 -4.48324 1.000 147.31358 141 ILE E N 1
ATOM 4941 C CA . ILE E 1 147 ? 24.04850 56.39702 -3.03887 1.000 155.25762 141 ILE E CA 1
ATOM 4942 C C . ILE E 1 147 ? 25.32420 57.17178 -2.76735 1.000 181.98461 141 ILE E C 1
ATOM 4943 O O . ILE E 1 147 ? 26.39709 56.77715 -3.23555 1.000 178.44077 141 ILE E O 1
ATOM 4948 N N . CYS E 1 148 ? 25.21135 58.27674 -2.03771 1.000 200.89420 142 CYS E N 1
ATOM 4949 C CA . CYS E 1 148 ? 26.36145 59.04405 -1.58893 1.000 198.09087 142 CYS E CA 1
ATOM 4950 C C . CYS E 1 148 ? 26.42017 58.98132 -0.07154 1.000 186.72102 142 CYS E C 1
ATOM 4951 O O . CYS E 1 148 ? 25.42135 59.25475 0.59908 1.000 167.42703 142 CYS E O 1
ATOM 4954 N N . ILE E 1 149 ? 27.58737 58.63300 0.46317 1.000 179.06871 143 ILE E N 1
ATOM 4955 C CA . ILE E 1 149 ? 27.83324 58.55973 1.89704 1.000 185.99314 143 ILE E CA 1
ATOM 4956 C C . ILE E 1 149 ? 29.01464 59.46863 2.19415 1.000 188.88285 143 ILE E C 1
ATOM 4957 O O . ILE E 1 149 ? 30.07846 59.31842 1.58124 1.000 186.70272 143 ILE E O 1
ATOM 4962 N N . THR E 1 150 ? 28.84829 60.38926 3.13944 1.000 198.46792 144 THR E N 1
ATOM 4963 C CA . THR E 1 150 ? 29.92940 61.32106 3.42781 1.000 197.73987 144 THR E CA 1
ATOM 4964 C C . THR E 1 150 ? 29.64199 62.03512 4.73677 1.000 188.45157 144 THR E C 1
ATOM 4965 O O . THR E 1 150 ? 28.54531 61.94335 5.29579 1.000 184.31751 144 THR E O 1
ATOM 4969 N N . ASN E 1 151 ? 30.65559 62.74702 5.22010 1.000 212.30212 145 ASN E N 1
ATOM 4970 C CA . ASN E 1 151 ? 30.47961 63.71256 6.29575 1.000 223.14881 145 ASN E CA 1
ATOM 4971 C C . ASN E 1 151 ? 30.24367 65.07765 5.65795 1.000 225.38796 145 ASN E C 1
ATOM 4972 O O . ASN E 1 151 ? 31.14170 65.64185 5.02083 1.000 212.97721 145 ASN E O 1
ATOM 4977 N N . ALA E 1 152 ? 29.03329 65.59908 5.82150 1.000 233.56165 146 ALA E N 1
ATOM 4978 C CA . ALA E 1 152 ? 28.64700 66.86938 5.23498 1.000 235.17348 146 ALA E CA 1
ATOM 4979 C C . ALA E 1 152 ? 28.89158 67.99572 6.22990 1.000 249.86632 146 ALA E C 1
ATOM 4980 O O . ALA E 1 152 ? 28.90577 67.78508 7.44544 1.000 274.29871 146 ALA E O 1
ATOM 4982 N N . LYS E 1 153 ? 29.08069 69.20210 5.70173 1.000 226.19188 147 LYS E N 1
ATOM 4983 C CA . LYS E 1 153 ? 29.28169 70.39155 6.52026 1.000 212.48030 147 LYS E CA 1
ATOM 4984 C C . LYS E 1 153 ? 28.00497 71.20998 6.67489 1.000 216.35368 147 LYS E C 1
ATOM 4985 O O . LYS E 1 153 ? 27.59902 71.51437 7.80053 1.000 223.10539 147 LYS E O 1
ATOM 4991 N N . SER E 1 154 ? 27.36199 71.57264 5.56559 1.000 217.67549 148 SER E N 1
ATOM 4992 C CA . SER E 1 154 ? 26.16041 72.39487 5.59111 1.000 211.87823 148 SER E CA 1
ATOM 4993 C C . SER E 1 154 ? 25.05592 71.74261 4.77039 1.000 202.58572 148 SER E C 1
ATOM 4994 O O . SER E 1 154 ? 25.31841 70.92655 3.88376 1.000 212.26161 148 SER E O 1
ATOM 4997 N N . ASP E 1 155 ? 23.80651 72.08545 5.10177 1.000 179.00211 149 ASP E N 1
ATOM 4998 C CA . ASP E 1 155 ? 22.68485 71.66248 4.26782 1.000 192.12117 149 ASP E CA 1
ATOM 4999 C C . ASP E 1 155 ? 22.75288 72.29449 2.88388 1.000 201.53764 149 ASP E C 1
ATOM 5000 O O . ASP E 1 155 ? 22.50560 71.62555 1.87129 1.000 209.12469 149 ASP E O 1
ATOM 5005 N N . SER E 1 156 ? 23.08266 73.58694 2.82137 1.000 219.58493 150 SER E N 1
ATOM 5006 C CA . SER E 1 156 ? 23.28964 74.23611 1.53402 1.000 224.98614 150 SER E CA 1
ATOM 5007 C C . SER E 1 156 ? 24.44754 73.58894 0.78963 1.000 244.03558 150 SER E C 1
ATOM 5008 O O . SER E 1 156 ? 24.43961 73.52484 -0.44223 1.000 255.13732 150 SER E O 1
ATOM 5011 N N . HIS E 1 157 ? 25.45592 73.11171 1.52499 1.000 230.42805 151 HIS E N 1
ATOM 5012 C CA . HIS E 1 157 ? 26.54401 72.35145 0.91741 1.000 201.77019 151 HIS E CA 1
ATOM 5013 C C . HIS E 1 157 ? 26.01364 71.10861 0.20644 1.000 166.46341 151 HIS E C 1
ATOM 5014 O O . HIS E 1 157 ? 26.42777 70.79833 -0.91720 1.000 150.82686 151 HIS E O 1
ATOM 5021 N N . VAL E 1 158 ? 25.09317 70.38465 0.84759 1.000 195.89026 152 VAL E N 1
ATOM 5022 C CA . VAL E 1 158 ? 24.50501 69.19406 0.23441 1.000 207.43279 152 VAL E CA 1
ATOM 5023 C C . VAL E 1 158 ? 23.67634 69.57264 -0.99044 1.000 203.60218 152 VAL E C 1
ATOM 5024 O O . VAL E 1 158 ? 23.68967 68.87320 -2.02070 1.000 205.78800 152 VAL E O 1
ATOM 5028 N N . ARG E 1 159 ? 22.91752 70.66806 -0.88463 1.000 204.54699 153 ARG E N 1
ATOM 5029 C CA . ARG E 1 159 ? 22.23989 71.21620 -2.05394 1.000 212.41266 153 ARG E CA 1
ATOM 5030 C C . ARG E 1 159 ? 23.22945 71.45113 -3.18464 1.000 201.62818 153 ARG E C 1
ATOM 5031 O O . ARG E 1 159 ? 22.95804 71.12829 -4.34461 1.000 197.98221 153 ARG E O 1
ATOM 5039 N N . MET E 1 160 ? 24.39256 72.00523 -2.85933 1.000 199.79852 154 MET E N 1
ATOM 5040 C CA . MET E 1 160 ? 25.38891 72.26681 -3.88743 1.000 207.63992 154 MET E CA 1
ATOM 5041 C C . MET E 1 160 ? 25.87821 70.96605 -4.50909 1.000 192.27498 154 MET E C 1
ATOM 5042 O O . MET E 1 160 ? 26.15062 70.90628 -5.71330 1.000 186.12403 154 MET E O 1
ATOM 5047 N N . LEU E 1 161 ? 26.00756 69.91487 -3.69678 1.000 194.52924 155 LEU E N 1
ATOM 5048 C CA . LEU E 1 161 ? 26.43655 68.62222 -4.22952 1.000 186.45892 155 LEU E CA 1
ATOM 5049 C C . LEU E 1 161 ? 25.43606 68.08463 -5.25283 1.000 202.04710 155 LEU E C 1
ATOM 5050 O O . LEU E 1 161 ? 25.81374 67.63542 -6.34863 1.000 191.47685 155 LEU E O 1
ATOM 5055 N N . GLU E 1 162 ? 24.14450 68.14136 -4.92062 1.000 221.78186 156 GLU E N 1
ATOM 5056 C CA . GLU E 1 162 ? 23.13939 67.67958 -5.88101 1.000 229.74416 156 GLU E CA 1
ATOM 5057 C C . GLU E 1 162 ? 23.14566 68.54886 -7.13793 1.000 206.98097 156 GLU E C 1
ATOM 5058 O O . GLU E 1 162 ? 22.95519 68.05101 -8.26014 1.000 193.16038 156 GLU E O 1
ATOM 5064 N N . ASP E 1 163 ? 23.35047 69.85709 -6.96482 1.000 200.74691 157 ASP E N 1
ATOM 5065 C CA . ASP E 1 163 ? 23.45333 70.75654 -8.11074 1.000 226.85920 157 ASP E CA 1
ATOM 5066 C C . ASP E 1 163 ? 24.61435 70.36100 -9.00926 1.000 213.96992 157 ASP E C 1
ATOM 5067 O O . ASP E 1 163 ? 24.50859 70.41249 -10.24045 1.000 219.61993 157 ASP E O 1
ATOM 5072 N N . CYS E 1 164 ? 25.74438 69.99777 -8.40315 1.000 189.34924 158 CYS E N 1
ATOM 5073 C CA . CYS E 1 164 ? 26.88377 69.51634 -9.17222 1.000 175.41306 158 CYS E CA 1
ATOM 5074 C C . CYS E 1 164 ? 26.49464 68.29641 -9.98727 1.000 178.47542 158 CYS E C 1
ATOM 5075 O O . CYS E 1 164 ? 26.89359 68.15741 -11.14866 1.000 171.91270 158 CYS E O 1
ATOM 5078 N N . VAL E 1 165 ? 25.72978 67.39009 -9.37954 1.000 169.53457 159 VAL E N 1
ATOM 5079 C CA . VAL E 1 165 ? 25.32492 66.16993 -10.07743 1.000 153.95250 159 VAL E CA 1
ATOM 5080 C C . VAL E 1 165 ? 24.42910 66.47999 -11.28254 1.000 154.11072 159 VAL E C 1
ATOM 5081 O O . VAL E 1 165 ? 24.55921 65.85491 -12.34551 1.000 153.19967 159 VAL E O 1
ATOM 5085 N N . GLN E 1 166 ? 23.51042 67.44579 -11.14474 1.000 180.75440 160 GLN E N 1
ATOM 5086 C CA . GLN E 1 166 ? 22.45909 67.60491 -12.15921 1.000 173.18958 160 GLN E CA 1
ATOM 5087 C C . GLN E 1 166 ? 23.00964 68.01908 -13.52762 1.000 155.60407 160 GLN E C 1
ATOM 5088 O O . GLN E 1 166 ? 22.65958 67.41976 -14.55434 1.000 142.79204 160 GLN E O 1
ATOM 5094 N N . GLU E 1 167 ? 23.84868 69.05932 -13.57329 1.000 169.37187 161 GLU E N 1
ATOM 5095 C CA . GLU E 1 167 ? 24.34322 69.53218 -14.86706 1.000 185.40111 161 GLU E CA 1
ATOM 5096 C C . GLU E 1 167 ? 25.25391 68.50371 -15.52495 1.000 186.86403 161 GLU E C 1
ATOM 5097 O O . GLU E 1 167 ? 25.25539 68.36060 -16.75740 1.000 203.76730 161 GLU E O 1
ATOM 5103 N N . THR E 1 168 ? 26.04618 67.79227 -14.72063 1.000 174.26052 162 THR E N 1
ATOM 5104 C CA . THR E 1 168 ? 26.83032 66.68749 -15.25568 1.000 165.59851 162 THR E CA 1
ATOM 5105 C C . THR E 1 168 ? 25.91962 65.66875 -15.92263 1.000 149.91610 162 THR E C 1
ATOM 5106 O O . THR E 1 168 ? 26.21712 65.18222 -17.02076 1.000 143.12001 162 THR E O 1
ATOM 5110 N N . ILE E 1 169 ? 24.79645 65.34321 -15.27638 1.000 163.15889 163 ILE E N 1
ATOM 5111 C CA . ILE E 1 169 ? 23.86681 64.37791 -15.85692 1.000 152.53025 163 ILE E CA 1
ATOM 5112 C C . ILE E 1 169 ? 23.31654 64.89700 -17.17836 1.000 145.30766 163 ILE E C 1
ATOM 5113 O O . ILE E 1 169 ? 23.23558 64.16037 -18.16464 1.000 143.14561 163 ILE E O 1
ATOM 5118 N N . HIS E 1 170 ? 22.92656 66.17196 -17.21463 1.000 149.99614 164 HIS E N 1
ATOM 5119 C CA . HIS E 1 170 ? 22.33821 66.72562 -18.43334 1.000 167.58018 164 HIS E CA 1
ATOM 5120 C C . HIS E 1 170 ? 23.33286 66.68212 -19.59401 1.000 181.00858 164 HIS E C 1
ATOM 5121 O O . HIS E 1 170 ? 22.98709 66.26632 -20.71060 1.000 176.75223 164 HIS E O 1
ATOM 5128 N N . GLU E 1 171 ? 24.58489 67.08329 -19.34791 1.000 193.47359 165 GLU E N 1
ATOM 5129 C CA . GLU E 1 171 ? 25.55909 67.09178 -20.43902 1.000 220.29092 165 GLU E CA 1
ATOM 5130 C C . GLU E 1 171 ? 25.94118 65.67614 -20.86522 1.000 226.98891 165 GLU E C 1
ATOM 5131 O O . GLU E 1 171 ? 26.15822 65.41961 -22.05618 1.000 236.66927 165 GLU E O 1
ATOM 5137 N N . HIS E 1 172 ? 26.03577 64.74092 -19.91538 1.000 220.89248 166 HIS E N 1
ATOM 5138 C CA . HIS E 1 172 ? 26.30377 63.35636 -20.29034 1.000 196.94819 166 HIS E CA 1
ATOM 5139 C C . HIS E 1 172 ? 25.15422 62.78376 -21.11097 1.000 201.84047 166 HIS E C 1
ATOM 5140 O O . HIS E 1 172 ? 25.37678 61.99883 -22.04373 1.000 218.00337 166 HIS E O 1
ATOM 5147 N N . ASN E 1 173 ? 23.91723 63.16752 -20.77543 1.000 146.55547 167 ASN E N 1
ATOM 5148 C CA . ASN E 1 173 ? 22.77105 62.80814 -21.60168 1.000 149.97379 167 ASN E CA 1
ATOM 5149 C C . ASN E 1 173 ? 22.93622 63.34717 -23.01420 1.000 185.25359 167 ASN E C 1
ATOM 5150 O O . ASN E 1 173 ? 22.65869 62.64716 -23.99474 1.000 199.66730 167 ASN E O 1
ATOM 5155 N N . LYS E 1 174 ? 23.37893 64.60105 -23.13444 1.000 198.78259 168 LYS E N 1
ATOM 5156 C CA . LYS E 1 174 ? 23.62505 65.16760 -24.45748 1.000 198.75718 168 LYS E CA 1
ATOM 5157 C C . LYS E 1 174 ? 24.66079 64.35101 -25.22092 1.000 217.02166 168 LYS E C 1
ATOM 5158 O O . LYS E 1 174 ? 24.49446 64.08506 -26.41667 1.000 231.84447 168 LYS E O 1
ATOM 5164 N N . LEU E 1 175 ? 25.73734 63.94212 -24.54455 1.000 227.62142 169 LEU E N 1
ATOM 5165 C CA . LEU E 1 175 ? 26.80320 63.21230 -25.23069 1.000 214.49314 169 LEU E CA 1
ATOM 5166 C C . LEU E 1 175 ? 26.34695 61.82779 -25.67916 1.000 219.36643 169 LEU E C 1
ATOM 5167 O O . LEU E 1 175 ? 26.71252 61.37386 -26.77000 1.000 216.04748 169 LEU E O 1
ATOM 5172 N N . ALA E 1 176 ? 25.55889 61.13732 -24.85031 1.000 209.73722 170 ALA E N 1
ATOM 5173 C CA . ALA E 1 176 ? 25.26579 59.72897 -25.10792 1.000 203.52387 170 ALA E CA 1
ATOM 5174 C C . ALA E 1 176 ? 24.44155 59.51281 -26.37711 1.000 200.68879 170 ALA E C 1
ATOM 5175 O O . ALA E 1 176 ? 24.39871 58.38949 -26.89322 1.000 218.77095 170 ALA E O 1
ATOM 5177 N N . ALA E 1 177 ? 23.79357 60.55802 -26.89495 1.000 159.62336 171 ALA E N 1
ATOM 5178 C CA . ALA E 1 177 ? 23.05565 60.43128 -28.14779 1.000 154.05137 171 ALA E CA 1
ATOM 5179 C C . ALA E 1 177 ? 23.98273 60.08978 -29.30673 1.000 170.43853 171 ALA E C 1
ATOM 5180 O O . ALA E 1 177 ? 23.61271 59.32288 -30.20288 1.000 192.18948 171 ALA E O 1
ATOM 5182 N N . ASN E 1 178 ? 25.19092 60.65552 -29.30787 1.000 165.41599 172 ASN E N 1
ATOM 5183 C CA . ASN E 1 178 ? 26.14232 60.40457 -30.38696 1.000 182.70113 172 ASN E CA 1
ATOM 5184 C C . ASN E 1 178 ? 26.71076 58.99128 -30.31817 1.000 207.17023 172 ASN E C 1
ATOM 5185 O O . ASN E 1 178 ? 26.56346 58.20438 -31.26020 1.000 229.47715 172 ASN E O 1
ATOM 5190 N N . SER E 1 179 ? 27.36974 58.65169 -29.21334 1.000 209.14361 173 SER E N 1
ATOM 5191 C CA . SER E 1 179 ? 28.00022 57.34520 -29.07605 1.000 190.13599 173 SER E CA 1
ATOM 5192 C C . SER E 1 179 ? 26.95072 56.27209 -28.81014 1.000 179.20207 173 SER E C 1
ATOM 5193 O O . SER E 1 179 ? 26.09188 56.43152 -27.93753 1.000 172.90623 173 SER E O 1
ATOM 5196 N N . ASP E 1 180 ? 27.02290 55.17682 -29.57094 1.000 194.17730 174 ASP E N 1
ATOM 5197 C CA . ASP E 1 180 ? 26.12326 54.04237 -29.39378 1.000 210.60712 174 ASP E CA 1
ATOM 5198 C C . ASP E 1 180 ? 26.57430 53.09460 -28.29114 1.000 204.17230 174 ASP E C 1
ATOM 5199 O O . ASP E 1 180 ? 25.76598 52.28751 -27.81862 1.000 213.46464 174 ASP E O 1
ATOM 5204 N N . HIS E 1 181 ? 27.83591 53.17162 -27.87333 1.000 170.34584 175 HIS E N 1
ATOM 5205 C CA . HIS E 1 181 ? 28.34856 52.33219 -26.79897 1.000 162.36389 175 HIS E CA 1
ATOM 5206 C C . HIS E 1 181 ? 28.04491 52.88579 -25.41449 1.000 142.22755 175 HIS E C 1
ATOM 5207 O O . HIS E 1 181 ? 28.50923 52.31075 -24.42428 1.000 151.88600 175 HIS E O 1
ATOM 5214 N N . LEU E 1 182 ? 27.30054 53.98561 -25.32434 1.000 138.68617 176 LEU E N 1
ATOM 5215 C CA . LEU E 1 182 ? 26.89330 54.55427 -24.05029 1.000 143.93556 176 LEU E CA 1
ATOM 5216 C C . LEU E 1 182 ? 25.46637 55.06031 -24.19964 1.000 144.52436 176 LEU E C 1
ATOM 5217 O O . LEU E 1 182 ? 24.96395 55.23992 -25.31219 1.000 140.62928 176 LEU E O 1
ATOM 5222 N N . MET E 1 183 ? 24.81317 55.29492 -23.06414 1.000 173.47574 177 MET E N 1
ATOM 5223 C CA . MET E 1 183 ? 23.40446 55.65979 -23.06359 1.000 200.26495 177 MET E CA 1
ATOM 5224 C C . MET E 1 183 ? 23.14779 56.82109 -22.11800 1.000 180.28761 177 MET E C 1
ATOM 5225 O O . MET E 1 183 ? 23.94821 57.12195 -21.22895 1.000 167.55456 177 MET E O 1
ATOM 5230 N N . GLN E 1 184 ? 22.00500 57.46688 -22.32624 1.000 182.54732 178 GLN E N 1
ATOM 5231 C CA . GLN E 1 184 ? 21.57363 58.54654 -21.45887 1.000 183.89171 178 GLN E CA 1
ATOM 5232 C C . GLN E 1 184 ? 20.84212 57.99215 -20.24165 1.000 177.72034 178 GLN E C 1
ATOM 5233 O O . GLN E 1 184 ? 20.40737 56.83731 -20.21180 1.000 221.70975 178 GLN E O 1
ATOM 5239 N N . ILE E 1 185 ? 20.73194 58.83073 -19.21855 1.000 140.39204 179 ILE E N 1
ATOM 5240 C CA . ILE E 1 185 ? 19.97888 58.51381 -18.01221 1.000 169.14100 179 ILE E CA 1
ATOM 5241 C C . ILE E 1 185 ? 18.62286 59.19473 -18.12099 1.000 175.65241 179 ILE E C 1
ATOM 5242 O O . ILE E 1 185 ? 18.54391 60.39300 -18.41880 1.000 169.35067 179 ILE E O 1
ATOM 5247 N N . GLN E 1 186 ? 17.55398 58.43561 -17.88533 1.000 196.58596 180 GLN E N 1
ATOM 5248 C CA . GLN E 1 186 ? 16.20067 58.94463 -18.04938 1.000 208.02808 180 GLN E CA 1
ATOM 5249 C C . GLN E 1 186 ? 15.46941 59.15810 -16.73159 1.000 190.61147 180 GLN E C 1
ATOM 5250 O O . GLN E 1 186 ? 14.38916 59.76066 -16.73678 1.000 192.54358 180 GLN E O 1
ATOM 5256 N N . LYS E 1 187 ? 16.02748 58.68675 -15.61340 1.000 145.79691 181 LYS E N 1
ATOM 5257 C CA . LYS E 1 187 ? 15.44188 58.87219 -14.29037 1.000 162.41257 181 LYS E CA 1
ATOM 5258 C C . LYS E 1 187 ? 16.42237 58.42564 -13.21394 1.000 187.24975 181 LYS E C 1
ATOM 5259 O O . LYS E 1 187 ? 16.57678 57.22562 -12.97329 1.000 179.52670 181 LYS E O 1
ATOM 5261 N N . CYS E 1 188 ? 17.08434 59.37511 -12.55818 1.000 198.47537 182 CYS E N 1
ATOM 5262 C CA . CYS E 1 188 ? 18.06568 59.06087 -11.53089 1.000 183.98443 182 CYS E CA 1
ATOM 5263 C C . CYS E 1 188 ? 17.48821 59.24730 -10.12970 1.000 170.90479 182 CYS E C 1
ATOM 5264 O O . CYS E 1 188 ? 16.53361 59.99908 -9.91045 1.000 190.46112 182 CYS E O 1
ATOM 5267 N N . GLU E 1 189 ? 18.09096 58.54019 -9.17498 1.000 153.41389 183 GLU E N 1
ATOM 5268 C CA . GLU E 1 189 ? 17.72666 58.64280 -7.76878 1.000 161.08368 183 GLU E CA 1
ATOM 5269 C C . GLU E 1 189 ? 18.99292 58.72662 -6.92931 1.000 165.73293 183 GLU E C 1
ATOM 5270 O O . GLU E 1 189 ? 19.91958 57.93778 -7.13141 1.000 167.54290 183 GLU E O 1
ATOM 5276 N N . LEU E 1 190 ? 19.03762 59.67678 -5.99605 1.000 171.41921 184 LEU E N 1
ATOM 5277 C CA . LEU E 1 190 ? 20.19473 59.85889 -5.12547 1.000 169.51216 184 LEU E CA 1
ATOM 5278 C C . LEU E 1 190 ? 19.78542 59.82960 -3.65791 1.000 168.86332 184 LEU E C 1
ATOM 5279 O O . LEU E 1 190 ? 18.84897 60.52650 -3.25152 1.000 155.99521 184 LEU E O 1
ATOM 5284 N N . VAL E 1 191 ? 20.49727 59.02117 -2.87655 1.000 191.99229 185 VAL E N 1
ATOM 5285 C CA . VAL E 1 191 ? 20.33014 58.90439 -1.43191 1.000 202.18719 185 VAL E CA 1
ATOM 5286 C C . VAL E 1 191 ? 21.56184 59.52303 -0.78356 1.000 189.93824 185 VAL E C 1
ATOM 5287 O O . VAL E 1 191 ? 22.67774 59.01867 -0.95162 1.000 165.13686 185 VAL E O 1
ATOM 5291 N N . LEU E 1 192 ? 21.35647 60.58400 -0.01004 1.000 191.85436 186 LEU E N 1
ATOM 5292 C CA . LEU E 1 192 ? 22.43815 61.35801 0.58596 1.000 181.15365 186 LEU E CA 1
ATOM 5293 C C . LEU E 1 192 ? 22.56780 60.99492 2.05919 1.000 158.40389 186 LEU E C 1
ATOM 5294 O O . LEU E 1 192 ? 21.56972 60.97920 2.78685 1.000 138.94781 186 LEU E O 1
ATOM 5299 N N . ILE E 1 193 ? 23.79046 60.67642 2.48829 1.000 177.06115 187 ILE E N 1
ATOM 5300 C CA . ILE E 1 193 ? 24.04385 60.13542 3.81757 1.000 203.83782 187 ILE E CA 1
ATOM 5301 C C . ILE E 1 193 ? 25.08488 60.99117 4.52594 1.000 182.47318 187 ILE E C 1
ATOM 5302 O O . ILE E 1 193 ? 26.17972 61.21803 3.99526 1.000 195.91249 187 ILE E O 1
ATOM 5307 N N . HIS E 1 194 ? 24.74448 61.43511 5.73510 1.000 161.88180 188 HIS E N 1
ATOM 5308 C CA . HIS E 1 194 ? 25.59411 62.23258 6.60757 1.000 176.42894 188 HIS E CA 1
ATOM 5309 C C . HIS E 1 194 ? 25.88090 61.44266 7.87901 1.000 154.49688 188 HIS E C 1
ATOM 5310 O O . HIS E 1 194 ? 25.06168 60.62736 8.30915 1.000 136.04579 188 HIS E O 1
ATOM 5317 N N . THR E 1 195 ? 27.05215 61.67253 8.47293 1.000 195.75769 189 THR E N 1
ATOM 5318 C CA . THR E 1 195 ? 27.44699 61.03025 9.72310 1.000 225.04810 189 THR E CA 1
ATOM 5319 C C . THR E 1 195 ? 27.60743 62.09740 10.80011 1.000 234.32676 189 THR E C 1
ATOM 5320 O O . THR E 1 195 ? 28.33197 63.08021 10.60631 1.000 249.74818 189 THR E O 1
ATOM 5324 N N . TYR E 1 196 ? 26.93369 61.90158 11.93794 1.000 209.92882 190 TYR E N 1
ATOM 5325 C CA . TYR E 1 196 ? 27.06435 62.85496 13.03415 1.000 176.32087 190 TYR E CA 1
ATOM 5326 C C . TYR E 1 196 ? 28.39403 62.68127 13.76910 1.000 181.43718 190 TYR E C 1
ATOM 5327 O O . TYR E 1 196 ? 29.20863 63.61377 13.75528 1.000 213.05259 190 TYR E O 1
ATOM 5336 N N . PRO E 1 197 ? 28.67770 61.53200 14.41973 1.000 193.28084 191 PRO E N 1
ATOM 5337 C CA . PRO E 1 197 ? 30.02100 61.51637 15.00527 1.000 183.63840 191 PRO E CA 1
ATOM 5338 C C . PRO E 1 197 ? 31.09963 61.19558 13.97896 1.000 162.37788 191 PRO E C 1
ATOM 5339 O O . PRO E 1 197 ? 31.90334 60.30254 14.24387 1.000 153.61929 191 PRO E O 1
ATOM 5343 N N . GLY E 1 199 ? 32.26477 65.05600 18.85542 1.000 178.41022 193 GLY E N 1
ATOM 5344 C CA . GLY E 1 199 ? 31.25275 65.51349 17.92024 1.000 184.43061 193 GLY E CA 1
ATOM 5345 C C . GLY E 1 199 ? 30.08844 64.56291 17.78630 1.000 224.90807 193 GLY E C 1
ATOM 5346 O O . GLY E 1 199 ? 30.27765 63.36209 17.56985 1.000 224.77645 193 GLY E O 1
ATOM 5347 N N . GLU E 1 200 ? 28.87447 65.09292 17.91947 1.000 283.41097 194 GLU E N 1
ATOM 5348 C CA . GLU E 1 200 ? 27.67674 64.27512 17.77795 1.000 298.35382 194 GLU E CA 1
ATOM 5349 C C . GLU E 1 200 ? 26.44284 65.10522 17.46198 1.000 289.36015 194 GLU E C 1
ATOM 5350 O O . GLU E 1 200 ? 25.37063 64.85654 18.02053 1.000 304.40032 194 GLU E O 1
ATOM 5352 N N . ASP E 1 201 ? 26.58425 66.08863 16.57798 1.000 223.20718 195 ASP E N 1
ATOM 5353 C CA . ASP E 1 201 ? 25.48491 66.98675 16.26723 1.000 197.08520 195 ASP E CA 1
ATOM 5354 C C . ASP E 1 201 ? 25.67757 67.62755 14.90005 1.000 206.68585 195 ASP E C 1
ATOM 5355 O O . ASP E 1 201 ? 26.80160 67.93213 14.48925 1.000 216.16027 195 ASP E O 1
ATOM 5360 N N . SER E 1 202 ? 24.55903 67.81948 14.20825 1.000 224.57910 196 SER E N 1
ATOM 5361 C CA . SER E 1 202 ? 24.44937 68.61537 12.99587 1.000 238.77382 196 SER E CA 1
ATOM 5362 C C . SER E 1 202 ? 22.96442 68.75158 12.70050 1.000 235.46385 196 SER E C 1
ATOM 5363 O O . SER E 1 202 ? 22.14079 67.97394 13.19514 1.000 253.59381 196 SER E O 1
ATOM 5366 N N . LEU E 1 203 ? 22.63250 69.75460 11.89726 1.000 191.36755 197 LEU E N 1
ATOM 5367 C CA . LEU E 1 203 ? 21.26123 69.90856 11.44347 1.000 183.39088 197 LEU E CA 1
ATOM 5368 C C . LEU E 1 203 ? 21.18618 69.62847 9.95087 1.000 197.35412 197 LEU E C 1
ATOM 5369 O O . LEU E 1 203 ? 20.61220 70.42486 9.20336 1.000 201.63826 197 LEU E O 1
ATOM 5374 N N . VAL E 1 204 ? 21.79710 68.52525 9.49735 1.000 215.20220 198 VAL E N 1
ATOM 5375 C CA . VAL E 1 204 ? 21.50705 68.05006 8.15234 1.000 216.84114 198 VAL E CA 1
ATOM 5376 C C . VAL E 1 204 ? 20.02192 67.74270 8.08987 1.000 248.52782 198 VAL E C 1
ATOM 5377 O O . VAL E 1 204 ? 19.44372 67.19369 9.03630 1.000 245.67482 198 VAL E O 1
ATOM 5381 N N . SER E 1 205 ? 19.39298 68.09937 6.97518 1.000 273.74310 199 SER E N 1
ATOM 5382 C CA . SER E 1 205 ? 17.94528 68.00940 6.83806 1.000 286.73271 199 SER E CA 1
ATOM 5383 C C . SER E 1 205 ? 17.57887 66.78135 6.01740 1.000 284.29621 199 SER E C 1
ATOM 5384 O O . SER E 1 205 ? 17.81542 66.73734 4.80788 1.000 289.03987 199 SER E O 1
ATOM 5387 N N . ASP E 1 206 ? 17.01487 65.78175 6.68952 1.000 271.90832 200 ASP E N 1
ATOM 5388 C CA . ASP E 1 206 ? 16.50287 64.58113 6.03768 1.000 267.27429 200 ASP E CA 1
ATOM 5389 C C . ASP E 1 206 ? 15.25569 64.96683 5.24902 1.000 266.86668 200 ASP E C 1
ATOM 5390 O O . ASP E 1 206 ? 14.12846 64.83993 5.71910 1.000 274.43331 200 ASP E O 1
ATOM 5395 N N . ARG E 1 207 ? 15.46498 65.44305 4.02896 1.000 254.21833 201 ARG E N 1
ATOM 5396 C CA . ARG E 1 207 ? 14.40006 66.03001 3.22893 1.000 248.21631 201 ARG E CA 1
ATOM 5397 C C . ARG E 1 207 ? 13.86797 65.05302 2.18836 1.000 255.00487 201 ARG E C 1
ATOM 5398 O O . ARG E 1 207 ? 14.48996 64.03857 1.86812 1.000 240.51923 201 ARG E O 1
ATOM 5406 N N . SER E 1 208 ? 12.68346 65.37521 1.67831 1.000 261.58664 202 SER E N 1
ATOM 5407 C CA . SER E 1 208 ? 12.02644 64.55452 0.67923 1.000 249.82935 202 SER E CA 1
ATOM 5408 C C . SER E 1 208 ? 12.73264 64.69532 -0.66676 1.000 237.10195 202 SER E C 1
ATOM 5409 O O . SER E 1 208 ? 13.70313 65.44203 -0.82118 1.000 251.45560 202 SER E O 1
ATOM 5412 N N . LYS E 1 209 ? 12.22663 63.97063 -1.66107 1.000 208.08187 203 LYS E N 1
ATOM 5413 C CA . LYS E 1 209 ? 12.81166 63.98787 -2.99290 1.000 196.96618 203 LYS E CA 1
ATOM 5414 C C . LYS E 1 209 ? 12.21473 65.11641 -3.82172 1.000 198.52853 203 LYS E C 1
ATOM 5415 O O . LYS E 1 209 ? 11.02359 65.42718 -3.71568 1.000 189.04731 203 LYS E O 1
ATOM 5421 N N . LYS E 1 210 ? 13.05651 65.73047 -4.64706 1.000 209.14669 204 LYS E N 1
ATOM 5422 C CA . LYS E 1 210 ? 12.68759 66.90950 -5.41460 1.000 220.87532 204 LYS E CA 1
ATOM 5423 C C . LYS E 1 210 ? 12.85126 66.63432 -6.89802 1.000 226.71786 204 LYS E C 1
ATOM 5424 O O . LYS E 1 210 ? 13.85799 66.05635 -7.31798 1.000 210.65922 204 LYS E O 1
ATOM 5430 N N . GLU E 1 211 ? 11.86564 67.06051 -7.68440 1.000 256.32464 205 GLU E N 1
ATOM 5431 C CA . GLU E 1 211 ? 11.98006 67.03367 -9.13547 1.000 281.69324 205 GLU E CA 1
ATOM 5432 C C . GLU E 1 211 ? 13.05155 68.01689 -9.58680 1.000 288.90246 205 GLU E C 1
ATOM 5433 O O . GLU E 1 211 ? 12.75157 69.06272 -10.17261 1.000 318.24620 205 GLU E O 1
ATOM 5439 N N . LEU E 1 212 ? 14.31270 67.67236 -9.32019 1.000 248.91942 206 LEU E N 1
ATOM 5440 C CA . LEU E 1 212 ? 15.40859 68.55696 -9.69079 1.000 222.69948 206 LEU E CA 1
ATOM 5441 C C . LEU E 1 212 ? 15.43069 68.79384 -11.19110 1.000 237.36994 206 LEU E C 1
ATOM 5442 O O . LEU E 1 212 ? 15.83453 69.86845 -11.65110 1.000 261.38567 206 LEU E O 1
ATOM 5447 N N . SER E 1 213 ? 15.01344 67.79874 -11.95874 1.000 230.02945 207 SER E N 1
ATOM 5448 C CA . SER E 1 213 ? 14.87901 67.90041 -13.40237 1.000 215.44379 207 SER E CA 1
ATOM 5449 C C . SER E 1 213 ? 13.76960 66.94701 -13.80210 1.000 211.84709 207 SER E C 1
ATOM 5450 O O . SER E 1 213 ? 13.34718 66.10447 -13.00024 1.000 208.18168 207 SER E O 1
ATOM 5453 N N . PRO E 1 214 ? 13.25086 67.06434 -15.02475 1.000 216.94299 208 PRO E N 1
ATOM 5454 C CA . PRO E 1 214 ? 12.41354 65.97019 -15.53247 1.000 231.74546 208 PRO E CA 1
ATOM 5455 C C . PRO E 1 214 ? 13.14365 64.64337 -15.49388 1.000 247.43180 208 PRO E C 1
ATOM 5456 O O . PRO E 1 214 ? 12.51189 63.59299 -15.34232 1.000 258.88125 208 PRO E O 1
ATOM 5460 N N . VAL E 1 215 ? 14.46481 64.66574 -15.62888 1.000 240.20382 209 VAL E N 1
ATOM 5461 C CA . VAL E 1 215 ? 15.27124 63.45463 -15.53673 1.000 217.76196 209 VAL E CA 1
ATOM 5462 C C . VAL E 1 215 ? 15.68878 63.14892 -14.09779 1.000 203.45671 209 VAL E C 1
ATOM 5463 O O . VAL E 1 215 ? 15.63390 61.99436 -13.66724 1.000 158.00453 209 VAL E O 1
ATOM 5467 N N . LEU E 1 216 ? 16.09963 64.15469 -13.32361 1.000 219.72422 210 LEU E N 1
ATOM 5468 C CA . LEU E 1 216 ? 16.69377 63.93658 -12.00618 1.000 215.00722 210 LEU E CA 1
ATOM 5469 C C . LEU E 1 216 ? 15.67699 64.07619 -10.87427 1.000 227.67498 210 LEU E C 1
ATOM 5470 O O . LEU E 1 216 ? 14.87417 65.01349 -10.86144 1.000 244.62158 210 LEU E O 1
ATOM 5475 N N . THR E 1 217 ? 15.71820 63.14033 -9.91843 1.000 179.29472 211 THR E N 1
ATOM 5476 C CA . THR E 1 217 ? 15.01288 63.27876 -8.64640 1.000 170.09872 211 THR E CA 1
ATOM 5477 C C . THR E 1 217 ? 15.87873 62.70624 -7.52429 1.000 207.91252 211 THR E C 1
ATOM 5478 O O . THR E 1 217 ? 16.46708 61.63386 -7.68697 1.000 208.9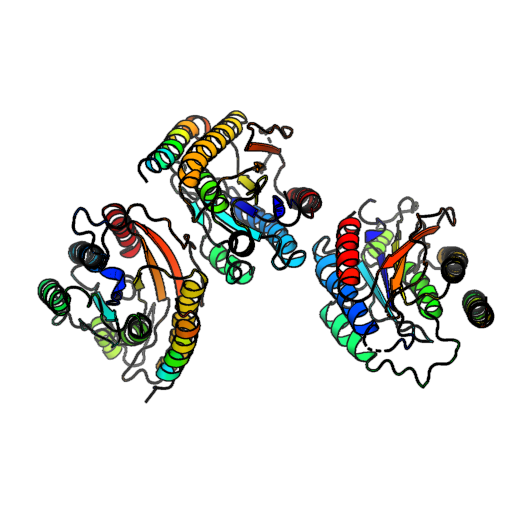9231 211 THR E O 1
ATOM 5482 N N . SER E 1 218 ? 15.95242 63.40477 -6.38512 1.000 250.20379 212 SER E N 1
ATOM 5483 C CA . SER E 1 218 ? 16.86095 62.99872 -5.31005 1.000 265.24457 212 SER E CA 1
ATOM 5484 C C . SER E 1 218 ? 16.38303 63.51156 -3.95212 1.000 262.65255 212 SER E C 1
ATOM 5485 O O . SER E 1 218 ? 15.70692 64.53858 -3.86401 1.000 268.02071 212 SER E O 1
ATOM 5488 N N . GLU E 1 219 ? 16.78953 62.80544 -2.88732 1.000 203.71823 213 GLU E N 1
ATOM 5489 C CA . GLU E 1 219 ? 16.44677 63.15389 -1.50591 1.000 192.03095 213 GLU E CA 1
ATOM 5490 C C . GLU E 1 219 ? 17.64366 62.86899 -0.59535 1.000 186.82012 213 GLU E C 1
ATOM 5491 O O . GLU E 1 219 ? 18.59876 62.19229 -0.98761 1.000 153.12462 213 GLU E O 1
ATOM 5497 N N . VAL E 1 220 ? 17.59339 63.40715 0.63380 1.000 208.44625 214 VAL E N 1
ATOM 5498 C CA . VAL E 1 220 ? 18.72579 63.41289 1.56245 1.000 198.34021 214 VAL E CA 1
ATOM 5499 C C . VAL E 1 220 ? 18.29505 62.92559 2.94506 1.000 187.28554 214 VAL E C 1
ATOM 5500 O O . VAL E 1 220 ? 17.16151 63.16739 3.37235 1.000 194.31011 214 VAL E O 1
ATOM 5504 N N . HIS E 1 221 ? 19.20019 62.21454 3.63359 1.000 181.96458 215 HIS E N 1
ATOM 5505 C CA . HIS E 1 221 ? 19.00255 61.74792 5.00597 1.000 201.63240 215 HIS E CA 1
ATOM 5506 C C . HIS E 1 221 ? 20.31871 61.82076 5.78747 1.000 170.97369 215 HIS E C 1
ATOM 5507 O O . HIS E 1 221 ? 21.39424 62.01643 5.21351 1.000 154.79755 215 HIS E O 1
ATOM 5514 N N . SER E 1 222 ? 20.22597 61.68470 7.11839 1.000 181.98666 216 SER E N 1
ATOM 5515 C CA . SER E 1 222 ? 21.38581 61.83492 7.99902 1.000 186.28085 216 SER E CA 1
ATOM 5516 C C . SER E 1 222 ? 21.26199 60.98600 9.26557 1.000 202.81847 216 SER E C 1
ATOM 5517 O O . SER E 1 222 ? 20.26802 61.09525 9.99540 1.000 203.57066 216 SER E O 1
ATOM 5520 N N . VAL E 1 223 ? 22.27438 60.14056 9.52451 1.000 207.99794 217 VAL E N 1
ATOM 5521 C CA . VAL E 1 223 ? 22.29070 59.21431 10.65790 1.000 195.89601 217 VAL E CA 1
ATOM 5522 C C . VAL E 1 223 ? 23.67953 59.18775 11.28905 1.000 173.33261 217 VAL E C 1
ATOM 5523 O O . VAL E 1 223 ? 24.68014 59.55468 10.66983 1.000 160.76857 217 VAL E O 1
ATOM 5527 N N . ARG E 1 224 ? 23.72736 58.75631 12.54686 1.000 168.17882 218 ARG E N 1
ATOM 5528 C CA . ARG E 1 224 ? 24.98992 58.73763 13.26127 1.000 175.13409 218 ARG E CA 1
ATOM 5529 C C . ARG E 1 224 ? 25.82907 57.52979 12.87148 1.000 190.97531 218 ARG E C 1
ATOM 5530 O O . ARG E 1 224 ? 25.33310 56.54637 12.32140 1.000 206.82141 218 ARG E O 1
ATOM 5538 N N . ALA E 1 225 ? 27.12504 57.61963 13.17233 1.000 184.66723 219 ALA E N 1
ATOM 5539 C CA . ALA E 1 225 ? 28.05379 56.53767 12.86766 1.000 186.45836 219 ALA E CA 1
ATOM 5540 C C . ALA E 1 225 ? 27.89555 55.38339 13.85320 1.000 207.47574 219 ALA E C 1
ATOM 5541 O O . ALA E 1 225 ? 27.52350 55.57028 15.01080 1.000 212.09298 219 ALA E O 1
ATOM 5543 N N . GLY E 1 226 ? 28.21017 54.18286 13.39387 1.000 231.32472 220 GLY E N 1
ATOM 5544 C CA . GLY E 1 226 ? 28.14385 53.03002 14.26371 1.000 231.16286 220 GLY E CA 1
ATOM 5545 C C . GLY E 1 226 ? 26.87847 52.21208 14.15968 1.000 202.54160 220 GLY E C 1
ATOM 5546 O O . GLY E 1 226 ? 26.53242 51.64790 13.11883 1.000 196.54180 220 GLY E O 1
ATOM 5547 N N . ARG E 1 227 ? 26.15905 52.17379 15.27681 1.000 184.47724 221 ARG E N 1
ATOM 5548 C CA . ARG E 1 227 ? 24.92444 51.38548 15.36952 1.000 205.81948 221 ARG E CA 1
ATOM 5549 C C . ARG E 1 227 ? 23.82207 51.94840 14.46970 1.000 222.61852 221 ARG E C 1
ATOM 5550 O O . ARG E 1 227 ? 23.20671 51.22304 13.66948 1.000 220.64406 221 ARG E O 1
ATOM 5558 N N . HIS E 1 228 ? 23.58003 53.25600 14.57313 1.000 238.90121 222 HIS E N 1
ATOM 5559 C CA . HIS E 1 228 ? 22.50802 53.87578 13.80797 1.000 240.52199 222 HIS E CA 1
ATOM 5560 C C . HIS E 1 228 ? 22.78489 53.80945 12.31307 1.000 231.22548 222 HIS E C 1
ATOM 5561 O O . HIS E 1 228 ? 21.84865 53.74644 11.50923 1.000 233.13033 222 HIS E O 1
ATOM 5568 N N . LEU E 1 229 ? 24.05969 53.80284 11.92413 1.000 182.15622 223 LEU E N 1
ATOM 5569 C CA . LEU E 1 229 ? 24.40703 53.66363 10.51519 1.000 177.17215 223 LEU E CA 1
ATOM 5570 C C . LEU E 1 229 ? 23.93580 52.31988 9.97112 1.000 186.95471 223 LEU E C 1
ATOM 5571 O O . LEU E 1 229 ? 23.29742 52.25285 8.91441 1.000 189.21409 223 LEU E O 1
ATOM 5576 N N . ALA E 1 230 ? 24.18516 51.24173 10.71859 1.000 196.75708 224 ALA E N 1
ATOM 5577 C CA . ALA E 1 230 ? 23.72781 49.92100 10.29602 1.000 179.19322 224 ALA E CA 1
ATOM 5578 C C . ALA E 1 230 ? 22.20681 49.82018 10.33131 1.000 216.24255 224 ALA E C 1
ATOM 5579 O O . ALA E 1 230 ? 21.59825 49.19155 9.45351 1.000 215.33417 224 ALA E O 1
ATOM 5581 N N . THR E 1 231 ? 21.57261 50.44125 11.32988 1.000 278.60366 225 THR E N 1
ATOM 5582 C CA . THR E 1 231 ? 20.11168 50.42636 11.38913 1.000 295.09094 225 THR E CA 1
ATOM 5583 C C . THR E 1 231 ? 19.50195 51.10153 10.16324 1.000 279.54080 225 THR E C 1
ATOM 5584 O O . THR E 1 231 ? 18.61687 50.53961 9.49238 1.000 279.21415 225 THR E O 1
ATOM 5588 N N . LYS E 1 232 ? 19.98766 52.30104 9.83816 1.000 263.44652 226 LYS E N 1
ATOM 5589 C CA . LYS E 1 232 ? 19.50075 52.99033 8.65277 1.000 243.03215 226 LYS E CA 1
ATOM 5590 C C . LYS E 1 232 ? 19.78876 52.18659 7.39921 1.000 235.10367 226 LYS E C 1
ATOM 5591 O O . LYS E 1 232 ? 18.96835 52.15166 6.48010 1.000 244.79658 226 LYS E O 1
ATOM 5597 N N . LEU E 1 233 ? 20.94764 51.53057 7.34223 1.000 208.77475 227 LEU E N 1
ATOM 5598 C CA . LEU E 1 233 ? 21.27935 50.74938 6.15849 1.000 183.67068 227 LEU E CA 1
ATOM 5599 C C . LEU E 1 233 ? 20.29795 49.60373 5.95524 1.000 192.83837 227 LEU E C 1
ATOM 5600 O O . LEU E 1 233 ? 19.88151 49.32739 4.82432 1.000 193.66307 227 LEU E O 1
ATOM 5605 N N . ASN E 1 234 ? 19.93339 48.91213 7.03674 1.000 207.04390 228 ASN E N 1
ATOM 5606 C CA . ASN E 1 234 ? 18.96464 47.82443 6.91874 1.000 211.24585 228 ASN E CA 1
ATOM 5607 C C . ASN E 1 234 ? 17.61354 48.35191 6.44440 1.000 209.60882 228 ASN E C 1
ATOM 5608 O O . ASN E 1 234 ? 16.96344 47.74848 5.57300 1.000 173.58847 228 ASN E O 1
ATOM 5613 N N . ILE E 1 235 ? 17.18648 49.49611 6.98780 1.000 208.93275 229 ILE E N 1
ATOM 5614 C CA . ILE E 1 235 ? 15.95784 50.12194 6.49543 1.000 210.43309 229 ILE E CA 1
ATOM 5615 C C . ILE E 1 235 ? 16.08166 50.42841 5.00355 1.000 196.32079 229 ILE E C 1
ATOM 5616 O O . ILE E 1 235 ? 15.12919 50.26176 4.22280 1.000 178.33525 229 ILE E O 1
ATOM 5621 N N . LEU E 1 236 ? 17.26604 50.86649 4.58166 1.000 194.87813 230 LEU E N 1
ATOM 5622 C CA . LEU E 1 236 ? 17.47963 51.16779 3.17303 1.000 183.03387 230 LEU E CA 1
ATOM 5623 C C . LEU E 1 236 ? 17.34753 49.92260 2.30543 1.000 207.16031 230 LEU E C 1
ATOM 5624 O O . LEU E 1 236 ? 16.77546 49.99432 1.21838 1.000 225.34743 230 LEU E O 1
ATOM 5629 N N . VAL E 1 237 ? 17.91331 48.78843 2.73091 1.000 201.88510 231 VAL E N 1
ATOM 5630 C CA . VAL E 1 237 ? 17.74957 47.56337 1.93659 1.000 178.82839 231 VAL E CA 1
ATOM 5631 C C . VAL E 1 237 ? 16.27202 47.20446 1.81430 1.000 201.07315 231 VAL E C 1
ATOM 5632 O O . VAL E 1 237 ? 15.77935 46.83036 0.72922 1.000 228.66352 231 VAL E O 1
ATOM 5636 N N . GLN E 1 238 ? 15.53091 47.36453 2.91956 1.000 196.46303 232 GLN E N 1
ATOM 5637 C CA . GLN E 1 238 ? 14.10798 47.03998 2.92126 1.000 212.97042 232 GLN E CA 1
ATOM 5638 C C . GLN E 1 238 ? 13.31526 47.98581 2.03436 1.000 231.80129 232 GLN E C 1
ATOM 5639 O O . GLN E 1 238 ? 12.18408 47.66764 1.66035 1.000 229.02366 232 GLN E O 1
ATOM 5645 N N . GLN E 1 239 ? 13.86231 49.15725 1.71491 1.000 237.62005 233 GLN E N 1
ATOM 5646 C CA . GLN E 1 239 ? 13.26996 49.89590 0.59991 1.000 231.87008 233 GLN E CA 1
ATOM 5647 C C . GLN E 1 239 ? 13.81072 49.39142 -0.73758 1.000 200.63284 233 GLN E C 1
ATOM 5648 O O . GLN E 1 239 ? 13.05808 49.26147 -1.71047 1.000 211.10517 233 GLN E O 1
ATOM 5654 N N . HIS E 1 240 ? 15.10192 49.05652 -0.78033 1.000 167.35679 234 HIS E N 1
ATOM 5655 C CA . HIS E 1 240 ? 15.80928 48.84943 -2.04009 1.000 197.35850 234 HIS E CA 1
ATOM 5656 C C . HIS E 1 240 ? 15.30410 47.65910 -2.83122 1.000 244.27011 234 HIS E C 1
ATOM 5657 O O . HIS E 1 240 ? 15.50776 47.62376 -4.05100 1.000 272.49480 234 HIS E O 1
ATOM 5664 N N . PHE E 1 241 ? 14.68080 46.66366 -2.19087 1.000 239.00880 235 PHE E N 1
ATOM 5665 C CA . PHE E 1 241 ? 14.15259 45.57828 -3.02484 1.000 207.42536 235 PHE E CA 1
ATOM 5666 C C . PHE E 1 241 ? 13.21290 46.12553 -4.10325 1.000 212.17675 235 PHE E C 1
ATOM 5667 O O . PHE E 1 241 ? 13.27393 45.70200 -5.26520 1.000 166.27589 235 PHE E O 1
ATOM 5675 N N . ASP E 1 242 ? 12.38468 47.10749 -3.73998 1.000 266.15612 236 ASP E N 1
ATOM 5676 C CA . ASP E 1 242 ? 11.41914 47.78181 -4.61518 1.000 284.66158 236 ASP E CA 1
ATOM 5677 C C . ASP E 1 242 ? 10.54258 48.67491 -3.73922 1.000 270.68425 236 ASP E C 1
ATOM 5678 O O . ASP E 1 242 ? 10.36958 48.40756 -2.54735 1.000 250.05181 236 ASP E O 1
ATOM 5683 N N . GLU F 2 4 ? 33.88898 64.19661 -29.03356 1.000 173.51263 93 GLU F N 1
ATOM 5684 C CA . GLU F 2 4 ? 33.82970 65.64119 -28.84613 1.000 180.14387 93 GLU F CA 1
ATOM 5685 C C . GLU F 2 4 ? 34.74728 66.08512 -27.71383 1.000 197.48309 93 GLU F C 1
ATOM 5686 O O . GLU F 2 4 ? 35.37367 65.25828 -27.05000 1.000 196.25209 93 GLU F O 1
ATOM 5688 N N . ASP F 2 5 ? 34.82425 67.39941 -27.50218 1.000 199.68107 94 ASP F N 1
ATOM 5689 C CA . ASP F 2 5 ? 35.58139 67.97813 -26.40127 1.000 185.49721 94 ASP F CA 1
ATOM 5690 C C . ASP F 2 5 ? 34.69799 68.30011 -25.20003 1.000 186.29678 94 ASP F C 1
ATOM 5691 O O . ASP F 2 5 ? 35.08542 69.10731 -24.34834 1.000 202.62912 94 ASP F O 1
ATOM 5693 N N . ARG F 2 6 ? 33.51597 67.68431 -25.11792 1.000 174.17394 95 ARG F N 1
ATOM 5694 C CA . ARG F 2 6 ? 32.61991 67.91713 -23.99082 1.000 165.38213 95 ARG F CA 1
ATOM 5695 C C . ARG F 2 6 ? 33.22327 67.43981 -22.67584 1.000 177.88792 95 ARG F C 1
ATOM 5696 O O . ARG F 2 6 ? 32.78253 67.87578 -21.60172 1.000 195.04096 95 ARG F O 1
ATOM 5704 N N . LEU F 2 7 ? 34.22267 66.55335 -22.73969 1.000 168.04594 96 LEU F N 1
ATOM 5705 C CA . LEU F 2 7 ? 34.95909 66.18059 -21.53887 1.000 184.42548 96 LEU F CA 1
ATOM 5706 C C . LEU F 2 7 ? 35.56914 67.39907 -20.86819 1.000 198.37294 96 LEU F C 1
ATOM 5707 O O . LEU F 2 7 ? 35.67598 67.43983 -19.63767 1.000 196.40660 96 LEU F O 1
ATOM 5709 N N . GLU F 2 8 ? 35.97637 68.39621 -21.65754 1.000 208.37580 97 GLU F N 1
ATOM 5710 C CA . GLU F 2 8 ? 36.44564 69.65106 -21.08160 1.000 206.85471 97 GLU F CA 1
ATOM 5711 C C . GLU F 2 8 ? 35.34590 70.34648 -20.28894 1.000 203.25837 97 GLU F C 1
ATOM 5712 O O . GLU F 2 8 ? 35.61246 70.92226 -19.23181 1.000 218.34020 97 GLU F O 1
ATOM 5714 N N . ARG F 2 9 ? 34.10443 70.31025 -20.78030 1.000 181.58729 98 ARG F N 1
ATOM 5715 C CA . ARG F 2 9 ? 33.00685 70.92540 -20.03826 1.000 169.67557 98 ARG F CA 1
ATOM 5716 C C . ARG F 2 9 ? 32.70012 70.14942 -18.75994 1.000 160.88498 98 ARG F C 1
ATOM 5717 O O . ARG F 2 9 ? 32.38323 70.74903 -17.72685 1.000 157.00858 98 ARG F O 1
ATOM 5719 N N . LEU F 2 10 ? 32.79076 68.81725 -18.80514 1.000 164.03068 99 LEU F N 1
ATOM 5720 C CA . LEU F 2 10 ? 32.62787 68.02492 -17.58637 1.000 162.84574 99 LEU F CA 1
ATOM 5721 C C . LEU F 2 10 ? 33.70405 68.37629 -16.56277 1.000 163.40936 99 LEU F C 1
ATOM 5722 O O . LEU F 2 10 ? 33.41204 68.63294 -15.38298 1.000 158.67401 99 LEU F O 1
ATOM 5727 N N . GLN F 2 11 ? 34.96353 68.38990 -17.00478 1.000 159.33794 100 GLN F N 1
ATOM 5728 C CA . GLN F 2 11 ? 36.05531 68.79884 -16.13166 1.000 162.80185 100 GLN F CA 1
ATOM 5729 C C . GLN F 2 11 ? 35.82700 70.20386 -15.59356 1.000 161.86048 100 GLN F C 1
ATOM 5730 O O . GLN F 2 11 ? 36.13327 70.48350 -14.43271 1.000 152.95136 100 GLN F O 1
ATOM 5736 N N . GLU F 2 12 ? 35.27256 71.09698 -16.41627 1.000 167.55755 101 GLU F N 1
ATOM 5737 C CA . GLU F 2 12 ? 35.03652 72.46538 -15.97074 1.000 140.00796 101 GLU F CA 1
ATOM 5738 C C . GLU F 2 12 ? 33.95866 72.51825 -14.89805 1.000 141.08341 101 GLU F C 1
ATOM 5739 O O . GLU F 2 12 ? 34.06170 73.30415 -13.95170 1.000 144.59698 101 GLU F O 1
ATOM 5741 N N . ILE F 2 13 ? 32.90953 71.70544 -15.03803 1.000 132.12454 102 ILE F N 1
ATOM 5742 C CA . ILE F 2 13 ? 31.91920 71.58497 -13.96922 1.000 124.77294 102 ILE F CA 1
ATOM 5743 C C . ILE F 2 13 ? 32.59861 71.15909 -12.67461 1.000 129.77390 102 ILE F C 1
ATOM 5744 O O . ILE F 2 13 ? 32.36200 71.73466 -11.60058 1.000 147.33854 102 ILE F O 1
ATOM 5749 N N . LEU F 2 14 ? 33.45665 70.13866 -12.76235 1.000 131.18598 103 LEU F N 1
ATOM 5750 C CA . LEU F 2 14 ? 34.13869 69.64689 -11.56698 1.000 157.69493 103 LEU F CA 1
ATOM 5751 C C . LEU F 2 14 ? 34.99348 70.73905 -10.92772 1.000 179.57658 103 LEU F C 1
ATOM 5752 O O . LEU F 2 14 ? 34.94544 70.94590 -9.70740 1.000 197.82262 103 LEU F O 1
ATOM 5757 N N . ARG F 2 15 ? 35.78409 71.44814 -11.74085 1.000 179.32761 104 ARG F N 1
ATOM 5758 C CA . ARG F 2 15 ? 36.62259 72.52570 -11.21640 1.000 154.86087 104 ARG F CA 1
ATOM 5759 C C . ARG F 2 15 ? 35.77191 73.60921 -10.56835 1.000 128.17391 104 ARG F C 1
ATOM 5760 O O . ARG F 2 15 ? 36.07283 74.07700 -9.46079 1.000 118.54325 104 ARG F O 1
ATOM 5768 N N . LYS F 2 16 ? 34.71633 74.03904 -11.26534 1.000 108.18407 105 LYS F N 1
ATOM 5769 C CA . LYS F 2 16 ? 33.81811 75.05156 -10.73034 1.000 114.71604 105 LYS F CA 1
ATOM 5770 C C . LYS F 2 16 ? 33.33024 74.66334 -9.34567 1.000 120.88105 105 LYS F C 1
ATOM 5771 O O . LYS F 2 16 ? 33.39822 75.46011 -8.40553 1.000 133.08406 105 LYS F O 1
ATOM 5777 N N . PHE F 2 17 ? 32.86112 73.42727 -9.18987 1.000 110.33449 106 PHE F N 1
ATOM 5778 C CA . PHE F 2 17 ? 32.26183 73.07219 -7.90968 1.000 128.94282 106 PHE F CA 1
ATOM 5779 C C . PHE F 2 17 ? 33.31664 72.90175 -6.81996 1.000 138.39976 106 PHE F C 1
ATOM 5780 O O . PHE F 2 17 ? 33.07438 73.27544 -5.66691 1.000 123.19838 106 PHE F O 1
ATOM 5788 N N . LEU F 2 18 ? 34.50113 72.37639 -7.16413 1.000 154.53877 107 LEU F N 1
ATOM 5789 C CA . LEU F 2 18 ? 35.57726 72.29855 -6.17718 1.000 170.65749 107 LEU F CA 1
ATOM 5790 C C . LEU F 2 18 ? 35.89205 73.68157 -5.64028 1.000 175.36099 107 LEU F C 1
ATOM 5791 O O . LEU F 2 18 ? 35.99247 73.89187 -4.42077 1.000 179.40420 107 LEU F O 1
ATOM 5796 N N . TYR F 2 19 ? 35.97859 74.65308 -6.54820 1.000 166.18004 108 TYR F N 1
ATOM 5797 C CA . TYR F 2 19 ? 36.44283 75.97735 -6.16788 1.000 161.07707 108 TYR F CA 1
ATOM 5798 C C . TYR F 2 19 ? 35.35978 76.75097 -5.43865 1.000 144.45776 108 TYR F C 1
ATOM 5799 O O . TYR F 2 19 ? 35.66701 77.56036 -4.55833 1.000 165.05540 108 TYR F O 1
ATOM 5808 N N . LEU F 2 20 ? 34.09070 76.53327 -5.79586 1.000 113.64111 109 LEU F N 1
ATOM 5809 C CA . LEU F 2 20 ? 33.00871 77.15005 -5.03437 1.000 122.29437 109 LEU F CA 1
ATOM 5810 C C . LEU F 2 20 ? 32.90262 76.53374 -3.64242 1.000 164.45494 109 LEU F C 1
ATOM 5811 O O . LEU F 2 20 ? 32.65917 77.24375 -2.65631 1.000 183.54284 109 LEU F O 1
ATOM 5816 N N . GLU F 2 21 ? 33.09240 75.21130 -3.54389 1.000 180.82183 110 GLU F N 1
ATOM 5817 C CA . GLU F 2 21 ? 33.04355 74.52649 -2.25770 1.000 185.43851 110 GLU F CA 1
ATOM 5818 C C . GLU F 2 21 ? 34.15235 75.00079 -1.33480 1.000 196.16258 110 GLU F C 1
ATOM 5819 O O . GLU F 2 21 ? 33.94267 75.11133 -0.12439 1.000 218.05360 110 GLU F O 1
ATOM 5821 N N . ARG F 2 22 ? 35.34854 75.24525 -1.87709 1.000 151.16934 111 ARG F N 1
ATOM 5822 C CA . ARG F 2 22 ? 36.43651 75.73491 -1.03531 1.000 141.36875 111 ARG F CA 1
ATOM 5823 C C . ARG F 2 22 ? 36.03296 77.01522 -0.31470 1.000 153.58175 111 ARG F C 1
ATOM 5824 O O . ARG F 2 22 ? 36.13839 77.11260 0.91505 1.000 153.18885 111 ARG F O 1
ATOM 5832 N N . GLU F 2 23 ? 35.52477 77.99414 -1.06303 1.000 187.72517 112 GLU F N 1
ATOM 5833 C CA . GLU F 2 23 ? 35.16470 79.27142 -0.45775 1.000 216.14832 112 GLU F CA 1
ATOM 5834 C C . GLU F 2 23 ? 33.94293 79.14675 0.44545 1.000 218.45896 112 GLU F C 1
ATOM 5835 O O . GLU F 2 23 ? 33.86002 79.82925 1.47327 1.000 222.49843 112 GLU F O 1
ATOM 5837 N N . PHE F 2 24 ? 32.98059 78.29165 0.08785 1.000 182.56971 113 PHE F N 1
ATOM 5838 C CA . PHE F 2 24 ? 31.78905 78.16491 0.92432 1.000 173.32058 113 PHE F CA 1
ATOM 5839 C C . PHE F 2 24 ? 32.10489 77.45501 2.23958 1.000 188.17176 113 PHE F C 1
ATOM 5840 O O . PHE F 2 24 ? 31.69697 77.90999 3.31403 1.000 188.48158 113 PHE F O 1
ATOM 5848 N N . ARG F 2 25 ? 32.82849 76.33359 2.17912 1.000 207.21995 114 ARG F N 1
ATOM 5849 C CA . ARG F 2 25 ? 33.23808 75.63639 3.39152 1.000 203.51516 114 ARG F CA 1
ATOM 5850 C C . ARG F 2 25 ? 34.26002 76.43173 4.18827 1.000 205.57490 114 ARG F C 1
ATOM 5851 O O . ARG F 2 25 ? 34.46930 76.13832 5.37063 1.000 218.26583 114 ARG F O 1
ATOM 5853 N N . GLN F 2 26 ? 34.90243 77.42521 3.56846 1.000 198.54448 115 GLN F N 1
ATOM 5854 C CA . GLN F 2 26 ? 35.77254 78.32070 4.32339 1.000 204.33408 115 GLN F CA 1
ATOM 5855 C C . GLN F 2 26 ? 35.00012 79.03082 5.42947 1.000 216.92320 115 GLN F C 1
ATOM 5856 O O . GLN F 2 26 ? 35.43325 79.05451 6.58778 1.000 229.78868 115 GLN F O 1
ATOM 5862 N N . ILE F 2 27 ? 33.84602 79.60765 5.09352 1.000 207.64044 116 ILE F N 1
ATOM 5863 C CA . ILE F 2 27 ? 33.00444 80.27149 6.08215 1.000 206.03311 116 ILE F CA 1
ATOM 5864 C C . ILE F 2 27 ? 31.58853 80.34258 5.53103 1.000 228.13712 116 ILE F C 1
ATOM 5865 O O . ILE F 2 27 ? 31.38158 80.39205 4.31473 1.000 225.32758 116 ILE F O 1
ATOM 5870 N N . THR F 2 28 ? 30.61097 80.33133 6.43723 1.000 234.69824 117 THR F N 1
ATOM 5871 C CA . THR F 2 28 ? 29.18543 80.38267 6.10136 1.000 234.46733 117 THR F CA 1
ATOM 5872 C C . THR F 2 28 ? 28.73438 79.17046 5.28757 1.000 235.28941 117 THR F C 1
ATOM 5873 O O . THR F 2 28 ? 29.51464 78.25361 5.02518 1.000 240.45882 117 THR F O 1
#

Secondary structure (DSSP, 8-state):
--TTTTSGGGEEEEEE--SGGGS---HHHHHHHHHHHHHHHHHHHSTTTSEEEEEEESSSEEE---SSTTT-SHHHHHHHHHHS-PPPTTS-STT--THHHHHHHHHHHHSPPHHHHHHHHH--S-TT-----EEEEEEE--S-HHHHHHHHHHHHHHHHHHHHHHHH-SSS---S-EEEEEEE--S------PPP---SSS---EE----SSTHHHHHHHHHHHHTT-/-TTHHHHHHHHHHHHHHTHHHH-/-GGGSTTTEEEEEE---GGGS---SSS---HHHHHHHHHHHHHHHHHHH--SS-EEEEEE-SSS-EE---SSTTT--HHHHHHHHHHH-SPPTTS-S----HHHHHHHHHHHHSPPHHHHHHHHHHTT---SS-S-EEEEEEE----HHHHHHHHHHHHHHHHHHGGGGGSTTT-----SEEEEEEEEEPTT---S------B-SSSSEEEEEEEEETTHHHHHHHHHHHHHH--/---HHHHHHHHHHHHHHHH--/-GGGSGGGEEEEEE--S----HHHHHHHHHHHHHHHHHHH-SSS-EEEEEE-SSS-EE---SSTTT--HHHHHHHHHHH----STT--S---THHHHHHHHHHHHBPPHHHHHHHHH--S--SS----EEEEEE---S-HHHHHHHHHHHHHHHHHHHHHHTT-TTB---SSEEEEEEEE-------------B-SSSSEEEEEEEE-SSHHHHHHHHHHHHHHT-/--HHHHHHHHHHHHHHHHHHHHH--

Foldseek 3Di:
DCCPLQPQQQAEEEEEELQQVCVPVCVSVLVVVLVLVLLVVSCVVPVLRGFYWYWYFQLATDTQAALDNVRSDVVSSVVSVVVDDHHDNPDDSPSTDSLNVLLVSLVRLQADHPVVVVQVVPDDPDPVGRAREHEYAYEYADDALVSVVVSVVSNVVSLVVVQVVCVPPPNTHRHQAYAYHAHHEDAPDHHDQDAWDQPDRHGTYGHGYDYGDCVVSVVSVVVVVVSVD/DVCVVVVVVVVVVVVVVCVVVVD/DLLQAQQQEEEEEEELQQVQCDAVPPPRRRNLVLVVVLVLVLVVVSCVVPVPRRDYWYWYDHAATDTQAALDPVRDDSVSSVVVSCVCPHRDNDDDNHNDSLNVLLVVQQRLFFDHPVVVVVCVVVVPDDDDDHREHEYEYEDADDAPVVVVVSVVVSLVSLVVCCVVCVVVVGTHHHFQYEYEYEHEAEPPDDHRDDWDDWDCPDNGYIYIYHYYYGDPGSSVVSVVVSVVSND/DPCVVVVVVVVVVVVVVVVVD/DCLLAQQQEEEAEAELQLPPVLSVLLCVLVLVLLVCQCVLPVHSGAYWYWYFFPAIDTQAALDVVRVDSVSVVVVVCVVPHSDNPPDDPDGDSLNNLLVSLQRLQAAHVVLVVVVVVDDPDCVPSHSNHEYEHAYADDDLVRVVVSVVSNVVSLVVVQVVCVPDVRTHHQQAYEYEAEHAPDVRDDPRDQADWDCPDNHYIYTYDYFHGDPRSNVVSVVVSVVSSD/DVCVVVVVVVVVVVVVVCVVPVVDD